Protein 3AQU (pdb70)

B-factor: mean 12.84, std 6.3, range [2.0, 38.5]

Nearest PDB structures (foldseek):
  3aqu-assembly3_C  TM=1.003E+00  e=3.181E-80  Arabidopsis thaliana
  4mnm-assembly1_A  TM=9.668E-01  e=1.075E-45  Cycas revoluta
  5wvg-assembly1_A  TM=9.432E-01  e=7.993E-35  Ostrinia furnacalis
  5wvb-assembly1_A  TM=9.215E-01  e=1.319E-35  Ostrinia furnacalis
  6le8-assembly1_A  TM=9.258E-01  e=8.431E-33  Caenorhabditis elegans

CATH classification: 3.20.20.80 (+1 more: 3.10.50.10)

Secondary structure (DSSP, 8-state):
--EEEEEE-GGG---GGGS-GGG-SEEEEEEEEEETTTTEEE--TTTHHHHHHHHHHHTTT-TT-EEEEEEE-TTS-HHHHHHHHHSHHHHHHHHHHHHHHHHHHT-SEEEEE-S---SHHHHHHHHHHHHHHHHHHHHHHHHH-SPPPEEEEEEESSSEETTEEP-HHHHHHH-SEEEEE------TTT-SB---TT-S--TT-SS--HHHHHHHHHHTT--GGGEEEEEESEEEEEEES-TT--STT-BEEEE-SSTT-EEEHHHHHHHHHHHT-EEEEETTTTEEEEEETTEEEEE--HHHHHHHHHHHHHTT--EEEEE-GGGSSTTHHHHHHHHHHHH-/--EEEEEE-GGG---GGGS-GGG-SEEEEEEEEEETTTTEEE--TTTHHHHHHHHHHHHTT-TT-EEEEEEE-TTS-HHHHHHHHHSHHHHHHHHHHHHHHHHHHT-SEEEEE-----SHHHHHHHHHHHHHHHHHHHHHHHHH-SPPPEEEEEEESSSEETTEEP-HHHHHHH-SEEEEE------TTT-SB---TT-S--TT-SS--HHHHHHHHHHTT--GGGEEEEEESEEEEEEESSTT--STT-BEEEE-SSTT-EEEHHHHHHHHHHHT-EEEEETTTTEEEEEETTEEEEE--HHHHHHHHHHHHHTT--EEEEE-GGGSSTTHHHHHHHHHHHH-/--EEEEEE-GGG---GGGS-GGG-SEEEEEEEEEETTTTEEE--TTTHHHHHHHHHHHHTT-TT-EEEEEEE-TTS-HHHHHHHHH-HHHHHHHHHHHHHHHHHHT-SEEEEE-----SHHHHHHHHHHHHHHHHHHHHHHHHH-SPPPEEEEEEESSSEETTEEP-HHHHHHH-SEEEEE------TTT-SB---TT-S--TT--S--HHHHHHHHHHTT--GGGEEEEEESEEEEEEES-TT--STT-BEEEE-SSTT-EEEHHHHHHHHHHHT-EEEEETTTTEEEEEETTEEEEE--HHHHHHHHHHHHHTT--EEEEE-GGGSSTTHHHHHHHHHHHH-/--EEEEEE-GGG---GGGS-GGG-SEEEEEEEEEETTTTEEE--TTTHHHHHHHHHHHTTT-TT-EEEEEEE-TTS-HHHHHHHHTSHHHHHHHHHHHHHHHHHTT-SEEEEE-----SHHHHHHHHHHHHHHHHHHHHHHHTTTSPPPEEEEEEESSSEETTEE--HHHHHHH-SEEEEE------TTT-SB---TT-S--TTSSS--HHHHHHHHHHTT--GGGEEEEEESEEEEEEES-TT--STT-BEEEE-SSTT-EEEHHHHHHHHHHHT-EEEEETTTTEEEEEETTEEEEE--HHHHHHHHHHHHHTT--EEEEE-GGGSSTTHHHHHHHHHHHH-

GO terms:
  GO:0004568 chitinase activity (F, IDA)
  GO:0008843 endochitinase activity (F, EXP)
  GO:0008843 endochitinase activity (F, IDA)
  GO:0009651 response to salt stress (P, IEP)
  GO:0035885 exochitinase activity (F, IDA)
  GO:0009737 response to abscisic acid (P, IEP)
  GO:0009753 response to jasmonic acid (P, IEP)
  GO:0006032 chitin catabolic process (P, IDA)
  GO:0099503 secretory vesicle (C, HDA)
  GO:0009505 plant-type cell wall (C, HDA)

Foldseek 3Di:
DAFQEFEDEVVLVFDLLLFQLVLGQEYEYDAFEQDLVQLATHRDPVCVPCLLCNLVNSCVNPVNHAYEHEYADDPHDLVSLQVLLQDPVSLVRHLVRNVVVCVNSVHLAYEYERPDQDALSSLVSVLVSLQVNQVSQVVVCVVVVHPGRAYEYEDELACQDVNHGHPLVSLQVRHQAYERPQFQFDWLVPDQWAAARRFQDDPVPPTDYSVVRLVNSVVVPRDQQRYAYEFEQKKFKFFAPFQVFADGRGGTPGGDPDDGRIDGNQVVVVVCVVQVWDKDQDPNRLWIWTDHRRIIIIGHDLRSLLVVQLVSVVVSHNYYYYHHSSRDRSCVSSNSSSVSNVVD/DAFQEFEDEVVLVFDLLLQQLVLGQEYEYDAFEQDLVQLATHRDPVCVVCQLCNLVSSCVNPVNHAYAHEYADDPHDLVSVQVLLQDPVSLVRHLVRRVVVCVNSVHLAYEYERADQDALNSQVSVLVSLQVSQVSQVVVCVVVVHPGRAYEYEDELALQDVNRGHPLVSLQVRHQAYERPQFCFDWLVPDQWAAARRFQDDPVPPTDHSVVRLVNSVVVPHDQQRYAYEFEQKKFKFFAPDQVQADGRGGGDGGPDDRRRIDGNQVVVVVCVVQVWDKDQDPNRLWIWTDHRRIIITHHDLRSLLVVLLVSLVVSHNYYYYHHSSRDNSCVSSNSSSVSNVVD/DAFQEFEDEVVLVFDLLLQQLVLGQEYEYDAFEQDLVQLATHRDPVCQVCLLCNVVRSCVNPVNHAYEHEYADDPHDLVSLQVLLQDPVSLVRHLVRRVVCCVNSPHQAYEYERPDQDALSSLVSVLVSLQVSQVSQVVVCVVVVHDGRAYEYEDELAQQDVNHGHPLVSRQPRHQAYEYPQFCQDWLVPDQWAAAGRFQDDPVPPGDHSVVRLVNSVVVPRPQARYAYEFEQKKFKFFAPFQVFADGRGGGDGGPDDNRRIGGNQVVVVVCVVQVWAKDQDPNRLWIWTDHGRIIITHHDLRSLLVVQVVSLVVSHSYYYYHHSSRDDSCVSSNSSSVSNVVD/DAFQEFEDECVLVDDLLLQQLVLGQEYEYDAFEQDLVQLATHRDPVCQVCLLCNVVNSCVNPVNHAYEHEYADDPHDLVSLQVQLLDVVSLVRHLVRSVVCCVNSVHLAYEYERPDQDALSSQVSVLVSLQVNQVVQVVVCVVPVHPGRAYEYEDELALQDVNRGHPLVSDQVRHQAYEYPQFCQDWLVPDQWAAARRFQDDPVPPGDHSVVRLVRSVVVPRDQQRYAYEFEQKKFKFFAPAQVQADGRGGTDGGPDDRGRIDGNQVVVVVCVVQVWDKDQDPNRLWIWIDHGRIIITGHDLRSLLVVLLVSVVVNHNGYYYHHSSRHHSCVSSNSSSVSNVPD

Structure (mmCIF, N/CA/C/O backbone):
data_3AQU
#
_entry.id   3AQU
#
_cell.length_a   74.574
_cell.length_b   75.079
_cell.length_c   97.347
_cell.angle_alpha   73.63
_cell.angle_beta   73.34
_cell.angle_gamma   68.47
#
_symmetry.space_group_name_H-M   'P 1'
#
loop_
_entity.id
_entity.type
_entity.pdbx_description
1 polymer At4g19810
2 non-polymer 'CITRATE ANION'
3 water water
#
loop_
_atom_site.group_PDB
_atom_site.id
_atom_site.type_symbol
_atom_site.label_atom_id
_atom_site.label_alt_id
_atom_site.label_comp_id
_atom_site.label_asym_id
_atom_site.label_entity_id
_atom_site.label_seq_id
_atom_site.pdbx_PDB_ins_code
_atom_site.Cartn_x
_atom_site.Cartn_y
_atom_site.Cartn_z
_atom_site.occupancy
_atom_site.B_iso_or_equiv
_atom_site.auth_seq_id
_atom_site.auth_comp_id
_atom_site.auth_asym_id
_atom_site.auth_atom_id
_atom_site.pdbx_PDB_model_num
ATOM 1 N N . THR A 1 3 ? 10.986 40.453 13.083 1.00 20.95 2 THR A N 1
ATOM 2 C CA . THR A 1 3 ? 10.189 40.852 14.289 1.00 21.19 2 THR A CA 1
ATOM 3 C C . THR A 1 3 ? 10.989 40.802 15.595 1.00 20.10 2 THR A C 1
ATOM 4 O O . THR A 1 3 ? 10.962 41.759 16.376 1.00 20.72 2 THR A O 1
ATOM 8 N N . VAL A 1 4 ? 11.652 39.675 15.846 1.00 18.47 3 VAL A N 1
ATOM 9 C CA . VAL A 1 4 ? 12.523 39.521 17.017 1.00 16.92 3 VAL A CA 1
ATOM 10 C C . VAL A 1 4 ? 13.606 38.482 16.738 1.00 15.94 3 VAL A C 1
ATOM 11 O O . VAL A 1 4 ? 13.347 37.410 16.177 1.00 16.17 3 VAL A O 1
ATOM 15 N N . VAL A 1 5 ? 14.829 38.827 17.103 1.00 14.06 4 VAL A N 1
ATOM 16 C CA . VAL A 1 5 ? 15.914 37.887 17.027 1.00 12.27 4 VAL A CA 1
ATOM 17 C C . VAL A 1 5 ? 16.347 37.545 18.446 1.00 11.62 4 VAL A C 1
ATOM 18 O O . VAL A 1 5 ? 16.743 38.426 19.211 1.00 11.87 4 VAL A O 1
ATOM 22 N N . LYS A 1 6 ? 16.238 36.270 18.802 1.00 10.70 5 LYS A N 1
ATOM 23 C CA . LYS A 1 6 ? 16.846 35.750 20.030 1.00 9.48 5 LYS A CA 1
ATOM 24 C C . LYS A 1 6 ? 17.891 34.751 19.563 1.00 8.97 5 LYS A C 1
ATOM 25 O O . LYS A 1 6 ? 17.543 33.680 19.067 1.00 9.01 5 LYS A O 1
ATOM 31 N N . ALA A 1 7 ? 19.169 35.097 19.692 1.00 7.83 6 ALA A N 1
ATOM 32 C CA . ALA A 1 7 ? 20.199 34.351 18.988 1.00 7.01 6 ALA A CA 1
ATOM 33 C C . ALA A 1 7 ? 21.376 33.944 19.857 1.00 6.73 6 ALA A C 1
ATOM 34 O O . ALA A 1 7 ? 21.591 34.487 20.941 1.00 5.64 6 ALA A O 1
ATOM 36 N N . SER A 1 8 ? 22.134 32.976 19.352 1.00 6.27 7 SER A N 1
ATOM 37 C CA . SER A 1 8 ? 23.389 32.584 19.967 1.00 5.95 7 SER A CA 1
ATOM 38 C C . SER A 1 8 ? 24.259 31.969 18.890 1.00 6.15 7 SER A C 1
ATOM 39 O O . SER A 1 8 ? 23.749 31.548 17.844 1.00 5.81 7 SER A O 1
ATOM 42 N N . TYR A 1 9 ? 25.567 31.937 19.160 1.00 6.07 8 TYR A N 1
ATOM 43 C CA . TYR A 1 9 ? 26.552 31.311 18.292 1.00 6.57 8 TYR A CA 1
ATOM 44 C C . TYR A 1 9 ? 26.956 29.941 18.834 1.00 6.55 8 TYR A C 1
ATOM 45 O O . TYR A 1 9 ? 27.100 29.756 20.050 1.00 6.08 8 TYR A O 1
ATOM 54 N N . TRP A 1 10 ? 27.169 29.005 17.919 1.00 6.15 9 TRP A N 1
ATOM 55 C CA . TRP A 1 10 ? 27.758 27.717 18.253 1.00 6.38 9 TRP A CA 1
ATOM 56 C C . TRP A 1 10 ? 29.006 27.493 17.399 1.00 7.00 9 TRP A C 1
ATOM 57 O O . TRP A 1 10 ? 28.990 27.768 16.200 1.00 6.26 9 TRP A O 1
ATOM 68 N N . PHE A 1 11 ? 30.089 27.035 18.040 1.00 8.22 10 PHE A N 1
ATOM 69 C CA . PHE A 1 11 ? 31.313 26.615 17.340 1.00 9.03 10 PHE A CA 1
ATOM 70 C C . PHE A 1 11 ? 31.850 25.252 17.825 1.00 9.77 10 PHE A C 1
ATOM 71 O O . PHE A 1 11 ? 31.756 24.931 19.011 1.00 8.73 10 PHE A O 1
ATOM 79 N N . PRO A 1 12 ? 32.385 24.433 16.894 1.00 10.69 11 PRO A N 1
ATOM 80 C CA . PRO A 1 12 ? 32.682 23.022 17.188 1.00 11.45 11 PRO A CA 1
ATOM 81 C C . PRO A 1 12 ? 33.755 22.799 18.247 1.00 11.95 11 PRO A C 1
ATOM 82 O O . PRO A 1 12 ? 33.710 21.780 18.930 1.00 12.26 11 PRO A O 1
ATOM 86 N N . ALA A 1 13 ? 34.698 23.728 18.389 1.00 12.92 12 ALA A N 1
ATOM 87 C CA . ALA A 1 13 ? 35.782 23.572 19.379 1.00 13.73 12 ALA A CA 1
ATOM 88 C C . ALA A 1 13 ? 35.296 23.752 20.830 1.00 14.38 12 ALA A C 1
ATOM 89 O O . ALA A 1 13 ? 36.003 23.390 21.777 1.00 14.54 12 ALA A O 1
ATOM 91 N N . SER A 1 14 ? 34.092 24.305 21.001 1.00 14.49 13 SER A N 1
ATOM 92 C CA . SER A 1 14 ? 33.465 24.412 22.329 1.00 14.79 13 SER A CA 1
ATOM 93 C C . SER A 1 14 ? 33.204 23.027 22.925 1.00 15.09 13 SER A C 1
ATOM 94 O O . SER A 1 14 ? 33.075 22.883 24.147 1.00 15.20 13 SER A O 1
ATOM 97 N N . GLU A 1 15 ? 33.123 22.024 22.046 1.00 15.11 14 GLU A N 1
ATOM 98 C CA . GLU A 1 15 ? 32.821 20.637 22.416 1.00 15.67 14 GLU A CA 1
ATOM 99 C C . GLU A 1 15 ? 31.411 20.474 23.007 1.00 14.78 14 GLU A C 1
ATOM 100 O O . GLU A 1 15 ? 31.120 19.479 23.674 1.00 14.74 14 GLU A O 1
ATOM 106 N N . PHE A 1 16 ? 30.541 21.453 22.754 1.00 13.71 15 PHE A N 1
ATOM 107 C CA . PHE A 1 16 ? 29.155 21.403 23.212 1.00 12.71 15 PHE A CA 1
ATOM 108 C C . PHE A 1 16 ? 28.333 20.665 22.158 1.00 12.59 15 PHE A C 1
ATOM 109 O O . PHE A 1 16 ? 28.292 21.098 21.007 1.00 12.33 15 PHE A O 1
ATOM 117 N N . PRO A 1 17 ? 27.682 19.543 22.541 1.00 12.42 16 PRO A N 1
ATOM 118 C CA . PRO A 1 17 ? 26.871 18.825 21.553 1.00 11.78 16 PRO A CA 1
ATOM 119 C C . PRO A 1 17 ? 25.735 19.708 21.006 1.00 11.51 16 PRO A C 1
ATOM 120 O O . PRO A 1 17 ? 25.061 20.407 21.781 1.00 11.02 16 PRO A O 1
ATOM 124 N N . VAL A 1 18 ? 25.548 19.684 19.683 1.00 10.73 17 VAL A N 1
ATOM 125 C CA . VAL A 1 18 ? 24.488 20.444 19.010 1.00 9.87 17 VAL A CA 1
ATOM 126 C C . VAL A 1 18 ? 23.099 20.057 19.556 1.00 9.99 17 VAL A C 1
ATOM 127 O O . VAL A 1 18 ? 22.206 20.905 19.680 1.00 9.13 17 VAL A O 1
ATOM 131 N N . THR A 1 19 ? 22.936 18.779 19.892 1.00 9.81 18 THR A N 1
ATOM 132 C CA . THR A 1 19 ? 21.712 18.293 20.518 1.00 10.37 18 THR A CA 1
ATOM 133 C C . THR A 1 19 ? 21.448 18.935 21.886 1.00 10.56 18 THR A C 1
ATOM 134 O O . THR A 1 19 ? 20.304 18.989 22.323 1.00 10.80 18 THR A O 1
ATOM 138 N N . ASP A 1 20 ? 22.491 19.432 22.549 1.00 10.90 19 ASP A N 1
ATOM 139 C CA . ASP A 1 20 ? 22.312 20.072 23.864 1.00 11.26 19 ASP A CA 1
ATOM 140 C C . ASP A 1 20 ? 21.826 21.523 23.797 1.00 11.24 19 ASP A C 1
ATOM 141 O O . ASP A 1 20 ? 21.457 22.092 24.820 1.00 11.58 19 ASP A O 1
ATOM 146 N N . ILE A 1 21 ? 21.794 22.112 22.598 1.00 10.97 20 ILE A N 1
ATOM 147 C CA . ILE A 1 21 ? 21.225 23.461 22.430 1.00 10.27 20 ILE A CA 1
ATOM 148 C C . ILE A 1 21 ? 19.706 23.422 22.616 1.00 10.82 20 ILE A C 1
ATOM 149 O O . ILE A 1 21 ? 18.997 22.693 21.911 1.00 11.02 20 ILE A O 1
ATOM 154 N N . ASP A 1 22 ? 19.210 24.202 23.574 1.00 10.68 21 ASP A N 1
ATOM 155 C CA . ASP A 1 22 ? 17.783 24.262 23.825 1.00 11.12 21 ASP A CA 1
ATOM 156 C C . ASP A 1 22 ? 17.168 25.271 22.856 1.00 11.02 21 ASP A C 1
ATOM 157 O O . ASP A 1 22 ? 17.029 26.450 23.179 1.00 10.82 21 ASP A O 1
ATOM 162 N N . SER A 1 23 ? 16.814 24.774 21.669 1.00 11.00 22 SER A N 1
ATOM 163 C CA . SER A 1 23 ? 16.373 25.585 20.535 1.00 11.33 22 SER A CA 1
ATOM 164 C C . SER A 1 23 ? 15.091 26.347 20.779 1.00 11.10 22 SER A C 1
ATOM 165 O O . SER A 1 23 ? 14.800 27.303 20.054 1.00 10.79 22 SER A O 1
ATOM 168 N N . SER A 1 24 ? 14.306 25.895 21.758 1.00 11.10 23 SER A N 1
ATOM 169 C CA . SER A 1 24 ? 13.063 26.570 22.124 1.00 11.25 23 SER A CA 1
ATOM 170 C C . SER A 1 24 ? 13.342 27.960 22.726 1.00 10.85 23 SER A C 1
ATOM 171 O O . SER A 1 24 ? 12.442 28.785 22.822 1.00 11.14 23 SER A O 1
ATOM 174 N N . LEU A 1 25 ? 14.590 28.215 23.116 1.00 10.39 24 LEU A N 1
ATOM 175 C CA . LEU A 1 25 ? 14.966 29.513 23.705 1.00 9.73 24 LEU A CA 1
ATOM 176 C C . LEU A 1 25 ? 15.487 30.545 22.684 1.00 9.53 24 LEU A C 1
ATOM 177 O O . LEU A 1 25 ? 15.900 31.648 23.065 1.00 9.73 24 LEU A O 1
ATOM 182 N N . PHE A 1 26 ? 15.467 30.193 21.397 1.00 8.83 25 PHE A N 1
ATOM 183 C CA . PHE A 1 26 ? 16.079 31.032 20.359 1.00 8.37 25 PHE A CA 1
ATOM 184 C C . PHE A 1 26 ? 15.191 31.127 19.150 1.00 7.98 25 PHE A C 1
ATOM 185 O O . PHE A 1 26 ? 14.366 30.249 18.921 1.00 8.61 25 PHE A O 1
ATOM 193 N N . THR A 1 27 ? 15.358 32.193 18.378 1.00 7.17 26 THR A N 1
ATOM 194 C CA . THR A 1 27 ? 14.709 32.304 17.072 1.00 6.57 26 THR A CA 1
ATOM 195 C C . THR A 1 27 ? 15.724 32.026 15.954 1.00 6.44 26 THR A C 1
ATOM 196 O O . THR A 1 27 ? 15.346 31.608 14.863 1.00 5.55 26 THR A O 1
ATOM 200 N N . HIS A 1 28 ? 17.012 32.261 16.237 1.00 5.82 27 HIS A N 1
ATOM 201 C CA . HIS A 1 28 ? 18.082 32.150 15.238 1.00 5.47 27 HIS A CA 1
ATOM 202 C C . HIS A 1 28 ? 19.337 31.613 15.885 1.00 5.45 27 HIS A C 1
ATOM 203 O O . HIS A 1 28 ? 19.695 32.024 16.978 1.00 5.45 27 HIS A O 1
ATOM 210 N N . LEU A 1 29 ? 19.989 30.671 15.218 1.00 5.13 28 LEU A N 1
ATOM 211 C CA . LEU A 1 29 ? 21.232 30.113 15.714 1.00 5.28 28 LEU A CA 1
ATOM 212 C C . LEU A 1 29 ? 22.334 30.275 14.667 1.00 5.85 28 LEU A C 1
ATOM 213 O O . LEU A 1 29 ? 22.111 30.025 13.479 1.00 5.77 28 LEU A O 1
ATOM 218 N N . PHE A 1 30 ? 23.515 30.699 15.115 1.00 5.72 29 PHE A N 1
ATOM 219 C CA . PHE A 1 30 ? 24.645 30.887 14.213 1.00 6.31 29 PHE A CA 1
ATOM 220 C C . PHE A 1 30 ? 25.626 29.730 14.361 1.00 6.45 29 PHE A C 1
ATOM 221 O O . PHE A 1 30 ? 26.012 29.374 15.476 1.00 6.83 29 PHE A O 1
ATOM 229 N N . CYS A 1 31 ? 26.009 29.134 13.236 1.00 6.43 30 CYS A N 1
ATOM 230 C CA . CYS A 1 31 ? 27.021 28.089 13.230 1.00 6.53 30 CYS A CA 1
ATOM 231 C C . CYS A 1 31 ? 28.319 28.678 12.675 1.00 6.48 30 CYS A C 1
ATOM 232 O O . CYS A 1 31 ? 28.336 29.196 11.557 1.00 6.58 30 CYS A O 1
ATOM 235 N N . ALA A 1 32 ? 29.401 28.578 13.450 1.00 5.92 31 ALA A N 1
ATOM 236 C CA . ALA A 1 32 ? 30.634 29.312 13.156 1.00 5.88 31 ALA A CA 1
ATOM 237 C C . ALA A 1 32 ? 31.876 28.405 13.221 1.00 5.41 31 ALA A C 1
ATOM 238 O O . ALA A 1 32 ? 31.976 27.600 14.138 1.00 5.18 31 ALA A O 1
ATOM 240 N N . PHE A 1 33 ? 32.834 28.514 12.296 1.00 5.30 32 PHE A N 1
ATOM 241 C CA . PHE A 1 33 ? 32.867 29.439 11.160 1.00 6.03 32 PHE A CA 1
ATOM 242 C C . PHE A 1 33 ? 33.227 28.710 9.872 1.00 6.36 32 PHE A C 1
ATOM 243 O O . PHE A 1 33 ? 34.126 27.862 9.865 1.00 6.62 32 PHE A O 1
ATOM 251 N N . ALA A 1 34 ? 32.550 29.070 8.785 1.00 6.30 33 ALA A N 1
ATOM 252 C CA . ALA A 1 34 ? 33.020 28.773 7.433 1.00 6.95 33 ALA A CA 1
ATOM 253 C C . ALA A 1 34 ? 34.259 29.648 7.126 1.00 8.16 33 ALA A C 1
ATOM 254 O O . ALA A 1 34 ? 34.479 30.692 7.762 1.00 7.89 33 ALA A O 1
ATOM 256 N N . ASP A 1 35 ? 35.070 29.202 6.168 1.00 9.27 34 ASP A N 1
ATOM 257 C CA . ASP A 1 35 ? 36.339 29.842 5.863 1.00 10.32 34 ASP A CA 1
ATOM 258 C C . ASP A 1 35 ? 36.314 30.446 4.471 1.00 10.72 34 ASP A C 1
ATOM 259 O O . ASP A 1 35 ? 35.455 30.099 3.641 1.00 11.20 34 ASP A O 1
ATOM 264 N N . LEU A 1 36 ? 37.249 31.367 4.239 1.00 10.70 35 LEU A N 1
ATOM 265 C CA . LEU A 1 36 ? 37.496 31.930 2.925 1.00 10.69 35 LEU A CA 1
ATOM 266 C C . LEU A 1 36 ? 38.739 31.274 2.369 1.00 11.06 35 LEU A C 1
ATOM 267 O O . LEU A 1 36 ? 39.806 31.312 2.991 1.00 10.46 35 LEU A O 1
ATOM 272 N N . ASN A 1 37 ? 38.597 30.655 1.206 1.00 11.52 36 ASN A N 1
ATOM 273 C CA . ASN A 1 37 ? 39.747 30.119 0.497 1.00 12.68 36 ASN A CA 1
ATOM 274 C C . ASN A 1 37 ? 40.403 31.281 -0.234 1.00 12.96 36 ASN A C 1
ATOM 275 O O . ASN A 1 37 ? 39.812 31.857 -1.137 1.00 12.74 36 ASN A O 1
ATOM 280 N N . SER A 1 38 ? 41.617 31.628 0.169 1.00 13.60 37 SER A N 1
ATOM 281 C CA . SER A 1 38 ? 42.281 32.808 -0.383 1.00 15.04 37 SER A CA 1
ATOM 282 C C . SER A 1 38 ? 42.754 32.654 -1.834 1.00 15.40 37 SER A C 1
ATOM 283 O O . SER A 1 38 ? 42.987 33.654 -2.504 1.00 15.69 37 SER A O 1
ATOM 286 N N . GLN A 1 39 ? 42.891 31.417 -2.318 1.00 15.86 38 GLN A N 1
ATOM 287 C CA . GLN A 1 39 ? 43.297 31.181 -3.705 1.00 16.31 38 GLN A CA 1
ATOM 288 C C . GLN A 1 39 ? 42.111 31.191 -4.679 1.00 15.95 38 GLN A C 1
ATOM 289 O O . GLN A 1 39 ? 42.242 31.654 -5.815 1.00 16.68 38 GLN A O 1
ATOM 295 N N . THR A 1 40 ? 40.959 30.687 -4.240 1.00 14.75 39 THR A N 1
ATOM 296 C CA . THR A 1 40 ? 39.772 30.609 -5.107 1.00 13.84 39 THR A CA 1
ATOM 297 C C . THR A 1 40 ? 38.764 31.735 -4.828 1.00 13.31 39 THR A C 1
ATOM 298 O O . THR A 1 40 ? 37.877 32.008 -5.639 1.00 12.74 39 THR A O 1
ATOM 302 N N . ASN A 1 41 ? 38.912 32.365 -3.664 1.00 12.91 40 ASN A N 1
ATOM 303 C CA . ASN A 1 41 ? 37.992 33.398 -3.169 1.00 12.81 40 ASN A CA 1
ATOM 304 C C . ASN A 1 41 ? 36.587 32.865 -2.941 1.00 12.30 40 ASN A C 1
ATOM 305 O O . ASN A 1 41 ? 35.601 33.570 -3.105 1.00 12.81 40 ASN A O 1
ATOM 310 N N . GLN A 1 42 ? 36.515 31.597 -2.561 1.00 12.03 41 GLN A N 1
ATOM 311 C CA . GLN A 1 42 ? 35.238 30.962 -2.272 1.00 11.84 41 GLN A CA 1
ATOM 312 C C . GLN A 1 42 ? 35.073 30.736 -0.781 1.00 11.15 41 GLN A C 1
ATOM 313 O O . GLN A 1 42 ? 36.058 30.562 -0.052 1.00 10.60 41 GLN A O 1
ATOM 319 N N . VAL A 1 43 ? 33.819 30.758 -0.345 1.00 10.70 42 VAL A N 1
ATOM 320 C CA . VAL A 1 43 ? 33.446 30.293 0.974 1.00 10.63 42 VAL A CA 1
ATOM 321 C C . VAL A 1 43 ? 33.500 28.756 0.998 1.00 10.85 42 VAL A C 1
ATOM 322 O O . VAL A 1 43 ? 32.898 28.089 0.147 1.00 10.96 42 VAL A O 1
ATOM 326 N N . THR A 1 44 ? 34.241 28.210 1.958 1.00 10.98 43 THR A N 1
ATOM 327 C CA . THR A 1 44 ? 34.369 26.764 2.117 1.00 11.34 43 THR A CA 1
ATOM 328 C C . THR A 1 44 ? 34.174 26.336 3.574 1.00 11.33 43 THR A C 1
ATOM 329 O O . THR A 1 44 ? 34.445 27.099 4.509 1.00 11.50 43 THR A O 1
ATOM 333 N N . VAL A 1 45 ? 33.695 25.107 3.757 1.00 11.20 44 VAL A N 1
ATOM 334 C CA . VAL A 1 45 ? 33.640 24.494 5.078 1.00 10.36 44 VAL A CA 1
ATOM 335 C C . VAL A 1 45 ? 34.782 23.491 5.143 1.00 10.47 44 VAL A C 1
ATOM 336 O O . VAL A 1 45 ? 34.964 22.710 4.217 1.00 10.39 44 VAL A O 1
ATOM 340 N N . SER A 1 46 ? 35.562 23.527 6.221 1.00 10.68 45 SER A N 1
ATOM 341 C CA . SER A 1 46 ? 36.673 22.605 6.381 1.00 11.31 45 SER A CA 1
ATOM 342 C C . SER A 1 46 ? 36.137 21.172 6.425 1.00 11.86 45 SER A C 1
ATOM 343 O O . SER A 1 46 ? 34.995 20.938 6.839 1.00 11.21 45 SER A O 1
ATOM 346 N N . SER A 1 47 ? 36.949 20.216 5.979 1.00 12.45 46 SER A N 1
ATOM 347 C CA . SER A 1 47 ? 36.505 18.824 5.988 1.00 12.84 46 SER A CA 1
ATOM 348 C C . SER A 1 47 ? 36.189 18.363 7.417 1.00 12.40 46 SER A C 1
ATOM 349 O O . SER A 1 47 ? 35.252 17.597 7.614 1.00 12.31 46 SER A O 1
ATOM 352 N N . ALA A 1 48 ? 36.929 18.876 8.406 1.00 12.35 47 ALA A N 1
ATOM 353 C CA . ALA A 1 48 ? 36.640 18.595 9.815 1.00 11.95 47 ALA A CA 1
ATOM 354 C C . ALA A 1 48 ? 35.263 19.102 10.224 1.00 12.00 47 ALA A C 1
ATOM 355 O O . ALA A 1 48 ? 34.550 18.433 10.984 1.00 12.10 47 ALA A O 1
ATOM 357 N N . ASN A 1 49 ? 34.878 20.267 9.704 1.00 11.37 48 ASN A N 1
ATOM 358 C CA . ASN A 1 49 ? 33.607 20.891 10.080 1.00 11.26 48 ASN A CA 1
ATOM 359 C C . ASN A 1 49 ? 32.422 20.430 9.251 1.00 10.89 48 ASN A C 1
ATOM 360 O O . ASN A 1 49 ? 31.273 20.631 9.650 1.00 10.77 48 ASN A O 1
ATOM 365 N N . GLN A 1 50 ? 32.699 19.819 8.099 1.00 10.61 49 GLN A N 1
ATOM 366 C CA . GLN A 1 50 ? 31.635 19.444 7.168 1.00 10.45 49 GLN A CA 1
ATOM 367 C C . GLN A 1 50 ? 30.469 18.631 7.765 1.00 9.92 49 GLN A C 1
ATOM 368 O O . GLN A 1 50 ? 29.317 18.955 7.490 1.00 9.79 49 GLN A O 1
ATOM 374 N N . PRO A 1 51 ? 30.754 17.589 8.583 1.00 9.73 50 PRO A N 1
ATOM 375 C CA . PRO A 1 51 ? 29.630 16.797 9.082 1.00 9.51 50 PRO A CA 1
ATOM 376 C C . PRO A 1 51 ? 28.703 17.581 10.019 1.00 9.47 50 PRO A C 1
ATOM 377 O O . PRO A 1 51 ? 27.490 17.659 9.766 1.00 9.41 50 PRO A O 1
ATOM 381 N N . LYS A 1 52 ? 29.267 18.193 11.059 1.00 8.85 51 LYS A N 1
ATOM 382 C CA . LYS A 1 52 ? 28.456 18.966 11.994 1.00 8.69 51 LYS A CA 1
ATOM 383 C C . LYS A 1 52 ? 27.782 20.207 11.393 1.00 7.90 51 LYS A C 1
ATOM 384 O O . LYS A 1 52 ? 26.640 20.489 11.734 1.00 8.70 51 LYS A O 1
ATOM 390 N N . PHE A 1 53 ? 28.454 20.924 10.489 1.00 7.01 52 PHE A N 1
ATOM 391 C CA . PHE A 1 53 ? 27.862 22.126 9.868 1.00 6.46 52 PHE A CA 1
ATOM 392 C C . PHE A 1 53 ? 26.679 21.746 8.966 1.00 6.03 52 PHE A C 1
ATOM 393 O O . PHE A 1 53 ? 25.660 22.437 8.929 1.00 5.68 52 PHE A O 1
ATOM 401 N N . SER A 1 54 ? 26.816 20.632 8.250 1.00 5.90 53 SER A N 1
ATOM 402 C CA . SER A 1 54 ? 25.796 20.209 7.294 1.00 5.52 53 SER A CA 1
ATOM 403 C C . SER A 1 54 ? 24.546 19.652 7.971 1.00 5.56 53 SER A C 1
ATOM 404 O O . SER A 1 54 ? 23.444 19.734 7.405 1.00 5.57 53 SER A O 1
ATOM 407 N N . THR A 1 55 ? 24.708 19.096 9.173 1.00 5.20 54 THR A N 1
ATOM 408 C CA . THR A 1 55 ? 23.575 18.574 9.944 1.00 5.21 54 THR A CA 1
ATOM 409 C C . THR A 1 55 ? 23.090 19.530 11.042 1.00 6.02 54 THR A C 1
ATOM 410 O O . THR A 1 55 ? 22.080 19.246 11.704 1.00 6.17 54 THR A O 1
ATOM 414 N N . PHE A 1 56 ? 23.791 20.655 11.229 1.00 5.80 55 PHE A N 1
ATOM 415 C CA . PHE A 1 56 ? 23.462 21.627 12.285 1.00 5.99 55 PHE A CA 1
ATOM 416 C C . PHE A 1 56 ? 21.980 21.996 12.297 1.00 6.27 55 PHE A C 1
ATOM 417 O O . PHE A 1 56 ? 21.319 21.886 13.323 1.00 6.89 55 PHE A O 1
ATOM 425 N N . THR A 1 57 ? 21.455 22.410 11.154 1.00 6.70 56 THR A N 1
ATOM 426 C CA . THR A 1 57 ? 20.101 22.957 11.076 1.00 7.02 56 THR A CA 1
ATOM 427 C C . THR A 1 57 ? 19.009 21.933 11.425 1.00 7.77 56 THR A C 1
ATOM 428 O O . THR A 1 57 ? 18.177 22.192 12.295 1.00 7.90 56 THR A O 1
ATOM 432 N N . GLN A 1 58 ? 19.018 20.780 10.760 1.00 7.63 57 GLN A N 1
ATOM 433 C CA . GLN A 1 58 ? 18.006 19.767 11.033 1.00 7.56 57 GLN A CA 1
ATOM 434 C C . GLN A 1 58 ? 18.111 19.245 12.473 1.00 7.70 57 GLN A C 1
ATOM 435 O O . GLN A 1 58 ? 17.108 18.896 13.084 1.00 8.03 57 GLN A O 1
ATOM 441 N N . THR A 1 59 ? 19.324 19.219 13.016 1.00 7.50 58 THR A N 1
ATOM 442 C CA . THR A 1 59 ? 19.537 18.832 14.402 1.00 7.46 58 THR A CA 1
ATOM 443 C C . THR A 1 59 ? 18.931 19.824 15.410 1.00 7.77 58 THR A C 1
ATOM 444 O O . THR A 1 59 ? 18.178 19.408 16.301 1.00 7.64 58 THR A O 1
ATOM 448 N N . VAL A 1 60 ? 19.250 21.119 15.284 1.00 7.57 59 VAL A N 1
ATOM 449 C CA . VAL A 1 60 ? 18.647 22.123 16.183 1.00 7.76 59 VAL A CA 1
ATOM 450 C C . VAL A 1 60 ? 17.127 22.241 15.998 1.00 8.00 59 VAL A C 1
ATOM 451 O O . VAL A 1 60 ? 16.393 22.514 16.955 1.00 8.19 59 VAL A O 1
ATOM 455 N N . GLN A 1 61 ? 16.647 22.014 14.780 1.00 8.50 60 GLN A N 1
ATOM 456 C CA . GLN A 1 61 ? 15.193 22.061 14.514 1.00 8.87 60 GLN A CA 1
ATOM 457 C C . GLN A 1 61 ? 14.379 20.973 15.243 1.00 9.35 60 GLN A C 1
ATOM 458 O O . GLN A 1 61 ? 13.141 21.060 15.318 1.00 8.73 60 GLN A O 1
ATOM 464 N N . ARG A 1 62 ? 15.066 19.953 15.755 1.00 9.79 61 ARG A N 1
ATOM 465 C CA . ARG A 1 62 ? 14.410 18.900 16.544 1.00 10.98 61 ARG A CA 1
ATOM 466 C C . ARG A 1 62 ? 13.789 19.426 17.836 1.00 11.40 61 ARG A C 1
ATOM 467 O O . ARG A 1 62 ? 12.740 18.943 18.255 1.00 11.48 61 ARG A O 1
ATOM 475 N N . ARG A 1 63 ? 14.431 20.420 18.456 1.00 11.50 62 ARG A N 1
ATOM 476 C CA . ARG A 1 63 ? 13.931 20.987 19.713 1.00 11.70 62 ARG A CA 1
ATOM 477 C C . ARG A 1 63 ? 13.129 22.280 19.502 1.00 11.90 62 ARG A C 1
ATOM 478 O O . ARG A 1 63 ? 12.583 22.837 20.455 1.00 11.91 62 ARG A O 1
ATOM 486 N N . ASN A 1 64 ? 13.052 22.738 18.249 1.00 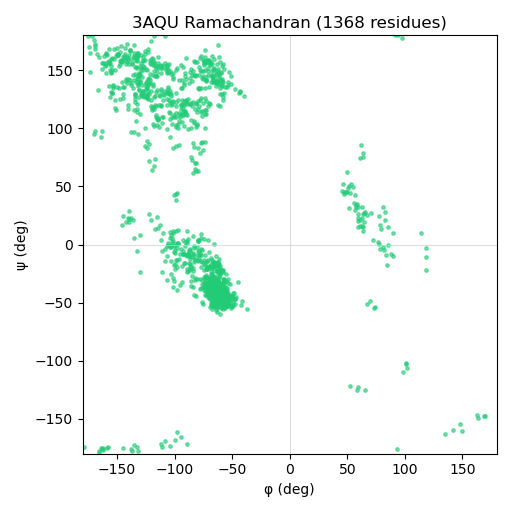12.00 63 ASN A N 1
ATOM 487 C CA . ASN A 1 64 ? 12.235 23.902 17.851 1.00 12.60 63 ASN A CA 1
ATOM 488 C C . ASN A 1 64 ? 12.205 23.965 16.330 1.00 12.73 63 ASN A C 1
ATOM 489 O O . ASN A 1 64 ? 13.139 24.501 15.716 1.00 12.07 63 ASN A O 1
ATOM 494 N N . PRO A 1 65 ? 11.146 23.394 15.714 1.00 13.10 64 PRO A N 1
ATOM 495 C CA . PRO A 1 65 ? 11.053 23.352 14.249 1.00 13.12 64 PRO A CA 1
ATOM 496 C C . PRO A 1 65 ? 11.006 24.731 13.608 1.00 12.78 64 PRO A C 1
ATOM 497 O O . PRO A 1 65 ? 11.248 24.839 12.412 1.00 13.40 64 PRO A O 1
ATOM 501 N N . SER A 1 66 ? 10.712 25.769 14.394 1.00 11.98 65 SER A N 1
ATOM 502 C CA . SER A 1 66 ? 10.620 27.131 13.867 1.00 11.68 65 SER A CA 1
ATOM 503 C C . SER A 1 66 ? 11.944 27.901 13.882 1.00 10.91 65 SER A C 1
ATOM 504 O O . SER A 1 66 ? 12.035 28.985 13.301 1.00 10.28 65 SER A O 1
ATOM 507 N N . VAL A 1 67 ? 12.962 27.347 14.545 1.00 10.10 66 VAL A N 1
ATOM 508 C CA . VAL A 1 67 ? 14.237 28.034 14.669 1.00 9.61 66 VAL A CA 1
ATOM 509 C C . VAL A 1 67 ? 14.910 28.145 13.294 1.00 9.81 66 VAL A C 1
ATOM 510 O O . VAL A 1 67 ? 14.843 27.221 12.481 1.00 9.66 66 VAL A O 1
ATOM 514 N N . LYS A 1 68 ? 15.515 29.300 13.033 1.00 9.46 67 LYS A N 1
ATOM 515 C CA . LYS A 1 68 ? 16.218 29.550 11.784 1.00 9.38 67 LYS A CA 1
ATOM 516 C C . LYS A 1 68 ? 17.711 29.565 12.082 1.00 8.62 67 LYS A C 1
ATOM 517 O O . LYS A 1 68 ? 18.116 29.819 13.219 1.00 9.05 67 LYS A O 1
ATOM 523 N N . THR A 1 69 ? 18.527 29.286 11.071 1.00 7.79 68 THR A N 1
ATOM 524 C CA . THR A 1 69 ? 19.980 29.191 11.257 1.00 7.15 68 THR A CA 1
ATOM 525 C C . THR A 1 69 ? 20.752 30.029 10.252 1.00 6.39 68 THR A C 1
ATOM 526 O O . THR A 1 69 ? 20.312 30.229 9.123 1.00 6.12 68 THR A O 1
ATOM 530 N N . LEU A 1 70 ? 21.919 30.500 10.667 1.00 5.67 69 LEU A N 1
ATOM 531 C CA . LEU A 1 70 ? 22.810 31.194 9.756 1.00 5.14 69 LEU A CA 1
ATOM 532 C C . LEU A 1 70 ? 24.197 30.622 9.877 1.00 4.84 69 LEU A C 1
ATOM 533 O O . LEU A 1 70 ? 24.624 30.211 10.958 1.00 5.23 69 LEU A O 1
ATOM 538 N N . LEU A 1 71 ? 24.891 30.569 8.754 1.00 5.08 70 LEU A N 1
ATOM 539 C CA . LEU A 1 71 ? 26.273 30.096 8.726 1.00 4.36 70 LEU A CA 1
ATOM 540 C C . LEU A 1 71 ? 27.159 31.317 8.724 1.00 4.30 70 LEU A C 1
ATOM 541 O O . LEU A 1 71 ? 27.047 32.170 7.833 1.00 3.52 70 LEU A O 1
ATOM 546 N N . SER A 1 72 ? 28.032 31.396 9.726 1.00 4.60 71 SER A N 1
ATOM 547 C CA . SER A 1 72 ? 28.926 32.527 9.896 1.00 5.43 71 SER A CA 1
ATOM 548 C C . SER A 1 72 ? 30.235 32.273 9.184 1.00 5.65 71 SER A C 1
ATOM 549 O O . SER A 1 72 ? 30.713 31.136 9.138 1.00 5.68 71 SER A O 1
ATOM 552 N N . ILE A 1 73 ? 30.810 33.339 8.634 1.00 5.80 72 ILE A N 1
ATOM 553 C CA . ILE A 1 73 ? 31.978 33.245 7.763 1.00 6.47 72 ILE A CA 1
ATOM 554 C C . ILE A 1 73 ? 33.067 34.133 8.350 1.00 6.62 72 ILE A C 1
ATOM 555 O O . ILE A 1 73 ? 32.826 35.301 8.651 1.00 6.75 72 ILE A O 1
ATOM 560 N N . GLY A 1 74 ? 34.254 33.571 8.528 1.00 6.56 73 GLY A N 1
ATOM 561 C CA . GLY A 1 74 ? 35.396 34.333 8.991 1.00 7.02 73 GLY A CA 1
ATOM 562 C C . GLY A 1 74 ? 35.632 34.074 10.451 1.00 7.78 73 GLY A C 1
ATOM 563 O O . GLY A 1 74 ? 36.109 32.997 10.817 1.00 7.64 73 GLY A O 1
ATOM 564 N N . GLY A 1 75 ? 35.291 35.059 11.278 1.00 8.27 74 GLY A N 1
ATOM 565 C CA . GLY A 1 75 ? 35.522 34.993 12.717 1.00 9.70 74 GLY A CA 1
ATOM 566 C C . GLY A 1 75 ? 36.823 35.637 13.150 1.00 10.78 74 GLY A C 1
ATOM 567 O O . GLY A 1 75 ? 37.595 36.126 12.321 1.00 10.96 74 GLY A O 1
ATOM 568 N N . GLY A 1 76 ? 37.071 35.601 14.457 1.00 11.83 75 GLY A N 1
ATOM 569 C CA . GLY A 1 76 ? 38.179 36.315 15.087 1.00 13.31 75 GLY A CA 1
ATOM 570 C C . GLY A 1 76 ? 39.561 36.050 14.530 1.00 14.07 75 GLY A C 1
ATOM 571 O O . GLY A 1 76 ? 40.387 36.966 14.446 1.00 14.19 75 GLY A O 1
ATOM 572 N N . ILE A 1 77 ? 39.827 34.809 14.142 1.00 14.55 76 ILE A N 1
ATOM 573 C CA . ILE A 1 77 ? 41.172 34.462 13.675 1.00 15.36 76 ILE A CA 1
ATOM 574 C C . ILE A 1 77 ? 41.323 34.362 12.145 1.00 14.92 76 ILE A C 1
ATOM 575 O O . ILE A 1 77 ? 42.358 33.922 11.655 1.00 15.19 76 ILE A O 1
ATOM 580 N N . ALA A 1 78 ? 40.305 34.791 11.405 1.00 14.08 77 ALA A N 1
ATOM 581 C CA . ALA A 1 78 ? 40.376 34.832 9.946 1.00 13.99 77 ALA A CA 1
ATOM 582 C C . ALA A 1 78 ? 41.536 35.703 9.447 1.00 13.70 77 ALA A C 1
ATOM 583 O O . ALA A 1 78 ? 41.988 36.600 10.148 1.00 14.04 77 ALA A O 1
ATOM 585 N N . ASP A 1 79 ? 42.010 35.419 8.239 1.00 13.89 78 ASP A N 1
ATOM 586 C CA . ASP A 1 79 ? 43.053 36.210 7.581 1.00 13.94 78 ASP A CA 1
ATOM 587 C C . ASP A 1 79 ? 42.418 37.434 6.938 1.00 13.54 78 ASP A C 1
ATOM 588 O O . ASP A 1 79 ? 41.826 37.345 5.860 1.00 13.52 78 ASP A O 1
ATOM 593 N N . LYS A 1 80 ? 42.547 38.577 7.603 1.00 13.15 79 LYS A N 1
ATOM 594 C CA . LYS A 1 80 ? 41.924 39.820 7.138 1.00 12.99 79 LYS A CA 1
ATOM 595 C C . LYS A 1 80 ? 42.453 40.323 5.790 1.00 12.58 79 LYS A C 1
ATOM 596 O O . LYS A 1 80 ? 41.707 40.956 5.037 1.00 12.38 79 LYS A O 1
ATOM 602 N N . THR A 1 81 ? 43.717 40.030 5.475 1.00 12.15 80 THR A N 1
ATOM 603 C CA . THR A 1 81 ? 44.264 40.410 4.171 1.00 12.32 80 THR A CA 1
ATOM 604 C C . THR A 1 81 ? 43.581 39.653 3.032 1.00 11.83 80 THR A C 1
ATOM 605 O O . THR A 1 81 ? 43.371 40.211 1.958 1.00 12.08 80 THR A O 1
ATOM 609 N N . ALA A 1 82 ? 43.216 38.391 3.276 1.00 11.39 81 ALA A N 1
ATOM 610 C CA . ALA A 1 82 ? 42.437 37.610 2.310 1.00 10.30 81 ALA A CA 1
ATOM 611 C C . ALA A 1 82 ? 41.058 38.215 2.061 1.00 9.58 81 ALA A C 1
ATOM 612 O O . ALA A 1 82 ? 40.609 38.285 0.911 1.00 9.17 81 ALA A O 1
ATOM 614 N N . TYR A 1 83 ? 40.381 38.616 3.140 1.00 8.45 82 TYR A N 1
ATOM 615 C CA . TYR A 1 83 ? 39.070 39.242 3.035 1.00 8.55 82 TYR A CA 1
ATOM 616 C C . TYR A 1 83 ? 39.152 40.566 2.278 1.00 8.43 82 TYR A C 1
ATOM 617 O O . TYR A 1 83 ? 38.363 40.806 1.357 1.00 8.04 82 TYR A O 1
ATOM 626 N N . ALA A 1 84 ? 40.140 41.382 2.627 1.00 8.63 83 ALA A N 1
ATOM 627 C CA . ALA A 1 84 ? 40.371 42.647 1.918 1.00 9.53 83 ALA A CA 1
ATOM 628 C C . ALA A 1 84 ? 40.648 42.424 0.424 1.00 9.75 83 ALA A C 1
ATOM 629 O O . ALA A 1 84 ? 40.067 43.122 -0.410 1.00 10.29 83 ALA A O 1
ATOM 631 N N . SER A 1 85 ? 41.503 41.451 0.085 1.00 9.82 84 SER A N 1
ATOM 632 C CA . SER A 1 85 ? 41.777 41.124 -1.332 1.00 9.98 84 SER A CA 1
ATOM 633 C C . SER A 1 85 ? 40.511 40.675 -2.054 1.00 9.55 84 SER A C 1
ATOM 634 O O . SER A 1 85 ? 40.180 41.195 -3.128 1.00 9.66 84 SER A O 1
ATOM 637 N N . MET A 1 86 ? 39.793 39.735 -1.446 1.00 8.95 85 MET A N 1
ATOM 638 C CA . MET A 1 86 ? 38.514 39.280 -1.969 1.00 8.80 85 MET A CA 1
ATOM 639 C C . MET A 1 86 ? 37.556 40.436 -2.267 1.00 8.78 85 MET A C 1
ATOM 640 O O . MET A 1 86 ? 37.019 40.512 -3.366 1.00 8.15 85 MET A O 1
ATOM 645 N N . ALA A 1 87 ? 37.332 41.310 -1.282 1.00 9.16 86 ALA A N 1
ATOM 646 C CA . ALA A 1 87 ? 36.381 42.426 -1.418 1.00 9.75 86 ALA A CA 1
ATOM 647 C C . ALA A 1 87 ? 36.824 43.523 -2.416 1.00 10.17 86 ALA A C 1
ATOM 648 O O . ALA A 1 87 ? 35.995 44.307 -2.882 1.00 10.71 86 ALA A O 1
ATOM 650 N N . SER A 1 88 ? 38.115 43.561 -2.738 1.00 10.74 87 SER A N 1
ATOM 651 C CA . SER A 1 88 ? 38.704 44.619 -3.576 1.00 11.57 87 SER A CA 1
ATOM 652 C C . SER A 1 88 ? 38.338 44.583 -5.066 1.00 12.26 87 SER A C 1
ATOM 653 O O . SER A 1 88 ? 38.438 45.594 -5.763 1.00 12.21 87 SER A O 1
ATOM 656 N N . ASN A 1 89 ? 37.905 43.417 -5.540 1.00 13.35 88 ASN A N 1
ATOM 657 C CA . ASN A 1 89 ? 37.715 43.159 -6.958 1.00 13.79 88 ASN A CA 1
ATOM 658 C C . ASN A 1 89 ? 36.333 42.541 -7.236 1.00 14.06 88 ASN A C 1
ATOM 659 O O . ASN A 1 89 ? 35.919 41.592 -6.549 1.00 13.72 88 ASN A O 1
ATOM 664 N N . PRO A 1 90 ? 35.614 43.071 -8.245 1.00 14.20 89 PRO A N 1
ATOM 665 C CA . PRO A 1 90 ? 34.300 42.525 -8.642 1.00 14.30 89 PRO A CA 1
ATOM 666 C C . PRO A 1 90 ? 34.282 40.999 -8.922 1.00 14.50 89 PRO A C 1
ATOM 667 O O . PRO A 1 90 ? 33.289 40.331 -8.621 1.00 13.98 89 PRO A O 1
ATOM 671 N N . THR A 1 91 ? 35.368 40.456 -9.462 1.00 14.67 90 THR A N 1
ATOM 672 C CA . THR A 1 91 ? 35.400 39.029 -9.797 1.00 15.00 90 THR A CA 1
ATOM 673 C C . THR A 1 91 ? 35.597 38.146 -8.564 1.00 14.11 90 THR A C 1
ATOM 674 O O . THR A 1 91 ? 35.003 37.074 -8.466 1.00 13.73 90 THR A O 1
ATOM 678 N N . SER A 1 92 ? 36.417 38.602 -7.621 1.00 13.60 91 SER A N 1
ATOM 679 C CA . SER A 1 92 ? 36.609 37.859 -6.385 1.00 13.08 91 SER A CA 1
ATOM 680 C C . SER A 1 92 ? 35.391 37.967 -5.445 1.00 12.91 91 SER A C 1
ATOM 681 O O . SER A 1 92 ? 35.026 36.988 -4.788 1.00 13.05 91 SER A O 1
ATOM 684 N N . ARG A 1 93 ? 34.749 39.136 -5.413 1.00 12.15 92 ARG A N 1
ATOM 685 C CA . ARG A 1 93 ? 33.473 39.304 -4.706 1.00 11.44 92 ARG A CA 1
ATOM 686 C C . ARG A 1 93 ? 32.388 38.361 -5.248 1.00 11.43 92 ARG A C 1
ATOM 687 O O . ARG A 1 93 ? 31.608 37.801 -4.481 1.00 10.70 92 ARG A O 1
ATOM 695 N N . LYS A 1 94 ? 32.345 38.193 -6.565 1.00 11.52 93 LYS A N 1
ATOM 696 C CA . LYS A 1 94 ? 31.359 37.315 -7.181 1.00 11.99 93 LYS A CA 1
ATOM 697 C C . LYS A 1 94 ? 31.586 35.836 -6.802 1.00 11.44 93 LYS A C 1
ATOM 698 O O . LYS A 1 94 ? 30.632 35.124 -6.504 1.00 11.28 93 LYS A O 1
ATOM 704 N N . SER A 1 95 ? 32.838 35.383 -6.769 1.00 11.83 94 SER A N 1
ATOM 705 C CA . SER A 1 95 ? 33.088 33.982 -6.397 1.00 12.07 94 SER A CA 1
ATOM 706 C C . SER A 1 95 ? 32.776 33.723 -4.913 1.00 11.90 94 SER A C 1
ATOM 707 O O . SER A 1 95 ? 32.307 32.638 -4.549 1.00 11.80 94 SER A O 1
ATOM 710 N N . PHE A 1 96 ? 33.000 34.741 -4.078 1.00 11.22 95 PHE A N 1
ATOM 711 C CA . PHE A 1 96 ? 32.646 34.696 -2.663 1.00 10.36 95 PHE A CA 1
ATOM 712 C C . PHE A 1 96 ? 31.136 34.625 -2.497 1.00 10.06 95 PHE A C 1
ATOM 713 O O . PHE A 1 96 ? 30.616 33.755 -1.791 1.00 9.66 95 PHE A O 1
ATOM 721 N N . ILE A 1 97 ? 30.436 35.550 -3.145 1.00 9.58 96 ILE A N 1
ATOM 722 C CA . ILE A 1 97 ? 28.981 35.635 -3.052 1.00 9.35 96 ILE A CA 1
ATOM 723 C C . ILE A 1 97 ? 28.286 34.357 -3.528 1.00 9.75 96 ILE A C 1
ATOM 724 O O . ILE A 1 97 ? 27.437 33.810 -2.816 1.00 9.58 96 ILE A O 1
ATOM 729 N N . ASP A 1 98 ? 28.657 33.891 -4.721 1.00 9.89 97 ASP A N 1
ATOM 730 C CA . ASP A 1 98 ? 28.000 32.749 -5.366 1.00 10.42 97 ASP A CA 1
ATOM 731 C C . ASP A 1 98 ? 28.195 31.467 -4.576 1.00 10.14 97 ASP A C 1
ATOM 732 O O . ASP A 1 98 ? 27.238 30.708 -4.367 1.00 9.74 97 ASP A O 1
ATOM 737 N N . SER A 1 99 ? 29.434 31.225 -4.148 1.00 9.82 98 SER A N 1
ATOM 738 C CA . SER A 1 99 ? 29.745 30.043 -3.348 1.00 9.99 98 SER A CA 1
ATOM 739 C C . SER A 1 99 ? 29.052 30.066 -1.985 1.00 10.05 98 SER A C 1
ATOM 740 O O . SER A 1 99 ? 28.528 29.042 -1.551 1.00 10.10 98 SER A O 1
ATOM 743 N N . SER A 1 100 ? 29.048 31.233 -1.326 1.00 9.99 99 SER A N 1
ATOM 744 C CA . SER A 1 100 ? 28.387 31.412 -0.029 1.00 9.67 99 SER A CA 1
ATOM 745 C C . SER A 1 100 ? 26.910 31.004 -0.102 1.00 9.67 99 SER A C 1
ATOM 746 O O . SER A 1 100 ? 26.380 30.382 0.821 1.00 9.73 99 SER A O 1
ATOM 749 N N . ILE A 1 101 ? 26.266 31.357 -1.211 1.00 9.22 100 ILE A N 1
ATOM 750 C CA . ILE A 1 101 ? 24.859 31.028 -1.457 1.00 8.78 100 ILE A CA 1
ATOM 751 C C . ILE A 1 101 ? 24.651 29.518 -1.725 1.00 8.83 100 ILE A C 1
ATOM 752 O O . ILE A 1 101 ? 23.741 28.907 -1.157 1.00 9.33 100 ILE A O 1
ATOM 757 N N . ARG A 1 102 ? 25.499 28.924 -2.566 1.00 8.83 101 ARG A N 1
ATOM 758 C CA . ARG A 1 102 ? 25.486 27.470 -2.799 1.00 8.76 101 ARG A CA 1
ATOM 759 C C . ARG A 1 102 ? 25.698 26.689 -1.505 1.00 8.49 101 ARG A C 1
ATOM 760 O O . ARG A 1 102 ? 24.982 25.723 -1.233 1.00 8.28 101 ARG A O 1
ATOM 768 N N . VAL A 1 103 ? 26.694 27.101 -0.719 1.00 8.21 102 VAL A N 1
ATOM 769 C CA . VAL A 1 103 ? 26.997 26.434 0.539 1.00 7.86 102 VAL A CA 1
ATOM 770 C C . VAL A 1 103 ? 25.806 26.465 1.511 1.00 8.17 102 VAL A C 1
ATOM 771 O O . VAL A 1 103 ? 25.399 25.424 2.047 1.00 7.85 102 VAL A O 1
ATOM 775 N N . ALA A 1 104 ? 25.241 27.652 1.715 1.00 8.27 103 ALA A N 1
ATOM 776 C CA . ALA A 1 104 ? 24.098 27.817 2.609 1.00 8.73 103 ALA A CA 1
ATOM 777 C C . ALA A 1 104 ? 22.947 26.899 2.205 1.00 8.76 103 ALA A C 1
ATOM 778 O O . ALA A 1 104 ? 22.344 26.257 3.060 1.00 8.68 103 ALA A O 1
ATOM 780 N N . ARG A 1 105 ? 22.659 26.840 0.908 1.00 8.91 104 ARG A N 1
ATOM 781 C CA . ARG A 1 105 ? 21.523 26.075 0.399 1.00 9.42 104 ARG A CA 1
ATOM 782 C C . ARG A 1 105 ? 21.765 24.592 0.545 1.00 9.53 104 ARG A C 1
ATOM 783 O O . ARG A 1 105 ? 20.849 23.856 0.901 1.00 10.01 104 ARG A O 1
ATOM 791 N N . SER A 1 106 ? 23.000 24.170 0.284 1.00 9.18 105 SER A N 1
ATOM 792 C CA . SER A 1 106 ? 23.354 22.762 0.268 1.00 9.03 105 SER A CA 1
ATOM 793 C C . SER A 1 106 ? 23.467 22.234 1.685 1.00 9.11 105 SER A C 1
ATOM 794 O O . SER A 1 106 ? 23.140 21.070 1.943 1.00 9.30 105 SER A O 1
ATOM 797 N N . TYR A 1 107 ? 23.927 23.094 2.597 1.00 8.35 106 TYR A N 1
ATOM 798 C CA . TYR A 1 107 ? 24.026 22.757 4.021 1.00 7.66 106 TYR A CA 1
ATOM 799 C C . TYR A 1 107 ? 22.713 22.974 4.782 1.00 7.21 106 TYR A C 1
ATOM 800 O O . TYR A 1 107 ? 22.593 22.549 5.930 1.00 7.23 106 TYR A O 1
ATOM 809 N N . GLY A 1 108 ? 21.742 23.619 4.133 1.00 6.77 107 GLY A N 1
ATOM 810 C CA . GLY A 1 108 ? 20.411 23.825 4.704 1.00 6.96 107 GLY A CA 1
ATOM 811 C C . GLY A 1 108 ? 20.272 25.008 5.652 1.00 7.27 107 GLY A C 1
ATOM 812 O O . GLY A 1 108 ? 19.369 25.035 6.483 1.00 7.38 107 GLY A O 1
ATOM 813 N N . PHE A 1 109 ? 21.175 25.982 5.556 1.00 7.00 108 PHE A N 1
ATOM 814 C CA . PHE A 1 109 ? 21.041 27.200 6.350 1.00 6.71 108 PHE A CA 1
ATOM 815 C C . PHE A 1 109 ? 19.999 28.162 5.788 1.00 6.49 108 PHE A C 1
ATOM 816 O O . PHE A 1 109 ? 19.780 28.213 4.579 1.00 6.70 108 PHE A O 1
ATOM 824 N N . HIS A 1 110 ? 19.360 28.930 6.669 1.00 6.63 109 HIS A N 1
ATOM 825 C CA . HIS A 1 110 ? 18.381 29.929 6.249 1.00 7.31 109 HIS A CA 1
ATOM 826 C C . HIS A 1 110 ? 19.030 31.270 5.915 1.00 7.05 109 HIS A C 1
ATOM 827 O O . HIS A 1 110 ? 18.351 32.198 5.476 1.00 7.36 109 HIS A O 1
ATOM 834 N N . GLY A 1 111 ? 20.339 31.373 6.120 1.00 6.23 110 GLY A N 1
ATOM 835 C CA . GLY A 1 111 ? 21.041 32.602 5.835 1.00 6.12 110 GLY A CA 1
ATOM 836 C C . GLY A 1 111 ? 22.528 32.550 6.101 1.00 6.01 110 GLY A C 1
ATOM 837 O O . GLY A 1 111 ? 23.090 31.492 6.430 1.00 6.63 110 GLY A O 1
ATOM 838 N N . LEU A 1 112 ? 23.160 33.707 5.951 1.00 5.63 111 LEU A N 1
ATOM 839 C CA . LEU A 1 112 ? 24.609 33.828 6.010 1.00 5.69 111 LEU A CA 1
ATOM 840 C C . LEU A 1 112 ? 24.984 35.032 6.848 1.00 5.70 111 LEU A C 1
ATOM 841 O O . LEU A 1 112 ? 24.293 36.050 6.809 1.00 5.88 111 LEU A O 1
ATOM 846 N N . ASP A 1 113 ? 26.094 34.922 7.576 1.00 5.96 112 ASP A N 1
ATOM 847 C CA . ASP A 1 113 ? 26.563 35.955 8.486 1.00 6.06 112 ASP A CA 1
ATOM 848 C C . ASP A 1 113 ? 28.056 36.197 8.241 1.00 6.55 112 ASP A C 1
ATOM 849 O O . ASP A 1 113 ? 28.864 35.285 8.444 1.00 7.43 112 ASP A O 1
ATOM 854 N N . LEU A 1 114 ? 28.429 37.401 7.801 1.00 5.68 113 LEU A N 1
ATOM 855 C CA . LEU A 1 114 ? 29.841 37.719 7.570 1.00 5.72 113 LEU A CA 1
ATOM 856 C C . LEU A 1 114 ? 30.493 38.300 8.825 1.00 5.91 113 LEU A C 1
ATOM 857 O O . LEU A 1 114 ? 30.021 39.302 9.375 1.00 5.66 113 LEU A O 1
ATOM 862 N N . ASP A 1 115 ? 31.564 37.645 9.279 1.00 5.96 114 ASP A N 1
ATOM 863 C CA . ASP A 1 115 ? 32.269 38.036 10.493 1.00 6.13 114 ASP A CA 1
ATOM 864 C C . ASP A 1 115 ? 33.708 38.428 10.148 1.00 6.05 114 ASP A C 1
ATOM 865 O O . ASP A 1 115 ? 34.685 37.751 10.517 1.00 5.47 114 ASP A O 1
ATOM 870 N N . TRP A 1 116 ? 33.821 39.538 9.432 1.00 5.99 115 TRP A N 1
ATOM 871 C CA . TRP A 1 116 ? 35.106 40.159 9.159 1.00 6.67 115 TRP A CA 1
ATOM 872 C C . TRP A 1 116 ? 35.382 41.141 10.292 1.00 6.91 115 TRP A C 1
ATOM 873 O O . TRP A 1 116 ? 34.685 42.141 10.427 1.00 6.90 115 TRP A O 1
ATOM 884 N N . GLU A 1 117 ? 36.377 40.835 11.126 1.00 7.64 116 GLU A N 1
ATOM 885 C CA . GLU A 1 117 ? 36.613 41.597 12.355 1.00 8.32 116 GLU A CA 1
ATOM 886 C C . GLU A 1 117 ? 38.023 42.195 12.432 1.00 8.27 116 GLU A C 1
ATOM 887 O O . GLU A 1 117 ? 38.923 41.589 13.025 1.00 8.29 116 GLU A O 1
ATOM 893 N N . TYR A 1 118 ? 38.230 43.391 11.871 1.00 8.21 117 TYR A N 1
ATOM 894 C CA . TYR A 1 118 ? 37.201 44.239 11.254 1.00 8.31 117 TYR A CA 1
ATOM 895 C C . TYR A 1 118 ? 37.838 44.904 10.043 1.00 8.24 117 TYR A C 1
ATOM 896 O O . TYR A 1 118 ? 39.057 44.993 9.982 1.00 8.34 117 TYR A O 1
ATOM 905 N N . PRO A 1 119 ? 37.029 45.366 9.072 1.00 8.39 118 PRO A N 1
ATOM 906 C CA . PRO A 1 119 ? 37.617 46.220 8.026 1.00 8.32 118 PRO A CA 1
ATOM 907 C C . PRO A 1 119 ? 38.261 47.452 8.692 1.00 8.74 118 PRO A C 1
ATOM 908 O O . PRO A 1 119 ? 37.621 48.126 9.505 1.00 8.92 118 PRO A O 1
ATOM 912 N N . SER A 1 120 ? 39.526 47.716 8.392 1.00 8.71 119 SER A N 1
ATOM 913 C CA . SER A 1 120 ? 40.297 48.625 9.233 1.00 9.13 119 SER A CA 1
ATOM 914 C C . SER A 1 120 ? 40.851 49.818 8.458 1.00 8.55 119 SER A C 1
ATOM 915 O O . SER A 1 120 ? 41.878 50.389 8.828 1.00 8.65 119 SER A O 1
ATOM 918 N N . SER A 1 121 ? 40.168 50.175 7.378 1.00 7.91 120 SER A N 1
ATOM 919 C CA . SER A 1 121 ? 40.506 51.364 6.602 1.00 7.38 120 SER A CA 1
ATOM 920 C C . SER A 1 121 ? 39.312 51.754 5.759 1.00 6.74 120 SER A C 1
ATOM 921 O O . SER A 1 121 ? 38.388 50.947 5.554 1.00 6.24 120 SER A O 1
ATOM 924 N N . ALA A 1 122 ? 39.324 52.995 5.284 1.00 6.13 121 ALA A N 1
ATOM 925 C CA . ALA A 1 122 ? 38.252 53.492 4.436 1.00 6.17 121 ALA A CA 1
ATOM 926 C C . ALA A 1 122 ? 38.190 52.686 3.136 1.00 5.84 121 ALA A C 1
ATOM 927 O O . ALA A 1 122 ? 37.113 52.481 2.598 1.00 5.51 121 ALA A O 1
ATOM 929 N N . THR A 1 123 ? 39.353 52.254 2.645 1.00 5.70 122 THR A N 1
ATOM 930 C CA . THR A 1 123 ? 39.443 51.371 1.479 1.00 6.09 122 THR A CA 1
ATOM 931 C C . THR A 1 123 ? 38.676 50.057 1.720 1.00 6.14 122 THR A C 1
ATOM 932 O O . THR A 1 123 ? 37.851 49.650 0.909 1.00 6.96 122 THR A O 1
ATOM 936 N N . GLU A 1 124 ? 38.956 49.402 2.838 1.00 6.08 123 GLU A N 1
ATOM 937 C CA . GLU A 1 124 ? 38.287 48.145 3.179 1.00 6.22 123 GLU A CA 1
ATOM 938 C C . GLU A 1 124 ? 36.794 48.344 3.424 1.00 5.89 123 GLU A C 1
ATOM 939 O O . GLU A 1 124 ? 35.974 47.516 3.001 1.00 6.05 123 GLU A O 1
ATOM 945 N N . MET A 1 125 ? 36.446 49.464 4.054 1.00 5.04 124 MET A N 1
ATOM 946 C CA . MET A 1 125 ? 35.060 49.788 4.333 1.00 4.87 124 MET A CA 1
ATOM 947 C C . MET A 1 125 ? 34.234 50.022 3.066 1.00 5.07 124 MET A C 1
ATOM 948 O O . MET A 1 125 ? 33.086 49.614 2.991 1.00 5.19 124 MET A O 1
ATOM 953 N N . THR A 1 126 ? 34.821 50.701 2.086 1.00 5.48 125 THR A N 1
ATOM 954 C CA . THR A 1 126 ? 34.191 50.898 0.783 1.00 5.77 125 THR A CA 1
ATOM 955 C C . THR A 1 126 ? 33.898 49.546 0.106 1.00 5.90 125 THR A C 1
ATOM 956 O O . THR A 1 126 ? 32.781 49.299 -0.362 1.00 6.30 125 THR A O 1
ATOM 960 N N . ASN A 1 127 ? 34.918 48.691 0.068 1.00 6.06 126 ASN A N 1
ATOM 961 C CA . ASN A 1 127 ? 34.825 47.364 -0.522 1.00 6.41 126 ASN A CA 1
ATOM 962 C C . ASN A 1 127 ? 33.789 46.497 0.203 1.00 6.72 126 ASN A C 1
ATOM 963 O O . ASN A 1 127 ? 32.972 45.824 -0.436 1.00 6.47 126 ASN A O 1
ATOM 968 N N . PHE A 1 128 ? 33.819 46.567 1.539 1.00 7.03 127 PHE A N 1
ATOM 969 C CA . PHE A 1 128 ? 32.876 45.888 2.433 1.00 7.15 127 PHE A CA 1
ATOM 970 C C . PHE A 1 128 ? 31.442 46.267 2.073 1.00 7.11 127 PHE A C 1
ATOM 971 O O . PHE A 1 128 ? 30.571 45.401 1.937 1.00 6.93 127 PHE A O 1
ATOM 979 N N . GLY A 1 129 ? 31.208 47.567 1.898 1.00 7.18 128 GLY A N 1
ATOM 980 C CA . GLY A 1 129 ? 29.882 48.071 1.588 1.00 7.12 128 GLY A CA 1
ATOM 981 C C . GLY A 1 129 ? 29.390 47.597 0.235 1.00 7.41 128 GLY A C 1
ATOM 982 O O . GLY A 1 129 ? 28.231 47.222 0.101 1.00 7.33 128 GLY A O 1
ATOM 983 N N . THR A 1 130 ? 30.273 47.641 -0.767 1.00 7.27 129 THR A N 1
ATOM 984 C CA . THR A 1 130 ? 29.995 47.129 -2.107 1.00 7.34 129 THR A CA 1
ATOM 985 C C . THR A 1 130 ? 29.698 45.608 -2.078 1.00 7.03 129 THR A C 1
ATOM 986 O O . THR A 1 130 ? 28.765 45.136 -2.753 1.00 6.11 129 THR A O 1
ATOM 990 N N . LEU A 1 131 ? 30.499 44.860 -1.308 1.00 5.89 130 LEU A N 1
ATOM 991 C CA . LEU A 1 131 ? 30.286 43.423 -1.109 1.00 6.06 130 LEU A CA 1
ATOM 992 C C . LEU A 1 131 ? 28.874 43.124 -0.616 1.00 6.20 130 LEU A C 1
ATOM 993 O O . LEU A 1 131 ? 28.222 42.230 -1.142 1.00 6.28 130 LEU A O 1
ATOM 998 N N . LEU A 1 132 ? 28.412 43.884 0.382 1.00 6.38 131 LEU A N 1
ATOM 999 C CA . LEU A 1 132 ? 27.086 43.690 0.957 1.00 6.65 131 LEU A CA 1
ATOM 1000 C C . LEU A 1 132 ? 25.980 44.007 -0.030 1.00 7.42 131 LEU A C 1
ATOM 1001 O O . LEU A 1 132 ? 24.959 43.323 -0.056 1.00 7.34 131 LEU A O 1
ATOM 1006 N N . ARG A 1 133 ? 26.171 45.057 -0.825 1.00 8.01 132 ARG A N 1
ATOM 1007 C CA . ARG A 1 133 ? 25.154 45.451 -1.800 1.00 8.80 132 ARG A CA 1
ATOM 1008 C C . ARG A 1 133 ? 24.96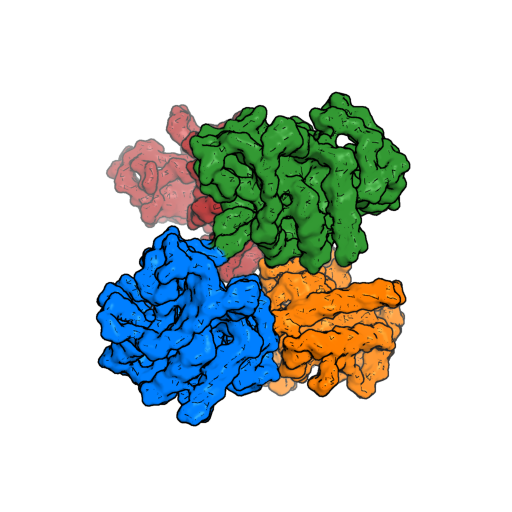4 44.362 -2.842 1.00 8.69 132 ARG A C 1
ATOM 1009 O O . ARG A 1 133 ? 23.834 43.988 -3.157 1.00 9.31 132 ARG A O 1
ATOM 1017 N N . GLU A 1 134 ? 26.081 43.851 -3.352 1.00 8.69 133 GLU A N 1
ATOM 1018 C CA . GLU A 1 134 ? 26.081 42.778 -4.336 1.00 9.00 133 GLU A CA 1
ATOM 1019 C C . GLU A 1 134 ? 25.532 41.478 -3.745 1.00 9.21 133 GLU A C 1
ATOM 1020 O O . GLU A 1 134 ? 24.848 40.705 -4.439 1.00 8.38 133 GLU A O 1
ATOM 1026 N N . TRP A 1 135 ? 25.824 41.256 -2.461 1.00 9.40 134 TRP A N 1
ATOM 1027 C CA . TRP A 1 135 ? 25.344 40.082 -1.734 1.00 9.82 134 TRP A CA 1
ATOM 1028 C C . TRP A 1 135 ? 23.821 40.095 -1.637 1.00 10.27 134 TRP A C 1
ATOM 1029 O O . TRP A 1 135 ? 23.180 39.079 -1.917 1.00 10.09 134 TRP A O 1
ATOM 1040 N N . ARG A 1 136 ? 23.247 41.237 -1.245 1.00 10.65 135 ARG A N 1
ATOM 1041 C CA . ARG A 1 136 ? 21.786 41.389 -1.202 1.00 11.52 135 ARG A CA 1
ATOM 1042 C C . ARG A 1 136 ? 21.110 41.187 -2.572 1.00 11.59 135 ARG A C 1
ATOM 1043 O O . ARG A 1 136 ? 20.101 40.484 -2.665 1.00 11.74 135 ARG A O 1
ATOM 1051 N N . SER A 1 137 ? 21.676 41.774 -3.624 1.00 11.72 136 SER A N 1
ATOM 1052 C CA . SER A 1 137 ? 21.146 41.597 -4.982 1.00 11.83 136 SER A CA 1
ATOM 1053 C C . SER A 1 137 ? 21.177 40.128 -5.380 1.00 11.71 136 SER A C 1
ATOM 1054 O O . SER A 1 137 ? 20.244 39.638 -6.023 1.00 11.63 136 SER A O 1
ATOM 1057 N N . ALA A 1 138 ? 22.232 39.434 -4.955 1.00 11.22 137 ALA A N 1
ATOM 1058 C CA . ALA A 1 138 ? 22.437 38.024 -5.277 1.00 11.08 137 ALA A CA 1
ATOM 1059 C C . ALA A 1 138 ? 21.461 37.080 -4.558 1.00 11.08 137 ALA A C 1
ATOM 1060 O O . ALA A 1 138 ? 20.967 36.131 -5.170 1.00 11.24 137 ALA A O 1
ATOM 1062 N N . VAL A 1 139 ? 21.186 37.321 -3.274 1.00 10.59 138 VAL A N 1
ATOM 1063 C CA . VAL A 1 139 ? 20.205 36.491 -2.564 1.00 10.98 138 VAL A CA 1
ATOM 1064 C C . VAL A 1 139 ? 18.785 36.759 -3.078 1.00 11.70 138 VAL A C 1
ATOM 1065 O O . VAL A 1 139 ? 17.964 35.840 -3.123 1.00 11.77 138 VAL A O 1
ATOM 1069 N N . VAL A 1 140 ? 18.511 38.013 -3.449 1.00 12.66 139 VAL A N 1
ATOM 1070 C CA . VAL A 1 140 ? 17.263 38.386 -4.111 1.00 13.94 139 VAL A CA 1
ATOM 1071 C C . VAL A 1 140 ? 17.135 37.652 -5.458 1.00 14.74 139 VAL A C 1
ATOM 1072 O O . VAL A 1 140 ? 16.079 37.083 -5.754 1.00 14.69 139 VAL A O 1
ATOM 1076 N N . ALA A 1 141 ? 18.212 37.638 -6.247 1.00 15.63 140 ALA A N 1
ATOM 1077 C CA . ALA A 1 141 ? 18.215 36.937 -7.536 1.00 16.72 140 ALA A CA 1
ATOM 1078 C C . ALA A 1 141 ? 18.028 35.412 -7.402 1.00 17.87 140 ALA A C 1
ATOM 1079 O O . ALA A 1 141 ? 17.270 34.805 -8.171 1.00 18.13 140 ALA A O 1
ATOM 1081 N N . GLU A 1 142 ? 18.701 34.802 -6.426 1.00 18.59 141 GLU A N 1
ATOM 1082 C CA . GLU A 1 142 ? 18.595 33.357 -6.199 1.00 19.54 141 GLU A CA 1
ATOM 1083 C C . GLU A 1 142 ? 17.219 32.925 -5.663 1.00 20.18 141 GLU A C 1
ATOM 1084 O O . GLU A 1 142 ? 16.756 31.818 -5.955 1.00 20.15 141 GLU A O 1
ATOM 1090 N N . ALA A 1 143 ? 16.579 33.783 -4.873 1.00 20.73 142 ALA A N 1
ATOM 1091 C CA . ALA A 1 143 ? 15.241 33.501 -4.366 1.00 21.83 142 ALA A CA 1
ATOM 1092 C C . ALA A 1 143 ? 14.194 33.559 -5.474 1.00 22.71 142 ALA A C 1
ATOM 1093 O O . ALA A 1 143 ? 13.240 32.782 -5.461 1.00 22.86 142 ALA A O 1
ATOM 1095 N N . SER A 1 144 ? 14.366 34.479 -6.422 1.00 23.65 143 SER A N 1
ATOM 1096 C CA . SER A 1 144 ? 13.464 34.551 -7.577 1.00 24.75 143 SER A CA 1
ATOM 1097 C C . SER A 1 144 ? 13.732 33.399 -8.556 1.00 25.02 143 SER A C 1
ATOM 1098 O O . SER A 1 144 ? 12.808 32.888 -9.177 1.00 25.41 143 SER A O 1
ATOM 1101 N N . SER A 1 145 ? 14.992 32.978 -8.653 1.00 25.32 144 SER A N 1
ATOM 1102 C CA . SER A 1 145 ? 15.404 31.898 -9.556 1.00 25.59 144 SER A CA 1
ATOM 1103 C C . SER A 1 145 ? 15.134 30.478 -9.034 1.00 25.67 144 SER A C 1
ATOM 1104 O O . SER A 1 145 ? 14.922 29.565 -9.834 1.00 25.82 144 SER A O 1
ATOM 1107 N N . SER A 1 146 ? 15.152 30.290 -7.712 1.00 25.27 145 SER A N 1
ATOM 1108 C CA . SER A 1 146 ? 14.906 28.969 -7.120 1.00 24.86 145 SER A CA 1
ATOM 1109 C C . SER A 1 146 ? 13.503 28.822 -6.534 1.00 24.69 145 SER A C 1
ATOM 1110 O O . SER A 1 146 ? 13.067 27.710 -6.248 1.00 25.10 145 SER A O 1
ATOM 1113 N N . GLY A 1 147 ? 12.803 29.941 -6.353 1.00 24.43 146 GLY A N 1
ATOM 1114 C CA . GLY A 1 147 ? 11.447 29.939 -5.785 1.00 23.78 146 GLY A CA 1
ATOM 1115 C C . GLY A 1 147 ? 11.396 29.793 -4.271 1.00 23.45 146 GLY A C 1
ATOM 1116 O O . GLY A 1 147 ? 10.320 29.849 -3.666 1.00 23.46 146 GLY A O 1
ATOM 1117 N N . LYS A 1 148 ? 12.564 29.611 -3.660 1.00 22.88 147 LYS A N 1
ATOM 1118 C CA . LYS A 1 148 ? 12.680 29.422 -2.223 1.00 22.62 147 LYS A CA 1
ATOM 1119 C C . LYS A 1 148 ? 12.652 30.764 -1.474 1.00 21.91 147 LYS A C 1
ATOM 1120 O O . LYS A 1 148 ? 12.925 31.810 -2.077 1.00 22.00 147 LYS A O 1
ATOM 1126 N N . PRO A 1 149 ? 12.269 30.750 -0.175 1.00 21.05 148 PRO A N 1
ATOM 1127 C CA . PRO A 1 149 ? 12.427 31.949 0.662 1.00 20.08 148 PRO A CA 1
ATOM 1128 C C . PRO A 1 149 ? 13.847 32.511 0.579 1.00 18.67 148 PRO A C 1
ATOM 1129 O O . PRO A 1 149 ? 14.818 31.754 0.581 1.00 18.56 148 PRO A O 1
ATOM 1133 N N . ARG A 1 150 ? 13.952 33.831 0.499 1.00 17.11 149 ARG A N 1
ATOM 1134 C CA . ARG A 1 150 ? 15.232 34.515 0.389 1.00 15.47 149 ARG A CA 1
ATOM 1135 C C . ARG A 1 150 ? 16.132 34.184 1.582 1.00 14.15 149 ARG A C 1
ATOM 1136 O O . ARG A 1 150 ? 15.660 34.140 2.720 1.00 14.33 149 ARG A O 1
ATOM 1144 N N . LEU A 1 151 ? 17.414 33.935 1.318 1.00 12.12 150 LEU A N 1
ATOM 1145 C CA . LEU A 1 151 ? 18.401 33.794 2.387 1.00 10.85 150 LEU A CA 1
ATOM 1146 C C . LEU A 1 151 ? 18.548 35.094 3.176 1.00 10.02 150 LEU A C 1
ATOM 1147 O O . LEU A 1 151 ? 18.560 36.187 2.602 1.00 8.60 150 LEU A O 1
ATOM 1152 N N . LEU A 1 152 ? 18.667 34.952 4.495 1.00 9.65 151 LEU A N 1
ATOM 1153 C CA . LEU A 1 152 ? 18.923 36.076 5.400 1.00 9.21 151 LEU A CA 1
ATOM 1154 C C . LEU A 1 152 ? 20.370 36.512 5.297 1.00 8.78 151 LEU A C 1
ATOM 1155 O O . LEU A 1 152 ? 21.248 35.698 5.028 1.00 9.22 151 LEU A O 1
ATOM 1160 N N . LEU A 1 153 ? 20.623 37.798 5.507 1.00 8.16 152 LEU A N 1
ATOM 1161 C CA . LEU A 1 153 ? 21.987 38.294 5.507 1.00 7.56 152 LEU A CA 1
ATOM 1162 C C . LEU A 1 153 ? 22.265 39.111 6.758 1.00 7.19 152 LEU A C 1
ATOM 1163 O O . LEU A 1 153 ? 21.509 40.027 7.095 1.00 6.38 152 LEU A O 1
ATOM 1168 N N . ALA A 1 154 ? 23.362 38.780 7.432 1.00 6.76 153 ALA A N 1
ATOM 1169 C CA . ALA A 1 154 ? 23.755 39.489 8.644 1.00 6.65 153 ALA A CA 1
ATOM 1170 C C . ALA A 1 154 ? 25.262 39.650 8.676 1.00 6.60 153 ALA A C 1
ATOM 1171 O O . ALA A 1 154 ? 25.966 39.102 7.837 1.00 7.50 153 ALA A O 1
ATOM 1173 N N . ALA A 1 155 ? 25.758 40.411 9.638 1.00 6.60 154 ALA A N 1
ATOM 1174 C CA . ALA A 1 155 ? 27.189 40.618 9.776 1.00 6.39 154 ALA A CA 1
ATOM 1175 C C . ALA A 1 155 ? 27.471 40.923 11.230 1.00 6.40 154 ALA A C 1
ATOM 1176 O O . ALA A 1 155 ? 26.716 41.668 11.855 1.00 6.54 154 ALA A O 1
ATOM 1178 N N . ALA A 1 156 ? 28.528 40.329 11.787 1.00 6.37 155 ALA A N 1
ATOM 1179 C CA . ALA A 1 156 ? 29.015 40.749 13.100 1.00 6.38 155 ALA A CA 1
ATOM 1180 C C . ALA A 1 156 ? 29.827 42.014 12.875 1.00 6.28 155 ALA A C 1
ATOM 1181 O O . ALA A 1 156 ? 30.641 42.072 11.948 1.00 6.98 155 ALA A O 1
ATOM 1183 N N . VAL A 1 157 ? 29.589 43.031 13.704 1.00 5.88 156 VAL A N 1
ATOM 1184 C CA . VAL A 1 157 ? 30.206 44.349 13.524 1.00 5.07 156 VAL A CA 1
ATOM 1185 C C . VAL A 1 157 ? 30.773 44.879 14.839 1.00 5.06 156 VAL A C 1
ATOM 1186 O O . VAL A 1 157 ? 30.396 44.414 15.928 1.00 4.98 156 VAL A O 1
ATOM 1190 N N . PHE A 1 158 ? 31.677 45.848 14.730 1.00 4.50 157 PHE A N 1
ATOM 1191 C CA . PHE A 1 158 ? 32.198 46.579 15.889 1.00 4.43 157 PHE A CA 1
ATOM 1192 C C . PHE A 1 158 ? 31.054 47.136 16.726 1.00 4.48 157 PHE A C 1
ATOM 1193 O O . PHE A 1 158 ? 29.992 47.484 16.191 1.00 4.80 157 PHE A O 1
ATOM 1201 N N . TYR A 1 159 ? 31.267 47.221 18.033 1.00 4.66 158 TYR A N 1
ATOM 1202 C CA . TYR A 1 159 ? 30.241 47.731 18.950 1.00 5.21 158 TYR A CA 1
ATOM 1203 C C . TYR A 1 159 ? 29.751 49.144 18.558 1.00 5.07 158 TYR A C 1
ATOM 1204 O O . TYR A 1 159 ? 28.636 49.531 18.890 1.00 4.91 158 TYR A O 1
ATOM 1213 N N . SER A 1 160 ? 30.610 49.888 17.863 1.00 5.37 159 SER A N 1
ATOM 1214 C CA . SER A 1 160 ? 30.307 51.195 17.312 1.00 5.74 159 SER A CA 1
ATOM 1215 C C . SER A 1 160 ? 30.448 51.190 15.774 1.00 5.78 159 SER A C 1
ATOM 1216 O O . SER A 1 160 ? 31.199 50.381 15.218 1.00 5.33 159 SER A O 1
ATOM 1219 N N . ASN A 1 161 ? 29.731 52.086 15.088 1.00 6.04 160 ASN A N 1
ATOM 1220 C CA . ASN A 1 161 ? 29.942 52.294 13.644 1.00 6.34 160 ASN A CA 1
ATOM 1221 C C . ASN A 1 161 ? 31.271 52.992 13.373 1.00 6.88 160 ASN A C 1
ATOM 1222 O O . ASN A 1 161 ? 31.720 53.059 12.224 1.00 6.88 160 ASN A O 1
ATOM 1227 N N . ASN A 1 162 ? 31.864 53.540 14.432 1.00 7.03 161 ASN A N 1
ATOM 1228 C CA . ASN A 1 162 ? 33.138 54.234 14.338 1.00 8.01 161 ASN A CA 1
ATOM 1229 C C . ASN A 1 162 ? 34.205 53.319 14.902 1.00 8.33 161 ASN A C 1
ATOM 1230 O O . ASN A 1 162 ? 34.276 53.106 16.112 1.00 8.01 161 ASN A O 1
ATOM 1235 N N . TYR A 1 163 ? 35.026 52.783 14.005 1.00 8.80 162 TYR A N 1
ATOM 1236 C CA . TYR A 1 163 ? 36.077 51.852 14.359 1.00 9.44 162 TYR A CA 1
ATOM 1237 C C . TYR A 1 163 ? 37.423 52.572 14.330 1.00 9.87 162 TYR A C 1
ATOM 1238 O O . TYR A 1 163 ? 38.068 52.664 13.290 1.00 9.75 162 TYR A O 1
ATOM 1247 N N . TYR A 1 164 ? 37.821 53.089 15.491 1.00 10.61 163 TYR A N 1
ATOM 1248 C CA . TYR A 1 164 ? 39.063 53.845 15.665 1.00 11.38 163 TYR A CA 1
ATOM 1249 C C . TYR A 1 164 ? 39.265 54.909 14.591 1.00 11.35 163 TYR A C 1
ATOM 1250 O O . TYR A 1 164 ? 40.352 55.034 14.036 1.00 11.67 163 TYR A O 1
ATOM 1259 N N . SER A 1 165 ? 38.191 55.649 14.318 1.00 10.93 164 SER A N 1
ATOM 1260 C CA . SER A 1 165 ? 38.130 56.711 13.303 1.00 10.99 164 SER A CA 1
ATOM 1261 C C . SER A 1 165 ? 37.810 56.207 11.882 1.00 10.45 164 SER A C 1
ATOM 1262 O O . SER A 1 165 ? 37.703 57.003 10.960 1.00 11.03 164 SER A O 1
ATOM 1265 N N . VAL A 1 166 ? 37.635 54.894 11.710 1.00 10.05 165 VAL A N 1
ATOM 1266 C CA . VAL A 1 166 ? 37.233 54.342 10.405 1.00 9.24 165 VAL A CA 1
ATOM 1267 C C . VAL A 1 166 ? 35.749 54.029 10.460 1.00 8.85 165 VAL A C 1
ATOM 1268 O O . VAL A 1 166 ? 35.298 53.291 11.334 1.00 9.07 165 VAL A O 1
ATOM 1272 N N . LEU A 1 167 ? 34.990 54.606 9.537 1.00 8.30 166 LEU A N 1
ATOM 1273 C CA . LEU A 1 167 ? 33.539 54.553 9.620 1.00 8.15 166 LEU A CA 1
ATOM 1274 C C . LEU A 1 167 ? 32.940 53.464 8.741 1.00 7.49 166 LEU A C 1
ATOM 1275 O O . LEU A 1 167 ? 33.283 53.341 7.560 1.00 7.41 166 LEU A O 1
ATOM 1280 N N . TYR A 1 168 ? 32.061 52.658 9.327 1.00 7.06 167 TYR A N 1
ATOM 1281 C CA . TYR A 1 168 ? 31.323 51.667 8.563 1.00 6.70 167 TYR A CA 1
ATOM 1282 C C . TYR A 1 168 ? 30.461 52.370 7.518 1.00 7.08 167 TYR A C 1
ATOM 1283 O O . TYR A 1 168 ? 29.988 53.472 7.763 1.00 6.84 167 TYR A O 1
ATOM 1292 N N . PRO A 1 169 ? 30.275 51.741 6.341 1.00 7.70 168 PRO A N 1
ATOM 1293 C CA . PRO A 1 169 ? 29.333 52.254 5.332 1.00 8.38 168 PRO A CA 1
ATOM 1294 C C . PRO A 1 169 ? 27.902 51.909 5.760 1.00 9.02 168 PRO A C 1
ATOM 1295 O O . PRO A 1 169 ? 27.361 50.862 5.381 1.00 9.30 168 PRO A O 1
ATOM 1299 N N . VAL A 1 170 ? 27.303 52.784 6.561 1.00 9.83 169 VAL A N 1
ATOM 1300 C CA . VAL A 1 170 ? 26.028 52.488 7.211 1.00 10.41 169 VAL A CA 1
ATOM 1301 C C . VAL A 1 170 ? 24.893 52.368 6.208 1.00 11.41 169 VAL A C 1
ATOM 1302 O O . VAL A 1 170 ? 23.955 51.581 6.407 1.00 11.53 169 VAL A O 1
ATOM 1306 N N . SER A 1 171 ? 24.987 53.127 5.121 1.00 11.67 170 SER A N 1
ATOM 1307 C CA . SER A 1 171 ? 23.963 53.095 4.095 1.00 12.29 170 SER A CA 1
ATOM 1308 C C . SER A 1 171 ? 23.880 51.700 3.462 1.00 11.95 170 SER A C 1
ATOM 1309 O O . SER A 1 171 ? 22.794 51.126 3.321 1.00 11.75 170 SER A O 1
ATOM 1312 N N . ALA A 1 172 ? 25.044 51.164 3.107 1.00 11.25 171 ALA A N 1
ATOM 1313 C CA . ALA A 1 172 ? 25.144 49.847 2.489 1.00 11.06 171 ALA A CA 1
ATOM 1314 C C . ALA A 1 172 ? 24.646 48.749 3.442 1.00 10.60 171 ALA A C 1
ATOM 1315 O O . ALA A 1 172 ? 23.908 47.857 3.029 1.00 10.29 171 ALA A O 1
ATOM 1317 N N . VAL A 1 173 ? 25.048 48.851 4.714 1.00 10.73 172 VAL A N 1
ATOM 1318 C CA . VAL A 1 173 ? 24.635 47.959 5.796 1.00 9.96 172 VAL A CA 1
ATOM 1319 C C . VAL A 1 173 ? 23.104 47.930 5.939 1.00 10.84 172 VAL A C 1
ATOM 1320 O O . VAL A 1 173 ? 22.482 46.857 5.897 1.00 10.62 172 VAL A O 1
ATOM 1324 N N . ALA A 1 174 ? 22.514 49.118 6.081 1.00 11.22 173 ALA A N 1
ATOM 1325 C CA . ALA A 1 174 ? 21.074 49.285 6.288 1.00 11.68 173 ALA A CA 1
ATOM 1326 C C . ALA A 1 174 ? 20.211 48.823 5.112 1.00 12.31 173 ALA A C 1
ATOM 1327 O O . ALA A 1 174 ? 19.125 48.268 5.322 1.00 12.86 173 ALA A O 1
ATOM 1329 N N . SER A 1 175 ? 20.678 49.047 3.884 1.00 12.75 174 SER A N 1
ATOM 1330 C CA . SER A 1 175 ? 19.920 48.623 2.706 1.00 13.25 174 SER A CA 1
ATOM 1331 C C . SER A 1 175 ? 20.152 47.153 2.317 1.00 12.75 174 SER A C 1
ATOM 1332 O O . SER A 1 175 ? 19.307 46.545 1.650 1.00 13.37 174 SER A O 1
ATOM 1335 N N . SER A 1 176 ? 21.282 46.584 2.731 1.00 11.69 175 SER A N 1
ATOM 1336 C CA . SER A 1 176 ? 21.662 45.233 2.289 1.00 10.54 175 SER A CA 1
ATOM 1337 C C . SER A 1 176 ? 21.331 44.109 3.265 1.00 10.06 175 SER A C 1
ATOM 1338 O O . SER A 1 176 ? 20.926 43.017 2.834 1.00 10.48 175 SER A O 1
ATOM 1341 N N . LEU A 1 177 ? 21.518 44.364 4.560 1.00 8.82 176 LEU A N 1
ATOM 1342 C CA . LEU A 1 177 ? 21.426 43.322 5.579 1.00 7.98 176 LEU A CA 1
ATOM 1343 C C . LEU A 1 177 ? 20.085 43.278 6.302 1.00 7.94 176 LEU A C 1
ATOM 1344 O O . LEU A 1 177 ? 19.417 44.299 6.464 1.00 8.32 176 LEU A O 1
ATOM 1349 N N . ASP A 1 178 ? 19.704 42.079 6.740 1.00 7.24 177 ASP A N 1
ATOM 1350 C CA . ASP A 1 178 ? 18.556 41.901 7.604 1.00 6.47 177 ASP A CA 1
ATOM 1351 C C . ASP A 1 178 ? 18.837 42.463 9.005 1.00 6.32 177 ASP A C 1
ATOM 1352 O O . ASP A 1 178 ? 17.928 42.966 9.669 1.00 5.78 177 ASP A O 1
ATOM 1357 N N . TRP A 1 179 ? 20.097 42.377 9.445 1.00 5.12 178 TRP A N 1
ATOM 1358 C CA . TRP A 1 179 ? 20.536 43.015 10.683 1.00 4.70 178 TRP A CA 1
ATOM 1359 C C . TRP A 1 179 ? 22.040 42.887 10.888 1.00 4.65 178 TRP A C 1
ATOM 1360 O O . TRP A 1 179 ? 22.713 42.148 10.177 1.00 4.62 178 TRP A O 1
ATOM 1371 N N . VAL A 1 180 ? 22.548 43.614 11.873 1.00 4.64 179 VAL A N 1
ATOM 1372 C CA . VAL A 1 180 ? 23.936 43.465 12.287 1.00 4.49 179 VAL A CA 1
ATOM 1373 C C . VAL A 1 180 ? 23.981 42.957 13.711 1.00 4.02 179 VAL A C 1
ATOM 1374 O O . VAL A 1 180 ? 23.123 43.295 14.523 1.00 3.52 179 VAL A O 1
ATOM 1378 N N . ASN A 1 181 ? 24.984 42.132 13.987 1.00 4.35 180 ASN A N 1
ATOM 1379 C CA . ASN A 1 181 ? 25.239 41.625 15.317 1.00 4.92 180 ASN A CA 1
ATOM 1380 C C . ASN A 1 181 ? 26.269 42.542 16.002 1.00 4.74 180 ASN A C 1
ATOM 1381 O O . ASN A 1 181 ? 27.456 42.511 15.665 1.00 4.08 180 ASN A O 1
ATOM 1386 N N . LEU A 1 182 ? 25.807 43.371 16.941 1.00 4.74 181 LEU A N 1
ATOM 1387 C CA . LEU A 1 182 ? 26.695 44.341 17.613 1.00 4.86 181 LEU A CA 1
ATOM 1388 C C . LEU A 1 182 ? 27.557 43.650 18.656 1.00 4.73 181 LEU A C 1
ATOM 1389 O O . LEU A 1 182 ? 27.043 43.158 19.654 1.00 4.40 181 LEU A O 1
ATOM 1394 N N . MET A 1 183 ? 28.863 43.618 18.439 1.00 4.64 182 MET A N 1
ATOM 1395 C CA . MET A 1 183 ? 29.745 42.929 19.379 1.00 5.48 182 MET A CA 1
ATOM 1396 C C . MET A 1 183 ? 30.147 43.806 20.565 1.00 5.26 182 MET A C 1
ATOM 1397 O O . MET A 1 183 ? 31.297 44.269 20.661 1.00 5.13 182 MET A O 1
ATOM 1402 N N . ALA A 1 184 ? 29.181 44.025 21.458 1.00 4.60 183 ALA A N 1
ATOM 1403 C CA . ALA A 1 184 ? 29.348 44.910 22.607 1.00 4.88 183 ALA A CA 1
ATOM 1404 C C . ALA A 1 184 ? 30.008 44.155 23.756 1.00 5.19 183 ALA A C 1
ATOM 1405 O O . ALA A 1 184 ? 29.416 43.976 24.826 1.00 5.79 183 ALA A O 1
ATOM 1407 N N . TYR A 1 185 ? 31.221 43.678 23.511 1.00 5.61 184 TYR A N 1
ATOM 1408 C CA . TYR A 1 185 ? 32.007 42.979 24.535 1.00 5.76 184 TYR A CA 1
ATOM 1409 C C . TYR A 1 185 ? 33.486 43.033 24.169 1.00 6.52 184 TYR A C 1
ATOM 1410 O O . TYR A 1 185 ? 33.855 43.722 23.211 1.00 6.10 184 TYR A O 1
ATOM 1419 N N . ASP A 1 186 ? 34.321 42.335 24.950 1.00 7.38 185 ASP A N 1
ATOM 1420 C CA . ASP A 1 186 ? 35.786 42.417 24.862 1.00 8.14 185 ASP A CA 1
ATOM 1421 C C . ASP A 1 186 ? 36.311 43.852 25.022 1.00 8.05 185 ASP A C 1
ATOM 1422 O O . ASP A 1 186 ? 37.310 44.215 24.387 1.00 7.97 185 ASP A O 1
ATOM 1427 N N . PHE A 1 187 ? 35.655 44.650 25.872 1.00 7.17 186 PHE A N 1
ATOM 1428 C CA . PHE A 1 187 ? 36.109 46.020 26.160 1.00 6.89 186 PHE A CA 1
ATOM 1429 C C . PHE A 1 187 ? 37.385 46.073 27.009 1.00 7.47 186 PHE A C 1
ATOM 1430 O O . PHE A 1 187 ? 38.244 46.920 26.788 1.00 7.07 186 PHE A O 1
ATOM 1438 N N . TYR A 1 188 ? 37.468 45.186 27.995 1.00 8.34 187 TYR A N 1
ATOM 1439 C CA . TYR A 1 188 ? 38.622 45.087 28.892 1.00 8.93 187 TYR A CA 1
ATOM 1440 C C . TYR A 1 188 ? 39.019 43.637 29.027 1.00 9.23 187 TYR A C 1
ATOM 1441 O O . TYR A 1 188 ? 38.156 42.744 29.110 1.00 9.64 187 TYR A O 1
ATOM 1450 N N . GLY A 1 189 ? 40.327 43.411 29.042 1.00 9.76 188 GLY A N 1
ATOM 1451 C CA . GLY A 1 189 ? 40.912 42.089 29.267 1.00 10.99 188 GLY A CA 1
ATOM 1452 C C . GLY A 1 189 ? 42.345 42.290 29.716 1.00 11.73 188 GLY A C 1
ATOM 1453 O O . GLY A 1 189 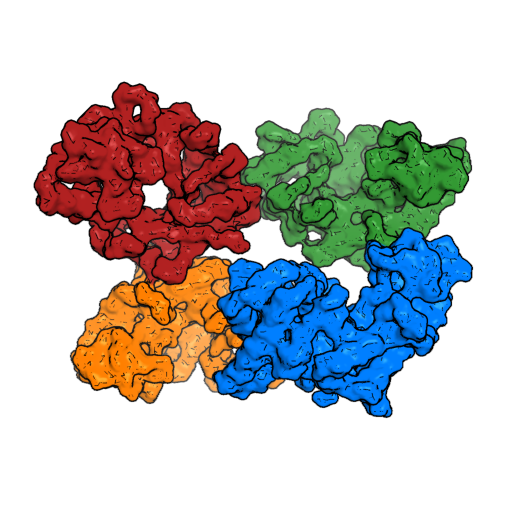? 42.943 43.313 29.394 1.00 12.14 188 GLY A O 1
ATOM 1454 N N . PRO A 1 190 ? 42.911 41.328 30.464 1.00 12.38 1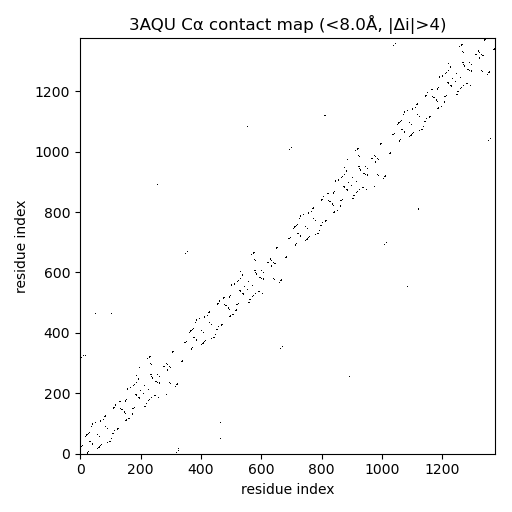89 PRO A N 1
ATOM 1455 C CA . PRO A 1 190 ? 44.278 41.508 30.973 1.00 13.31 189 PRO A CA 1
ATOM 1456 C C . PRO A 1 190 ? 45.355 41.573 29.884 1.00 14.17 189 PRO A C 1
ATOM 1457 O O . PRO A 1 190 ? 46.475 42.016 30.160 1.00 14.11 189 PRO A O 1
ATOM 1461 N N . GLY A 1 191 ? 45.014 41.140 28.669 1.00 14.77 190 GLY A N 1
ATOM 1462 C CA . GLY A 1 191 ? 45.903 41.278 27.516 1.00 16.15 190 GLY A CA 1
ATOM 1463 C C . GLY A 1 191 ? 46.161 42.722 27.108 1.00 17.09 190 GLY A C 1
ATOM 1464 O O . GLY A 1 191 ? 47.218 43.038 26.556 1.00 17.20 190 GLY A O 1
ATOM 1465 N N . TRP A 1 192 ? 45.204 43.609 27.387 1.00 17.86 191 TRP A N 1
ATOM 1466 C CA . TRP A 1 192 ? 45.339 45.020 26.994 1.00 18.27 191 TRP A CA 1
ATOM 1467 C C . TRP A 1 192 ? 45.007 46.037 28.095 1.00 18.32 191 TRP A C 1
ATOM 1468 O O . TRP A 1 192 ? 45.190 47.249 27.911 1.00 18.92 191 TRP A O 1
ATOM 1479 N N . SER A 1 193 ? 44.533 45.552 29.236 1.00 17.68 192 SER A N 1
ATOM 1480 C CA . SER A 1 193 ? 44.218 46.435 30.354 1.00 17.09 192 SER A CA 1
ATOM 1481 C C . SER A 1 193 ? 44.983 46.029 31.607 1.00 16.85 192 SER A C 1
ATOM 1482 O O . SER A 1 193 ? 44.895 44.883 32.063 1.00 16.70 192 SER A O 1
ATOM 1485 N N . ARG A 1 194 ? 45.719 46.985 32.162 1.00 16.60 193 ARG A N 1
ATOM 1486 C CA . ARG A 1 194 ? 46.500 46.763 33.379 1.00 16.73 193 ARG A CA 1
ATOM 1487 C C . ARG A 1 194 ? 45.637 46.920 34.627 1.00 15.68 193 ARG A C 1
ATOM 1488 O O . ARG A 1 194 ? 46.101 46.729 35.746 1.00 15.44 193 ARG A O 1
ATOM 1496 N N . VAL A 1 195 ? 44.372 47.281 34.432 1.00 14.56 194 VAL A N 1
ATOM 1497 C CA . VAL A 1 195 ? 43.439 47.363 35.545 1.00 13.30 194 VAL A CA 1
ATOM 1498 C C . VAL A 1 195 ? 42.206 46.512 35.237 1.00 12.63 194 VAL A C 1
ATOM 1499 O O . VAL A 1 195 ? 41.925 46.215 34.062 1.00 12.26 194 VAL A O 1
ATOM 1503 N N . THR A 1 196 ? 41.480 46.117 36.284 1.00 11.44 195 THR A N 1
ATOM 1504 C CA . THR A 1 196 ? 40.215 45.401 36.097 1.00 10.21 195 THR A CA 1
ATOM 1505 C C . THR A 1 196 ? 39.188 46.315 35.424 1.00 9.43 195 THR A C 1
ATOM 1506 O O . THR A 1 196 ? 39.316 47.540 35.443 1.00 8.89 195 THR A O 1
ATOM 1510 N N . GLY A 1 197 ? 38.168 45.722 34.820 1.00 8.54 196 GLY A N 1
ATOM 1511 C CA . GLY A 1 197 ? 37.108 46.518 34.213 1.00 7.66 196 GLY A CA 1
ATOM 1512 C C . GLY A 1 197 ? 35.967 45.663 33.720 1.00 6.83 196 GLY A C 1
ATOM 1513 O O . GLY A 1 197 ? 36.117 44.448 33.599 1.00 6.90 196 GLY A O 1
ATOM 1514 N N . PRO A 1 198 ? 34.819 46.292 33.432 1.00 6.41 197 PRO A N 1
ATOM 1515 C CA . PRO A 1 198 ? 33.643 45.562 32.959 1.00 6.02 197 PRO A CA 1
ATOM 1516 C C . PRO A 1 198 ? 33.757 45.255 31.460 1.00 5.42 197 PRO A C 1
ATOM 1517 O O . PRO A 1 198 ? 33.532 46.157 30.637 1.00 5.50 197 PRO A O 1
ATOM 1521 N N . PRO A 1 199 ? 34.103 43.996 31.097 1.00 4.48 198 PRO A N 1
ATOM 1522 C CA . PRO A 1 199 ? 34.391 43.678 29.688 1.00 3.92 198 PRO A CA 1
ATOM 1523 C C . PRO A 1 199 ? 33.244 43.883 28.692 1.00 3.72 198 PRO A C 1
ATOM 1524 O O . PRO A 1 199 ? 33.483 43.875 27.482 1.00 3.73 198 PRO A O 1
ATOM 1528 N N . ALA A 1 200 ? 32.026 44.084 29.184 1.00 3.51 199 ALA A N 1
ATOM 1529 C CA . ALA A 1 200 ? 30.867 44.264 28.306 1.00 3.52 199 ALA A CA 1
ATOM 1530 C C . ALA A 1 200 ? 29.890 45.324 28.806 1.00 3.45 199 ALA A C 1
ATOM 1531 O O . ALA A 1 200 ? 28.704 45.323 28.424 1.00 3.42 199 ALA A O 1
ATOM 1533 N N . ALA A 1 201 ? 30.381 46.237 29.641 1.00 3.49 200 ALA A N 1
ATOM 1534 C CA . ALA A 1 201 ? 29.527 47.261 30.259 1.00 4.19 200 ALA A CA 1
ATOM 1535 C C . ALA A 1 201 ? 28.477 47.818 29.306 1.00 4.44 200 ALA A C 1
ATOM 1536 O O . ALA A 1 201 ? 28.814 48.260 28.209 1.00 5.19 200 ALA A O 1
ATOM 1538 N N . LEU A 1 202 ? 27.214 47.811 29.717 1.00 4.77 201 LEU A N 1
ATOM 1539 C CA . LEU A 1 202 ? 26.189 48.551 28.958 1.00 5.45 201 LEU A CA 1
ATOM 1540 C C . LEU A 1 202 ? 26.431 50.068 29.017 1.00 6.30 201 LEU A C 1
ATOM 1541 O O . LEU A 1 202 ? 26.265 50.754 28.009 1.00 7.25 201 LEU A O 1
ATOM 1546 N N . PHE A 1 203 ? 26.829 50.582 30.184 1.00 6.88 202 PHE A N 1
ATOM 1547 C CA . PHE A 1 203 ? 26.973 52.030 30.396 1.00 7.58 202 PHE A CA 1
ATOM 1548 C C . PHE A 1 203 ? 28.352 52.408 30.922 1.00 8.80 202 PHE A C 1
ATOM 1549 O O . PHE A 1 203 ? 28.996 51.615 31.608 1.00 8.30 202 PHE A O 1
ATOM 1557 N N . ASP A 1 204 ? 28.781 53.637 30.631 1.00 10.54 203 ASP A N 1
ATOM 1558 C CA . ASP A 1 204 ? 29.964 54.207 31.279 1.00 12.99 203 ASP A CA 1
ATOM 1559 C C . ASP A 1 204 ? 29.712 55.671 31.660 1.00 14.63 203 ASP A C 1
ATOM 1560 O O . ASP A 1 204 ? 29.869 56.557 30.820 1.00 14.76 203 ASP A O 1
ATOM 1565 N N . PRO A 1 205 ? 29.321 55.924 32.926 1.00 16.59 204 PRO A N 1
ATOM 1566 C CA . PRO A 1 205 ? 29.096 57.290 33.436 1.00 17.96 204 PRO A CA 1
ATOM 1567 C C . PRO A 1 205 ? 30.297 58.228 33.269 1.00 19.34 204 PRO A C 1
ATOM 1568 O O . PRO A 1 205 ? 30.113 59.412 32.979 1.00 20.13 204 PRO A O 1
ATOM 1572 N N . SER A 1 206 ? 31.508 57.704 33.454 1.00 20.61 205 SER A N 1
ATOM 1573 C CA . SER A 1 206 ? 32.720 58.520 33.389 1.00 21.68 205 SER A CA 1
ATOM 1574 C C . SER A 1 206 ? 33.103 58.827 31.952 1.00 21.99 205 SER A C 1
ATOM 1575 O O . SER A 1 206 ? 33.949 59.690 31.707 1.00 22.71 205 SER A O 1
ATOM 1578 N N . ASN A 1 207 ? 32.496 58.103 31.011 1.00 22.04 206 ASN A N 1
ATOM 1579 C CA . ASN A 1 207 ? 32.735 58.297 29.579 1.00 21.94 206 ASN A CA 1
ATOM 1580 C C . ASN A 1 207 ? 34.202 58.045 29.194 1.00 21.39 206 ASN A C 1
ATOM 1581 O O . ASN A 1 207 ? 34.683 58.497 28.148 1.00 21.48 206 ASN A O 1
ATOM 1586 N N . ALA A 1 208 ? 34.906 57.306 30.048 1.00 20.56 207 ALA A N 1
ATOM 1587 C CA . ALA A 1 208 ? 36.336 57.062 29.877 1.00 19.55 207 ALA A CA 1
ATOM 1588 C C . ALA A 1 208 ? 36.626 55.870 28.960 1.00 18.90 207 ALA A C 1
ATOM 1589 O O . ALA A 1 208 ? 37.748 55.732 28.448 1.00 19.42 207 ALA A O 1
ATOM 1591 N N . GLY A 1 209 ? 35.629 55.005 28.765 1.00 16.98 208 GLY A N 1
ATOM 1592 C CA . GLY A 1 209 ? 35.825 53.790 27.976 1.00 14.95 208 GLY A CA 1
ATOM 1593 C C . GLY A 1 209 ? 34.619 53.371 27.155 1.00 12.97 208 GLY A C 1
ATOM 1594 O O . GLY A 1 209 ? 33.611 54.073 27.128 1.00 12.99 208 GLY A O 1
ATOM 1595 N N . PRO A 1 210 ? 34.709 52.205 26.494 1.00 11.61 209 PRO A N 1
ATOM 1596 C CA . PRO A 1 210 ? 33.603 51.746 25.649 1.00 10.23 209 PRO A CA 1
ATOM 1597 C C . PRO A 1 210 ? 32.387 51.312 26.462 1.00 9.15 209 PRO A C 1
ATOM 1598 O O . PRO A 1 210 ? 32.504 50.975 27.640 1.00 8.32 209 PRO A O 1
ATOM 1602 N N . SER A 1 211 ? 31.222 51.332 25.826 1.00 7.90 210 SER A N 1
ATOM 1603 C CA . SER A 1 211 ? 30.027 50.740 26.405 1.00 6.96 210 SER A CA 1
ATOM 1604 C C . SER A 1 211 ? 29.085 50.361 25.286 1.00 6.34 210 SER A C 1
ATOM 1605 O O . SER A 1 211 ? 29.138 50.961 24.215 1.00 5.95 210 SER A O 1
ATOM 1608 N N . GLY A 1 212 ? 28.241 49.358 25.531 1.00 6.65 211 GLY A N 1
ATOM 1609 C CA . GLY A 1 212 ? 27.256 48.895 24.541 1.00 6.43 211 GLY A CA 1
ATOM 1610 C C . GLY A 1 212 ? 26.233 49.957 24.188 1.00 7.01 211 GLY A C 1
ATOM 1611 O O . GLY A 1 212 ? 25.795 50.051 23.028 1.00 7.00 211 GLY A O 1
ATOM 1612 N N . ASP A 1 213 ? 25.835 50.745 25.195 1.00 7.17 212 ASP A N 1
ATOM 1613 C CA . ASP A 1 213 ? 24.872 51.835 25.008 1.00 7.39 212 ASP A CA 1
ATOM 1614 C C . ASP A 1 213 ? 25.476 52.930 24.112 1.00 7.20 212 ASP A C 1
ATOM 1615 O O . ASP A 1 213 ? 24.826 53.391 23.180 1.00 7.54 212 ASP A O 1
ATOM 1620 N N . ALA A 1 214 ? 26.711 53.343 24.389 1.00 6.94 213 ALA A N 1
ATOM 1621 C CA . ALA A 1 214 ? 27.394 54.349 23.540 1.00 6.93 213 ALA A CA 1
ATOM 1622 C C . ALA A 1 214 ? 27.584 53.884 22.079 1.00 6.84 213 ALA A C 1
ATOM 1623 O O . ALA A 1 214 ? 27.309 54.628 21.136 1.00 6.75 213 ALA A O 1
ATOM 1625 N N . GLY A 1 215 ? 28.032 52.645 21.895 1.00 6.74 214 GLY A N 1
ATOM 1626 C CA . GLY A 1 215 ? 28.175 52.091 20.556 1.00 6.15 214 GLY A CA 1
ATOM 1627 C C . GLY A 1 215 ? 26.848 51.994 19.823 1.00 6.54 214 GLY A C 1
ATOM 1628 O O . GLY A 1 215 ? 26.751 52.392 18.660 1.00 6.46 214 GLY A O 1
ATOM 1629 N N . THR A 1 216 ? 25.830 51.461 20.498 1.00 6.39 215 THR A N 1
ATOM 1630 C CA . THR A 1 216 ? 24.497 51.300 19.912 1.00 6.62 215 THR A CA 1
ATOM 1631 C C . THR A 1 216 ? 23.924 52.654 19.483 1.00 7.04 215 THR A C 1
ATOM 1632 O O . THR A 1 216 ? 23.414 52.798 18.367 1.00 6.87 215 THR A O 1
ATOM 1636 N N . ARG A 1 217 ? 24.009 53.636 20.371 1.00 6.89 216 ARG A N 1
ATOM 1637 C CA . ARG A 1 217 ? 23.546 54.993 20.056 1.00 7.67 216 ARG A CA 1
ATOM 1638 C C . ARG A 1 217 ? 24.311 55.592 18.881 1.00 7.53 216 ARG A C 1
ATOM 1639 O O . ARG A 1 217 ? 23.729 56.283 18.050 1.00 7.71 216 ARG A O 1
ATOM 1647 N N . SER A 1 218 ? 25.611 55.315 18.803 1.00 7.94 217 SER A N 1
ATOM 1648 C CA . SER A 1 218 ? 26.427 55.807 17.690 1.00 8.54 217 SER A CA 1
ATOM 1649 C C . SER A 1 218 ? 26.005 55.213 16.354 1.00 9.07 217 SER A C 1
ATOM 1650 O O . SER A 1 218 ? 25.992 55.912 15.337 1.00 9.08 217 SER A O 1
ATOM 1653 N N . TRP A 1 219 ? 25.667 53.921 16.364 1.00 8.99 218 TRP A N 1
ATOM 1654 C CA . TRP A 1 219 ? 25.149 53.241 15.188 1.00 8.76 218 TRP A CA 1
ATOM 1655 C C . TRP A 1 219 ? 23.833 53.879 14.741 1.00 9.21 218 TRP A C 1
ATOM 1656 O O . TRP A 1 219 ? 23.637 54.138 13.544 1.00 8.60 218 TRP A O 1
ATOM 1667 N N . ILE A 1 220 ? 22.932 54.117 15.697 1.00 9.87 219 ILE A N 1
ATOM 1668 C CA . ILE A 1 220 ? 21.611 54.678 15.389 1.00 10.88 219 ILE A CA 1
ATOM 1669 C C . ILE A 1 220 ? 21.729 56.125 14.888 1.00 11.47 219 ILE A C 1
ATOM 1670 O O . ILE A 1 220 ? 21.082 56.493 13.910 1.00 11.72 219 ILE A O 1
ATOM 1675 N N . GLN A 1 221 ? 22.585 56.920 15.526 1.00 12.26 220 GLN A N 1
ATOM 1676 C CA . GLN A 1 221 ? 22.867 58.297 15.083 1.00 13.25 220 GLN A CA 1
ATOM 1677 C C . GLN A 1 221 ? 23.365 58.319 13.644 1.00 13.15 220 GLN A C 1
ATOM 1678 O O . GLN A 1 221 ? 23.002 59.213 12.879 1.00 13.29 220 GLN A O 1
ATOM 1684 N N . ALA A 1 222 ? 24.204 57.348 13.282 1.00 12.82 221 ALA A N 1
ATOM 1685 C CA . ALA A 1 222 ? 24.794 57.296 11.934 1.00 12.30 221 ALA A CA 1
ATOM 1686 C C . ALA A 1 222 ? 23.830 56.781 10.856 1.00 12.13 221 ALA A C 1
ATOM 1687 O O . ALA A 1 222 ? 24.177 56.761 9.675 1.00 12.12 221 ALA A O 1
ATOM 1689 N N . GLY A 1 223 ? 22.627 56.371 11.256 1.00 11.54 222 GLY A N 1
ATOM 1690 C CA . GLY A 1 223 ? 21.623 55.944 10.290 1.00 11.53 222 GLY A CA 1
ATOM 1691 C C . GLY A 1 223 ? 21.123 54.508 10.349 1.00 11.31 222 GLY A C 1
ATOM 1692 O O . GLY A 1 223 ? 20.143 54.189 9.683 1.00 11.37 222 GLY A O 1
ATOM 1693 N N . LEU A 1 224 ? 21.768 53.635 11.126 1.00 10.85 223 LEU A N 1
ATOM 1694 C CA . LEU A 1 224 ? 21.263 52.267 11.278 1.00 10.34 223 LEU A CA 1
ATOM 1695 C C . LEU A 1 224 ? 19.873 52.258 11.913 1.00 10.57 223 LEU A C 1
ATOM 1696 O O . LEU A 1 224 ? 19.699 52.741 13.033 1.00 10.99 223 LEU A O 1
ATOM 1701 N N . PRO A 1 225 ? 18.873 51.710 11.202 1.00 10.53 224 PRO A N 1
ATOM 1702 C CA . PRO A 1 225 ? 17.576 51.581 11.865 1.00 10.52 224 PRO A CA 1
ATOM 1703 C C . PRO A 1 225 ? 17.745 50.688 13.084 1.00 10.19 224 PRO A C 1
ATOM 1704 O O . PRO A 1 225 ? 18.504 49.707 13.029 1.00 9.93 224 PRO A O 1
ATOM 1708 N N . ALA A 1 226 ? 17.054 51.024 14.172 1.00 9.64 225 ALA A N 1
ATOM 1709 C CA . ALA A 1 226 ? 17.135 50.233 15.394 1.00 9.14 225 ALA A CA 1
ATOM 1710 C C . ALA A 1 226 ? 16.703 48.778 15.144 1.00 9.20 225 ALA A C 1
ATOM 1711 O O . ALA A 1 226 ? 17.238 47.850 15.745 1.00 8.20 225 ALA A O 1
ATOM 1713 N N . LYS A 1 227 ? 15.746 48.586 14.236 1.00 9.19 226 LYS A N 1
ATOM 1714 C CA . LYS A 1 227 ? 15.261 47.240 13.940 1.00 9.67 226 LYS A CA 1
ATOM 1715 C C . LYS A 1 227 ? 16.223 46.431 13.052 1.00 9.16 226 LYS A C 1
ATOM 1716 O O . LYS A 1 227 ? 15.889 45.346 12.595 1.00 9.17 226 LYS A O 1
ATOM 1722 N N . LYS A 1 228 ? 17.417 46.965 12.830 1.00 8.86 227 LYS A N 1
ATOM 1723 C CA . LYS A 1 228 ? 18.489 46.229 12.159 1.00 8.94 227 LYS A CA 1
ATOM 1724 C C . LYS A 1 228 ? 19.690 46.034 13.070 1.00 8.25 227 LYS A C 1
ATOM 1725 O O . LYS A 1 228 ? 20.762 45.667 12.604 1.00 8.54 227 LYS A O 1
ATOM 1731 N N . ALA A 1 229 ? 19.503 46.293 14.364 1.00 7.66 228 ALA A N 1
ATOM 1732 C CA . ALA A 1 229 ? 20.550 46.069 15.359 1.00 7.12 228 ALA A CA 1
ATOM 1733 C C . ALA A 1 229 ? 20.175 44.937 16.324 1.00 6.66 228 ALA A C 1
ATOM 1734 O O . ALA A 1 229 ? 19.092 44.944 16.911 1.00 7.54 228 ALA A O 1
ATOM 1736 N N . VAL A 1 230 ? 21.076 43.975 16.475 1.00 5.61 229 VAL A N 1
ATOM 1737 C CA . VAL A 1 230 ? 20.931 42.897 17.455 1.00 4.87 229 VAL A CA 1
ATOM 1738 C C . VAL A 1 230 ? 22.090 43.033 18.448 1.00 4.93 229 VAL A C 1
ATOM 1739 O O . VAL A 1 230 ? 23.260 43.002 18.071 1.00 4.38 229 VAL A O 1
ATOM 1743 N N . LEU A 1 231 ? 21.753 43.216 19.716 1.00 4.89 230 LEU A N 1
ATOM 1744 C CA . LEU A 1 231 ? 22.745 43.518 20.720 1.00 4.63 230 LEU A CA 1
ATOM 1745 C C . LEU A 1 231 ? 23.406 42.272 21.309 1.00 4.71 230 LEU A C 1
ATOM 1746 O O . LEU A 1 231 ? 22.747 41.408 21.878 1.00 4.58 230 LEU A O 1
ATOM 1751 N N . GLY A 1 232 ? 24.727 42.194 21.199 1.00 4.31 231 GLY A N 1
ATOM 1752 C CA . GLY A 1 232 ? 25.433 41.025 21.696 1.00 3.72 231 GLY A CA 1
ATOM 1753 C C . GLY A 1 232 ? 25.883 41.153 23.134 1.00 3.23 231 GLY A C 1
ATOM 1754 O O . GLY A 1 232 ? 26.180 42.245 23.586 1.00 3.30 231 GLY A O 1
ATOM 1755 N N . PHE A 1 233 ? 25.914 40.028 23.847 1.00 2.68 232 PHE A N 1
ATOM 1756 C CA . PHE A 1 233 ? 26.589 39.939 25.148 1.00 2.15 232 PHE A CA 1
ATOM 1757 C C . PHE A 1 233 ? 27.392 38.645 25.297 1.00 2.00 232 PHE A C 1
ATOM 1758 O O . PHE A 1 233 ? 27.108 37.662 24.623 1.00 2.00 232 PHE A O 1
ATOM 1766 N N . PRO A 1 234 ? 28.429 38.650 26.170 1.00 2.25 233 PRO A N 1
ATOM 1767 C CA . PRO A 1 234 ? 29.278 37.461 26.288 1.00 2.33 233 PRO A CA 1
ATOM 1768 C C . PRO A 1 234 ? 28.770 36.472 27.350 1.00 2.73 233 PRO A C 1
ATOM 1769 O O . PRO A 1 234 ? 28.271 36.894 28.397 1.00 2.66 233 PRO A O 1
ATOM 1773 N N . TYR A 1 235 ? 28.888 35.174 27.066 1.00 3.45 234 TYR A N 1
ATOM 1774 C CA . TYR A 1 235 ? 28.710 34.132 28.079 1.00 4.18 234 TYR A CA 1
ATOM 1775 C C . TYR A 1 235 ? 30.087 33.693 28.555 1.00 4.71 234 TYR A C 1
ATOM 1776 O O . TYR A 1 235 ? 30.367 32.505 28.707 1.00 4.76 234 TYR A O 1
ATOM 1785 N N . TYR A 1 236 ? 30.950 34.676 28.773 1.00 5.18 235 TYR A N 1
ATOM 1786 C CA . TYR A 1 236 ? 32.291 34.439 29.280 1.00 5.33 235 TYR A CA 1
ATOM 1787 C C . TYR A 1 236 ? 32.816 35.732 29.884 1.00 5.58 235 TYR A C 1
ATOM 1788 O O . TYR A 1 236 ? 32.273 36.818 29.636 1.00 5.66 235 TYR A O 1
ATOM 1797 N N . GLY A 1 237 ? 33.875 35.622 30.670 1.00 5.45 236 GLY A N 1
ATOM 1798 C CA . GLY A 1 237 ? 34.503 36.804 31.217 1.00 6.18 236 GLY A CA 1
ATOM 1799 C C . GLY A 1 237 ? 36.007 36.775 31.124 1.00 6.56 236 GLY A C 1
ATOM 1800 O O . GLY A 1 237 ? 36.580 35.889 30.485 1.00 6.22 236 GLY A O 1
ATOM 1801 N N . TYR A 1 238 ? 36.633 37.765 31.752 1.00 6.97 237 TYR A N 1
ATOM 1802 C CA . TYR A 1 238 ? 38.083 37.837 31.860 1.00 7.45 237 TYR A CA 1
ATOM 1803 C C . TYR A 1 238 ? 38.489 37.873 33.308 1.00 7.84 237 TYR A C 1
ATOM 1804 O O . TYR A 1 238 ? 37.846 38.552 34.126 1.00 7.87 237 TYR A O 1
ATOM 1813 N N . ALA A 1 239 ? 39.561 37.138 33.605 1.00 7.77 238 ALA A N 1
ATOM 1814 C CA . ALA A 1 239 ? 40.095 37.002 34.945 1.00 7.98 238 ALA A CA 1
ATOM 1815 C C . ALA A 1 239 ? 41.454 37.680 35.043 1.00 8.65 238 ALA A C 1
ATOM 1816 O O . ALA A 1 239 ? 42.319 37.483 34.189 1.00 8.59 238 ALA A O 1
ATOM 1818 N N . TRP A 1 240 ? 41.630 38.481 36.091 1.00 9.04 239 TRP A N 1
ATOM 1819 C CA . TRP A 1 240 ? 42.871 39.194 36.336 1.00 9.83 239 TRP A CA 1
ATOM 1820 C C . TRP A 1 240 ? 43.434 38.709 37.662 1.00 10.27 239 TRP A C 1
ATOM 1821 O O . TRP A 1 240 ? 42.688 38.237 38.527 1.00 9.50 239 TRP A O 1
ATOM 1832 N N . ARG A 1 241 ? 44.740 38.877 37.833 1.00 10.87 240 ARG A N 1
ATOM 1833 C CA . ARG A 1 241 ? 45.383 38.662 39.122 1.00 11.86 240 ARG A CA 1
ATOM 1834 C C . ARG A 1 241 ? 45.566 40.009 39.810 1.00 12.11 240 ARG A C 1
ATOM 1835 O O . ARG A 1 241 ? 46.343 40.849 39.345 1.00 11.98 240 ARG A O 1
ATOM 1843 N N . LEU A 1 242 ? 44.844 40.205 40.915 1.00 12.57 241 LEU A N 1
ATOM 1844 C CA . LEU A 1 242 ? 44.924 41.436 41.703 1.00 13.00 241 LEU A CA 1
ATOM 1845 C C . LEU A 1 242 ? 46.307 41.641 42.312 1.00 13.76 241 LEU A C 1
ATOM 1846 O O . LEU A 1 242 ? 46.951 40.685 42.760 1.00 14.07 241 LEU A O 1
ATOM 1851 N N . THR A 1 243 ? 46.766 42.888 42.296 1.00 14.55 242 THR A N 1
ATOM 1852 C CA . THR A 1 243 ? 48.014 43.271 42.957 1.00 15.31 242 THR A CA 1
ATOM 1853 C C . THR A 1 243 ? 47.854 43.182 44.474 1.00 16.30 242 THR A C 1
ATOM 1854 O O . THR A 1 243 ? 48.792 42.815 45.203 1.00 16.41 242 THR A O 1
ATOM 1858 N N . ASN A 1 244 ? 46.647 43.497 44.933 1.00 16.94 243 ASN A N 1
ATOM 1859 C CA . ASN A 1 244 ? 46.337 43.537 46.350 1.00 17.84 243 ASN A CA 1
ATOM 1860 C C . ASN A 1 244 ? 44.898 43.065 46.582 1.00 17.68 243 ASN A C 1
ATOM 1861 O O . ASN A 1 244 ? 43.968 43.598 45.974 1.00 17.51 243 ASN A O 1
ATOM 1866 N N . ALA A 1 245 ? 44.726 42.068 47.450 1.00 17.45 244 ALA A N 1
ATOM 1867 C CA . ALA A 1 245 ? 43.406 41.495 47.746 1.00 17.71 244 ALA A CA 1
ATOM 1868 C C . ALA A 1 245 ? 42.396 42.525 48.264 1.00 17.74 244 ALA A C 1
ATOM 1869 O O . ALA A 1 245 ? 41.197 42.379 48.030 1.00 17.50 244 ALA A O 1
ATOM 1871 N N . ASN A 1 246 ? 42.883 43.561 48.947 1.00 17.65 245 ASN A N 1
ATOM 1872 C CA . ASN A 1 246 ? 42.004 44.590 49.506 1.00 18.24 245 ASN A CA 1
ATOM 1873 C C . ASN A 1 246 ? 41.491 45.631 48.492 1.00 17.32 245 ASN A C 1
ATOM 1874 O O . ASN A 1 246 ? 40.662 46.479 48.842 1.00 17.31 245 ASN A O 1
ATOM 1879 N N . SER A 1 247 ? 41.982 45.562 47.250 1.00 16.20 246 SER A N 1
ATOM 1880 C CA . SER A 1 247 ? 41.533 46.450 46.167 1.00 15.33 246 SER A CA 1
ATOM 1881 C C . SER A 1 247 ? 40.918 45.615 45.031 1.00 14.74 246 SER A C 1
ATOM 1882 O O . SER A 1 247 ? 41.633 44.988 44.243 1.00 14.57 246 SER A O 1
ATOM 1885 N N . HIS A 1 248 ? 39.588 45.621 44.949 1.00 13.93 247 HIS A N 1
ATOM 1886 C CA . HIS A 1 248 ? 38.857 44.614 44.160 1.00 13.27 247 HIS A CA 1
ATOM 1887 C C . HIS A 1 248 ? 37.636 45.156 43.416 1.00 12.98 247 HIS A C 1
ATOM 1888 O O . HIS A 1 248 ? 36.750 44.384 43.038 1.00 12.54 247 HIS A O 1
ATOM 1895 N N . SER A 1 249 ? 37.575 46.475 43.225 1.00 12.93 248 SER A N 1
ATOM 1896 C CA . SER A 1 249 ? 36.512 47.087 42.433 1.00 13.06 248 SER A CA 1
ATOM 1897 C C . SER A 1 249 ? 36.938 47.138 40.975 1.00 12.51 248 SER A C 1
ATOM 1898 O O . SER A 1 249 ? 37.960 46.562 40.602 1.00 11.90 248 SER A O 1
ATOM 1901 N N . TYR A 1 250 ? 36.152 47.819 40.145 1.00 12.12 249 TYR A N 1
ATOM 1902 C CA . TYR A 1 250 ? 36.575 48.075 38.776 1.00 12.06 249 TYR A CA 1
ATOM 1903 C C . TYR A 1 250 ? 37.784 49.001 38.834 1.00 12.02 249 TYR A C 1
ATOM 1904 O O . TYR A 1 250 ? 37.940 49.760 39.796 1.00 12.14 249 TYR A O 1
ATOM 1913 N N . TYR A 1 251 ? 38.649 48.895 37.827 1.00 12.15 250 TYR A N 1
ATOM 1914 C CA . TYR A 1 251 ? 39.843 49.742 37.678 1.00 12.47 250 TYR A CA 1
ATOM 1915 C C . TYR A 1 251 ? 40.876 49.583 38.813 1.00 12.86 250 TYR A C 1
ATOM 1916 O O . TYR A 1 251 ? 41.663 50.489 39.087 1.00 12.59 250 TYR A O 1
ATOM 1925 N N . ALA A 1 252 ? 40.866 48.408 39.443 1.00 13.23 251 ALA A N 1
ATOM 1926 C CA . ALA A 1 252 ? 41.839 48.037 40.478 1.00 13.86 251 ALA A CA 1
ATOM 1927 C C . ALA A 1 252 ? 43.165 47.553 39.872 1.00 14.62 251 ALA A C 1
ATOM 1928 O O . ALA A 1 252 ? 43.159 46.895 38.814 1.00 14.74 251 ALA A O 1
ATOM 1930 N N . PRO A 1 253 ? 44.306 47.853 40.546 1.00 14.84 252 PRO A N 1
ATOM 1931 C CA . PRO A 1 253 ? 45.613 47.434 40.033 1.00 15.10 252 PRO A CA 1
ATOM 1932 C C . PRO A 1 253 ? 45.694 45.915 39.892 1.00 15.26 252 PRO A C 1
ATOM 1933 O O . PRO A 1 253 ? 45.154 45.184 40.737 1.00 15.31 252 PRO A O 1
ATOM 1937 N N . THR A 1 254 ? 46.344 45.451 38.825 1.00 15.29 253 THR A N 1
ATOM 1938 C CA . THR A 1 254 ? 46.565 44.015 38.594 1.00 15.28 253 THR A CA 1
ATOM 1939 C C . THR A 1 254 ? 48.018 43.751 38.158 1.00 16.05 253 THR A C 1
ATOM 1940 O O . THR A 1 254 ? 48.693 44.661 37.689 1.00 16.34 253 THR A O 1
ATOM 1944 N N . THR A 1 255 ? 48.482 42.507 38.278 1.00 16.61 254 THR A N 1
ATOM 1945 C CA . THR A 1 255 ? 49.821 42.142 37.794 1.00 17.63 254 THR A CA 1
ATOM 1946 C C . THR A 1 255 ? 49.779 41.381 36.460 1.00 17.91 254 THR A C 1
ATOM 1947 O O . THR A 1 255 ? 50.817 41.023 35.908 1.00 18.27 254 THR A O 1
ATOM 1951 N N . GLY A 1 256 ? 48.577 41.155 35.936 1.00 18.14 255 GLY A N 1
ATOM 1952 C CA . GLY A 1 256 ? 48.399 40.428 34.688 1.00 17.74 255 GLY A CA 1
ATOM 1953 C C . GLY A 1 256 ? 47.186 39.522 34.720 1.00 17.81 255 GLY A C 1
ATOM 1954 O O . GLY A 1 256 ? 46.276 39.712 35.533 1.00 17.19 255 GLY A O 1
ATOM 1955 N N . ALA A 1 257 ? 47.186 38.534 33.830 1.00 18.01 256 ALA A N 1
ATOM 1956 C CA . ALA A 1 257 ? 46.096 37.570 33.716 1.00 18.36 256 ALA A CA 1
ATOM 1957 C C . ALA A 1 257 ? 46.146 36.501 34.785 1.00 18.82 256 ALA A C 1
ATOM 1958 O O . ALA A 1 257 ? 47.222 36.128 35.266 1.00 18.49 256 ALA A O 1
ATOM 1960 N N . ALA A 1 258 ? 44.962 36.007 35.133 1.00 19.55 257 ALA A N 1
ATOM 1961 C CA . ALA A 1 258 ? 44.814 34.800 35.933 1.00 20.60 257 ALA A CA 1
ATOM 1962 C C . ALA A 1 258 ? 44.009 33.763 35.138 1.00 21.33 257 ALA A C 1
ATOM 1963 O O . ALA A 1 258 ? 43.540 34.058 34.033 1.00 21.12 257 ALA A O 1
ATOM 1965 N N . ILE A 1 259 ? 43.867 32.554 35.697 1.00 22.39 258 ILE A N 1
ATOM 1966 C CA . ILE A 1 259 ? 42.958 31.503 35.179 1.00 22.91 258 ILE A CA 1
ATOM 1967 C C . ILE A 1 259 ? 43.342 30.922 33.802 1.00 23.59 258 ILE A C 1
ATOM 1968 O O . ILE A 1 259 ? 43.401 29.689 33.632 1.00 23.57 258 ILE A O 1
ATOM 1973 N N . SER A 1 260 ? 43.567 31.804 32.829 1.00 23.54 259 SER A N 1
ATOM 1974 C CA . SER A 1 260 ? 44.061 31.408 31.513 1.00 23.80 259 SER A CA 1
ATOM 1975 C C . SER A 1 260 ? 45.041 32.463 30.952 1.00 23.58 259 SER A C 1
ATOM 1976 O O . SER A 1 260 ? 45.166 33.554 31.531 1.00 23.53 259 SER A O 1
ATOM 1979 N N . PRO A 1 261 ? 45.751 32.135 29.843 1.00 23.29 260 PRO A N 1
ATOM 1980 C CA . PRO A 1 261 ? 46.733 33.016 29.169 1.00 22.95 260 PRO A CA 1
ATOM 1981 C C . PRO A 1 261 ? 46.264 34.453 28.844 1.00 22.44 260 PRO A C 1
ATOM 1982 O O . PRO A 1 261 ? 47.010 35.408 29.085 1.00 22.48 260 PRO A O 1
ATOM 1986 N N . ASP A 1 262 ? 45.065 34.597 28.276 1.00 21.39 261 ASP A N 1
ATOM 1987 C CA . ASP A 1 262 ? 44.494 35.920 28.009 1.00 20.23 261 ASP A CA 1
ATOM 1988 C C . ASP A 1 262 ? 43.397 36.285 29.024 1.00 19.08 261 ASP A C 1
ATOM 1989 O O . ASP A 1 262 ? 42.707 37.306 28.884 1.00 19.10 261 ASP A O 1
ATOM 1994 N N . GLY A 1 263 ? 43.227 35.428 30.024 1.00 17.39 262 GLY A N 1
ATOM 1995 C CA . GLY A 1 263 ? 42.270 35.669 31.104 1.00 15.55 262 GLY A CA 1
ATOM 1996 C C . GLY A 1 263 ? 40.857 35.181 30.858 1.00 14.08 262 GLY A C 1
ATOM 1997 O O . GLY A 1 263 ? 40.042 35.198 31.770 1.00 13.72 262 GLY A O 1
ATOM 1998 N N . SER A 1 264 ? 40.563 34.728 29.640 1.00 13.14 263 SER A N 1
ATOM 1999 C CA . SER A 1 264 ? 39.192 34.376 29.280 1.00 12.04 263 SER A CA 1
ATOM 2000 C C . SER A 1 264 ? 38.710 33.077 29.931 1.00 11.57 263 SER A C 1
ATOM 2001 O O . SER A 1 264 ? 39.472 32.122 30.082 1.00 11.63 263 SER A O 1
ATOM 2004 N N . ILE A 1 265 ? 37.443 33.064 30.331 1.00 10.22 264 ILE A N 1
ATOM 2005 C CA . ILE A 1 265 ? 36.866 31.942 31.062 1.00 9.85 264 ILE A CA 1
ATOM 2006 C C . ILE A 1 265 ? 35.363 31.914 30.814 1.00 9.06 264 ILE A C 1
ATOM 2007 O O . ILE A 1 265 ? 34.694 32.940 30.939 1.00 8.72 264 ILE A O 1
ATOM 2012 N N . GLY A 1 266 ? 34.841 30.747 30.452 1.00 8.86 265 GLY A N 1
ATOM 2013 C CA . GLY A 1 266 ? 33.417 30.610 30.098 1.00 8.06 265 GLY A CA 1
ATOM 2014 C C . GLY A 1 266 ? 32.515 30.787 31.307 1.00 8.09 265 GLY A C 1
ATOM 2015 O O . GLY A 1 266 ? 32.936 30.550 32.442 1.00 7.35 265 GLY A O 1
ATOM 2016 N N . TYR A 1 267 ? 31.263 31.183 31.072 1.00 7.86 266 TYR A N 1
ATOM 2017 C CA . TYR A 1 267 ? 30.327 31.480 32.170 1.00 7.79 266 TYR A CA 1
ATOM 2018 C C . TYR A 1 267 ? 30.103 30.289 33.096 1.00 7.93 266 TYR A C 1
ATOM 2019 O O . TYR A 1 267 ? 30.053 30.455 34.317 1.00 8.56 266 TYR A O 1
ATOM 2028 N N . GLY A 1 268 ? 29.972 29.094 32.516 1.00 7.94 267 GLY A N 1
ATOM 2029 C CA . GLY A 1 268 ? 29.857 27.848 33.288 1.00 7.85 267 GLY A CA 1
ATOM 2030 C C . GLY A 1 268 ? 30.995 27.676 34.283 1.00 8.07 267 GLY A C 1
ATOM 2031 O O . GLY A 1 268 ? 30.762 27.354 35.446 1.00 7.88 267 GLY A O 1
ATOM 2032 N N . GLN A 1 269 ? 32.222 27.921 33.826 1.00 8.38 268 GLN A N 1
ATOM 2033 C CA . GLN A 1 269 ? 33.418 27.818 34.678 1.00 9.43 268 GLN A CA 1
ATOM 2034 C C . GLN A 1 269 ? 33.497 28.934 35.722 1.00 9.15 268 GLN A C 1
ATOM 2035 O O . GLN A 1 269 ? 34.091 28.745 36.789 1.00 9.41 268 GLN A O 1
ATOM 2041 N N . ILE A 1 270 ? 32.917 30.094 35.413 1.00 8.81 269 ILE A N 1
ATOM 2042 C CA . ILE A 1 270 ? 32.852 31.190 36.377 1.00 8.73 269 ILE A CA 1
ATOM 2043 C C . ILE A 1 270 ? 31.943 30.824 37.545 1.00 8.95 269 ILE A C 1
ATOM 2044 O O . ILE A 1 270 ? 32.320 30.989 38.703 1.00 9.20 269 ILE A O 1
ATOM 2049 N N . ARG A 1 271 ? 30.759 30.311 37.227 1.00 9.49 270 ARG A N 1
ATOM 2050 C CA . ARG A 1 271 ? 29.806 29.851 38.221 1.00 10.47 270 ARG A CA 1
ATOM 2051 C C . ARG A 1 271 ? 30.411 28.782 39.128 1.00 11.07 270 ARG A C 1
ATOM 2052 O O . ARG A 1 271 ? 30.121 28.753 40.324 1.00 11.03 270 ARG A O 1
ATOM 2060 N N . LYS A 1 272 ? 31.246 27.916 38.551 1.00 11.20 271 LYS A N 1
ATOM 2061 C CA . LYS A 1 272 ? 31.931 26.878 39.312 1.00 12.03 271 LYS A CA 1
ATOM 2062 C C . LYS A 1 272 ? 32.984 27.485 40.217 1.00 11.22 271 LYS A C 1
ATOM 2063 O O . LYS A 1 272 ? 33.077 27.114 41.381 1.00 11.22 271 LYS A O 1
ATOM 2069 N N . PHE A 1 273 ? 33.749 28.438 39.682 1.00 10.95 272 PHE A N 1
ATOM 2070 C CA . PHE A 1 273 ? 34.716 29.211 40.462 1.00 10.18 272 PHE A CA 1
ATOM 2071 C C . PHE A 1 273 ? 34.056 29.847 41.697 1.00 9.77 272 PHE A C 1
ATOM 2072 O O . PHE A 1 273 ? 34.613 29.812 42.800 1.00 8.71 272 PHE A O 1
ATOM 2080 N N . ILE A 1 274 ? 32.858 30.399 41.498 1.00 9.27 273 ILE A N 1
ATOM 2081 C CA . ILE A 1 274 ? 32.097 31.071 42.548 1.00 9.35 273 ILE A CA 1
ATOM 2082 C C . ILE A 1 274 ? 31.699 30.098 43.651 1.00 10.06 273 ILE A C 1
ATOM 2083 O O . ILE A 1 274 ? 31.954 30.363 44.825 1.00 10.27 273 ILE A O 1
ATOM 2088 N N . VAL A 1 275 ? 31.100 28.972 43.266 1.00 11.20 274 VAL A N 1
ATOM 2089 C CA . VAL A 1 275 ? 30.695 27.922 44.208 1.00 12.31 274 VAL A CA 1
ATOM 2090 C C . VAL A 1 275 ? 31.896 27.314 44.938 1.00 12.67 274 VAL A C 1
ATOM 2091 O O . VAL A 1 275 ? 31.885 27.189 46.164 1.00 12.82 274 VAL A O 1
ATOM 2095 N N . ASP A 1 276 ? 32.931 26.949 44.184 1.00 13.04 275 ASP A N 1
ATOM 2096 C CA . ASP A 1 276 ? 34.103 26.274 44.745 1.00 13.61 275 ASP A CA 1
ATOM 2097 C C . ASP A 1 276 ? 34.868 27.152 45.718 1.00 13.83 275 ASP A C 1
ATOM 2098 O O . ASP A 1 276 ? 35.467 26.654 46.670 1.00 13.85 275 ASP A O 1
ATOM 2103 N N . ASN A 1 277 ? 34.853 28.457 45.471 1.00 13.81 276 ASN A N 1
ATOM 2104 C CA . ASN A 1 277 ? 35.655 29.387 46.257 1.00 13.92 276 ASN A CA 1
ATOM 2105 C C . ASN A 1 277 ? 34.836 30.226 47.223 1.00 13.48 276 ASN A C 1
ATOM 2106 O O . ASN A 1 277 ? 35.394 31.025 47.962 1.00 14.32 276 ASN A O 1
ATOM 2111 N N . GLY A 1 278 ? 33.520 30.035 47.218 1.00 12.68 277 GLY A N 1
ATOM 2112 C CA . GLY A 1 278 ? 32.614 30.857 48.011 1.00 11.76 277 GLY A CA 1
ATOM 2113 C C . GLY A 1 278 ? 32.846 32.335 47.745 1.00 10.71 277 GLY A C 1
ATOM 2114 O O . GLY A 1 278 ? 32.893 33.131 48.673 1.00 11.14 277 GLY A O 1
ATOM 2115 N N . ALA A 1 279 ? 32.990 32.698 46.475 1.00 9.42 278 ALA A N 1
ATOM 2116 C CA . ALA A 1 279 ? 33.472 34.026 46.103 1.00 8.44 278 ALA A CA 1
ATOM 2117 C C . ALA A 1 279 ? 32.503 35.146 46.450 1.00 7.36 278 ALA A C 1
ATOM 2118 O O . ALA A 1 279 ? 31.296 34.934 46.553 1.00 7.29 278 ALA A O 1
ATOM 2120 N N . THR A 1 280 ? 33.057 36.339 46.622 1.00 6.81 279 THR A N 1
ATOM 2121 C CA . THR A 1 280 ? 32.271 37.553 46.692 1.00 5.98 279 THR A CA 1
ATOM 2122 C C . THR A 1 280 ? 31.705 37.818 45.292 1.00 5.92 279 THR A C 1
ATOM 2123 O O . THR A 1 280 ? 32.416 37.696 44.307 1.00 6.01 279 THR A O 1
ATOM 2127 N N . THR A 1 281 ? 30.428 38.167 45.212 1.00 5.52 280 THR A N 1
ATOM 2128 C CA . THR A 1 281 ? 29.787 38.413 43.921 1.00 5.36 280 THR A CA 1
ATOM 2129 C C . THR A 1 281 ? 29.169 39.794 43.916 1.00 5.38 280 THR A C 1
ATOM 2130 O O . THR A 1 281 ? 28.501 40.185 44.878 1.00 5.71 280 THR A O 1
ATOM 2134 N N . VAL A 1 282 ? 29.397 40.536 42.837 1.00 4.97 281 VAL A N 1
ATOM 2135 C CA . VAL A 1 282 ? 28.814 41.865 42.693 1.00 4.32 281 VAL A CA 1
ATOM 2136 C C . VAL A 1 282 ? 28.096 42.002 41.351 1.00 4.55 281 VAL A C 1
ATOM 2137 O O . VAL A 1 282 ? 28.675 41.682 40.305 1.00 4.38 281 VAL A O 1
ATOM 2141 N N . TYR A 1 283 ? 26.844 42.466 41.375 1.00 4.28 282 TYR A N 1
ATOM 2142 C CA . TYR A 1 283 ? 26.223 42.985 40.155 1.00 5.00 282 TYR A CA 1
ATOM 2143 C C . TYR A 1 283 ? 26.230 44.506 40.192 1.00 5.24 282 TYR A C 1
ATOM 2144 O O . TYR A 1 283 ? 25.515 45.106 40.990 1.00 6.11 282 TYR A O 1
ATOM 2153 N N . ASN A 1 284 ? 27.038 45.139 39.352 1.00 5.48 283 ASN A N 1
ATOM 2154 C CA . ASN A 1 284 ? 27.155 46.592 39.397 1.00 5.61 283 ASN A CA 1
ATOM 2155 C C . ASN A 1 284 ? 26.184 47.209 38.408 1.00 5.55 283 ASN A C 1
ATOM 2156 O O . ASN A 1 284 ? 26.344 47.044 37.198 1.00 5.34 283 ASN A O 1
ATOM 2161 N N . SER A 1 285 ? 25.184 47.915 38.927 1.00 5.55 284 SER A N 1
ATOM 2162 C CA . SER A 1 285 ? 24.071 48.402 38.093 1.00 6.33 284 SER A CA 1
ATOM 2163 C C . SER A 1 285 ? 24.392 49.709 37.376 1.00 6.67 284 SER A C 1
ATOM 2164 O O . SER A 1 285 ? 23.671 50.116 36.457 1.00 7.78 284 SER A O 1
ATOM 2167 N N . THR A 1 286 ? 25.451 50.369 37.821 1.00 6.42 285 THR A N 1
ATOM 2168 C CA . THR A 1 286 ? 25.902 51.631 37.250 1.00 7.28 285 THR A CA 1
ATOM 2169 C C . THR A 1 286 ? 26.482 51.373 35.850 1.00 6.82 285 THR A C 1
ATOM 2170 O O . THR A 1 286 ? 26.230 52.145 34.927 1.00 6.30 285 THR A O 1
ATOM 2174 N N . VAL A 1 287 ? 27.225 50.271 35.701 1.00 6.15 286 VAL A N 1
ATOM 2175 C CA . VAL A 1 287 ? 27.796 49.890 34.402 1.00 5.62 286 VAL A CA 1
ATOM 2176 C C . VAL A 1 287 ? 26.973 48.805 33.705 1.00 5.78 286 VAL A C 1
ATOM 2177 O O . VAL A 1 287 ? 27.020 48.680 32.473 1.00 6.37 286 VAL A O 1
ATOM 2181 N N . VAL A 1 288 ? 26.171 48.078 34.494 1.00 5.00 287 VAL A N 1
ATOM 2182 C CA . VAL A 1 288 ? 25.525 46.825 34.080 1.00 4.20 287 VAL A CA 1
ATOM 2183 C C . VAL A 1 288 ? 26.575 45.757 33.719 1.00 4.37 287 VAL A C 1
ATOM 2184 O O . VAL A 1 288 ? 26.820 45.425 32.541 1.00 4.46 287 VAL A O 1
ATOM 2188 N N . GLY A 1 289 ? 27.188 45.221 34.767 1.00 4.60 288 GLY A N 1
ATOM 2189 C CA . GLY A 1 289 ? 28.235 44.211 34.641 1.00 4.43 288 GLY A CA 1
ATOM 2190 C C . GLY A 1 289 ? 28.344 43.475 35.952 1.00 4.89 288 GLY A C 1
ATOM 2191 O O . GLY A 1 289 ? 28.100 44.054 37.016 1.00 5.28 288 GLY A O 1
ATOM 2192 N N . ASP A 1 290 ? 28.690 42.198 35.877 1.00 4.38 289 ASP A N 1
ATOM 2193 C CA . ASP A 1 290 ? 28.911 41.398 37.067 1.00 4.80 289 ASP A CA 1
ATOM 2194 C C . ASP A 1 290 ? 30.398 41.160 37.278 1.00 5.04 289 ASP A C 1
ATOM 2195 O O . ASP A 1 290 ? 31.183 41.138 36.335 1.00 5.01 289 ASP A O 1
ATOM 2200 N N . TYR A 1 291 ? 30.789 40.998 38.531 1.00 5.62 290 TYR A N 1
ATOM 2201 C CA . TYR A 1 291 ? 32.117 40.508 38.821 1.00 5.54 290 TYR A CA 1
ATOM 2202 C C . TYR A 1 291 ? 32.139 39.711 40.101 1.00 5.89 290 TYR A C 1
ATOM 2203 O O . TYR A 1 291 ? 31.198 39.742 40.892 1.00 5.90 290 TYR A O 1
ATOM 2212 N N . CYS A 1 292 ? 33.210 38.960 40.274 1.00 6.52 291 CYS A N 1
ATOM 2213 C CA . CYS A 1 292 ? 33.375 38.134 41.449 1.00 7.48 291 CYS A CA 1
ATOM 2214 C C . CYS A 1 292 ? 34.857 38.076 41.748 1.00 7.71 291 CYS A C 1
ATOM 2215 O O . CYS A 1 292 ? 35.687 38.307 40.860 1.00 8.70 291 CYS A O 1
ATOM 2218 N N . TYR A 1 293 ? 35.196 37.824 43.003 1.00 8.05 292 TYR A N 1
ATOM 2219 C CA . TYR A 1 293 ? 36.593 37.667 43.378 1.00 8.30 292 TYR A CA 1
ATOM 2220 C C . TYR A 1 293 ? 36.760 36.749 44.581 1.00 8.60 292 TYR A C 1
ATOM 2221 O O . TYR A 1 293 ? 35.877 36.630 45.432 1.00 8.45 292 TYR A O 1
ATOM 2230 N N . ALA A 1 294 ? 37.898 36.070 44.625 1.00 9.32 293 ALA A N 1
ATOM 2231 C CA . ALA A 1 294 ? 38.276 35.284 45.793 1.00 9.87 293 ALA A CA 1
ATOM 2232 C C . ALA A 1 294 ? 39.788 35.372 45.850 1.00 10.33 293 ALA A C 1
ATOM 2233 O O . ALA A 1 294 ? 40.465 35.090 44.868 1.00 9.90 293 ALA A O 1
ATOM 2235 N N . GLY A 1 295 ? 40.309 35.807 46.992 1.00 11.44 294 GLY A N 1
ATOM 2236 C CA . GLY A 1 295 ? 41.732 36.098 47.109 1.00 12.24 294 GLY A CA 1
ATOM 2237 C C . GLY A 1 295 ? 42.144 37.148 46.093 1.00 12.92 294 GLY A C 1
ATOM 2238 O O . GLY A 1 295 ? 41.542 38.225 46.007 1.00 13.54 294 GLY A O 1
ATOM 2239 N N . THR A 1 296 ? 43.148 36.814 45.296 1.00 12.99 295 THR A N 1
ATOM 2240 C CA . THR A 1 296 ? 43.659 37.734 44.284 1.00 13.15 295 THR A CA 1
ATOM 2241 C C . THR A 1 296 ? 43.163 37.405 42.869 1.00 12.41 295 THR A C 1
ATOM 2242 O O . THR A 1 296 ? 43.650 37.959 41.895 1.00 12.97 295 THR A O 1
ATOM 2246 N N . ASN A 1 297 ? 42.177 36.519 42.770 1.00 11.79 296 ASN A N 1
ATOM 2247 C CA . ASN A 1 297 ? 41.523 36.228 41.499 1.00 11.33 296 ASN A CA 1
ATOM 2248 C C . ASN A 1 297 ? 40.273 37.089 41.330 1.00 10.01 296 ASN A C 1
ATOM 2249 O O . ASN A 1 297 ? 39.397 37.076 42.184 1.00 10.10 296 ASN A O 1
ATOM 2254 N N . TRP A 1 298 ? 40.200 37.842 40.240 1.00 8.54 297 TRP A N 1
ATOM 2255 C CA . TRP A 1 298 ? 39.086 38.753 39.988 1.00 7.68 297 TRP A CA 1
ATOM 2256 C C . TRP A 1 298 ? 38.589 38.504 38.558 1.00 7.36 297 TRP A C 1
ATOM 2257 O O . TRP A 1 298 ? 39.379 38.531 37.614 1.00 6.95 297 TRP A O 1
ATOM 2268 N N . ILE A 1 299 ? 37.289 38.256 38.408 1.00 6.90 298 ILE A N 1
ATOM 2269 C CA . ILE A 1 299 ? 36.692 37.961 37.106 1.00 6.52 298 ILE A CA 1
ATOM 2270 C C . ILE A 1 299 ? 35.556 38.938 36.821 1.00 6.92 298 ILE A C 1
ATOM 2271 O O . ILE A 1 299 ? 34.647 39.066 37.633 1.00 7.26 298 ILE A O 1
ATOM 2276 N N . GLY A 1 300 ? 35.599 39.619 35.673 1.00 6.85 299 GLY A N 1
ATOM 2277 C CA . GLY A 1 300 ? 34.463 40.431 35.211 1.00 5.85 299 GLY A CA 1
ATOM 2278 C C . GLY A 1 300 ? 33.741 39.749 34.065 1.00 5.98 299 GLY A C 1
ATOM 2279 O O . GLY A 1 300 ? 34.373 39.246 33.145 1.00 5.84 299 GLY A O 1
ATOM 2280 N N . TYR A 1 301 ? 32.409 39.741 34.108 1.00 5.68 300 TYR A N 1
ATOM 2281 C CA . TYR A 1 301 ? 31.623 38.885 33.230 1.00 5.88 300 TYR A CA 1
ATOM 2282 C C . TYR A 1 301 ? 30.151 39.313 33.221 1.00 5.85 300 TYR A C 1
ATOM 2283 O O . TYR A 1 301 ? 29.789 40.315 33.847 1.00 5.74 300 TYR A O 1
ATOM 2292 N N . ASP A 1 302 ? 29.312 38.579 32.498 1.00 6.04 301 ASP A N 1
ATOM 2293 C CA . ASP A 1 302 ? 27.861 38.807 32.568 1.00 6.87 301 ASP A CA 1
ATOM 2294 C C . ASP A 1 302 ? 27.154 37.668 33.265 1.00 6.98 301 ASP A C 1
ATOM 2295 O O . ASP A 1 302 ? 27.294 36.506 32.865 1.00 7.37 301 ASP A O 1
ATOM 2300 N N . ASP A 1 303 ? 26.400 38.001 34.311 1.00 7.22 302 ASP A N 1
ATOM 2301 C CA . ASP A 1 303 ? 25.524 37.035 34.971 1.00 7.19 302 ASP A CA 1
ATOM 2302 C C . ASP A 1 303 ? 24.069 37.430 34.708 1.00 7.25 302 ASP A C 1
ATOM 2303 O O . ASP A 1 303 ? 23.803 38.341 33.919 1.00 7.09 302 ASP A O 1
ATOM 2308 N N . ASN A 1 304 ? 23.149 36.749 35.383 1.00 7.17 303 ASN A N 1
ATOM 2309 C CA . ASN A 1 304 ? 21.716 36.930 35.199 1.00 7.43 303 ASN A CA 1
ATOM 2310 C C . ASN A 1 304 ? 21.272 38.385 35.078 1.00 7.19 303 ASN A C 1
ATOM 2311 O O . ASN A 1 304 ? 20.572 38.746 34.124 1.00 6.25 303 ASN A O 1
ATOM 2316 N N . GLN A 1 305 ? 21.675 39.213 36.042 1.00 6.92 304 GLN A N 1
ATOM 2317 C CA . GLN A 1 305 ? 21.163 40.580 36.115 1.00 7.42 304 GLN A CA 1
ATOM 2318 C C . GLN A 1 305 ? 21.681 41.437 34.953 1.00 6.52 304 GLN A C 1
ATOM 2319 O O . GLN A 1 305 ? 20.922 42.213 34.386 1.00 6.47 304 GLN A O 1
ATOM 2325 N N . SER A 1 306 ? 22.952 41.279 34.589 1.00 5.88 305 SER A N 1
ATOM 2326 C CA . SER A 1 306 ? 23.486 41.938 33.387 1.00 5.57 305 SER A CA 1
ATOM 2327 C C . SER A 1 306 ? 22.707 41.566 32.122 1.00 5.41 305 SER A C 1
ATOM 2328 O O . SER A 1 306 ? 22.351 42.435 31.327 1.00 5.40 305 SER A O 1
ATOM 2331 N N . ILE A 1 307 ? 22.438 40.275 31.945 1.00 5.49 306 ILE A N 1
ATOM 2332 C CA . ILE A 1 307 ? 21.744 39.787 30.755 1.00 5.42 306 ILE A CA 1
ATOM 2333 C C . ILE A 1 307 ? 20.325 40.357 30.683 1.00 6.14 306 ILE A C 1
ATOM 2334 O O . ILE A 1 307 ? 19.922 40.928 29.664 1.00 5.98 306 ILE A O 1
ATOM 2339 N N . VAL A 1 308 ? 19.582 40.209 31.777 1.00 6.80 307 VAL A N 1
ATOM 2340 C CA . VAL A 1 308 ? 18.203 40.699 31.869 1.00 7.22 307 VAL A CA 1
ATOM 2341 C C . VAL A 1 308 ? 18.090 42.219 31.586 1.00 7.11 307 VAL A C 1
ATOM 2342 O O . VAL A 1 308 ? 17.220 42.654 30.803 1.00 6.93 307 VAL A O 1
ATOM 2346 N N . THR A 1 309 ? 18.986 43.010 32.185 1.00 6.73 308 THR A N 1
ATOM 2347 C CA . THR A 1 309 ? 19.035 44.463 31.944 1.00 6.73 308 THR A CA 1
ATOM 2348 C C . THR A 1 309 ? 19.327 44.816 30.469 1.00 6.57 308 THR A C 1
ATOM 2349 O O . THR A 1 309 ? 18.683 45.692 29.892 1.00 6.86 308 THR A O 1
ATOM 2353 N N . LYS A 1 310 ? 20.294 44.125 29.870 1.00 6.32 309 LYS A N 1
ATOM 2354 C CA . LYS A 1 310 ? 20.631 44.307 28.457 1.00 5.97 309 LYS A CA 1
ATOM 2355 C C . LYS A 1 310 ? 19.477 43.919 27.517 1.00 5.52 309 LYS A C 1
ATOM 2356 O O . LYS A 1 310 ? 19.196 44.631 26.564 1.00 5.47 309 LYS A O 1
ATOM 2362 N N . VAL A 1 311 ? 18.813 42.797 27.793 1.00 5.42 310 VAL A N 1
ATOM 2363 C CA . VAL A 1 311 ? 17.647 42.369 27.001 1.00 5.75 310 VAL A CA 1
ATOM 2364 C C . VAL A 1 311 ? 16.528 43.418 27.071 1.00 6.35 310 VAL A C 1
ATOM 2365 O O . VAL A 1 311 ? 15.927 43.763 26.042 1.00 6.42 310 VAL A O 1
ATOM 2369 N N . ARG A 1 312 ? 16.262 43.928 28.274 1.00 6.81 311 ARG A N 1
ATOM 2370 C CA . ARG A 1 312 ? 15.274 44.989 28.479 1.00 8.05 311 ARG A CA 1
ATOM 2371 C C . ARG A 1 312 ? 15.654 46.288 27.766 1.00 7.82 311 ARG A C 1
ATOM 2372 O O . ARG A 1 312 ? 14.790 46.961 27.198 1.00 7.60 311 ARG A O 1
ATOM 2380 N N . TYR A 1 313 ? 16.942 46.640 27.808 1.00 7.93 312 TYR A N 1
ATOM 2381 C CA . TYR A 1 313 ? 17.468 47.793 27.071 1.00 7.54 312 TYR A CA 1
ATOM 2382 C C . TYR A 1 313 ? 17.203 47.602 25.574 1.00 8.32 312 TYR A C 1
ATOM 2383 O O . TYR A 1 313 ? 16.641 48.485 24.922 1.00 7.86 312 TYR A O 1
ATOM 2392 N N . ALA A 1 314 ? 17.577 46.434 25.048 1.00 8.55 313 ALA A N 1
ATOM 2393 C CA . ALA A 1 314 ? 17.365 46.118 23.640 1.00 9.05 313 ALA A CA 1
ATOM 2394 C C . ALA A 1 314 ? 15.905 46.289 23.242 1.00 9.82 313 ALA A C 1
ATOM 2395 O O . ALA A 1 314 ? 15.616 46.941 22.242 1.00 9.70 313 ALA A O 1
ATOM 2397 N N . LYS A 1 315 ? 14.990 45.727 24.033 1.00 10.53 314 LYS A N 1
ATOM 2398 C CA . LYS A 1 315 ? 13.558 45.836 23.723 1.00 11.55 314 LYS A CA 1
ATOM 2399 C C . LYS A 1 315 ? 13.039 47.270 23.799 1.00 11.51 314 LYS A C 1
ATOM 2400 O O . LYS A 1 315 ? 12.388 47.751 22.868 1.00 12.00 314 LYS A O 1
ATOM 2406 N N . GLN A 1 316 ? 13.355 47.950 24.893 1.00 11.84 315 GLN A N 1
ATOM 2407 C CA . GLN A 1 316 ? 12.850 49.295 25.145 1.00 12.21 315 GLN A CA 1
ATOM 2408 C C . GLN A 1 316 ? 13.406 50.364 24.213 1.00 11.76 315 GLN A C 1
ATOM 2409 O O . GLN A 1 316 ? 12.713 51.338 23.932 1.00 12.04 315 GLN A O 1
ATOM 2415 N N . ARG A 1 317 ? 14.641 50.194 23.742 1.00 10.91 316 ARG A N 1
ATOM 2416 C CA . ARG A 1 317 ? 15.220 51.134 22.788 1.00 10.72 316 ARG A CA 1
ATOM 2417 C C . ARG A 1 317 ? 14.926 50.767 21.316 1.00 10.35 316 ARG A C 1
ATOM 2418 O O . ARG A 1 317 ? 15.531 51.334 20.405 1.00 10.07 316 ARG A O 1
ATOM 2426 N N . GLY A 1 318 ? 14.009 49.825 21.093 1.00 9.20 317 GLY A N 1
ATOM 2427 C CA . GLY A 1 318 ? 13.550 49.496 19.738 1.00 8.58 317 GLY A CA 1
ATOM 2428 C C . GLY A 1 318 ? 14.461 48.622 18.885 1.00 8.37 317 GLY A C 1
ATOM 2429 O O . GLY A 1 318 ? 14.309 48.560 17.662 1.00 8.02 317 GLY A O 1
ATOM 2430 N N . LEU A 1 319 ? 15.416 47.950 19.524 1.00 7.79 318 LEU A N 1
ATOM 2431 C CA . LEU A 1 319 ? 16.347 47.061 18.831 1.00 7.58 318 LEU A CA 1
ATOM 2432 C C . LEU A 1 319 ? 15.626 45.801 18.374 1.00 7.09 318 LEU A C 1
ATOM 2433 O O . LEU A 1 319 ? 14.595 45.440 18.934 1.00 7.15 318 LEU A O 1
ATOM 2438 N N . LEU A 1 320 ? 16.178 45.124 17.370 1.00 6.78 319 LEU A N 1
ATOM 2439 C CA . LEU A 1 320 ? 15.566 43.908 16.836 1.00 6.25 319 LEU A CA 1
ATOM 2440 C C . LEU A 1 320 ? 15.644 42.762 17.832 1.00 5.95 319 LEU A C 1
ATOM 2441 O O . LEU A 1 320 ? 14.733 41.936 17.915 1.00 6.17 319 LEU A O 1
ATOM 2446 N N . GLY A 1 321 ? 16.737 42.700 18.581 1.00 5.27 320 GLY A N 1
ATOM 2447 C CA . GLY A 1 321 ? 16.894 41.644 19.567 1.00 4.48 320 GLY A CA 1
ATOM 2448 C C . GLY A 1 321 ? 18.288 41.571 20.148 1.00 4.16 320 GLY A C 1
ATOM 2449 O O . GLY A 1 321 ? 18.977 42.598 20.269 1.00 3.71 320 GLY A O 1
ATOM 2450 N N . TYR A 1 322 ? 18.700 40.349 20.487 1.00 3.66 321 TYR A N 1
ATOM 2451 C CA . TYR A 1 322 ? 19.969 40.106 21.191 1.00 3.29 321 TYR A CA 1
ATOM 2452 C C . TYR A 1 322 ? 20.634 38.809 20.716 1.00 3.45 321 TYR A C 1
ATOM 2453 O O . TYR A 1 322 ? 19.978 37.954 20.118 1.00 3.22 321 TYR A O 1
ATOM 2462 N N . PHE A 1 323 ? 21.928 38.662 20.987 1.00 3.20 322 PHE A N 1
ATOM 2463 C CA . PHE A 1 323 ? 22.616 37.403 20.731 1.00 3.75 322 PHE A CA 1
ATOM 2464 C C . PHE A 1 323 ? 23.697 37.195 21.786 1.00 3.91 322 PHE A C 1
ATOM 2465 O O . PHE A 1 323 ? 24.168 38.153 22.382 1.00 3.87 322 PHE A O 1
ATOM 2473 N N . SER A 1 324 ? 24.104 35.947 21.979 1.00 4.24 323 SER A N 1
ATOM 2474 C CA . SER A 1 324 ? 25.176 35.634 22.907 1.00 4.98 323 SER A CA 1
ATOM 2475 C C . SER A 1 324 ? 26.318 34.911 22.217 1.00 5.42 323 SER A C 1
ATOM 2476 O O . SER A 1 324 ? 26.097 34.115 21.303 1.00 5.72 323 SER A O 1
ATOM 2479 N N . TRP A 1 325 ? 27.539 35.224 22.637 1.00 6.15 324 TRP A N 1
ATOM 2480 C CA . TRP A 1 325 ? 28.704 34.404 22.343 1.00 6.61 324 TRP A CA 1
ATOM 2481 C C . TRP A 1 325 ? 29.157 33.785 23.661 1.00 6.38 324 TRP A C 1
ATOM 2482 O O . TRP A 1 325 ? 29.680 34.510 24.503 1.00 6.75 324 TRP A O 1
ATOM 2493 N N . HIS A 1 326 ? 29.000 32.473 23.866 1.00 6.44 325 HIS A N 1
ATOM 2494 C CA . HIS A 1 326 ? 28.495 31.500 22.886 1.00 6.64 325 HIS A CA 1
ATOM 2495 C C . HIS A 1 326 ? 27.679 30.458 23.631 1.00 6.76 325 HIS A C 1
ATOM 2496 O O . HIS A 1 326 ? 27.821 30.310 24.845 1.00 6.96 325 HIS A O 1
ATOM 2503 N N . VAL A 1 327 ? 26.845 29.731 22.893 1.00 7.17 326 VAL A N 1
ATOM 2504 C CA . VAL A 1 327 ? 25.832 28.838 23.459 1.00 7.49 326 VAL A CA 1
ATOM 2505 C C . VAL A 1 327 ? 26.409 27.721 24.322 1.00 8.06 326 VAL A C 1
ATOM 2506 O O . VAL A 1 327 ? 25.731 27.228 25.222 1.00 8.62 326 VAL A O 1
ATOM 2510 N N . GLY A 1 328 ? 27.659 27.346 24.059 1.00 8.49 327 GLY A N 1
ATOM 2511 C CA . GLY A 1 328 ? 28.320 26.262 24.782 1.00 9.42 327 GLY A CA 1
ATOM 2512 C C . GLY A 1 328 ? 28.942 26.663 26.112 1.00 10.54 327 GLY A C 1
ATOM 2513 O O . GLY A 1 328 ? 29.490 25.816 26.823 1.00 10.20 327 GLY A O 1
ATOM 2514 N N . ALA A 1 329 ? 28.853 27.946 26.466 1.00 11.12 328 ALA A N 1
ATOM 2515 C CA . ALA A 1 329 ? 29.455 28.425 27.721 1.00 11.92 328 ALA A CA 1
ATOM 2516 C C . ALA A 1 329 ? 28.437 28.769 28.803 1.00 12.30 328 ALA A C 1
ATOM 2517 O O . ALA A 1 329 ? 28.818 29.120 29.918 1.00 12.93 328 ALA A O 1
ATOM 2519 N N . ASP A 1 330 ? 27.154 28.672 28.463 1.00 12.89 329 ASP A N 1
ATOM 2520 C CA . ASP A 1 330 ? 26.044 28.933 29.382 1.00 13.67 329 ASP A CA 1
ATOM 2521 C C . ASP A 1 330 ? 25.991 27.802 30.415 1.00 14.60 329 ASP A C 1
ATOM 2522 O O . ASP A 1 330 ? 26.521 26.718 30.186 1.00 14.85 329 ASP A O 1
ATOM 2527 N N . ASP A 1 331 ? 25.359 28.059 31.552 1.00 15.32 330 ASP A N 1
ATOM 2528 C CA . ASP A 1 331 ? 25.206 27.033 32.577 1.00 15.93 330 ASP A CA 1
ATOM 2529 C C . ASP A 1 331 ? 23.771 26.509 32.496 1.00 15.64 330 ASP A C 1
ATOM 2530 O O . ASP A 1 331 ? 22.818 27.179 32.919 1.00 15.51 330 ASP A O 1
ATOM 2535 N N . ASN A 1 332 ? 23.630 25.320 31.908 1.00 14.76 331 ASN A N 1
ATOM 2536 C CA . ASN A 1 332 ? 22.329 24.686 31.671 1.00 14.17 331 ASN A CA 1
ATOM 2537 C C . ASN A 1 332 ? 21.261 25.618 31.046 1.00 12.85 331 ASN A C 1
ATOM 2538 O O . ASN A 1 332 ? 20.098 25.627 31.472 1.00 12.71 331 ASN A O 1
ATOM 2543 N N . SER A 1 333 ? 21.673 26.399 30.041 1.00 11.33 332 SER A N 1
ATOM 2544 C CA . SER A 1 333 ? 20.813 27.376 29.347 1.00 10.19 332 SER A CA 1
ATOM 2545 C C . SER A 1 333 ? 20.219 28.470 30.252 1.00 9.60 332 SER A C 1
ATOM 2546 O O . SER A 1 333 ? 19.215 29.096 29.896 1.00 9.05 332 SER A O 1
ATOM 2549 N N . GLY A 1 334 ? 20.838 28.687 31.411 1.00 8.69 333 GLY A N 1
ATOM 2550 C CA . GLY A 1 334 ? 20.328 29.610 32.418 1.00 8.66 333 GLY A CA 1
ATOM 2551 C C . GLY A 1 334 ? 20.250 31.049 31.947 1.00 8.35 333 GLY A C 1
ATOM 2552 O O . GLY A 1 334 ? 19.223 31.707 32.128 1.00 8.90 333 GLY A O 1
ATOM 2553 N N . LEU A 1 335 ? 21.324 31.543 31.333 1.00 7.87 334 LEU A N 1
ATOM 2554 C CA . LEU A 1 335 ? 21.332 32.920 30.824 1.00 7.28 334 LEU A CA 1
ATOM 2555 C C . LEU A 1 335 ? 20.406 33.098 29.623 1.00 7.55 334 LEU A C 1
ATOM 2556 O O . LEU A 1 335 ? 19.668 34.091 29.555 1.00 7.09 334 LEU A O 1
ATOM 2561 N N . SER A 1 336 ? 20.423 32.132 28.697 1.00 7.39 335 SER A N 1
ATOM 2562 C CA . SER A 1 336 ? 19.545 32.195 27.529 1.00 7.73 335 SER A CA 1
ATOM 2563 C C . SER A 1 336 ? 18.091 32.096 27.916 1.00 7.61 335 SER A C 1
ATOM 2564 O O . SER A 1 336 ? 17.247 32.774 27.325 1.00 7.97 335 SER A O 1
ATOM 2567 N N . ARG A 1 337 ? 17.794 31.241 28.891 1.00 7.80 336 ARG A N 1
ATOM 2568 C CA . ARG A 1 337 ? 16.421 31.129 29.395 1.00 8.23 336 ARG A CA 1
ATOM 2569 C C . ARG A 1 337 ? 15.978 32.432 30.063 1.00 7.90 336 ARG A C 1
ATOM 2570 O O . ARG A 1 337 ? 14.849 32.901 29.850 1.00 7.77 336 ARG A O 1
ATOM 2578 N N . ALA A 1 338 ? 16.863 33.016 30.863 1.00 7.58 337 ALA A N 1
ATOM 2579 C CA . ALA A 1 338 ? 16.575 34.310 31.483 1.00 7.76 337 ALA A CA 1
ATOM 2580 C C . ALA A 1 338 ? 16.335 35.394 30.430 1.00 7.46 337 ALA A C 1
ATOM 2581 O O . ALA A 1 338 ? 15.396 36.176 30.549 1.00 6.95 337 ALA A O 1
ATOM 2583 N N . ALA A 1 339 ? 17.181 35.416 29.401 1.00 7.50 338 ALA A N 1
ATOM 2584 C CA . ALA A 1 339 ? 17.089 36.396 28.323 1.00 7.65 338 ALA A CA 1
ATOM 2585 C C . ALA A 1 339 ? 15.735 36.339 27.614 1.00 7.92 338 ALA A C 1
ATOM 2586 O O . ALA A 1 339 ? 15.066 37.357 27.470 1.00 7.45 338 ALA A O 1
ATOM 2588 N N . SER A 1 340 ? 15.334 35.140 27.195 1.00 8.76 339 SER A N 1
ATOM 2589 C CA . SER A 1 340 ? 14.056 34.945 26.504 1.00 10.34 339 SER A CA 1
ATOM 2590 C C . SER A 1 340 ? 12.858 35.407 27.350 1.00 10.59 339 SER A C 1
ATOM 2591 O O . SER A 1 340 ? 11.980 36.125 26.865 1.00 10.54 339 SER A O 1
ATOM 2594 N N . GLN A 1 341 ? 12.839 34.985 28.611 1.00 11.76 340 GLN A N 1
ATOM 2595 C CA . GLN A 1 341 ? 11.757 35.328 29.549 1.00 13.16 340 GLN A CA 1
ATOM 2596 C C . GLN A 1 341 ? 11.724 36.822 29.848 1.00 13.29 340 GLN A C 1
ATOM 2597 O O . GLN A 1 341 ? 10.641 37.419 29.959 1.00 13.55 340 GLN A O 1
ATOM 2603 N N . ALA A 1 342 ? 12.909 37.421 29.959 1.00 13.11 341 ALA A N 1
ATOM 2604 C CA . ALA A 1 342 ? 13.035 38.869 30.146 1.00 13.29 341 ALA A CA 1
ATOM 2605 C C . ALA A 1 342 ? 12.534 39.641 28.927 1.00 13.26 341 ALA A C 1
ATOM 2606 O O . ALA A 1 342 ? 11.923 40.701 29.076 1.00 13.20 341 ALA A O 1
ATOM 2608 N N . TRP A 1 343 ? 12.789 39.114 27.731 1.00 13.35 342 TRP A N 1
ATOM 2609 C CA . TRP A 1 343 ? 12.265 39.727 26.509 1.00 14.21 342 TRP A CA 1
ATOM 2610 C C . TRP A 1 343 ? 10.744 39.612 26.461 1.00 15.32 342 TRP A C 1
ATOM 2611 O O . TRP A 1 343 ? 10.055 40.589 26.188 1.00 15.73 342 TRP A O 1
ATOM 2622 N N . ASP A 1 344 ? 10.230 38.414 26.715 1.00 16.57 343 ASP A N 1
ATOM 2623 C CA . ASP A 1 344 ? 8.805 38.154 26.565 1.00 17.92 343 ASP A CA 1
ATOM 2624 C C . ASP A 1 344 ? 7.939 38.923 27.560 1.00 19.16 343 ASP A C 1
ATOM 2625 O O . ASP A 1 344 ? 6.804 39.263 27.240 1.00 19.47 343 ASP A O 1
ATOM 2630 N N . ALA A 1 345 ? 8.485 39.206 28.745 1.00 20.46 344 ALA A N 1
ATOM 2631 C CA . ALA A 1 345 ? 7.741 39.894 29.813 1.00 21.66 344 ALA A CA 1
ATOM 2632 C C . ALA A 1 345 ? 7.698 41.422 29.663 1.00 22.42 344 ALA A C 1
ATOM 2633 O O . ALA A 1 345 ? 6.729 42.064 30.081 1.00 22.84 344 ALA A O 1
ATOM 2635 N N . THR A 1 346 ? 8.747 41.988 29.067 1.00 22.73 345 THR A N 1
ATOM 2636 C CA . THR A 1 346 ? 8.901 43.444 28.918 1.00 23.10 345 THR A CA 1
ATOM 2637 C C . THR A 1 346 ? 7.830 44.103 28.024 1.00 23.25 345 THR A C 1
ATOM 2638 O O . THR A 1 346 ? 7.676 43.764 26.846 1.00 23.22 345 THR A O 1
ATOM 2642 N N . THR B 1 3 ? 36.642 -10.473 -6.954 1.00 20.61 2 THR B N 1
ATOM 2643 C CA . THR B 1 3 ? 37.665 -10.164 -8.006 1.00 20.91 2 THR B CA 1
ATOM 2644 C C . THR B 1 3 ? 37.050 -9.757 -9.351 1.00 20.08 2 THR B C 1
ATOM 2645 O O . THR B 1 3 ? 37.687 -9.035 -10.131 1.00 20.89 2 THR B O 1
ATOM 2649 N N . VAL B 1 4 ? 35.835 -10.228 -9.630 1.00 18.83 3 VAL B N 1
ATOM 2650 C CA . VAL B 1 4 ? 35.040 -9.727 -10.767 1.00 17.21 3 VAL B CA 1
ATOM 2651 C C . VAL B 1 4 ? 33.542 -9.709 -10.451 1.00 16.28 3 VAL B C 1
ATOM 2652 O O . VAL B 1 4 ? 33.023 -10.630 -9.814 1.00 16.18 3 VAL B O 1
ATOM 2656 N N . VAL B 1 5 ? 32.864 -8.651 -10.902 1.00 14.34 4 VAL B N 1
ATOM 2657 C CA . VAL B 1 5 ? 31.416 -8.550 -10.828 1.00 12.72 4 VAL B CA 1
ATOM 2658 C C . VAL B 1 5 ? 30.871 -8.450 -12.248 1.00 11.82 4 VAL B C 1
ATOM 2659 O O . VAL B 1 5 ? 31.181 -7.510 -12.970 1.00 12.31 4 VAL B O 1
ATOM 2663 N N . LYS B 1 6 ? 30.093 -9.448 -12.643 1.00 10.38 5 LYS B N 1
ATOM 2664 C CA . LYS B 1 6 ? 29.325 -9.427 -13.889 1.00 9.32 5 LYS B CA 1
ATOM 2665 C C . LYS B 1 6 ? 27.888 -9.447 -13.431 1.00 8.28 5 LYS B C 1
ATOM 2666 O O . LYS B 1 6 ? 27.394 -10.486 -13.008 1.00 8.49 5 LYS B O 1
ATOM 2672 N N . ALA B 1 7 ? 27.218 -8.300 -13.480 1.00 7.17 6 ALA B N 1
ATOM 2673 C CA . ALA B 1 7 ? 25.915 -8.181 -12.824 1.00 5.85 6 ALA B CA 1
ATOM 2674 C C . ALA B 1 7 ? 24.764 -7.692 -13.698 1.00 5.09 6 ALA B C 1
ATOM 2675 O O . ALA B 1 7 ? 24.962 -7.201 -14.801 1.00 4.39 6 ALA B O 1
ATOM 2677 N N . SER B 1 8 ? 23.548 -7.846 -13.183 1.00 4.95 7 SER B N 1
ATOM 2678 C CA . SER B 1 8 ? 22.354 -7.292 -13.834 1.00 4.99 7 SER B CA 1
ATOM 2679 C C . SER B 1 8 ? 21.239 -7.136 -12.800 1.00 5.29 7 SER B C 1
ATOM 2680 O O . SER B 1 8 ? 21.249 -7.796 -11.752 1.00 5.71 7 SER B O 1
ATOM 2683 N N . TYR B 1 9 ? 20.300 -6.243 -13.089 1.00 5.12 8 TYR B N 1
ATOM 2684 C CA . TYR B 1 9 ? 19.152 -6.021 -12.229 1.00 5.28 8 TYR B CA 1
ATOM 2685 C C . TYR B 1 9 ? 17.936 -6.724 -12.816 1.00 5.44 8 TYR B C 1
ATOM 2686 O O . TYR B 1 9 ? 17.745 -6.760 -14.036 1.00 4.54 8 TYR B O 1
ATOM 2695 N N . TRP B 1 10 ? 17.108 -7.254 -11.928 1.00 6.19 9 TRP B N 1
ATOM 2696 C CA . TRP B 1 10 ? 15.807 -7.762 -12.301 1.00 7.08 9 TRP B CA 1
ATOM 2697 C C . TRP B 1 10 ? 14.767 -7.035 -11.459 1.00 8.03 9 TRP B C 1
ATOM 2698 O O . TRP B 1 10 ? 15.006 -6.751 -10.283 1.00 8.01 9 TRP B O 1
ATOM 2709 N N . PHE B 1 11 ? 13.622 -6.737 -12.065 1.00 8.73 10 PHE B N 1
ATOM 2710 C CA . PHE B 1 11 ? 12.484 -6.183 -11.337 1.00 10.03 10 PHE B CA 1
ATOM 2711 C C . PHE B 1 11 ? 11.163 -6.793 -11.842 1.00 10.63 10 PHE B C 1
ATOM 2712 O O . PHE B 1 11 ? 11.023 -7.046 -13.036 1.00 10.81 10 PHE B O 1
ATOM 2720 N N . PRO B 1 12 ? 10.200 -7.043 -10.928 1.00 11.22 11 PRO B N 1
ATOM 2721 C CA . PRO B 1 12 ? 8.980 -7.790 -11.265 1.00 11.63 11 PRO B CA 1
ATOM 2722 C C . PRO B 1 12 ? 8.132 -7.165 -12.379 1.00 12.04 11 PRO B C 1
ATOM 2723 O O . PRO B 1 12 ? 7.586 -7.903 -13.202 1.00 12.39 11 PRO B O 1
ATOM 2727 N N . ALA B 1 13 ? 8.035 -5.833 -12.408 1.00 12.11 12 ALA B N 1
ATOM 2728 C CA . ALA B 1 13 ? 7.265 -5.120 -13.438 1.00 12.59 12 ALA B CA 1
ATOM 2729 C C . ALA B 1 13 ? 7.748 -5.360 -14.889 1.00 12.74 12 ALA B C 1
ATOM 2730 O O . ALA B 1 13 ? 7.008 -5.111 -15.839 1.00 13.34 12 ALA B O 1
ATOM 2732 N N . SER B 1 14 ? 8.982 -5.838 -15.055 1.00 12.84 13 SER B N 1
ATOM 2733 C CA . SER B 1 14 ? 9.518 -6.208 -16.371 1.00 12.24 13 SER B CA 1
ATOM 2734 C C . SER B 1 14 ? 8.806 -7.423 -16.940 1.00 12.28 13 SER B C 1
ATOM 2735 O O . SER B 1 14 ? 8.867 -7.674 -18.144 1.00 11.73 13 SER B O 1
ATOM 2738 N N . GLU B 1 15 ? 8.143 -8.177 -16.063 1.00 12.82 14 GLU B N 1
ATOM 2739 C CA . GLU B 1 15 ? 7.372 -9.372 -16.450 1.00 13.59 14 GLU B CA 1
ATOM 2740 C C . GLU B 1 15 ? 8.259 -10.454 -17.051 1.00 12.71 14 GLU B C 1
ATOM 2741 O O . GLU B 1 15 ? 7.794 -11.315 -17.791 1.00 13.34 14 GLU B O 1
ATOM 2747 N N . PHE B 1 16 ? 9.544 -10.393 -16.728 1.00 12.11 15 PHE B N 1
ATOM 2748 C CA . PHE B 1 16 ? 10.516 -11.354 -17.202 1.00 11.25 15 PHE B CA 1
ATOM 2749 C C . PHE B 1 16 ? 10.624 -12.470 -16.168 1.00 11.05 15 PHE B C 1
ATOM 2750 O O . PHE B 1 16 ? 10.963 -12.201 -15.006 1.00 10.85 15 PHE B O 1
ATOM 2758 N N . PRO B 1 17 ? 10.320 -13.724 -16.573 1.00 10.89 16 PRO B N 1
ATOM 2759 C CA . PRO B 1 17 ? 10.420 -14.844 -15.627 1.00 10.47 16 PRO B CA 1
ATOM 2760 C C . PRO B 1 17 ? 11.820 -14.969 -15.028 1.00 9.88 16 PRO B C 1
ATOM 2761 O O . PRO B 1 17 ? 12.811 -14.953 -15.763 1.00 9.45 16 PRO B O 1
ATOM 2765 N N . VAL B 1 18 ? 11.896 -15.081 -13.704 1.00 8.97 17 VAL B N 1
ATOM 2766 C CA . VAL B 1 18 ? 13.183 -15.257 -13.002 1.00 8.54 17 VAL B CA 1
ATOM 2767 C C . VAL B 1 18 ? 13.955 -16.488 -13.522 1.00 8.60 17 VAL B C 1
ATOM 2768 O O . VAL B 1 18 ? 15.186 -16.459 -13.644 1.00 8.19 17 VAL B O 1
ATOM 2772 N N . THR B 1 19 ? 13.219 -17.554 -13.838 1.00 8.20 18 THR B N 1
ATOM 2773 C CA . THR B 1 19 ? 13.800 -18.782 -14.406 1.00 8.38 18 THR B CA 1
ATOM 2774 C C . THR B 1 19 ? 14.412 -18.584 -15.812 1.00 8.69 18 THR B C 1
ATOM 2775 O O . THR B 1 19 ? 15.194 -19.424 -16.275 1.00 9.24 18 THR B O 1
ATOM 2779 N N . ASP B 1 20 ? 14.046 -17.498 -16.495 1.00 8.92 19 ASP B N 1
ATOM 2780 C CA . ASP B 1 20 ? 14.655 -17.153 -17.798 1.00 9.50 19 ASP B CA 1
ATOM 2781 C C . ASP B 1 20 ? 15.989 -16.388 -17.685 1.00 9.20 19 ASP B C 1
ATOM 2782 O O . ASP B 1 20 ? 16.650 -16.163 -18.690 1.00 9.20 19 ASP B O 1
ATOM 2787 N N . ILE B 1 21 ? 16.374 -15.976 -16.481 1.00 8.57 20 ILE B N 1
ATOM 2788 C CA . ILE B 1 21 ? 17.686 -15.348 -16.296 1.00 8.73 20 ILE B CA 1
ATOM 2789 C C . ILE B 1 21 ? 18.735 -16.417 -16.504 1.00 9.05 20 ILE B C 1
ATOM 2790 O O . ILE B 1 21 ? 18.719 -17.435 -15.817 1.00 9.21 20 ILE B O 1
ATOM 2795 N N . ASP B 1 22 ? 19.623 -16.204 -17.472 1.00 9.70 21 ASP B N 1
ATOM 2796 C CA . ASP B 1 22 ? 20.698 -17.147 -17.715 1.00 10.00 21 ASP B CA 1
ATOM 2797 C C . ASP B 1 22 ? 21.829 -16.826 -16.745 1.00 10.18 21 ASP B C 1
ATOM 2798 O O . ASP B 1 22 ? 22.788 -16.121 -17.075 1.00 9.95 21 ASP B O 1
ATOM 2803 N N . SER B 1 23 ? 21.690 -17.367 -15.540 1.00 10.21 22 SER B N 1
ATOM 2804 C CA . SER B 1 23 ? 22.550 -17.052 -14.411 1.00 10.29 22 SER B CA 1
ATOM 2805 C C . SER B 1 23 ? 23.996 -17.420 -14.625 1.00 10.15 22 SER B C 1
ATOM 2806 O O . SER B 1 23 ? 24.859 -16.956 -13.877 1.00 9.73 22 SER B O 1
ATOM 2809 N N . SER B 1 24 ? 24.264 -18.254 -15.634 1.00 10.23 23 SER B N 1
ATOM 2810 C CA . SER B 1 24 ? 25.642 -18.634 -15.971 1.00 10.05 23 SER B CA 1
ATOM 2811 C C . SER B 1 24 ? 26.455 -17.467 -16.538 1.00 9.78 23 SER B C 1
ATOM 2812 O O . SER B 1 24 ? 27.684 -17.500 -16.513 1.00 9.76 23 SER B O 1
ATOM 2815 N N . LEU B 1 25 ? 25.769 -16.431 -17.030 1.00 8.92 24 LEU B N 1
ATOM 2816 C CA . LEU B 1 25 ? 26.437 -15.260 -17.600 1.00 8.13 24 LEU B CA 1
ATOM 2817 C C . LEU B 1 25 ? 26.749 -14.175 -16.556 1.00 8.11 24 LEU B C 1
ATOM 2818 O O . LEU B 1 25 ? 27.249 -13.096 -16.900 1.00 8.32 24 LEU B O 1
ATOM 2823 N N . PHE B 1 26 ? 26.444 -14.454 -15.292 1.00 7.58 25 PHE B N 1
ATOM 2824 C CA . PHE B 1 26 ? 26.576 -13.450 -14.231 1.00 7.54 25 PHE B CA 1
ATOM 2825 C C . PHE B 1 26 ? 27.295 -14.006 -13.022 1.00 7.31 25 PHE B C 1
ATOM 2826 O O . PHE B 1 26 ? 27.373 -15.220 -12.832 1.00 7.51 25 PHE B O 1
ATOM 2834 N N . THR B 1 27 ? 27.800 -13.106 -12.197 1.00 7.26 26 THR B N 1
ATOM 2835 C CA . THR B 1 27 ? 28.371 -13.477 -10.907 1.00 7.31 26 THR B CA 1
ATOM 2836 C C . THR B 1 27 ? 27.482 -12.966 -9.777 1.00 7.22 26 THR B C 1
ATOM 2837 O O . THR B 1 27 ? 27.528 -13.488 -8.667 1.00 7.29 26 THR B O 1
ATOM 2841 N N . HIS B 1 28 ? 26.691 -11.925 -10.065 1.00 7.43 27 HIS B N 1
ATOM 2842 C CA . HIS B 1 28 ? 25.793 -11.296 -9.093 1.00 6.45 27 HIS B CA 1
ATOM 2843 C C . HIS B 1 28 ? 24.532 -10.837 -9.797 1.00 6.71 27 HIS B C 1
ATOM 2844 O O . HIS B 1 28 ? 24.611 -10.278 -10.893 1.00 6.40 27 HIS B O 1
ATOM 2851 N N . LEU B 1 29 ? 23.376 -11.093 -9.181 1.00 5.69 28 LEU B N 1
ATOM 2852 C CA . LEU B 1 29 ? 22.110 -10.561 -9.672 1.00 5.96 28 LEU B CA 1
ATOM 2853 C C . LEU B 1 29 ? 21.430 -9.697 -8.603 1.00 5.98 28 LEU B C 1
ATOM 2854 O O . LEU B 1 29 ? 21.456 -10.025 -7.417 1.00 6.38 28 LEU B O 1
ATOM 2859 N N . PHE B 1 30 ? 20.817 -8.603 -9.041 1.00 5.92 29 PHE B N 1
ATOM 2860 C CA . PHE B 1 30 ? 20.159 -7.683 -8.139 1.00 6.10 29 PHE B CA 1
ATOM 2861 C C . PHE B 1 30 ? 18.666 -7.848 -8.237 1.00 6.21 29 PHE B C 1
ATOM 2862 O O . PHE B 1 30 ? 18.104 -7.847 -9.339 1.00 6.18 29 PHE B O 1
ATOM 2870 N N . CYS B 1 31 ? 18.020 -7.991 -7.086 1.00 5.99 30 CYS B N 1
ATOM 2871 C CA . CYS B 1 31 ? 16.568 -8.067 -7.047 1.00 6.19 30 CYS B CA 1
ATOM 2872 C C . CYS B 1 31 ? 16.048 -6.724 -6.550 1.00 5.60 30 CYS B C 1
ATOM 2873 O O . CYS B 1 31 ? 16.417 -6.291 -5.459 1.00 5.15 30 CYS B O 1
ATOM 2876 N N . ALA B 1 32 ? 15.195 -6.080 -7.356 1.00 5.29 31 ALA B N 1
ATOM 2877 C CA . ALA B 1 32 ? 14.780 -4.684 -7.145 1.00 5.38 31 ALA B CA 1
ATOM 2878 C C . ALA B 1 32 ? 13.263 -4.539 -7.252 1.00 5.23 31 ALA B C 1
ATOM 2879 O O . ALA B 1 32 ? 12.692 -5.091 -8.177 1.00 5.24 31 ALA B O 1
ATOM 2881 N N . PHE B 1 33 ? 12.596 -3.793 -6.363 1.00 5.22 32 PHE B N 1
ATOM 2882 C CA . PHE B 1 33 ? 13.177 -3.082 -5.214 1.00 5.15 32 PHE B CA 1
ATOM 2883 C C . PHE B 1 33 ? 12.397 -3.411 -3.941 1.00 5.36 32 PHE B C 1
ATOM 2884 O O . PHE B 1 33 ? 11.156 -3.489 -3.965 1.00 4.48 32 PHE B O 1
ATOM 2892 N N . ALA B 1 34 ? 13.124 -3.571 -2.837 1.00 5.07 33 ALA B N 1
ATOM 2893 C CA . ALA B 1 34 ? 12.539 -3.481 -1.511 1.00 6.12 33 ALA B CA 1
ATOM 2894 C C . ALA B 1 34 ? 12.262 -1.998 -1.189 1.00 7.09 33 ALA B C 1
ATOM 2895 O O . ALA B 1 34 ? 12.870 -1.098 -1.781 1.00 7.17 33 ALA B O 1
ATOM 2897 N N . ASP B 1 35 ? 11.350 -1.755 -0.251 1.00 7.91 34 ASP B N 1
ATOM 2898 C CA . ASP B 1 35 ? 10.851 -0.414 0.021 1.00 8.76 34 ASP B CA 1
ATOM 2899 C C . ASP B 1 35 ? 11.250 0.061 1.416 1.00 9.35 34 ASP B C 1
ATOM 2900 O O . ASP B 1 35 ? 11.521 -0.746 2.310 1.00 9.80 34 ASP B O 1
ATOM 2905 N N . LEU B 1 36 ? 11.289 1.375 1.594 1.00 9.69 35 LEU B N 1
ATOM 2906 C CA . LEU B 1 36 ? 11.409 1.954 2.922 1.00 10.68 35 LEU B CA 1
ATOM 2907 C C . LEU B 1 36 ? 10.031 2.340 3.433 1.00 11.21 35 LEU B C 1
ATOM 2908 O O . LEU B 1 36 ? 9.301 3.080 2.764 1.00 11.83 35 LEU B O 1
ATOM 2913 N N . ASN B 1 37 ? 9.663 1.824 4.598 1.00 12.17 36 ASN B N 1
ATOM 2914 C CA . ASN B 1 37 ? 8.434 2.259 5.257 1.00 13.44 36 ASN B CA 1
ATOM 2915 C C . ASN B 1 37 ? 8.714 3.554 6.011 1.00 13.97 36 ASN B C 1
ATOM 2916 O O . ASN B 1 37 ? 9.527 3.574 6.938 1.00 13.82 36 ASN B O 1
ATOM 2921 N N . SER B 1 38 ? 8.045 4.631 5.609 1.00 14.85 37 SER B N 1
ATOM 2922 C CA . SER B 1 38 ? 8.342 5.956 6.160 1.00 16.18 37 SER B CA 1
ATOM 2923 C C . SER B 1 38 ? 7.787 6.179 7.561 1.00 16.89 37 SER B C 1
ATOM 2924 O O . SER B 1 38 ? 8.194 7.123 8.229 1.00 17.48 37 SER B O 1
ATOM 2927 N N . GLN B 1 39 ? 6.868 5.324 8.009 1.00 17.48 38 GLN B N 1
ATOM 2928 C CA . GLN B 1 39 ? 6.398 5.392 9.399 1.00 17.88 38 GLN B CA 1
ATOM 2929 C C . GLN B 1 39 ? 7.358 4.697 10.364 1.00 17.39 38 GLN B C 1
ATOM 2930 O O . GLN B 1 39 ? 7.654 5.237 11.427 1.00 17.54 38 GLN B O 1
ATOM 2936 N N . THR B 1 40 ? 7.837 3.506 9.995 1.00 16.65 39 THR B N 1
ATOM 2937 C CA . THR B 1 40 ? 8.658 2.673 10.882 1.00 15.82 39 THR B CA 1
ATOM 2938 C C . THR B 1 40 ? 10.164 2.788 10.626 1.00 15.31 39 THR B C 1
ATOM 2939 O O . THR B 1 40 ? 10.975 2.322 11.436 1.00 14.55 39 THR B O 1
ATOM 2943 N N . ASN B 1 41 ? 10.531 3.394 9.495 1.00 14.79 40 ASN B N 1
ATOM 2944 C CA . ASN B 1 41 ? 11.923 3.422 9.018 1.00 14.43 40 ASN B CA 1
ATOM 2945 C C . ASN B 1 41 ? 12.547 2.034 8.849 1.00 14.01 40 ASN B C 1
ATOM 2946 O O . ASN B 1 41 ? 13.757 1.858 8.988 1.00 14.53 40 ASN B O 1
ATOM 2951 N N . GLN B 1 42 ? 11.717 1.050 8.537 1.00 13.36 41 GLN B N 1
ATOM 2952 C CA . GLN B 1 42 ? 12.210 -0.296 8.268 1.00 12.82 41 GLN B CA 1
ATOM 2953 C C . GLN B 1 42 ? 12.204 -0.586 6.774 1.00 11.89 41 GLN B C 1
ATOM 2954 O O . GLN B 1 42 ? 11.376 -0.050 6.036 1.00 11.58 41 GLN B O 1
ATOM 2960 N N . VAL B 1 43 ? 13.139 -1.427 6.338 1.00 10.90 42 VAL B N 1
ATOM 2961 C CA . VAL B 1 43 ? 13.134 -1.961 4.983 1.00 10.39 42 VAL B CA 1
ATOM 2962 C C . VAL B 1 43 ? 12.073 -3.062 4.920 1.00 10.32 42 VAL B C 1
ATOM 2963 O O . VAL B 1 43 ? 12.090 -3.986 5.731 1.00 9.64 42 VAL B O 1
ATOM 2967 N N . THR B 1 44 ? 11.145 -2.944 3.970 1.00 10.29 43 THR B N 1
ATOM 2968 C CA . THR B 1 44 ? 10.095 -3.948 3.781 1.00 10.50 43 THR B CA 1
ATOM 2969 C C . THR B 1 44 ? 9.993 -4.419 2.323 1.00 9.96 43 THR B C 1
ATOM 2970 O O . THR B 1 44 ? 10.418 -3.721 1.397 1.00 9.63 43 THR B O 1
ATOM 2974 N N . VAL B 1 45 ? 9.447 -5.617 2.142 1.00 9.55 44 VAL B N 1
ATOM 2975 C CA . VAL B 1 45 ? 9.098 -6.135 0.823 1.00 9.77 44 VAL B CA 1
ATOM 2976 C C . VAL B 1 45 ? 7.582 -6.118 0.750 1.00 10.36 44 VAL B C 1
ATOM 2977 O O . VAL B 1 45 ? 6.915 -6.543 1.689 1.00 10.85 44 VAL B O 1
ATOM 2981 N N . SER B 1 46 ? 7.025 -5.601 -0.339 1.00 11.12 45 SER B N 1
ATOM 2982 C CA . SER B 1 46 ? 5.572 -5.531 -0.470 1.00 11.77 45 SER B CA 1
ATOM 2983 C C . SER B 1 46 ? 4.943 -6.935 -0.543 1.00 12.32 45 SER B C 1
ATOM 2984 O O . SER B 1 46 ? 5.570 -7.875 -1.031 1.00 12.45 45 SER B O 1
ATOM 2987 N N . SER B 1 47 ? 3.704 -7.070 -0.070 1.00 12.74 46 SER B N 1
ATOM 2988 C CA . SER B 1 47 ? 2.973 -8.340 -0.159 1.00 13.22 46 SER B CA 1
ATOM 2989 C C . SER B 1 47 ? 3.073 -8.945 -1.569 1.00 13.05 46 SER B C 1
ATOM 2990 O O . SER B 1 47 ? 3.347 -10.141 -1.721 1.00 12.41 46 SER B O 1
ATOM 2993 N N . ALA B 1 48 ? 2.874 -8.101 -2.587 1.00 13.02 47 ALA B N 1
ATOM 2994 C CA . ALA B 1 48 ? 2.913 -8.537 -3.989 1.00 13.06 47 ALA B CA 1
ATOM 2995 C C . ALA B 1 48 ? 4.280 -9.081 -4.379 1.00 12.50 47 ALA B C 1
ATOM 2996 O O . ALA B 1 48 ? 4.371 -10.016 -5.170 1.00 12.70 47 ALA B O 1
ATOM 2998 N N . ASN B 1 49 ? 5.334 -8.524 -3.791 1.00 11.95 48 ASN B N 1
ATOM 2999 C CA . ASN B 1 49 ? 6.705 -8.928 -4.134 1.00 11.19 48 ASN B CA 1
ATOM 3000 C C . ASN B 1 49 ? 7.310 -10.034 -3.282 1.00 10.79 48 ASN B C 1
ATOM 3001 O O . ASN B 1 49 ? 8.337 -10.600 -3.666 1.00 10.59 48 ASN B O 1
ATOM 3006 N N . GLN B 1 50 ? 6.711 -10.318 -2.125 1.00 10.25 49 GLN B N 1
ATOM 3007 C CA . GLN B 1 50 ? 7.242 -11.341 -1.225 1.00 10.50 49 GLN B CA 1
ATOM 3008 C C . GLN B 1 50 ? 7.489 -12.708 -1.882 1.00 9.76 49 GLN B C 1
ATOM 3009 O O . GLN B 1 50 ? 8.582 -13.249 -1.736 1.00 9.51 49 GLN B O 1
ATOM 3015 N N . PRO B 1 51 ? 6.490 -13.268 -2.604 1.00 9.37 50 PRO B N 1
ATOM 3016 C CA . PRO B 1 51 ? 6.773 -14.598 -3.175 1.00 9.14 50 PRO B CA 1
ATOM 3017 C C . PRO B 1 51 ? 8.025 -14.649 -4.076 1.00 8.76 50 PRO B C 1
ATOM 3018 O O . PRO B 1 51 ? 8.908 -15.476 -3.844 1.00 9.18 50 PRO B O 1
ATOM 3022 N N . LYS B 1 52 ? 8.122 -13.766 -5.064 1.00 8.47 51 LYS B N 1
ATOM 3023 C CA . LYS B 1 52 ? 9.261 -13.800 -5.980 1.00 8.00 51 LYS B CA 1
ATOM 3024 C C . LYS B 1 52 ? 10.579 -13.346 -5.357 1.00 7.53 51 LYS B C 1
ATOM 3025 O O . LYS B 1 52 ? 11.624 -13.919 -5.661 1.00 7.57 51 LYS B O 1
ATOM 3031 N N . PHE B 1 53 ? 10.545 -12.337 -4.482 1.00 6.89 52 PHE B N 1
ATOM 3032 C CA . PHE B 1 53 ? 11.785 -11.880 -3.825 1.00 6.44 52 PHE B CA 1
ATOM 3033 C C . PHE B 1 53 ? 12.330 -12.966 -2.920 1.00 6.29 52 PHE B C 1
ATOM 3034 O O . PHE B 1 53 ? 13.534 -13.217 -2.906 1.00 6.44 52 PHE B O 1
ATOM 3042 N N . SER B 1 54 ? 11.450 -13.629 -2.173 1.00 6.25 53 SER B N 1
ATOM 3043 C CA . SER B 1 54 ? 11.910 -14.691 -1.263 1.00 6.98 53 SER B CA 1
ATOM 3044 C C . SER B 1 54 ? 12.482 -15.916 -1.973 1.00 6.61 53 SER B C 1
ATOM 3045 O O . SER B 1 54 ? 13.306 -16.620 -1.402 1.00 6.75 53 SER B O 1
ATOM 3048 N N . THR B 1 55 ? 12.034 -16.193 -3.192 1.00 6.76 54 THR B N 1
ATOM 3049 C CA . THR B 1 55 ? 12.518 -17.384 -3.900 1.00 6.90 54 THR B CA 1
ATOM 3050 C C . THR B 1 55 ? 13.537 -17.035 -4.992 1.00 7.36 54 THR B C 1
ATOM 3051 O O . THR B 1 55 ? 14.079 -17.941 -5.642 1.00 7.60 54 THR B O 1
ATOM 3055 N N . PHE B 1 56 ? 13.804 -15.730 -5.167 1.00 6.98 55 PHE B N 1
ATOM 3056 C CA . PHE B 1 56 ? 14.689 -15.219 -6.228 1.00 6.36 55 PHE B CA 1
ATOM 3057 C C . PHE B 1 56 ? 16.033 -15.940 -6.280 1.00 6.32 55 PHE B C 1
ATOM 3058 O O . PHE B 1 56 ? 16.448 -16.404 -7.338 1.00 6.76 55 PHE B O 1
ATOM 3066 N N . THR B 1 57 ? 16.715 -16.004 -5.139 1.00 6.58 56 THR B N 1
ATOM 3067 C CA . THR B 1 57 ? 18.082 -16.519 -5.057 1.00 6.31 56 THR B CA 1
ATOM 3068 C C . THR B 1 57 ? 18.179 -18.019 -5.372 1.00 6.60 56 THR B C 1
ATOM 3069 O O . THR B 1 57 ? 19.014 -18.431 -6.181 1.00 6.44 56 THR B O 1
ATOM 3073 N N . GLN B 1 58 ? 17.328 -18.828 -4.744 1.00 6.71 57 GLN B N 1
ATOM 3074 C CA . GLN B 1 58 ? 17.344 -20.268 -5.009 1.00 7.16 57 GLN B CA 1
ATOM 3075 C C . GLN B 1 58 ? 16.906 -20.558 -6.462 1.00 7.45 57 GLN B C 1
ATOM 3076 O O . GLN B 1 58 ? 17.423 -21.491 -7.090 1.00 7.35 57 GLN B O 1
ATOM 3082 N N . THR B 1 59 ? 15.980 -19.746 -6.994 1.00 7.88 58 THR B N 1
ATOM 3083 C CA . THR B 1 59 ? 15.532 -19.892 -8.385 1.00 8.13 58 THR B CA 1
ATOM 3084 C C . THR B 1 59 ? 16.678 -19.592 -9.377 1.00 8.32 58 THR B C 1
ATOM 3085 O O . THR B 1 59 ? 16.957 -20.410 -10.256 1.00 8.62 58 THR B O 1
ATOM 3089 N N . VAL B 1 60 ? 17.353 -18.448 -9.240 1.00 8.07 59 VAL B N 1
ATOM 3090 C CA . VAL B 1 60 ? 18.505 -18.161 -10.137 1.00 8.08 59 VAL B CA 1
ATOM 3091 C C . VAL B 1 60 ? 19.666 -19.148 -9.936 1.00 8.55 59 VAL B C 1
ATOM 3092 O O . VAL B 1 60 ? 20.411 -19.447 -10.873 1.00 8.58 59 VAL B O 1
ATOM 3096 N N . GLN B 1 61 ? 19.803 -19.672 -8.723 1.00 9.39 60 GLN B N 1
ATOM 3097 C CA . GLN B 1 61 ? 20.890 -20.610 -8.432 1.00 10.28 60 GLN B CA 1
ATOM 3098 C C . GLN B 1 61 ? 20.771 -21.932 -9.203 1.00 10.55 60 GLN B C 1
ATOM 3099 O O . GLN B 1 61 ? 21.741 -22.663 -9.310 1.00 10.44 60 GLN B O 1
ATOM 3105 N N . ARG B 1 62 ? 19.587 -22.217 -9.739 1.00 10.87 61 ARG B N 1
ATOM 3106 C CA . ARG B 1 62 ? 19.365 -23.437 -10.511 1.00 12.06 61 ARG B CA 1
ATOM 3107 C C . ARG B 1 62 ? 20.139 -23.443 -11.837 1.00 12.01 61 ARG B C 1
ATOM 3108 O O . ARG B 1 62 ? 20.479 -24.507 -12.353 1.00 12.60 61 ARG B O 1
ATOM 3116 N N . ARG B 1 63 ? 20.430 -22.263 -12.381 1.00 12.03 62 ARG B N 1
ATOM 3117 C CA . ARG B 1 63 ? 21.202 -22.186 -13.623 1.00 12.06 62 ARG B CA 1
ATOM 3118 C C . ARG B 1 63 ? 22.680 -21.846 -13.385 1.00 11.91 62 ARG B C 1
ATOM 3119 O O . ARG B 1 63 ? 23.486 -21.866 -14.318 1.00 12.47 62 ARG B O 1
ATOM 3127 N N . ASN B 1 64 ? 23.017 -21.543 -12.133 1.00 11.57 63 ASN B N 1
ATOM 3128 C CA . ASN B 1 64 ? 24.386 -21.266 -11.704 1.00 11.44 63 ASN B CA 1
ATOM 3129 C C . ASN B 1 64 ? 24.394 -21.245 -10.182 1.00 11.56 63 ASN B C 1
ATOM 3130 O O . ASN B 1 64 ? 24.029 -20.231 -9.577 1.00 10.93 63 ASN B O 1
ATOM 3135 N N . PRO B 1 65 ? 24.792 -22.377 -9.556 1.00 11.56 64 PRO B N 1
ATOM 3136 C CA . PRO B 1 65 ? 24.838 -22.506 -8.089 1.00 11.28 64 PRO B CA 1
ATOM 3137 C C . PRO B 1 65 ? 25.772 -21.506 -7.423 1.00 10.91 64 PRO B C 1
ATOM 3138 O O . PRO B 1 65 ? 25.571 -21.155 -6.257 1.00 10.57 64 PRO B O 1
ATOM 3142 N N . SER B 1 66 ? 26.769 -21.044 -8.174 1.00 10.45 65 SER B N 1
ATOM 3143 C CA . SER B 1 66 ? 27.758 -20.090 -7.689 1.00 10.33 65 SER B CA 1
ATOM 3144 C C . SER B 1 66 ? 27.312 -18.624 -7.734 1.00 9.83 65 SER B C 1
ATOM 3145 O O . SER B 1 66 ? 27.973 -17.765 -7.145 1.00 9.56 65 SER B O 1
ATOM 3148 N N . VAL B 1 67 ? 26.213 -18.329 -8.429 1.00 9.05 66 VAL B N 1
ATOM 3149 C CA . VAL B 1 67 ? 25.749 -16.936 -8.531 1.00 9.17 66 VAL B CA 1
ATOM 3150 C C . VAL B 1 67 ? 25.351 -16.371 -7.156 1.00 9.09 66 VAL B C 1
ATOM 3151 O O . VAL B 1 67 ? 24.768 -17.082 -6.322 1.00 9.07 66 VAL B O 1
ATOM 3155 N N . LYS B 1 68 ? 25.690 -15.102 -6.930 1.00 8.87 67 LYS B N 1
ATOM 3156 C CA . LYS B 1 68 ? 25.347 -14.406 -5.689 1.00 8.99 67 LYS B CA 1
ATOM 3157 C C . LYS B 1 68 ? 24.331 -13.323 -5.988 1.00 8.29 67 LYS B C 1
ATOM 3158 O O . LYS B 1 68 ? 24.303 -12.800 -7.093 1.00 8.77 67 LYS B O 1
ATOM 3164 N N . THR B 1 69 ? 23.496 -13.001 -5.006 1.00 7.46 68 THR B N 1
ATOM 3165 C CA . THR B 1 69 ? 22.393 -12.066 -5.194 1.00 6.49 68 THR B CA 1
ATOM 3166 C C . THR B 1 69 ? 22.423 -10.961 -4.144 1.00 5.94 68 THR B C 1
ATOM 3167 O O . THR B 1 69 ? 22.958 -11.145 -3.038 1.00 5.97 68 THR B O 1
ATOM 3171 N N . LEU B 1 70 ? 21.853 -9.812 -4.501 1.00 4.66 69 LEU B N 1
ATOM 3172 C CA . LEU B 1 70 ? 21.716 -8.697 -3.582 1.00 4.17 69 LEU B CA 1
ATOM 3173 C C . LEU B 1 70 ? 20.315 -8.145 -3.716 1.00 3.93 69 LEU B C 1
ATOM 3174 O O . LEU B 1 70 ? 19.740 -8.099 -4.813 1.00 3.57 69 LEU B O 1
ATOM 3179 N N . LEU B 1 71 ? 19.742 -7.753 -2.592 1.00 3.84 70 LEU B N 1
ATOM 3180 C CA . LEU B 1 71 ? 18.437 -7.124 -2.623 1.00 3.81 70 LEU B CA 1
ATOM 3181 C C . LEU B 1 71 ? 18.607 -5.611 -2.669 1.00 3.71 70 LEU B C 1
ATOM 3182 O O . LEU B 1 71 ? 19.213 -5.016 -1.774 1.00 3.57 70 LEU B O 1
ATOM 3187 N N . SER B 1 72 ? 18.069 -4.995 -3.715 1.00 4.16 71 SER B N 1
ATOM 3188 C CA . SER B 1 72 ? 18.122 -3.537 -3.853 1.00 4.97 71 SER B CA 1
ATOM 3189 C C . SER B 1 72 ? 16.965 -2.864 -3.144 1.00 5.00 71 SER B C 1
ATOM 3190 O O . SER B 1 72 ? 15.845 -3.373 -3.154 1.00 5.47 71 SER B O 1
ATOM 3193 N N . ILE B 1 73 ? 17.252 -1.711 -2.548 1.00 5.16 72 ILE B N 1
ATOM 3194 C CA . ILE B 1 73 ? 16.307 -0.972 -1.703 1.00 5.62 72 ILE B CA 1
ATOM 3195 C C . ILE B 1 73 ? 16.087 0.407 -2.320 1.00 5.98 72 ILE B C 1
ATOM 3196 O O . ILE B 1 73 ? 17.041 1.135 -2.589 1.00 6.12 72 ILE B O 1
ATOM 3201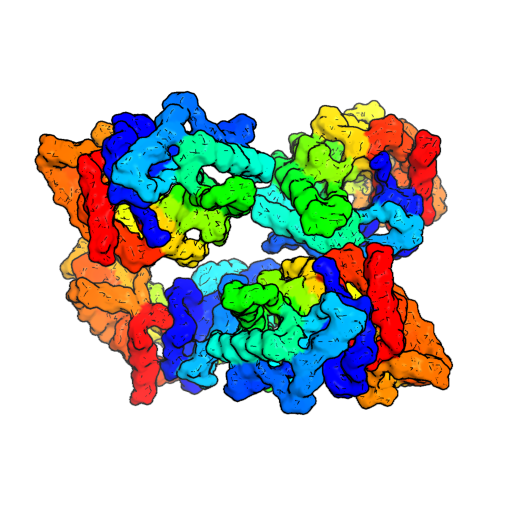 N N . GLY B 1 74 ? 14.833 0.737 -2.591 1.00 6.33 73 GLY B N 1
ATOM 3202 C CA . GLY B 1 74 ? 14.483 2.062 -3.089 1.00 6.69 73 GLY B CA 1
ATOM 3203 C C . GLY B 1 74 ? 14.238 2.139 -4.574 1.00 7.29 73 GLY B C 1
ATOM 3204 O O . GLY B 1 74 ? 13.160 1.768 -5.057 1.00 6.64 73 GLY B O 1
ATOM 3205 N N . GLY B 1 75 ? 15.230 2.643 -5.303 1.00 7.67 74 GLY B N 1
ATOM 3206 C CA . GLY B 1 75 ? 15.098 2.806 -6.753 1.00 9.32 74 GLY B CA 1
ATOM 3207 C C . GLY B 1 75 ? 14.560 4.163 -7.184 1.00 10.46 74 GLY B C 1
ATOM 3208 O O . GLY B 1 75 ? 14.244 5.018 -6.353 1.00 10.30 74 GLY B O 1
ATOM 3209 N N . GLY B 1 76 ? 14.435 4.330 -8.495 1.00 11.65 75 GLY B N 1
ATOM 3210 C CA . GLY B 1 76 ? 14.139 5.618 -9.123 1.00 13.85 75 GLY B CA 1
ATOM 3211 C C . GLY B 1 76 ? 12.897 6.365 -8.678 1.00 15.07 75 GLY B C 1
ATOM 3212 O O . GLY B 1 76 ? 12.883 7.604 -8.697 1.00 15.49 75 GLY B O 1
ATOM 3213 N N . ILE B 1 77 ? 11.858 5.630 -8.281 1.00 15.66 76 ILE B N 1
ATOM 3214 C CA . ILE B 1 77 ? 10.606 6.257 -7.848 1.00 16.49 76 ILE B CA 1
ATOM 3215 C C . ILE B 1 77 ? 10.398 6.253 -6.332 1.00 16.35 76 ILE B C 1
ATOM 3216 O O . ILE B 1 77 ? 9.321 6.586 -5.856 1.00 16.71 76 ILE B O 1
ATOM 3221 N N . ALA B 1 78 ? 11.429 5.897 -5.571 1.00 16.16 77 ALA B N 1
ATOM 3222 C CA . ALA B 1 78 ? 11.341 5.948 -4.118 1.00 15.29 77 ALA B CA 1
ATOM 3223 C C . ALA B 1 78 ? 11.119 7.388 -3.636 1.00 15.14 77 ALA B C 1
ATOM 3224 O O . ALA B 1 78 ? 11.465 8.353 -4.329 1.00 14.55 77 ALA B O 1
ATOM 3226 N N . ASP B 1 79 ? 10.536 7.523 -2.448 1.00 14.95 78 ASP B N 1
ATOM 3227 C CA . ASP B 1 79 ? 10.311 8.834 -1.835 1.00 14.98 78 ASP B CA 1
ATOM 3228 C C . ASP B 1 79 ? 11.569 9.249 -1.081 1.00 14.53 78 ASP B C 1
ATOM 3229 O O . ASP B 1 79 ? 11.795 8.808 0.041 1.00 14.46 78 ASP B O 1
ATOM 3234 N N . LYS B 1 80 ? 12.366 10.119 -1.701 1.00 14.54 79 LYS B N 1
ATOM 3235 C CA . LYS B 1 80 ? 13.671 10.532 -1.160 1.00 14.41 79 LYS B CA 1
ATOM 3236 C C . LYS B 1 80 ? 13.598 11.368 0.116 1.00 14.02 79 LYS B C 1
ATOM 3237 O O . LYS B 1 80 ? 14.557 11.383 0.903 1.00 13.89 79 LYS B O 1
ATOM 3243 N N . THR B 1 81 ? 12.481 12.068 0.325 1.00 13.86 80 THR B N 1
ATOM 3244 C CA . THR B 1 81 ? 12.266 12.768 1.598 1.00 13.99 80 THR B CA 1
ATOM 3245 C C . THR B 1 81 ? 12.233 11.761 2.752 1.00 13.09 80 THR B C 1
ATOM 3246 O O . THR B 1 81 ? 12.773 12.030 3.827 1.00 13.76 80 THR B O 1
ATOM 3250 N N . ALA B 1 82 ? 11.631 10.592 2.519 1.00 12.23 81 ALA B N 1
ATOM 3251 C CA . ALA B 1 82 ? 11.649 9.507 3.512 1.00 11.08 81 ALA B CA 1
ATOM 3252 C C . ALA B 1 82 ? 13.068 8.953 3.765 1.00 10.35 81 ALA B C 1
ATOM 3253 O O . ALA B 1 82 ? 13.454 8.754 4.924 1.00 10.20 81 ALA B O 1
ATOM 3255 N N . TYR B 1 83 ? 13.849 8.726 2.703 1.00 9.41 82 TYR B N 1
ATOM 3256 C CA . TYR B 1 83 ? 15.255 8.312 2.887 1.00 9.14 82 TYR B CA 1
ATOM 3257 C C . TYR B 1 83 ? 16.055 9.368 3.644 1.00 8.98 82 TYR B C 1
ATOM 3258 O O . TYR B 1 83 ? 16.854 9.034 4.528 1.00 8.47 82 TYR B O 1
ATOM 3267 N N . ALA B 1 84 ? 15.814 10.638 3.317 1.00 8.99 83 ALA B N 1
ATOM 3268 C CA . ALA B 1 84 ? 16.459 11.737 4.028 1.00 9.47 83 ALA B CA 1
ATOM 3269 C C . ALA B 1 84 ? 16.110 11.780 5.522 1.00 9.58 83 ALA B C 1
ATOM 3270 O O . ALA B 1 84 ? 17.013 11.946 6.348 1.00 10.01 83 ALA B O 1
ATOM 3272 N N . SER B 1 85 ? 14.830 11.629 5.872 1.00 9.92 84 SER B N 1
ATOM 3273 C CA . SER B 1 85 ? 14.414 11.585 7.292 1.00 10.25 84 SER B CA 1
ATOM 3274 C C . SER B 1 85 ? 15.038 10.398 8.003 1.00 9.61 84 SER B C 1
ATOM 3275 O O . SER B 1 85 ? 15.552 10.527 9.114 1.00 9.61 84 SER B O 1
ATOM 3278 N N . MET B 1 86 ? 14.988 9.237 7.352 1.00 9.75 85 MET B N 1
ATOM 3279 C CA . MET B 1 86 ? 15.571 8.021 7.904 1.00 9.46 85 MET B CA 1
ATOM 3280 C C . MET B 1 86 ? 17.069 8.191 8.170 1.00 9.44 85 MET B C 1
ATOM 3281 O O . MET B 1 86 ? 17.575 7.787 9.219 1.00 9.57 85 MET B O 1
ATOM 3286 N N . ALA B 1 87 ? 17.783 8.784 7.219 1.00 9.49 86 ALA B N 1
ATOM 3287 C CA . ALA B 1 87 ? 19.241 8.886 7.324 1.00 9.72 86 ALA B CA 1
ATOM 3288 C C . ALA B 1 87 ? 19.717 9.900 8.374 1.00 9.79 86 ALA B C 1
ATOM 3289 O O . ALA B 1 87 ? 20.848 9.815 8.842 1.00 9.82 86 ALA B O 1
ATOM 3291 N N . SER B 1 88 ? 18.848 10.841 8.731 1.00 10.74 87 SER B N 1
ATOM 3292 C CA . SER B 1 88 ? 19.204 12.008 9.550 1.00 11.93 87 SER B CA 1
ATOM 3293 C C . SER B 1 88 ? 19.367 11.723 11.050 1.00 13.26 87 SER B C 1
ATOM 3294 O O . SER B 1 88 ? 20.001 12.501 11.786 1.00 13.40 87 SER B O 1
ATOM 3297 N N . ASN B 1 89 ? 18.795 10.610 11.499 1.00 14.40 88 ASN B N 1
ATOM 3298 C CA . ASN B 1 89 ? 18.759 10.269 12.917 1.00 15.56 88 ASN B CA 1
ATOM 3299 C C . ASN B 1 89 ? 19.300 8.857 13.175 1.00 15.87 88 ASN B C 1
ATOM 3300 O O . ASN B 1 89 ? 18.891 7.913 12.498 1.00 15.51 88 ASN B O 1
ATOM 3305 N N . PRO B 1 90 ? 20.203 8.705 14.169 1.00 16.18 89 PRO B N 1
ATOM 3306 C CA . PRO B 1 90 ? 20.751 7.386 14.499 1.00 16.50 89 PRO B CA 1
ATOM 3307 C C . PRO B 1 90 ? 19.698 6.316 14.863 1.00 16.61 89 PRO B C 1
ATOM 3308 O O . PRO B 1 90 ? 19.910 5.136 14.584 1.00 16.44 89 PRO B O 1
ATOM 3312 N N . THR B 1 91 ? 18.569 6.714 15.445 1.00 16.83 90 THR B N 1
ATOM 3313 C CA . THR B 1 91 ? 17.538 5.720 15.775 1.00 17.08 90 THR B CA 1
ATOM 3314 C C . THR B 1 91 ? 16.826 5.190 14.527 1.00 16.22 90 THR B C 1
ATOM 3315 O O . THR B 1 91 ? 16.605 3.990 14.419 1.00 16.09 90 THR B O 1
ATOM 3319 N N . SER B 1 92 ? 16.494 6.073 13.587 1.00 15.39 91 SER B N 1
ATOM 3320 C CA . SER B 1 92 ? 15.882 5.646 12.326 1.00 14.21 91 SER B CA 1
ATOM 3321 C C . SER B 1 92 ? 16.873 4.880 11.426 1.00 13.63 91 SER B C 1
ATOM 3322 O O . SER B 1 92 ? 16.471 3.972 10.694 1.00 12.93 91 SER B O 1
ATOM 3325 N N . ARG B 1 93 ? 18.156 5.246 11.493 1.00 12.56 92 ARG B N 1
ATOM 3326 C CA . ARG B 1 93 ? 19.206 4.520 10.775 1.00 12.26 92 ARG B CA 1
ATOM 3327 C C . ARG B 1 93 ? 19.338 3.086 11.299 1.00 12.30 92 ARG B C 1
ATOM 3328 O O . ARG B 1 93 ? 19.479 2.149 10.515 1.00 12.05 92 ARG B O 1
ATOM 3336 N N . LYS B 1 94 ? 19.274 2.925 12.619 1.00 12.59 93 LYS B N 1
ATOM 3337 C CA . LYS B 1 94 ? 19.421 1.611 13.239 1.00 12.89 93 LYS B CA 1
ATOM 3338 C C . LYS B 1 94 ? 18.263 0.689 12.829 1.00 12.73 93 LYS B C 1
ATOM 3339 O O . LYS B 1 94 ? 18.487 -0.475 12.515 1.00 12.83 93 LYS B O 1
ATOM 3345 N N . SER B 1 95 ? 17.038 1.209 12.811 1.00 12.69 94 SER B N 1
ATOM 3346 C CA . SER B 1 95 ? 15.883 0.399 12.388 1.00 12.95 94 SER B CA 1
ATOM 3347 C C . SER B 1 95 ? 15.949 0.025 10.893 1.00 12.35 94 SER B C 1
ATOM 3348 O O . SER B 1 95 ? 15.585 -1.092 10.505 1.00 11.98 94 SER B O 1
ATOM 3351 N N . PHE B 1 96 ? 16.437 0.948 10.064 1.00 11.35 95 PHE B N 1
ATOM 3352 C CA . PHE B 1 96 ? 16.695 0.658 8.654 1.00 10.52 95 PHE B CA 1
ATOM 3353 C C . PHE B 1 96 ? 17.781 -0.406 8.507 1.00 9.75 95 PHE B C 1
ATOM 3354 O O . PHE B 1 96 ? 17.593 -1.374 7.787 1.00 9.56 95 PHE B O 1
ATOM 3362 N N . ILE B 1 97 ? 18.915 -0.211 9.176 1.00 9.25 96 ILE B N 1
ATOM 3363 C CA . ILE B 1 97 ? 20.027 -1.170 9.138 1.00 8.52 96 ILE B CA 1
ATOM 3364 C C . ILE B 1 97 ? 19.586 -2.565 9.610 1.00 8.70 96 ILE B C 1
ATOM 3365 O O . ILE B 1 97 ? 19.779 -3.563 8.895 1.00 8.41 96 ILE B O 1
ATOM 3370 N N . ASP B 1 98 ? 18.977 -2.623 10.796 1.00 8.33 97 ASP B N 1
ATOM 3371 C CA . ASP B 1 98 ? 18.599 -3.899 11.413 1.00 8.81 97 ASP B CA 1
ATOM 3372 C C . ASP B 1 98 ? 17.579 -4.667 10.597 1.00 8.23 97 ASP B C 1
ATOM 3373 O O . ASP B 1 98 ? 17.705 -5.880 10.449 1.00 8.26 97 ASP B O 1
ATOM 3378 N N . SER B 1 99 ? 16.583 -3.961 10.068 1.00 7.37 98 SER B N 1
ATOM 3379 C CA . SER B 1 99 ? 15.563 -4.605 9.248 1.00 7.30 98 SER B CA 1
ATOM 3380 C C . SER B 1 99 ? 16.127 -5.079 7.913 1.00 6.95 98 SER B C 1
ATOM 3381 O O . SER B 1 99 ? 15.762 -6.157 7.442 1.00 6.92 98 SER B O 1
ATOM 3384 N N . SER B 1 100 ? 17.006 -4.279 7.305 1.00 6.55 99 SER B N 1
ATOM 3385 C CA . SER B 1 100 ? 17.637 -4.664 6.041 1.00 6.60 99 SER B CA 1
ATOM 3386 C C . SER B 1 100 ? 18.387 -5.993 6.171 1.00 6.78 99 SER B C 1
ATOM 3387 O O . SER B 1 100 ? 18.292 -6.848 5.297 1.00 7.25 99 SER B O 1
ATOM 3390 N N . ILE B 1 101 ? 19.106 -6.161 7.273 1.00 7.35 100 ILE B N 1
ATOM 3391 C CA . ILE B 1 101 ? 19.872 -7.378 7.535 1.00 8.06 100 ILE B CA 1
ATOM 3392 C C . ILE B 1 101 ? 18.956 -8.601 7.752 1.00 8.60 100 ILE B C 1
ATOM 3393 O O . ILE B 1 101 ? 19.170 -9.633 7.117 1.00 8.71 100 ILE B O 1
ATOM 3398 N N . ARG B 1 102 ? 17.926 -8.471 8.601 1.00 8.96 101 ARG B N 1
ATOM 3399 C CA . ARG B 1 102 ? 16.947 -9.550 8.804 1.00 9.67 101 ARG B CA 1
ATOM 3400 C C . ARG B 1 102 ? 16.328 -9.942 7.461 1.00 8.92 101 ARG B C 1
ATOM 3401 O O . ARG B 1 102 ? 16.259 -11.124 7.130 1.00 9.06 101 ARG B O 1
ATOM 3409 N N . VAL B 1 103 ? 15.873 -8.947 6.700 1.00 8.06 102 VAL B N 1
ATOM 3410 C CA . VAL B 1 103 ? 15.223 -9.215 5.414 1.00 7.36 102 VAL B CA 1
ATOM 3411 C C . VAL B 1 103 ? 16.171 -9.972 4.465 1.00 7.13 102 VAL B C 1
ATOM 3412 O O . VAL B 1 103 ? 15.773 -10.984 3.887 1.00 6.64 102 VAL B O 1
ATOM 3416 N N . ALA B 1 104 ? 17.424 -9.514 4.340 1.00 6.67 103 ALA B N 1
ATOM 3417 C CA . ALA B 1 104 ? 18.385 -10.201 3.478 1.00 6.94 103 ALA B CA 1
ATOM 3418 C C . ALA B 1 104 ? 18.560 -11.665 3.890 1.00 7.10 103 ALA B C 1
ATOM 3419 O O . ALA B 1 104 ? 18.497 -12.557 3.039 1.00 7.05 103 ALA B O 1
ATOM 3421 N N . ARG B 1 105 ? 18.765 -11.908 5.184 1.00 7.61 104 ARG B N 1
ATOM 3422 C CA . ARG B 1 105 ? 19.022 -13.267 5.683 1.00 8.38 104 ARG B CA 1
ATOM 3423 C C . ARG B 1 105 ? 17.791 -14.156 5.523 1.00 8.61 104 ARG B C 1
ATOM 3424 O O . ARG B 1 105 ? 17.897 -15.322 5.110 1.00 8.97 104 ARG B O 1
ATOM 3432 N N . SER B 1 106 ? 16.633 -13.599 5.841 1.00 8.41 105 SER B N 1
ATOM 3433 C CA . SER B 1 106 ? 15.382 -14.353 5.797 1.00 9.07 105 SER B CA 1
ATOM 3434 C C . SER B 1 106 ? 14.958 -14.694 4.372 1.00 9.05 105 SER B C 1
ATOM 3435 O O . SER B 1 106 ? 14.326 -15.734 4.157 1.00 8.67 105 SER B O 1
ATOM 3438 N N . TYR B 1 107 ? 15.314 -13.832 3.413 1.00 8.82 106 TYR B N 1
ATOM 3439 C CA . TYR B 1 107 ? 14.948 -14.030 1.993 1.00 8.57 106 TYR B CA 1
ATOM 3440 C C . TYR B 1 107 ? 16.012 -14.781 1.176 1.00 8.22 106 TYR B C 1
ATOM 3441 O O . TYR B 1 107 ? 15.784 -15.138 0.024 1.00 8.28 106 TYR B O 1
ATOM 3450 N N . GLY B 1 108 ? 17.170 -15.011 1.781 1.00 8.10 107 GLY B N 1
ATOM 3451 C CA . GLY B 1 108 ? 18.234 -15.766 1.150 1.00 8.18 107 GLY B CA 1
ATOM 3452 C C . GLY B 1 108 ? 19.229 -14.977 0.324 1.00 8.18 107 GLY B C 1
ATOM 3453 O O . GLY B 1 108 ? 20.049 -15.577 -0.389 1.00 8.78 107 GLY B O 1
ATOM 3454 N N . PHE B 1 109 ? 19.170 -13.647 0.404 1.00 7.35 108 PHE B N 1
ATOM 3455 C CA . PHE B 1 109 ? 20.115 -12.802 -0.323 1.00 6.89 108 PHE B CA 1
ATOM 3456 C C . PHE B 1 109 ? 21.491 -12.790 0.317 1.00 7.38 108 PHE B C 1
ATOM 3457 O O . PHE B 1 109 ? 21.606 -12.835 1.536 1.00 7.91 108 PHE B O 1
ATOM 3465 N N . HIS B 1 110 ? 22.527 -12.707 -0.519 1.00 7.36 109 HIS B N 1
ATOM 3466 C CA . HIS B 1 110 ? 23.913 -12.638 -0.068 1.00 7.47 109 HIS B CA 1
ATOM 3467 C C . HIS B 1 110 ? 24.361 -11.220 0.237 1.00 7.47 109 HIS B C 1
ATOM 3468 O O . HIS B 1 110 ? 25.470 -11.012 0.734 1.00 8.34 109 HIS B O 1
ATOM 3475 N N . GLY B 1 111 ? 23.507 -10.245 -0.046 1.00 7.16 110 GLY B N 1
ATOM 3476 C CA . GLY B 1 111 ? 23.874 -8.856 0.159 1.00 6.95 110 GLY B CA 1
ATOM 3477 C C . GLY B 1 111 ? 22.751 -7.862 -0.018 1.00 7.09 110 GLY B C 1
ATOM 3478 O O . GLY B 1 111 ? 21.611 -8.228 -0.333 1.00 6.63 110 GLY B O 1
ATOM 3479 N N . LEU B 1 112 ? 23.095 -6.593 0.189 1.00 7.07 111 LEU B N 1
ATOM 3480 C CA . LEU B 1 112 ? 22.150 -5.495 0.090 1.00 7.37 111 LEU B CA 1
ATOM 3481 C C . LEU B 1 112 ? 22.702 -4.387 -0.801 1.00 7.53 111 LEU B C 1
ATOM 3482 O O . LEU B 1 112 ? 23.910 -4.129 -0.823 1.00 7.41 111 LEU B O 1
ATOM 3487 N N . ASP B 1 113 ? 21.800 -3.727 -1.517 1.00 7.56 112 ASP B N 1
ATOM 3488 C CA . ASP B 1 113 ? 22.159 -2.688 -2.460 1.00 8.00 112 ASP B CA 1
ATOM 3489 C C . ASP B 1 113 ? 21.252 -1.487 -2.231 1.00 7.56 112 ASP B C 1
ATOM 3490 O O . ASP B 1 113 ? 20.036 -1.573 -2.438 1.00 8.21 112 ASP B O 1
ATOM 3495 N N . LEU B 1 114 ? 21.826 -0.377 -1.782 1.00 7.03 113 LEU B N 1
ATOM 3496 C CA . LEU B 1 114 ? 21.040 0.836 -1.555 1.00 6.75 113 LEU B CA 1
ATOM 3497 C C . LEU B 1 114 ? 20.916 1.692 -2.814 1.00 6.51 113 LEU B C 1
ATOM 3498 O O . LEU B 1 114 ? 21.913 2.134 -3.374 1.00 6.10 113 LEU B O 1
ATOM 3503 N N . ASP B 1 115 ? 19.686 1.924 -3.256 1.00 6.94 114 ASP B N 1
ATOM 3504 C CA . ASP B 1 115 ? 19.463 2.724 -4.456 1.00 7.54 114 ASP B CA 1
ATOM 3505 C C . ASP B 1 115 ? 18.680 4.001 -4.129 1.00 7.37 114 ASP B C 1
ATOM 3506 O O . ASP B 1 115 ? 17.493 4.113 -4.422 1.00 7.00 114 ASP B O 1
ATOM 3511 N N . TRP B 1 116 ? 19.371 4.948 -3.497 1.00 7.26 115 TRP B N 1
ATOM 3512 C CA . TRP B 1 116 ? 18.812 6.251 -3.162 1.00 7.33 115 TRP B CA 1
ATOM 3513 C C . TRP B 1 116 ? 19.319 7.239 -4.211 1.00 7.33 115 TRP B C 1
ATOM 3514 O O . TRP B 1 116 ? 20.515 7.536 -4.290 1.00 7.48 115 TRP B O 1
ATOM 3525 N N . GLU B 1 117 ? 18.399 7.679 -5.059 1.00 7.26 116 GLU B N 1
ATOM 3526 C CA . GLU B 1 117 ? 18.745 8.342 -6.314 1.00 8.03 116 GLU B CA 1
ATOM 3527 C C . GLU B 1 117 ? 18.110 9.733 -6.431 1.00 7.77 116 GLU B C 1
ATOM 3528 O O . GLU B 1 117 ? 17.074 9.878 -7.088 1.00 7.47 116 GLU B O 1
ATOM 3534 N N . TYR B 1 118 ? 18.729 10.763 -5.846 1.00 7.75 117 TYR B N 1
ATOM 3535 C CA . TYR B 1 118 ? 20.059 10.702 -5.215 1.00 7.61 117 TYR B CA 1
ATOM 3536 C C . TYR B 1 118 ? 20.066 11.592 -3.979 1.00 7.81 117 TYR B C 1
ATOM 3537 O O . TYR B 1 118 ? 19.228 12.482 -3.859 1.00 7.82 117 TYR B O 1
ATOM 3546 N N . PRO B 1 119 ? 21.015 11.370 -3.052 1.00 8.06 118 PRO B N 1
ATOM 3547 C CA . PRO B 1 119 ? 21.142 12.390 -2.013 1.00 8.54 118 PRO B CA 1
ATOM 3548 C C . PRO B 1 119 ? 21.506 13.730 -2.688 1.00 9.32 118 PRO B C 1
ATOM 3549 O O . PRO B 1 119 ? 22.424 13.786 -3.511 1.00 8.81 118 PRO B O 1
ATOM 3553 N N . SER B 1 120 ? 20.774 14.786 -2.367 1.00 9.80 119 SER B N 1
ATOM 3554 C CA . SER B 1 120 ? 20.806 15.976 -3.204 1.00 11.02 119 SER B CA 1
ATOM 3555 C C . SER B 1 120 ? 21.276 17.236 -2.455 1.00 10.96 119 SER B C 1
ATOM 3556 O O . SER B 1 120 ? 20.998 18.359 -2.883 1.00 10.67 119 SER B O 1
ATOM 3559 N N . SER B 1 121 ? 21.983 17.032 -1.344 1.00 10.57 120 SER B N 1
ATOM 3560 C CA . SER B 1 121 ? 22.507 18.124 -0.537 1.00 10.53 120 SER B CA 1
ATOM 3561 C C . SER B 1 121 ? 23.679 17.618 0.283 1.00 10.01 120 SER B C 1
ATOM 3562 O O . SER B 1 121 ? 23.814 16.412 0.510 1.00 10.00 120 SER B O 1
ATOM 3565 N N . ALA B 1 122 ? 24.533 18.540 0.714 1.00 9.23 121 ALA B N 1
ATOM 3566 C CA . ALA B 1 122 ? 25.638 18.207 1.604 1.00 8.52 121 ALA B CA 1
ATOM 3567 C C . ALA B 1 122 ? 25.144 17.562 2.904 1.00 7.99 121 ALA B C 1
ATOM 3568 O O . ALA B 1 122 ? 25.843 16.727 3.491 1.00 8.22 121 ALA B O 1
ATOM 3570 N N . THR B 1 123 ? 23.956 17.975 3.354 1.00 7.54 122 THR B N 1
ATOM 3571 C CA . THR B 1 123 ? 23.308 17.415 4.552 1.00 6.94 122 THR B CA 1
ATOM 3572 C C . THR B 1 123 ? 22.985 15.941 4.332 1.00 6.78 122 THR B C 1
ATOM 3573 O O . THR B 1 123 ? 23.426 15.077 5.091 1.00 6.53 122 THR B O 1
ATOM 3577 N N . GLU B 1 124 ? 22.225 15.674 3.273 1.00 6.52 123 GLU B N 1
ATOM 3578 C CA . GLU B 1 124 ? 21.860 14.310 2.895 1.00 7.05 123 GLU B CA 1
ATOM 3579 C C . GLU B 1 124 ? 23.079 13.427 2.597 1.00 7.20 123 GLU B C 1
ATOM 3580 O O . GLU B 1 124 ? 23.079 12.242 2.935 1.00 7.50 123 GLU B O 1
ATOM 3586 N N . MET B 1 125 ? 24.122 14.013 2.008 1.00 7.26 124 MET B N 1
ATOM 3587 C CA . MET B 1 125 ? 25.377 13.298 1.759 1.00 6.99 124 MET B CA 1
ATOM 3588 C C . MET B 1 125 ? 26.140 12.912 3.037 1.00 7.42 124 MET B C 1
ATOM 3589 O O . MET B 1 125 ? 26.695 11.806 3.114 1.00 7.23 124 MET B O 1
ATOM 3594 N N . THR B 1 126 ? 26.188 13.816 4.022 1.00 6.69 125 THR B N 1
ATOM 3595 C CA . THR B 1 126 ? 26.763 13.501 5.346 1.00 6.40 125 THR B CA 1
ATOM 3596 C C . THR B 1 126 ? 26.017 12.325 6.014 1.00 6.41 125 THR B C 1
ATOM 3597 O O . THR B 1 126 ? 26.635 11.368 6.474 1.00 6.44 125 THR B O 1
ATOM 3601 N N . ASN B 1 127 ? 24.690 12.413 6.052 1.00 6.23 126 ASN B N 1
ATOM 3602 C CA . ASN B 1 127 ? 23.840 11.346 6.583 1.00 6.70 126 ASN B CA 1
ATOM 3603 C C . ASN B 1 127 ? 24.012 10.019 5.824 1.00 6.88 126 ASN B C 1
ATOM 3604 O O . ASN B 1 127 ? 24.059 8.946 6.434 1.00 7.30 126 ASN B O 1
ATOM 3609 N N . PHE B 1 128 ? 24.071 10.111 4.492 1.00 7.17 127 PHE B N 1
ATOM 3610 C CA . PHE B 1 128 ? 24.278 8.960 3.607 1.00 7.01 127 PHE B CA 1
ATOM 3611 C C . PHE B 1 128 ? 25.579 8.255 4.000 1.00 7.03 127 PHE B C 1
ATOM 3612 O O . PHE B 1 128 ? 25.589 7.041 4.224 1.00 6.53 127 PHE B O 1
ATOM 3620 N N . GLY B 1 129 ? 26.656 9.022 4.132 1.00 6.51 128 GLY B N 1
ATOM 3621 C CA . GLY B 1 129 ? 27.930 8.468 4.556 1.00 7.05 128 GLY B CA 1
ATOM 3622 C C . GLY B 1 129 ? 27.900 7.760 5.899 1.00 7.55 128 GLY B C 1
ATOM 3623 O O . GLY B 1 129 ? 28.490 6.673 6.061 1.00 7.43 128 GLY B O 1
ATOM 3624 N N . THR B 1 130 ? 27.225 8.388 6.862 1.00 7.61 129 THR B N 1
ATOM 3625 C CA . THR B 1 130 ? 27.111 7.871 8.220 1.00 8.04 129 THR B CA 1
ATOM 3626 C C . THR B 1 130 ? 26.345 6.538 8.219 1.00 7.55 129 THR B C 1
ATOM 3627 O O . THR B 1 130 ? 26.749 5.574 8.868 1.00 7.56 129 THR B O 1
ATOM 3631 N N . LEU B 1 131 ? 25.246 6.505 7.476 1.00 7.34 130 LEU B N 1
ATOM 3632 C CA . LEU B 1 131 ? 24.472 5.286 7.270 1.00 7.10 130 LEU B CA 1
ATOM 3633 C C . LEU B 1 131 ? 25.326 4.121 6.752 1.00 6.72 130 LEU B C 1
ATOM 3634 O O . LEU B 1 131 ? 25.262 3.017 7.293 1.00 5.61 130 LEU B O 1
ATOM 3639 N N . LEU B 1 132 ? 26.131 4.380 5.719 1.00 6.56 131 LEU B N 1
ATOM 3640 C CA . LEU B 1 132 ? 27.005 3.346 5.159 1.00 7.32 131 LEU B CA 1
ATOM 3641 C C . LEU B 1 132 ? 28.007 2.823 6.194 1.00 7.36 131 LEU B C 1
ATOM 3642 O O . LEU B 1 132 ? 28.205 1.608 6.320 1.00 7.11 131 LEU B O 1
ATOM 3647 N N . ARG B 1 133 ? 28.628 3.733 6.941 1.00 8.01 132 ARG B N 1
ATOM 3648 C CA . ARG B 1 133 ? 29.578 3.335 7.998 1.00 9.08 132 ARG B CA 1
ATOM 3649 C C . ARG B 1 133 ? 28.915 2.428 9.048 1.00 9.28 132 ARG B C 1
ATOM 3650 O O . ARG B 1 133 ? 29.487 1.404 9.452 1.00 9.09 132 ARG B O 1
ATOM 3658 N N . GLU B 1 134 ? 27.697 2.794 9.451 1.00 9.09 133 GLU B N 1
ATOM 3659 C CA . GLU B 1 134 ? 26.973 2.065 10.478 1.00 9.49 133 GLU B CA 1
ATOM 3660 C C . GLU B 1 134 ? 26.440 0.741 9.923 1.00 9.79 133 GLU B C 1
ATOM 3661 O O . GLU B 1 134 ? 26.404 -0.267 10.638 1.00 9.80 133 GLU B O 1
ATOM 3667 N N . TRP B 1 135 ? 26.063 0.754 8.641 1.00 9.93 134 TRP B N 1
ATOM 3668 C CA . TRP B 1 135 ? 25.619 -0.430 7.915 1.00 9.95 134 TRP B CA 1
ATOM 3669 C C . TRP B 1 135 ? 26.728 -1.466 7.809 1.00 10.34 134 TRP B C 1
ATOM 3670 O O . TRP B 1 135 ? 26.490 -2.659 7.996 1.00 10.03 134 TRP B O 1
ATOM 3681 N N . ARG B 1 136 ? 27.934 -1.003 7.484 1.00 10.51 135 ARG B N 1
ATOM 3682 C CA . ARG B 1 136 ? 29.105 -1.865 7.396 1.00 10.82 135 ARG B CA 1
ATOM 3683 C C . ARG B 1 136 ? 29.458 -2.463 8.767 1.00 10.95 135 ARG B C 1
ATOM 3684 O O . ARG B 1 136 ? 29.720 -3.661 8.885 1.00 11.16 135 ARG B O 1
ATOM 3692 N N . SER B 1 137 ? 29.433 -1.636 9.803 1.00 10.84 136 SER B N 1
ATOM 3693 C CA . SER B 1 137 ? 29.661 -2.119 11.155 1.00 11.13 136 SER B CA 1
ATOM 3694 C C . SER B 1 137 ? 28.640 -3.195 11.535 1.00 11.01 136 SER B C 1
ATOM 3695 O O . SER B 1 137 ? 28.988 -4.181 12.191 1.00 11.17 136 SER B O 1
ATOM 3698 N N . ALA B 1 138 ? 27.399 -3.018 11.087 1.00 10.55 137 ALA B N 1
ATOM 3699 C CA . ALA B 1 138 ? 26.328 -3.947 11.438 1.00 10.66 137 ALA B CA 1
ATOM 3700 C C . ALA B 1 138 ? 26.426 -5.294 10.715 1.00 10.87 137 ALA B C 1
ATOM 3701 O O . ALA B 1 138 ? 26.187 -6.328 11.332 1.00 11.09 137 ALA B O 1
ATOM 3703 N N . VAL B 1 139 ? 26.793 -5.296 9.431 1.00 11.04 138 VAL B N 1
ATOM 3704 C CA . VAL B 1 139 ? 26.992 -6.558 8.713 1.00 11.58 138 VAL B CA 1
ATOM 3705 C C . VAL B 1 139 ? 28.201 -7.327 9.262 1.00 12.40 138 VAL B C 1
ATOM 3706 O O . VAL B 1 139 ? 28.181 -8.558 9.324 1.00 12.28 138 VAL B O 1
ATOM 3710 N N . VAL B 1 140 ? 29.235 -6.602 9.685 1.00 13.55 139 VAL B N 1
ATOM 3711 C CA . VAL B 1 140 ? 30.386 -7.235 10.339 1.00 14.82 139 VAL B CA 1
ATOM 3712 C C . VAL B 1 140 ? 29.946 -7.895 11.661 1.00 15.70 139 VAL B C 1
ATOM 3713 O O . VAL B 1 140 ? 30.259 -9.067 11.906 1.00 16.10 139 VAL B O 1
ATOM 3717 N N . ALA B 1 141 ? 29.179 -7.170 12.472 1.00 16.36 140 ALA B N 1
ATOM 3718 C CA . ALA B 1 141 ? 28.705 -7.700 13.753 1.00 17.22 140 ALA B CA 1
ATOM 3719 C C . ALA B 1 141 ? 27.768 -8.902 13.592 1.00 17.82 140 ALA B C 1
ATOM 3720 O O . ALA B 1 141 ? 27.865 -9.867 14.359 1.00 17.92 140 ALA B O 1
ATOM 3722 N N . GLU B 1 142 ? 26.879 -8.850 12.594 1.00 18.40 141 GLU B N 1
ATOM 3723 C CA . GLU B 1 142 ? 25.968 -9.962 12.320 1.00 19.41 141 GLU B CA 1
ATOM 3724 C C . GLU B 1 142 ? 26.707 -11.203 11.804 1.00 20.09 141 GLU B C 1
ATOM 3725 O O . GLU B 1 142 ? 26.294 -12.323 12.084 1.00 20.36 141 GLU B O 1
ATOM 3731 N N . ALA B 1 143 ? 27.786 -11.006 11.051 1.00 20.76 142 ALA B N 1
ATOM 3732 C CA . ALA B 1 143 ? 28.589 -12.129 10.578 1.00 21.80 142 ALA B CA 1
ATOM 3733 C C . ALA B 1 143 ? 29.304 -12.845 11.725 1.00 22.68 142 ALA B C 1
ATOM 3734 O O . ALA B 1 143 ? 29.382 -14.074 11.734 1.00 22.88 142 ALA B O 1
ATOM 3736 N N . SER B 1 144 ? 29.820 -12.099 12.699 1.00 23.71 143 SER B N 1
ATOM 3737 C CA . SER B 1 144 ? 30.498 -12.765 13.815 1.00 24.88 143 SER B CA 1
ATOM 3738 C C . SER B 1 144 ? 29.502 -13.351 14.822 1.00 25.38 143 SER B C 1
ATOM 3739 O O . SER B 1 144 ? 29.784 -14.367 15.454 1.00 26.07 143 SER B O 1
ATOM 3742 N N . SER B 1 145 ? 28.333 -12.730 14.940 1.00 26.01 144 SER B N 1
ATOM 3743 C CA . SER B 1 145 ? 27.253 -13.244 15.786 1.00 26.25 144 SER B CA 1
ATOM 3744 C C . SER B 1 145 ? 26.608 -14.531 15.246 1.00 26.16 144 SER B C 1
ATOM 3745 O O . SER B 1 145 ? 26.286 -15.440 16.020 1.00 26.49 144 SER B O 1
ATOM 3748 N N . SER B 1 146 ? 26.414 -14.609 13.931 1.00 25.61 145 SER B N 1
ATOM 3749 C CA . SER B 1 146 ? 25.691 -15.733 13.334 1.00 25.18 145 SER B CA 1
ATOM 3750 C C . SER B 1 146 ? 26.590 -16.821 12.736 1.00 24.89 145 SER B C 1
ATOM 3751 O O . SER B 1 146 ? 26.125 -17.926 12.472 1.00 24.97 145 SER B O 1
ATOM 3754 N N . GLY B 1 147 ? 27.863 -16.501 12.514 1.00 24.59 146 GLY B N 1
ATOM 3755 C CA . GLY B 1 147 ? 28.816 -17.439 11.916 1.00 24.11 146 GLY B CA 1
ATOM 3756 C C . GLY B 1 147 ? 28.676 -17.600 10.411 1.00 23.80 146 GLY B C 1
ATOM 3757 O O . GLY B 1 147 ? 29.406 -18.373 9.796 1.00 24.15 146 GLY B O 1
ATOM 3758 N N . LYS B 1 148 ? 27.738 -16.875 9.813 1.00 23.25 147 LYS B N 1
ATOM 3759 C CA . LYS B 1 148 ? 27.552 -16.909 8.370 1.00 22.64 147 LYS B CA 1
ATOM 3760 C C . LYS B 1 148 ? 28.541 -15.943 7.690 1.00 21.95 147 LYS B C 1
ATOM 3761 O O . LYS B 1 148 ? 29.056 -15.019 8.339 1.00 22.32 147 LYS B O 1
ATOM 3767 N N . PRO B 1 149 ? 28.830 -16.167 6.393 1.00 20.82 148 PRO B N 1
ATOM 3768 C CA . PRO B 1 149 ? 29.630 -15.205 5.636 1.00 19.93 148 PRO B CA 1
ATOM 3769 C C . PRO B 1 149 ? 28.965 -13.829 5.630 1.00 18.28 148 PRO B C 1
ATOM 3770 O O . PRO B 1 149 ? 27.751 -13.731 5.451 1.00 18.49 148 PRO B O 1
ATOM 3774 N N . ARG B 1 150 ? 29.764 -12.789 5.836 1.00 16.56 149 ARG B N 1
ATOM 3775 C CA . ARG B 1 150 ? 29.298 -11.401 5.834 1.00 14.90 149 ARG B CA 1
ATOM 3776 C C . ARG B 1 150 ? 28.408 -11.082 4.629 1.00 13.42 149 ARG B C 1
ATOM 3777 O O . ARG B 1 150 ? 28.728 -11.464 3.501 1.00 13.00 149 ARG B O 1
ATOM 3785 N N . LEU B 1 151 ? 27.286 -10.409 4.881 1.00 11.76 150 LEU B N 1
ATOM 3786 C CA . LEU B 1 151 ? 26.474 -9.831 3.807 1.00 10.40 150 LEU B CA 1
ATOM 3787 C C . LEU B 1 151 ? 27.274 -8.775 3.058 1.00 9.42 150 LEU B C 1
ATOM 3788 O O . LEU B 1 151 ? 27.992 -7.991 3.670 1.00 8.95 150 LEU B O 1
ATOM 3793 N N . LEU B 1 152 ? 27.155 -8.774 1.731 1.00 8.91 151 LEU B N 1
ATOM 3794 C CA . LEU B 1 152 ? 27.785 -7.745 0.894 1.00 7.92 151 LEU B CA 1
ATOM 3795 C C . LEU B 1 152 ? 26.968 -6.465 0.913 1.00 7.28 151 LEU B C 1
ATOM 3796 O O . LEU B 1 152 ? 25.751 -6.491 1.117 1.00 6.24 151 LEU B O 1
ATOM 3801 N N . LEU B 1 153 ? 27.647 -5.342 0.691 1.00 6.59 152 LEU B N 1
ATOM 3802 C CA . LEU B 1 153 ? 26.987 -4.052 0.627 1.00 6.08 152 LEU B CA 1
ATOM 3803 C C . LEU B 1 153 ? 27.374 -3.304 -0.631 1.00 5.79 152 LEU B C 1
ATOM 3804 O O . LEU B 1 153 ? 28.573 -3.136 -0.932 1.00 6.23 152 LEU B O 1
ATOM 3809 N N . ALA B 1 154 ? 26.361 -2.829 -1.345 1.00 4.73 153 ALA B N 1
ATOM 3810 C CA . ALA B 1 154 ? 26.572 -2.052 -2.559 1.00 4.50 153 ALA B CA 1
ATOM 3811 C C . ALA B 1 154 ? 25.644 -0.841 -2.565 1.00 4.15 153 ALA B C 1
ATOM 3812 O O . ALA B 1 154 ? 24.786 -0.715 -1.701 1.00 4.46 153 ALA B O 1
ATOM 3814 N N . ALA B 1 155 ? 25.837 0.057 -3.528 1.00 4.39 154 ALA B N 1
ATOM 3815 C CA . ALA B 1 155 ? 24.940 1.191 -3.715 1.00 4.34 154 ALA B CA 1
ATOM 3816 C C . ALA B 1 155 ? 24.986 1.614 -5.167 1.00 4.40 154 ALA B C 1
ATOM 3817 O O . ALA B 1 155 ? 26.074 1.661 -5.757 1.00 4.25 154 ALA B O 1
ATOM 3819 N N . ALA B 1 156 ? 23.820 1.910 -5.751 1.00 4.32 155 ALA B N 1
ATOM 3820 C CA . ALA B 1 156 ? 23.788 2.576 -7.051 1.00 4.69 155 ALA B CA 1
ATOM 3821 C C . ALA B 1 156 ? 24.039 4.047 -6.792 1.00 5.13 155 ALA B C 1
ATOM 3822 O O . ALA B 1 156 ? 23.467 4.620 -5.857 1.00 5.90 155 ALA B O 1
ATOM 3824 N N . VAL B 1 157 ? 24.916 4.645 -7.596 1.00 4.87 156 VAL B N 1
ATOM 3825 C CA . VAL B 1 157 ? 25.318 6.038 -7.425 1.00 4.45 156 VAL B CA 1
ATOM 3826 C C . VAL B 1 157 ? 25.264 6.791 -8.754 1.00 4.20 156 VAL B C 1
ATOM 3827 O O . VAL B 1 157 ? 25.196 6.184 -9.818 1.00 3.78 156 VAL B O 1
ATOM 3831 N N . PHE B 1 158 ? 25.306 8.120 -8.675 1.00 3.70 157 PHE B N 1
ATOM 3832 C CA . PHE B 1 158 ? 25.442 8.985 -9.846 1.00 3.35 157 PHE B CA 1
ATOM 3833 C C . PHE B 1 158 ? 26.718 8.614 -10.600 1.00 3.49 157 PHE B C 1
ATOM 3834 O O . PHE B 1 158 ? 27.696 8.143 -9.988 1.00 3.53 157 PHE B O 1
ATOM 3842 N N . TYR B 1 159 ? 26.716 8.824 -11.915 1.00 3.36 158 TYR B N 1
ATOM 3843 C CA . TYR B 1 159 ? 27.839 8.404 -12.763 1.00 4.40 158 TYR B CA 1
ATOM 3844 C C . TYR B 1 159 ? 29.147 9.084 -12.333 1.00 4.54 158 TYR B C 1
ATOM 3845 O O . TYR B 1 159 ? 30.227 8.590 -12.625 1.00 4.45 158 TYR B O 1
ATOM 3854 N N . SER B 1 160 ? 29.008 10.222 -11.646 1.00 5.19 159 SER B N 1
ATOM 3855 C CA . SER B 1 160 ? 30.109 10.983 -11.070 1.00 5.73 159 SER B CA 1
ATOM 3856 C C . SER B 1 160 ? 29.947 11.105 -9.547 1.00 6.02 159 SER B C 1
ATOM 3857 O O . SER B 1 160 ? 28.827 11.038 -9.033 1.00 6.11 159 SER B O 1
ATOM 3860 N N . ASN B 1 161 ? 31.054 11.306 -8.830 1.00 6.57 160 ASN B N 1
ATOM 3861 C CA . ASN B 1 161 ? 30.992 11.641 -7.394 1.00 6.78 160 ASN B CA 1
ATOM 3862 C C . ASN B 1 161 ? 30.444 13.052 -7.166 1.00 6.96 160 ASN B C 1
ATOM 3863 O O . ASN B 1 161 ? 29.998 13.404 -6.064 1.00 6.33 160 ASN B O 1
ATOM 3868 N N . ASN B 1 162 ? 30.499 13.853 -8.224 1.00 6.95 161 ASN B N 1
ATOM 3869 C CA . ASN B 1 162 ? 30.042 15.223 -8.191 1.00 7.04 161 ASN B CA 1
ATOM 3870 C C . ASN B 1 162 ? 28.631 15.272 -8.776 1.00 7.34 161 ASN B C 1
ATOM 3871 O O . ASN B 1 162 ? 28.452 15.186 -9.986 1.00 6.80 161 ASN B O 1
ATOM 3876 N N . TYR B 1 163 ? 27.638 15.386 -7.896 1.00 7.95 162 TYR B N 1
ATOM 3877 C CA . TYR B 1 163 ? 26.233 15.407 -8.291 1.00 8.86 162 TYR B CA 1
ATOM 3878 C C . TYR B 1 163 ? 25.739 16.854 -8.342 1.00 9.60 162 TYR B C 1
ATOM 3879 O O . TYR B 1 163 ? 25.158 17.368 -7.378 1.00 9.32 162 TYR B O 1
ATOM 3888 N N . TYR B 1 164 ? 25.969 17.501 -9.482 1.00 10.73 163 TYR B N 1
ATOM 3889 C CA . TYR B 1 164 ? 25.641 18.922 -9.673 1.00 11.74 163 TYR B CA 1
ATOM 3890 C C . TYR B 1 164 ? 26.199 19.785 -8.540 1.00 11.64 163 TYR B C 1
ATOM 3891 O O . TYR B 1 164 ? 25.475 20.594 -7.968 1.00 12.08 163 TYR B O 1
ATOM 3900 N N . SER B 1 165 ? 27.480 19.573 -8.227 1.00 11.86 164 SER B N 1
ATOM 3901 C CA . SER B 1 165 ? 28.246 20.302 -7.188 1.00 11.57 164 SER B CA 1
ATOM 3902 C C . SER B 1 165 ? 28.049 19.806 -5.736 1.00 11.29 164 SER B C 1
ATOM 3903 O O . SER B 1 165 ? 28.706 20.293 -4.805 1.00 11.05 164 SER B O 1
ATOM 3906 N N . VAL B 1 166 ? 27.150 18.839 -5.553 1.00 10.88 165 VAL B N 1
ATOM 3907 C CA . VAL B 1 166 ? 26.987 18.148 -4.272 1.00 10.17 165 VAL B CA 1
ATOM 3908 C C . VAL B 1 166 ? 27.871 16.898 -4.295 1.00 9.65 165 VAL B C 1
ATOM 3909 O O . VAL B 1 166 ? 27.689 16.017 -5.128 1.00 10.40 165 VAL B O 1
ATOM 3913 N N . LEU B 1 167 ? 28.848 16.842 -3.403 1.00 9.03 166 LEU B N 1
ATOM 3914 C CA . LEU B 1 167 ? 29.856 15.794 -3.442 1.00 9.17 166 LEU B CA 1
ATOM 3915 C C . LEU B 1 167 ? 29.514 14.587 -2.570 1.00 8.97 166 LEU B C 1
ATOM 3916 O O . LEU B 1 167 ? 29.101 14.749 -1.424 1.00 8.86 166 LEU B O 1
ATOM 3921 N N . TYR B 1 168 ? 29.698 13.391 -3.127 1.00 8.81 167 TYR B N 1
ATOM 3922 C CA . TYR B 1 168 ? 29.542 12.131 -2.396 1.00 9.15 167 TYR B CA 1
ATOM 3923 C C . TYR B 1 168 ? 30.640 12.001 -1.342 1.00 9.68 167 TYR B C 1
ATOM 3924 O O . TYR B 1 168 ? 31.760 12.454 -1.568 1.00 9.87 167 TYR B O 1
ATOM 3933 N N . PRO B 1 169 ? 30.313 11.399 -0.178 1.00 10.27 168 PRO B N 1
ATOM 3934 C CA . PRO B 1 169 ? 31.296 11.096 0.872 1.00 10.48 168 PRO B CA 1
ATOM 3935 C C . PRO B 1 169 ? 32.144 9.883 0.481 1.00 10.77 168 PRO B C 1
ATOM 3936 O O . PRO B 1 169 ? 31.885 8.752 0.921 1.00 10.38 168 PRO B O 1
ATOM 3940 N N . VAL B 1 170 ? 33.149 10.131 -0.353 1.00 10.86 169 VAL B N 1
ATOM 3941 C CA . VAL B 1 170 ? 33.909 9.063 -0.980 1.00 11.54 169 VAL B CA 1
ATOM 3942 C C . VAL B 1 170 ? 34.626 8.185 0.039 1.00 11.58 169 VAL B C 1
ATOM 3943 O O . VAL B 1 170 ? 34.677 6.960 -0.116 1.00 11.42 169 VAL B O 1
ATOM 3947 N N . SER B 1 171 ? 35.170 8.816 1.078 1.00 11.56 170 SER B N 1
ATOM 3948 C CA . SER B 1 171 ? 35.850 8.099 2.150 1.00 11.70 170 SER B CA 1
ATOM 3949 C C . SER B 1 171 ? 34.910 7.088 2.852 1.00 10.87 170 SER B C 1
ATOM 3950 O O . SER B 1 171 ? 35.266 5.926 3.036 1.00 10.45 170 SER B O 1
ATOM 3953 N N . ALA B 1 172 ? 33.706 7.529 3.212 1.00 10.42 171 ALA B N 1
ATOM 3954 C CA . ALA B 1 172 ? 32.706 6.627 3.791 1.00 10.10 171 ALA B CA 1
ATOM 3955 C C . ALA B 1 172 ? 32.358 5.491 2.814 1.00 10.11 171 ALA B C 1
ATOM 3956 O O . ALA B 1 172 ? 32.387 4.322 3.190 1.00 10.21 171 ALA B O 1
ATOM 3958 N N . VAL B 1 173 ? 32.058 5.846 1.561 1.00 9.97 172 VAL B N 1
ATOM 3959 C CA . VAL B 1 173 ? 31.793 4.870 0.496 1.00 9.95 172 VAL B CA 1
ATOM 3960 C C . VAL B 1 173 ? 32.928 3.846 0.349 1.00 10.58 172 VAL B C 1
ATOM 3961 O O . VAL B 1 173 ? 32.685 2.634 0.369 1.00 10.94 172 VAL B O 1
ATOM 3965 N N . ALA B 1 174 ? 34.160 4.330 0.217 1.00 11.12 173 ALA B N 1
ATOM 3966 C CA . ALA B 1 174 ? 35.310 3.443 0.013 1.00 12.04 173 ALA B CA 1
ATOM 3967 C C . ALA B 1 174 ? 35.542 2.476 1.176 1.00 12.57 173 ALA B C 1
ATOM 3968 O O . ALA B 1 174 ? 35.913 1.325 0.954 1.00 13.61 173 ALA B O 1
ATOM 3970 N N . SER B 1 175 ? 35.294 2.912 2.409 1.00 13.15 174 SER B N 1
ATOM 3971 C CA . SER B 1 175 ? 35.514 2.021 3.556 1.00 13.19 174 SER B CA 1
ATOM 3972 C C . SER B 1 175 ? 34.307 1.124 3.902 1.00 12.76 174 SER B C 1
ATOM 3973 O O . SER B 1 175 ? 34.474 0.088 4.552 1.00 13.23 174 SER B O 1
ATOM 3976 N N . SER B 1 176 ? 33.106 1.488 3.447 1.00 11.91 175 SER B N 1
ATOM 3977 C CA . SER B 1 176 ? 31.898 0.786 3.899 1.00 11.14 175 SER B CA 1
ATOM 3978 C C . SER B 1 176 ? 31.324 -0.246 2.926 1.00 10.55 175 SER B C 1
ATOM 3979 O O . SER B 1 176 ? 30.800 -1.278 3.350 1.00 10.35 175 SER B O 1
ATOM 3982 N N . LEU B 1 177 ? 31.395 0.053 1.635 1.00 9.61 176 LEU B N 1
ATOM 3983 C CA . LEU B 1 177 ? 30.802 -0.792 0.616 1.00 8.77 176 LEU B CA 1
ATOM 3984 C C . LEU B 1 177 ? 31.811 -1.718 -0.026 1.00 8.73 176 LEU B C 1
ATOM 3985 O O . LEU B 1 177 ? 33.003 -1.419 -0.103 1.00 8.56 176 LEU B O 1
ATOM 3990 N N . ASP B 1 178 ? 31.312 -2.858 -0.485 1.00 8.27 177 ASP B N 1
ATOM 3991 C CA . ASP B 1 178 ? 32.090 -3.745 -1.322 1.00 8.05 177 ASP B CA 1
ATOM 3992 C C . ASP B 1 178 ? 32.297 -3.119 -2.704 1.00 7.61 177 ASP B C 1
ATOM 3993 O O . ASP B 1 178 ? 33.355 -3.284 -3.304 1.00 7.27 177 ASP B O 1
ATOM 3998 N N . TRP B 1 179 ? 31.287 -2.389 -3.189 1.00 7.24 178 TRP B N 1
ATOM 3999 C CA . TRP B 1 179 ? 31.412 -1.576 -4.402 1.00 6.74 178 TRP B CA 1
ATOM 4000 C C . TRP B 1 179 ? 30.220 -0.635 -4.617 1.00 6.57 178 TRP B C 1
ATOM 4001 O O . TRP B 1 179 ? 29.206 -0.708 -3.915 1.00 6.12 178 TRP B O 1
ATOM 4012 N N . VAL B 1 180 ? 30.350 0.241 -5.609 1.00 6.21 179 VAL B N 1
ATOM 4013 C CA . VAL B 1 180 ? 29.229 1.036 -6.063 1.00 6.01 179 VAL B CA 1
ATOM 4014 C C . VAL B 1 180 ? 28.879 0.665 -7.499 1.00 5.75 179 VAL B C 1
ATOM 4015 O O . VAL B 1 180 ? 29.747 0.295 -8.283 1.00 5.45 179 VAL B O 1
ATOM 4019 N N . ASN B 1 181 ? 27.600 0.775 -7.820 1.00 5.12 180 ASN B N 1
ATOM 4020 C CA . ASN B 1 181 ? 27.119 0.566 -9.167 1.00 5.11 180 ASN B CA 1
ATOM 4021 C C . ASN B 1 181 ? 26.975 1.926 -9.843 1.00 4.97 180 ASN B C 1
ATOM 4022 O O . ASN B 1 181 ? 26.024 2.668 -9.558 1.00 4.20 180 ASN B O 1
ATOM 4027 N N . LEU B 1 182 ? 27.923 2.247 -10.724 1.00 5.23 181 LEU B N 1
ATOM 4028 C CA . LEU B 1 182 ? 27.946 3.525 -11.432 1.00 5.70 181 LEU B CA 1
ATOM 4029 C C . LEU B 1 182 ? 26.879 3.606 -12.513 1.00 5.70 181 LEU B C 1
ATOM 4030 O O . LEU B 1 182 ? 26.963 2.925 -13.532 1.00 5.80 181 LEU B O 1
ATOM 4035 N N . MET B 1 183 ? 25.892 4.465 -12.315 1.00 5.87 182 MET B N 1
ATOM 4036 C CA . MET B 1 183 ? 24.814 4.563 -13.287 1.00 6.16 182 MET B CA 1
ATOM 4037 C C . MET B 1 183 ? 25.198 5.445 -14.464 1.00 5.44 182 MET B C 1
ATOM 4038 O O . MET B 1 183 ? 24.689 6.558 -14.615 1.00 5.60 182 MET B O 1
ATOM 4043 N N . ALA B 1 184 ? 26.118 4.944 -15.290 1.00 4.67 183 ALA B N 1
ATOM 4044 C CA . ALA B 1 184 ? 26.607 5.692 -16.445 1.00 4.02 183 ALA B CA 1
ATOM 4045 C C . ALA B 1 184 ? 25.623 5.595 -17.606 1.00 4.14 183 ALA B C 1
ATOM 4046 O O . ALA B 1 184 ? 25.946 5.059 -18.681 1.00 3.54 183 ALA B O 1
ATOM 4048 N N . TYR B 1 185 ? 24.420 6.122 -17.381 1.00 3.95 184 TYR B N 1
ATOM 4049 C CA . TYR B 1 185 ? 23.383 6.156 -18.413 1.00 4.19 184 TYR B CA 1
ATOM 4050 C C . TYR B 1 185 ? 22.292 7.169 -18.064 1.00 4.24 184 TYR B C 1
ATOM 4051 O O . TYR B 1 185 ? 22.425 7.907 -17.085 1.00 4.01 184 TYR B O 1
ATOM 4060 N N . ASP B 1 186 ? 21.237 7.214 -18.883 1.00 4.89 185 ASP B N 1
ATOM 4061 C CA . ASP B 1 186 ? 20.190 8.255 -18.833 1.00 5.09 185 ASP B CA 1
ATOM 4062 C C . ASP B 1 186 ? 20.755 9.660 -19.016 1.00 5.07 185 ASP B C 1
ATOM 4063 O O . ASP B 1 186 ? 20.252 10.617 -18.417 1.00 5.64 185 ASP B O 1
ATOM 4068 N N . PHE B 1 187 ? 21.784 9.801 -19.848 1.00 4.86 186 PHE B N 1
ATOM 4069 C CA . PHE B 1 187 ? 22.436 11.112 -20.030 1.00 4.76 186 PHE B CA 1
ATOM 4070 C C . PHE B 1 187 ? 21.565 12.074 -20.826 1.00 5.39 186 PHE B C 1
ATOM 4071 O O . PHE B 1 187 ? 21.563 13.285 -20.567 1.00 5.18 186 PHE B O 1
ATOM 4079 N N . TYR B 1 188 ? 20.828 11.510 -21.784 1.00 4.87 187 TYR B N 1
ATOM 4080 C CA . TYR B 1 188 ? 19.995 12.257 -22.702 1.00 5.55 187 TYR B CA 1
ATOM 4081 C C . TYR B 1 188 ? 18.706 11.493 -22.868 1.00 6.45 187 TYR B C 1
ATOM 4082 O O . TYR B 1 188 ? 18.711 10.252 -22.912 1.00 6.45 187 TYR B O 1
ATOM 4091 N N . GLY B 1 189 ? 17.606 12.236 -22.957 1.00 7.07 188 GLY B N 1
ATOM 4092 C CA . GLY B 1 189 ? 16.294 11.651 -23.216 1.00 8.06 188 GLY B CA 1
ATOM 4093 C C . GLY B 1 189 ? 15.376 12.771 -23.658 1.00 8.58 188 GLY B C 1
ATOM 4094 O O . GLY B 1 189 ? 15.638 13.929 -23.351 1.00 8.59 188 GLY B O 1
ATOM 4095 N N . PRO B 1 190 ? 14.308 12.442 -24.397 1.00 8.96 189 PRO B N 1
ATOM 4096 C CA . PRO B 1 190 ? 13.420 13.490 -24.910 1.00 9.90 189 PRO B CA 1
ATOM 4097 C C . PRO B 1 190 ? 12.754 14.317 -23.807 1.00 10.91 189 PRO B C 1
ATOM 4098 O O . PRO B 1 190 ? 12.406 15.476 -24.038 1.00 11.32 189 PRO B O 1
ATOM 4102 N N . GLY B 1 191 ? 12.621 13.747 -22.612 1.00 11.68 190 GLY B N 1
ATOM 4103 C CA . GLY B 1 191 ? 12.171 14.516 -21.450 1.00 13.31 190 GLY B CA 1
ATOM 4104 C C . GLY B 1 191 ? 13.022 15.734 -21.089 1.00 14.24 190 GLY B C 1
ATOM 4105 O O . GLY B 1 191 ? 12.484 16.772 -20.702 1.00 14.64 190 GLY B O 1
ATOM 4106 N N . TRP B 1 192 ? 14.345 15.615 -21.222 1.00 14.41 191 TRP B N 1
ATOM 4107 C CA . TRP B 1 192 ? 15.265 16.646 -20.723 1.00 14.80 191 TRP B CA 1
ATOM 4108 C C . TRP B 1 192 ? 16.315 17.127 -21.731 1.00 14.41 191 TRP B C 1
ATOM 4109 O O . TRP B 1 192 ? 17.219 17.884 -21.372 1.00 14.97 191 TRP B O 1
ATOM 4120 N N . SER B 1 193 ? 16.187 16.705 -22.984 1.00 13.35 192 SER B N 1
ATOM 4121 C CA . SER B 1 193 ? 17.106 17.133 -24.032 1.00 12.52 192 SER B CA 1
ATOM 4122 C C . SER B 1 193 ? 16.343 17.392 -25.321 1.00 11.98 192 SER B C 1
ATOM 4123 O O . SER B 1 193 ? 15.692 16.500 -25.853 1.00 11.62 192 SER B O 1
ATOM 4126 N N . ARG B 1 194 ? 16.435 18.629 -25.801 1.00 11.87 193 ARG B N 1
ATOM 4127 C CA . ARG B 1 194 ? 15.806 19.074 -27.043 1.00 11.94 193 ARG B CA 1
ATOM 4128 C C . ARG B 1 194 ? 16.509 18.505 -28.282 1.00 10.82 193 ARG B C 1
ATOM 4129 O O . ARG B 1 194 ? 15.973 18.582 -29.393 1.00 10.97 193 ARG B O 1
ATOM 4137 N N . VAL B 1 195 ? 17.717 17.972 -28.093 1.00 9.28 194 VAL B N 1
ATOM 4138 C CA . VAL B 1 195 ? 18.488 17.362 -29.185 1.00 7.93 194 VAL B CA 1
ATOM 4139 C C . VAL B 1 195 ? 18.786 15.890 -28.904 1.00 7.30 194 VAL B C 1
ATOM 4140 O O . VAL B 1 195 ? 18.730 15.439 -27.762 1.00 7.37 194 VAL B O 1
ATOM 4144 N N . THR B 1 196 ? 19.112 15.148 -29.954 1.00 6.80 195 THR B N 1
ATOM 4145 C CA . THR B 1 196 ? 19.503 13.751 -29.810 1.00 6.28 195 THR B CA 1
ATOM 4146 C C . THR B 1 196 ? 20.841 13.720 -29.111 1.00 6.05 195 THR B C 1
ATOM 4147 O O . THR B 1 196 ? 21.588 14.709 -29.122 1.00 6.34 195 THR B O 1
ATOM 4151 N N . GLY B 1 197 ? 21.143 12.603 -28.474 1.00 5.46 196 GLY B N 1
ATOM 4152 C CA . GLY B 1 197 ? 22.409 12.470 -27.786 1.00 4.55 196 GLY B CA 1
ATOM 4153 C C . GLY B 1 197 ? 22.614 11.023 -27.414 1.00 4.20 196 GLY B C 1
ATOM 4154 O O . GLY B 1 197 ? 21.662 10.240 -27.428 1.00 4.14 196 GLY B O 1
ATOM 4155 N N . PRO B 1 198 ? 23.855 10.662 -27.071 1.00 3.81 197 PRO B N 1
ATOM 4156 C CA . PRO B 1 198 ? 24.180 9.295 -26.664 1.00 3.56 197 PRO B CA 1
ATOM 4157 C C . PRO B 1 198 ? 23.848 9.090 -25.182 1.00 3.05 197 PRO B C 1
ATOM 4158 O O . PRO B 1 198 ? 24.594 9.565 -24.319 1.00 3.89 197 PRO B O 1
ATOM 4162 N N . PRO B 1 199 ? 22.734 8.388 -24.877 1.00 2.79 198 PRO B N 1
ATOM 4163 C CA . PRO B 1 199 ? 22.251 8.352 -23.496 1.00 2.54 198 PRO B CA 1
ATOM 4164 C C . PRO B 1 199 ? 23.192 7.682 -22.491 1.00 2.33 198 PRO B C 1
ATOM 4165 O O . PRO B 1 199 ? 22.944 7.781 -21.303 1.00 2.38 198 PRO B O 1
ATOM 4169 N N . ALA B 1 200 ? 24.249 7.018 -22.963 1.00 2.07 199 ALA B N 1
ATOM 4170 C CA . ALA B 1 200 ? 25.185 6.321 -22.085 1.00 2.22 199 ALA B CA 1
ATOM 4171 C C . ALA B 1 200 ? 26.627 6.388 -22.591 1.00 2.67 199 ALA B C 1
ATOM 4172 O O . ALA B 1 200 ? 27.453 5.538 -22.249 1.00 3.35 199 ALA B O 1
ATOM 4174 N N . ALA B 1 201 ? 26.930 7.406 -23.387 1.00 3.27 200 ALA B N 1
ATOM 4175 C CA . ALA B 1 201 ? 28.258 7.548 -24.001 1.00 3.69 200 ALA B CA 1
ATOM 4176 C C . ALA B 1 201 ? 29.383 7.250 -23.013 1.00 4.01 200 ALA B C 1
ATOM 4177 O O . ALA B 1 201 ? 29.391 7.771 -21.889 1.00 3.70 200 ALA B O 1
ATOM 4179 N N . LEU B 1 202 ? 30.332 6.425 -23.438 1.00 3.89 201 LEU B N 1
ATOM 4180 C CA . LEU B 1 202 ? 31.546 6.226 -22.647 1.00 4.36 201 LEU B CA 1
ATOM 4181 C C . LEU B 1 202 ? 32.432 7.485 -22.686 1.00 4.70 201 LEU B C 1
ATOM 4182 O O . LEU B 1 202 ? 33.063 7.841 -21.684 1.00 5.06 201 LEU B O 1
ATOM 4187 N N . PHE B 1 203 ? 32.465 8.156 -23.832 1.00 5.24 202 PHE B N 1
ATOM 4188 C CA . PHE B 1 203 ? 33.345 9.307 -24.040 1.00 6.00 202 PHE B CA 1
ATOM 4189 C C . PHE B 1 203 ? 32.592 10.533 -24.537 1.00 7.00 202 PHE B C 1
ATOM 4190 O O . PHE B 1 203 ? 31.584 10.419 -25.238 1.00 6.60 202 PHE B O 1
ATOM 4198 N N . ASP B 1 204 ? 33.102 11.709 -24.186 1.00 8.53 203 ASP B N 1
ATOM 4199 C CA . ASP B 1 204 ? 32.660 12.947 -24.829 1.00 10.69 203 ASP B CA 1
ATOM 4200 C C . ASP B 1 204 ? 33.853 13.841 -25.175 1.00 11.64 203 ASP B C 1
ATOM 4201 O O . ASP B 1 204 ? 34.315 14.589 -24.327 1.00 11.47 203 ASP B O 1
ATOM 4206 N N . PRO B 1 205 ? 34.337 13.773 -26.435 1.00 13.24 204 PRO B N 1
ATOM 4207 C CA . PRO B 1 205 ? 35.517 14.544 -26.860 1.00 14.49 204 PRO B CA 1
ATOM 4208 C C . PRO B 1 205 ? 35.325 16.057 -26.740 1.00 15.85 204 PRO B C 1
ATOM 4209 O O . PRO B 1 205 ? 36.299 16.785 -26.539 1.00 16.52 204 PRO B O 1
ATOM 4213 N N . SER B 1 206 ? 34.081 16.520 -26.854 1.00 17.18 205 SER B N 1
ATOM 4214 C CA . SER B 1 206 ? 33.776 17.949 -26.792 1.00 18.36 205 SER B CA 1
ATOM 4215 C C . SER B 1 206 ? 33.733 18.462 -25.360 1.00 18.89 205 SER B C 1
ATOM 4216 O O . SER B 1 206 ? 33.721 19.672 -25.140 1.00 19.56 205 SER B O 1
ATOM 4219 N N . ASN B 1 207 ? 33.674 17.542 -24.396 1.00 19.18 206 ASN B N 1
ATOM 4220 C CA . ASN B 1 207 ? 33.588 17.878 -22.976 1.00 19.31 206 ASN B CA 1
ATOM 4221 C C . ASN B 1 207 ? 32.302 18.635 -22.588 1.00 18.68 206 ASN B C 1
ATOM 4222 O O . ASN B 1 207 ? 32.211 19.206 -21.502 1.00 18.70 206 ASN B O 1
ATOM 4227 N N . ALA B 1 208 ? 31.307 18.625 -23.471 1.00 17.99 207 ALA B N 1
ATOM 4228 C CA . ALA B 1 208 ? 30.080 19.409 -23.262 1.00 16.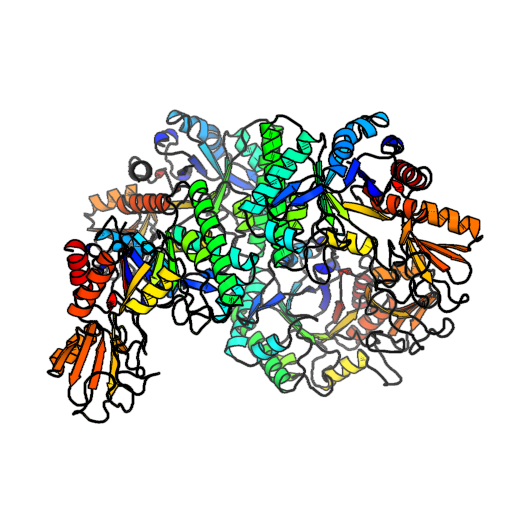99 207 ALA B CA 1
ATOM 4229 C C . ALA B 1 208 ? 29.083 18.706 -22.348 1.00 16.24 207 ALA B C 1
ATOM 4230 O O . ALA B 1 208 ? 28.294 19.360 -21.643 1.00 16.00 207 ALA B O 1
ATOM 4232 N N . GLY B 1 209 ? 29.116 17.375 -22.359 1.00 14.77 208 GLY B N 1
ATOM 4233 C CA . GLY B 1 209 ? 28.120 16.600 -21.626 1.00 13.14 208 GLY B CA 1
ATOM 4234 C C . GLY B 1 209 ? 28.696 15.484 -20.775 1.00 11.55 208 GLY B C 1
ATOM 4235 O O . GLY B 1 209 ? 29.907 15.349 -20.659 1.00 11.96 208 GLY B O 1
ATOM 4236 N N . PRO B 1 210 ? 27.815 14.674 -20.173 1.00 10.37 209 PRO B N 1
ATOM 4237 C CA . PRO B 1 210 ? 28.261 13.565 -19.331 1.00 8.91 209 PRO B CA 1
ATOM 4238 C C . PRO B 1 210 ? 28.797 12.401 -20.148 1.00 8.01 209 PRO B C 1
ATOM 4239 O O . PRO B 1 210 ? 28.448 12.242 -21.329 1.00 7.14 209 PRO B O 1
ATOM 4243 N N . SER B 1 211 ? 29.644 11.599 -19.508 1.00 6.98 210 SER B N 1
ATOM 4244 C CA . SER B 1 211 ? 30.155 10.370 -20.102 1.00 6.30 210 SER B CA 1
ATOM 4245 C C . SER B 1 211 ? 30.571 9.418 -18.996 1.00 5.75 210 SER B C 1
ATOM 4246 O O . SER B 1 211 ? 30.879 9.844 -17.893 1.00 6.08 210 SER B O 1
ATOM 4249 N N . GLY B 1 212 ? 30.586 8.126 -19.296 1.00 6.17 211 GLY B N 1
ATOM 4250 C CA . GLY B 1 212 ? 30.952 7.120 -18.302 1.00 5.90 211 GLY B CA 1
ATOM 4251 C C . GLY B 1 212 ? 32.408 7.234 -17.893 1.00 6.03 211 GLY B C 1
ATOM 4252 O O . GLY B 1 212 ? 32.747 7.025 -16.728 1.00 5.83 211 GLY B O 1
ATOM 4253 N N . ASP B 1 213 ? 33.256 7.579 -18.860 1.00 5.88 212 ASP B N 1
ATOM 4254 C CA . ASP B 1 213 ? 34.691 7.778 -18.634 1.00 6.28 212 ASP B CA 1
ATOM 4255 C C . ASP B 1 213 ? 34.959 8.953 -17.701 1.00 5.63 212 ASP B C 1
ATOM 4256 O O . ASP B 1 213 ? 35.735 8.822 -16.759 1.00 5.86 212 ASP B O 1
ATOM 4261 N N . ALA B 1 214 ? 34.317 10.091 -17.967 1.00 5.88 213 ALA B N 1
ATOM 4262 C CA . ALA B 1 214 ? 34.488 11.292 -17.139 1.00 5.71 213 ALA B CA 1
ATOM 4263 C C . ALA B 1 214 ? 34.018 11.064 -15.702 1.00 5.94 213 ALA B C 1
ATOM 4264 O O . ALA B 1 214 ? 34.723 11.411 -14.742 1.00 5.70 213 ALA B O 1
ATOM 4266 N N . GLY B 1 215 ? 32.842 10.459 -15.554 1.00 5.56 214 GLY B N 1
ATOM 4267 C CA . GLY B 1 215 ? 32.328 10.126 -14.232 1.00 5.94 214 GLY B CA 1
ATOM 4268 C C . GLY B 1 215 ? 33.200 9.146 -13.462 1.00 6.27 214 GLY B C 1
ATOM 4269 O O . GLY B 1 215 ? 33.482 9.369 -12.280 1.00 6.22 214 GLY B O 1
ATOM 4270 N N . THR B 1 216 ? 33.611 8.064 -14.128 1.00 6.44 215 THR B N 1
ATOM 4271 C CA . THR B 1 216 ? 34.491 7.050 -13.537 1.00 6.70 215 THR B CA 1
ATOM 4272 C C . THR B 1 216 ? 35.800 7.657 -13.053 1.00 6.73 215 THR B C 1
ATOM 4273 O O . THR B 1 216 ? 36.216 7.435 -11.907 1.00 6.58 215 THR B O 1
ATOM 4277 N N . ARG B 1 217 ? 36.449 8.416 -13.935 1.00 6.48 216 ARG B N 1
ATOM 4278 C CA . ARG B 1 217 ? 37.711 9.071 -13.596 1.00 6.21 216 ARG B CA 1
ATOM 4279 C C . ARG B 1 217 ? 37.555 10.037 -12.422 1.00 6.27 216 ARG B C 1
ATOM 4280 O O . ARG B 1 217 ? 38.450 10.141 -11.588 1.00 5.56 216 ARG B O 1
ATOM 4288 N N . SER B 1 218 ? 36.409 10.711 -12.346 1.00 6.28 217 SER B N 1
ATOM 4289 C CA . SER B 1 218 ? 36.139 11.650 -11.258 1.00 7.38 217 SER B CA 1
ATOM 4290 C C . SER B 1 218 ? 36.006 10.923 -9.922 1.00 7.93 217 SER B C 1
ATOM 4291 O O . SER B 1 218 ? 36.519 11.387 -8.904 1.00 8.30 217 SER B O 1
ATOM 4294 N N . TRP B 1 219 ? 35.318 9.783 -9.935 1.00 7.89 218 TRP B N 1
ATOM 4295 C CA . TRP B 1 219 ? 35.215 8.924 -8.765 1.00 8.23 218 TRP B CA 1
ATOM 4296 C C . TRP B 1 219 ? 36.607 8.482 -8.276 1.00 8.90 218 TRP B C 1
ATOM 4297 O O . TRP B 1 219 ? 36.888 8.541 -7.077 1.00 8.50 218 TRP B O 1
ATOM 4308 N N . ILE B 1 220 ? 37.459 8.038 -9.204 1.00 9.44 219 ILE B N 1
ATOM 4309 C CA . ILE B 1 220 ? 38.807 7.567 -8.863 1.00 11.03 219 ILE B CA 1
ATOM 4310 C C . ILE B 1 220 ? 39.679 8.728 -8.380 1.00 11.83 219 ILE B C 1
ATOM 4311 O O . ILE B 1 220 ? 40.378 8.598 -7.374 1.00 12.47 219 ILE B O 1
ATOM 4316 N N . GLN B 1 221 ? 39.614 9.860 -9.086 1.00 12.43 220 GLN B N 1
ATOM 4317 C CA . GLN B 1 221 ? 40.213 11.121 -8.639 1.00 13.18 220 GLN B CA 1
ATOM 4318 C C . GLN B 1 221 ? 39.852 11.417 -7.169 1.00 13.10 220 GLN B C 1
ATOM 4319 O O . GLN B 1 221 ? 40.723 11.767 -6.378 1.00 12.81 220 GLN B O 1
ATOM 4325 N N . ALA B 1 222 ? 38.572 11.264 -6.819 1.00 12.64 221 ALA B N 1
ATOM 4326 C CA . ALA B 1 222 ? 38.067 11.642 -5.485 1.00 12.52 221 ALA B CA 1
ATOM 4327 C C . ALA B 1 222 ? 38.428 10.652 -4.375 1.00 12.78 221 ALA B C 1
ATOM 4328 O O . ALA B 1 222 ? 38.139 10.906 -3.202 1.00 12.82 221 ALA B O 1
ATOM 4330 N N . GLY B 1 223 ? 39.052 9.533 -4.742 1.00 12.52 222 GLY B N 1
ATOM 4331 C CA . GLY B 1 223 ? 39.537 8.571 -3.757 1.00 12.73 222 GLY B CA 1
ATOM 4332 C C . GLY B 1 223 ? 38.932 7.180 -3.810 1.00 12.58 222 GLY B C 1
ATOM 4333 O O . GLY B 1 223 ? 39.340 6.308 -3.042 1.00 13.24 222 GLY B O 1
ATOM 4334 N N . LEU B 1 224 ? 37.963 6.960 -4.701 1.00 12.03 223 LEU B N 1
ATOM 4335 C CA . LEU B 1 224 ? 37.335 5.634 -4.832 1.00 11.67 223 LEU B CA 1
ATOM 4336 C C . LEU B 1 224 ? 38.293 4.656 -5.491 1.00 11.70 223 LEU B C 1
ATOM 4337 O O . LEU B 1 224 ? 38.765 4.912 -6.603 1.00 11.93 223 LEU B O 1
ATOM 4342 N N . PRO B 1 225 ? 38.585 3.532 -4.820 1.00 11.73 224 PRO B N 1
ATOM 4343 C CA . PRO B 1 225 ? 39.463 2.576 -5.477 1.00 12.07 224 PRO B CA 1
ATOM 4344 C C . PRO B 1 225 ? 38.742 2.015 -6.691 1.00 11.80 224 PRO B C 1
ATOM 4345 O O . PRO B 1 225 ? 37.527 1.798 -6.636 1.00 12.23 224 PRO B O 1
ATOM 4349 N N . ALA B 1 226 ? 39.474 1.805 -7.780 1.00 11.49 225 ALA B N 1
ATOM 4350 C CA . ALA B 1 226 ? 38.892 1.270 -9.009 1.00 10.97 225 ALA B CA 1
ATOM 4351 C C . ALA B 1 226 ? 38.230 -0.090 -8.784 1.00 10.92 225 ALA B C 1
ATOM 4352 O O . ALA B 1 226 ? 37.185 -0.385 -9.366 1.00 10.79 225 ALA B O 1
ATOM 4354 N N . LYS B 1 227 ? 38.821 -0.908 -7.917 1.00 10.86 226 LYS B N 1
ATOM 4355 C CA . LYS B 1 227 ? 38.251 -2.215 -7.606 1.00 10.74 226 LYS B CA 1
ATOM 4356 C C . LYS B 1 227 ? 36.961 -2.136 -6.762 1.00 10.15 226 LYS B C 1
ATOM 4357 O O . LYS B 1 227 ? 36.404 -3.160 -6.368 1.00 10.16 226 LYS B O 1
ATOM 4363 N N . LYS B 1 228 ? 36.491 -0.921 -6.498 1.00 9.49 227 LYS B N 1
ATOM 4364 C CA . LYS B 1 228 ? 35.186 -0.729 -5.863 1.00 9.14 227 LYS B CA 1
ATOM 4365 C C . LYS B 1 228 ? 34.193 -0.036 -6.801 1.00 8.31 227 LYS B C 1
ATOM 4366 O O . LYS B 1 228 ? 33.143 0.427 -6.369 1.00 8.69 227 LYS B O 1
ATOM 4372 N N . ALA B 1 229 ? 34.530 0.013 -8.085 1.00 7.26 228 ALA B N 1
ATOM 4373 C CA . ALA B 1 229 ? 33.655 0.588 -9.092 1.00 6.43 228 ALA B CA 1
ATOM 4374 C C . ALA B 1 229 ? 33.151 -0.475 -10.058 1.00 6.11 228 ALA B C 1
ATOM 4375 O O . ALA B 1 229 ? 33.931 -1.253 -10.621 1.00 5.18 228 ALA B O 1
ATOM 4377 N N . VAL B 1 230 ? 31.834 -0.503 -10.229 1.00 4.95 229 VAL B N 1
ATOM 4378 C CA . VAL B 1 230 ? 31.207 -1.377 -11.208 1.00 4.92 229 VAL B CA 1
ATOM 4379 C C . VAL B 1 230 ? 30.476 -0.491 -12.217 1.00 5.20 229 VAL B C 1
ATOM 4380 O O . VAL B 1 230 ? 29.566 0.258 -11.850 1.00 4.77 229 VAL B O 1
ATOM 4384 N N . LEU B 1 231 ? 30.893 -0.567 -13.479 1.00 5.02 230 LEU B N 1
ATOM 4385 C CA . LEU B 1 231 ? 30.360 0.294 -14.515 1.00 5.50 230 LEU B CA 1
ATOM 4386 C C . LEU B 1 231 ? 29.017 -0.196 -15.068 1.00 5.09 230 LEU B C 1
ATOM 4387 O O . LEU B 1 231 ? 28.915 -1.293 -15.588 1.00 4.70 230 LEU B O 1
ATOM 4392 N N . GLY B 1 232 ? 27.998 0.644 -14.970 1.00 5.04 231 GLY B N 1
ATOM 4393 C CA . GLY B 1 232 ? 26.666 0.293 -15.470 1.00 4.51 231 GLY B CA 1
ATOM 4394 C C . GLY B 1 232 ? 26.474 0.616 -16.934 1.00 4.01 231 GLY B C 1
ATOM 4395 O O . GLY B 1 232 ? 27.064 1.570 -17.441 1.00 4.61 231 GLY B O 1
ATOM 4396 N N . PHE B 1 233 ? 25.661 -0.188 -17.617 1.00 3.26 232 PHE B N 1
ATOM 4397 C CA . PHE B 1 233 ? 25.173 0.172 -18.949 1.00 2.32 232 PHE B CA 1
ATOM 4398 C C . PHE B 1 233 ? 23.699 -0.204 -19.137 1.00 2.46 232 PHE B C 1
ATOM 4399 O O . PHE B 1 233 ? 23.195 -1.082 -18.426 1.00 2.29 232 PHE B O 1
ATOM 4407 N N . PRO B 1 234 ? 22.988 0.488 -20.058 1.00 2.67 233 PRO B N 1
ATOM 4408 C CA . PRO B 1 234 ? 21.564 0.228 -20.294 1.00 2.29 233 PRO B CA 1
ATOM 4409 C C . PRO B 1 234 ? 21.266 -0.796 -21.389 1.00 2.31 233 PRO B C 1
ATOM 4410 O O . PRO B 1 234 ? 21.911 -0.799 -22.441 1.00 2.70 233 PRO B O 1
ATOM 4414 N N . TYR B 1 235 ? 20.283 -1.653 -21.128 1.00 2.00 234 TYR B N 1
ATOM 4415 C CA . TYR B 1 235 ? 19.714 -2.501 -22.149 1.00 2.11 234 TYR B CA 1
ATOM 4416 C C . TYR B 1 235 ? 18.427 -1.844 -22.642 1.00 2.08 234 TYR B C 1
ATOM 4417 O O . TYR B 1 235 ? 17.441 -2.512 -22.899 1.00 2.67 234 TYR B O 1
ATOM 4426 N N . TYR B 1 236 ? 18.445 -0.522 -22.754 1.00 2.35 235 TYR B N 1
ATOM 4427 C CA . TYR B 1 236 ? 17.353 0.213 -23.383 1.00 2.75 235 TYR B CA 1
ATOM 4428 C C . TYR B 1 236 ? 17.904 1.508 -23.972 1.00 2.96 235 TYR B C 1
ATOM 4429 O O . TYR B 1 236 ? 19.053 1.888 -23.696 1.00 2.41 235 TYR B O 1
ATOM 4438 N N . GLY B 1 237 ? 17.091 2.179 -24.783 1.00 3.08 236 GLY B N 1
ATOM 4439 C CA . GLY B 1 237 ? 17.475 3.454 -25.361 1.00 3.17 236 GLY B CA 1
ATOM 4440 C C . GLY B 1 237 ? 16.393 4.500 -25.202 1.00 4.19 236 GLY B C 1
ATOM 4441 O O . GLY B 1 237 ? 15.354 4.240 -24.589 1.00 4.31 236 GLY B O 1
ATOM 4442 N N . TYR B 1 238 ? 16.657 5.687 -25.746 1.00 3.98 237 TYR B N 1
ATOM 4443 C CA . TYR B 1 238 ? 15.665 6.744 -25.860 1.00 4.34 237 TYR B CA 1
ATOM 4444 C C . TYR B 1 238 ? 15.431 7.110 -27.315 1.00 4.41 237 TYR B C 1
ATOM 4445 O O . TYR B 1 238 ? 16.371 7.188 -28.103 1.00 4.32 237 TYR B O 1
ATOM 4454 N N . ALA B 1 239 ? 14.169 7.310 -27.669 1.00 4.17 238 ALA B N 1
ATOM 4455 C CA . ALA B 1 239 ? 13.820 7.678 -29.034 1.00 4.48 238 ALA B CA 1
ATOM 4456 C C . ALA B 1 239 ? 13.281 9.103 -29.103 1.00 4.75 238 ALA B C 1
ATOM 4457 O O . ALA B 1 239 ? 12.432 9.494 -28.288 1.00 5.20 238 ALA B O 1
ATOM 4459 N N . TRP B 1 240 ? 13.784 9.870 -30.069 1.00 4.76 239 TRP B N 1
ATOM 4460 C CA . TRP B 1 240 ? 13.324 11.238 -30.336 1.00 5.10 239 TRP B CA 1
ATOM 4461 C C . TRP B 1 240 ? 12.673 11.324 -31.725 1.00 5.66 239 TRP B C 1
ATOM 4462 O O . TRP B 1 240 ? 13.022 10.551 -32.633 1.00 4.90 239 TRP B O 1
ATOM 4473 N N . ARG B 1 241 ? 11.760 12.282 -31.893 1.00 5.84 240 ARG B N 1
ATOM 4474 C CA . ARG B 1 241 ? 11.209 12.606 -33.218 1.00 6.50 240 ARG B CA 1
ATOM 4475 C C . ARG B 1 241 ? 12.019 13.735 -33.850 1.00 6.46 240 ARG B C 1
ATOM 4476 O O . ARG B 1 241 ? 11.975 14.863 -33.374 1.00 6.95 240 ARG B O 1
ATOM 4484 N N . LEU B 1 242 ? 12.763 13.434 -34.911 1.00 6.95 241 LEU B N 1
ATOM 4485 C CA . LEU B 1 242 ? 13.647 14.429 -35.540 1.00 7.14 241 LEU B CA 1
ATOM 4486 C C . LEU B 1 242 ? 12.840 15.552 -36.179 1.00 7.84 241 LEU B C 1
ATOM 4487 O O . LEU B 1 242 ? 11.757 15.311 -36.732 1.00 7.69 241 LEU B O 1
ATOM 4492 N N . THR B 1 243 ? 13.368 16.772 -36.082 1.00 8.08 242 THR B N 1
ATOM 4493 C CA . THR B 1 243 ? 12.783 17.942 -36.722 1.00 8.86 242 THR B CA 1
ATOM 4494 C C . THR B 1 243 ? 13.057 17.887 -38.224 1.00 9.46 242 THR B C 1
ATOM 4495 O O . THR B 1 243 ? 12.190 18.213 -39.032 1.00 9.80 242 THR B O 1
ATOM 4499 N N . ASN B 1 244 ? 14.255 17.439 -38.588 1.00 9.70 243 ASN B N 1
ATOM 4500 C CA . ASN B 1 244 ? 14.691 17.397 -39.985 1.00 10.05 243 ASN B CA 1
ATOM 4501 C C . ASN B 1 244 ? 15.233 15.995 -40.230 1.00 10.24 243 ASN B C 1
ATOM 4502 O O . ASN B 1 244 ? 16.262 15.595 -39.649 1.00 9.79 243 ASN B O 1
ATOM 4507 N N . ALA B 1 245 ? 14.517 15.241 -41.060 1.00 10.02 244 ALA B N 1
ATOM 4508 C CA . ALA B 1 245 ? 14.861 13.852 -41.344 1.00 10.59 244 ALA B CA 1
ATOM 4509 C C . ALA B 1 245 ? 16.260 13.704 -41.935 1.00 10.64 244 ALA B C 1
ATOM 4510 O O . ALA B 1 245 ? 16.855 12.636 -41.835 1.00 10.44 244 ALA B O 1
ATOM 4512 N N . ASN B 1 246 ? 16.783 14.781 -42.529 1.00 10.85 245 ASN B N 1
ATOM 4513 C CA . ASN B 1 246 ? 18.126 14.768 -43.124 1.00 11.03 245 ASN B CA 1
ATOM 4514 C C . ASN B 1 246 ? 19.227 15.121 -42.122 1.00 10.50 245 ASN B C 1
ATOM 4515 O O . ASN B 1 246 ? 20.410 15.060 -42.446 1.00 10.63 245 ASN B O 1
ATOM 4520 N N . SER B 1 247 ? 18.824 15.481 -40.907 1.00 9.91 246 SER B N 1
ATOM 4521 C CA . SER B 1 247 ? 19.755 15.709 -39.795 1.00 9.28 246 SER B CA 1
ATOM 4522 C C . SER B 1 247 ? 19.523 14.642 -38.729 1.00 8.63 246 SER B C 1
ATOM 4523 O O . SER B 1 247 ? 18.581 14.738 -37.928 1.00 8.08 246 SER B O 1
ATOM 4526 N N . HIS B 1 248 ? 20.401 13.639 -38.721 1.00 7.95 247 HIS B N 1
ATOM 4527 C CA . HIS B 1 248 ? 20.161 12.387 -38.004 1.00 7.89 247 HIS B CA 1
ATOM 4528 C C . HIS B 1 248 ? 21.368 11.870 -37.217 1.00 7.76 247 HIS B C 1
ATOM 4529 O O . HIS B 1 248 ? 21.428 10.687 -36.895 1.00 7.54 247 HIS B O 1
ATOM 4536 N N . SER B 1 249 ? 22.313 12.751 -36.906 1.00 7.89 248 SER B N 1
ATOM 4537 C CA . SER B 1 249 ? 23.442 12.390 -36.057 1.00 7.82 248 SER B CA 1
ATOM 4538 C C . SER B 1 249 ? 23.138 12.754 -34.610 1.00 7.40 248 SER B C 1
ATOM 4539 O O . SER B 1 249 ? 21.995 13.023 -34.258 1.00 6.65 248 SER B O 1
ATOM 4542 N N . TYR B 1 250 ? 24.168 12.755 -33.770 1.00 7.13 249 TYR B N 1
ATOM 4543 C CA . TYR B 1 250 ? 24.027 13.214 -32.385 1.00 7.19 249 TYR B CA 1
ATOM 4544 C C . TYR B 1 250 ? 23.834 14.728 -32.387 1.00 7.61 249 TYR B C 1
ATOM 4545 O O . TYR B 1 250 ? 24.338 15.420 -33.277 1.00 8.11 249 TYR B O 1
ATOM 4554 N N . TYR B 1 251 ? 23.092 15.229 -31.404 1.00 7.63 250 TYR B N 1
ATOM 4555 C CA . TYR B 1 251 ? 22.825 16.669 -31.233 1.00 8.20 250 TYR B CA 1
ATOM 4556 C C . TYR B 1 251 ? 22.005 17.269 -32.371 1.00 7.85 250 TYR B C 1
ATOM 4557 O O . TYR B 1 251 ? 22.095 18.457 -32.658 1.00 7.38 250 TYR B O 1
ATOM 4566 N N . ALA B 1 252 ? 21.190 16.419 -32.991 1.00 7.78 251 ALA B N 1
ATOM 4567 C CA . ALA B 1 252 ? 20.280 16.829 -34.056 1.00 7.65 251 ALA B CA 1
ATOM 4568 C C . ALA B 1 252 ? 18.980 17.398 -33.482 1.00 8.02 251 ALA B C 1
ATOM 4569 O O . ALA B 1 252 ? 18.506 16.920 -32.444 1.00 7.99 251 ALA B O 1
ATOM 4571 N N . PRO B 1 253 ? 18.383 18.406 -34.159 1.00 7.97 252 PRO B N 1
ATOM 4572 C CA . PRO B 1 253 ? 17.155 18.997 -33.605 1.00 8.15 252 PRO B CA 1
ATOM 4573 C C . PRO B 1 253 ? 15.975 18.020 -33.565 1.00 8.20 252 PRO B C 1
ATOM 4574 O O . PRO B 1 253 ? 15.811 17.185 -34.483 1.00 8.08 252 PRO B O 1
ATOM 4578 N N . THR B 1 254 ? 15.165 18.135 -32.509 1.00 8.09 253 THR B N 1
ATOM 4579 C CA . THR B 1 254 ? 13.995 17.266 -32.305 1.00 8.24 253 THR B CA 1
ATOM 4580 C C . THR B 1 254 ? 12.714 18.044 -31.939 1.00 9.08 253 THR B C 1
ATOM 4581 O O . THR B 1 254 ? 12.772 19.214 -31.535 1.00 8.97 253 THR B O 1
ATOM 4585 N N . THR B 1 255 ? 11.562 17.381 -32.078 1.00 9.68 254 THR B N 1
ATOM 4586 C CA . THR B 1 255 ? 10.269 17.999 -31.774 1.00 10.55 254 THR B CA 1
ATOM 4587 C C . THR B 1 255 ? 9.633 17.379 -30.531 1.00 10.75 254 THR B C 1
ATOM 4588 O O . THR B 1 255 ? 8.583 17.842 -30.059 1.00 11.10 254 THR B O 1
ATOM 4592 N N . GLY B 1 256 ? 10.277 16.337 -30.005 1.00 10.64 255 GLY B N 1
ATOM 4593 C CA . GLY B 1 256 ? 9.763 15.598 -28.851 1.00 10.53 255 GLY B CA 1
ATOM 4594 C C . GLY B 1 256 ? 10.176 14.137 -28.888 1.00 10.42 255 GLY B C 1
ATOM 4595 O O . GLY B 1 256 ? 11.124 13.769 -29.582 1.00 9.76 255 GLY B O 1
ATOM 4596 N N . ALA B 1 257 ? 9.454 13.304 -28.142 1.00 10.34 256 ALA B N 1
ATOM 4597 C CA . ALA B 1 257 ? 9.747 11.885 -28.058 1.00 10.52 256 ALA B CA 1
ATOM 4598 C C . ALA B 1 257 ? 9.186 11.138 -29.249 1.00 10.84 256 ALA B C 1
ATOM 4599 O O . ALA B 1 257 ? 8.262 11.614 -29.918 1.00 11.40 256 ALA B O 1
ATOM 4601 N N . ALA B 1 258 ? 9.770 9.976 -29.527 1.00 10.95 257 ALA B N 1
ATOM 4602 C CA . ALA B 1 258 ? 9.252 9.064 -30.536 1.00 11.16 257 ALA B CA 1
ATOM 4603 C C . ALA B 1 258 ? 8.944 7.718 -29.876 1.00 11.61 257 ALA B C 1
ATOM 4604 O O . ALA B 1 258 ? 9.521 7.390 -28.830 1.00 11.67 257 ALA B O 1
ATOM 4606 N N . ILE B 1 259 ? 8.044 6.954 -30.497 1.00 11.93 258 ILE B N 1
ATOM 4607 C CA . ILE B 1 259 ? 7.763 5.539 -30.149 1.00 12.98 258 ILE B CA 1
ATOM 4608 C C . ILE B 1 259 ? 6.991 5.305 -28.838 1.00 13.26 258 ILE B C 1
ATOM 4609 O O . ILE B 1 259 ? 5.950 4.650 -28.837 1.00 13.16 258 ILE B O 1
ATOM 4614 N N . SER B 1 260 ? 7.499 5.844 -27.736 1.00 13.79 259 SER B N 1
ATOM 4615 C CA . SER B 1 260 ? 6.796 5.784 -26.462 1.00 14.54 259 SER B CA 1
ATOM 4616 C C . SER B 1 260 ? 6.710 7.205 -25.903 1.00 14.95 259 SER B C 1
ATOM 4617 O O . SER B 1 260 ? 7.467 8.079 -26.348 1.00 14.91 259 SER B O 1
ATOM 4620 N N . PRO B 1 261 ? 5.786 7.452 -24.944 1.00 15.28 260 PRO B N 1
ATOM 4621 C CA . PRO B 1 261 ? 5.557 8.823 -24.455 1.00 15.16 260 PRO B CA 1
ATOM 4622 C C . PRO B 1 261 ? 6.805 9.502 -23.887 1.00 15.12 260 PRO B C 1
ATOM 4623 O O . PRO B 1 261 ? 7.018 10.691 -24.147 1.00 15.00 260 PRO B O 1
ATOM 4627 N N . ASP B 1 262 ? 7.631 8.769 -23.137 1.00 14.64 261 ASP B N 1
ATOM 4628 C CA . ASP B 1 262 ? 8.915 9.333 -22.692 1.00 14.26 261 ASP B CA 1
ATOM 4629 C C . ASP B 1 262 ? 10.093 8.907 -23.584 1.00 13.35 261 ASP B C 1
ATOM 4630 O O . ASP B 1 262 ? 11.245 9.261 -23.308 1.00 13.17 261 ASP B O 1
ATOM 4635 N N . GLY B 1 263 ? 9.801 8.136 -24.631 1.00 12.10 262 GLY B N 1
ATOM 4636 C CA . GLY B 1 263 ? 10.819 7.716 -25.599 1.00 10.90 262 GLY B CA 1
ATOM 4637 C C . GLY B 1 263 ? 11.690 6.535 -25.202 1.00 9.91 262 GLY B C 1
ATOM 4638 O O . GLY B 1 263 ? 12.527 6.112 -25.993 1.00 9.43 262 GLY B O 1
ATOM 4639 N N . SER B 1 264 ? 11.499 5.990 -23.997 1.00 9.05 263 SER B N 1
ATOM 4640 C CA . SER B 1 264 ? 12.250 4.798 -23.583 1.00 8.96 263 SER B CA 1
ATOM 4641 C C . SER B 1 264 ? 11.756 3.560 -24.319 1.00 8.67 263 SER B C 1
ATOM 4642 O O . SER B 1 264 ? 10.564 3.436 -24.619 1.00 8.97 263 SER B O 1
ATOM 4645 N N . ILE B 1 265 ? 12.693 2.669 -24.633 1.00 8.11 264 ILE B N 1
ATOM 4646 C CA . ILE B 1 265 ? 12.416 1.452 -25.402 1.00 7.65 264 ILE B CA 1
ATOM 4647 C C . ILE B 1 265 ? 13.481 0.393 -25.098 1.00 7.19 264 ILE B C 1
ATOM 4648 O O . ILE B 1 265 ? 14.674 0.669 -25.175 1.00 7.08 264 ILE B O 1
ATOM 4653 N N . GLY B 1 266 ? 13.037 -0.802 -24.713 1.00 6.94 265 GLY B N 1
ATOM 4654 C CA . GLY B 1 266 ? 13.928 -1.913 -24.396 1.00 6.53 265 GLY B CA 1
ATOM 4655 C C . GLY B 1 266 ? 14.742 -2.361 -25.594 1.00 6.76 265 GLY B C 1
ATOM 4656 O O . GLY B 1 266 ? 14.285 -2.250 -26.735 1.00 6.86 265 GLY B O 1
ATOM 4657 N N . TYR B 1 267 ? 15.951 -2.864 -25.335 1.00 6.89 266 TYR B N 1
ATOM 4658 C CA . TYR B 1 267 ? 16.877 -3.295 -26.389 1.00 6.72 266 TYR B CA 1
ATOM 4659 C C . TYR B 1 267 ? 16.254 -4.294 -27.366 1.00 7.42 266 TYR B C 1
ATOM 4660 O O . TYR B 1 267 ? 16.460 -4.185 -28.569 1.00 7.48 266 TYR B O 1
ATOM 4669 N N . GLY B 1 268 ? 15.527 -5.277 -26.835 1.00 7.84 267 GLY B N 1
ATOM 4670 C CA . GLY B 1 268 ? 14.797 -6.250 -27.651 1.00 8.37 267 GLY B CA 1
ATOM 4671 C C . GLY B 1 268 ? 13.829 -5.622 -28.636 1.00 8.33 267 GLY B C 1
ATOM 4672 O O . GLY B 1 268 ? 13.721 -6.055 -29.777 1.00 7.79 267 GLY B O 1
ATOM 4673 N N . GLN B 1 269 ? 13.140 -4.582 -28.190 1.00 8.69 268 GLN B N 1
ATOM 4674 C CA . GLN B 1 269 ? 12.191 -3.863 -29.038 1.00 9.46 268 GLN B CA 1
ATOM 4675 C C . GLN B 1 269 ? 12.900 -2.979 -30.068 1.00 8.99 268 GLN B C 1
ATOM 4676 O O . GLN B 1 269 ? 12.363 -2.730 -31.156 1.00 9.12 268 GLN B O 1
ATOM 4682 N N . ILE B 1 270 ? 14.103 -2.522 -29.730 1.00 8.12 269 ILE B N 1
ATOM 4683 C CA . ILE B 1 270 ? 14.926 -1.747 -30.669 1.00 7.96 269 ILE B CA 1
ATOM 4684 C C . ILE B 1 270 ? 15.348 -2.648 -31.826 1.00 8.47 269 ILE B C 1
ATOM 4685 O O . ILE B 1 270 ? 15.246 -2.260 -32.985 1.00 8.13 269 ILE B O 1
ATOM 4690 N N . ARG B 1 271 ? 15.778 -3.865 -31.499 1.00 9.46 270 ARG B N 1
ATOM 4691 C CA . ARG B 1 271 ? 16.139 -4.858 -32.505 1.00 11.00 270 ARG B CA 1
ATOM 4692 C C . ARG B 1 271 ? 14.970 -5.121 -33.460 1.00 11.76 270 ARG B C 1
ATOM 4693 O O . ARG B 1 271 ? 15.168 -5.162 -34.674 1.00 11.82 270 ARG B O 1
ATOM 4701 N N . LYS B 1 272 ? 13.764 -5.272 -32.911 1.00 12.21 271 LYS B N 1
ATOM 4702 C CA . LYS B 1 272 ? 12.555 -5.408 -33.732 1.00 13.55 271 LYS B CA 1
ATOM 4703 C C . LYS B 1 272 ? 12.302 -4.160 -34.564 1.00 12.85 271 LYS B C 1
ATOM 4704 O O . LYS B 1 272 ? 12.029 -4.275 -35.751 1.00 12.98 271 LYS B O 1
ATOM 4710 N N . PHE B 1 273 ? 12.428 -2.975 -33.961 1.00 12.76 272 PHE B N 1
ATOM 4711 C CA . PHE B 1 273 ? 12.276 -1.725 -34.715 1.00 12.82 272 PHE B CA 1
ATOM 4712 C C . PHE B 1 273 ? 13.229 -1.639 -35.924 1.00 13.22 272 PHE B C 1
ATOM 4713 O O . PHE B 1 273 ? 12.835 -1.188 -37.002 1.00 13.19 272 PHE B O 1
ATOM 4721 N N . ILE B 1 274 ? 14.474 -2.071 -35.741 1.00 13.40 273 ILE B N 1
ATOM 4722 C CA . ILE B 1 274 ? 15.474 -2.020 -36.803 1.00 14.13 273 ILE B CA 1
ATOM 4723 C C . ILE B 1 274 ? 15.055 -2.899 -37.992 1.00 14.96 273 ILE B C 1
ATOM 4724 O O . ILE B 1 274 ? 15.044 -2.433 -39.134 1.00 15.01 273 ILE B O 1
ATOM 4729 N N . VAL B 1 275 ? 14.695 -4.150 -37.702 1.00 16.03 274 VAL B N 1
ATOM 4730 C CA . VAL B 1 275 ? 14.216 -5.108 -38.709 1.00 16.95 274 VAL B CA 1
ATOM 4731 C C . VAL B 1 275 ? 12.921 -4.631 -39.378 1.00 17.20 274 VAL B C 1
ATOM 4732 O O . VAL B 1 275 ? 12.851 -4.547 -40.601 1.00 17.33 274 VAL B O 1
ATOM 4736 N N . ASP B 1 276 ? 11.908 -4.316 -38.572 1.00 17.70 275 ASP B N 1
ATOM 4737 C CA . ASP B 1 276 ? 10.587 -3.938 -39.084 1.00 18.38 275 ASP B CA 1
ATOM 4738 C C . ASP B 1 276 ? 10.635 -2.716 -39.988 1.00 18.24 275 ASP B C 1
ATOM 4739 O O . ASP B 1 276 ? 9.958 -2.674 -41.005 1.00 18.33 275 ASP B O 1
ATOM 4744 N N . ASN B 1 277 ? 11.447 -1.732 -39.613 1.00 18.01 276 ASN B N 1
ATOM 4745 C CA . ASN B 1 277 ? 11.490 -0.447 -40.312 1.00 18.06 276 ASN B CA 1
ATOM 4746 C C . ASN B 1 277 ? 12.683 -0.254 -41.260 1.00 17.55 276 ASN B C 1
ATOM 4747 O O . ASN B 1 277 ? 12.818 0.808 -41.871 1.00 17.80 276 ASN B O 1
ATOM 4752 N N . GLY B 1 278 ? 13.538 -1.273 -41.387 1.00 16.64 277 GLY B N 1
ATOM 4753 C CA . GLY B 1 278 ? 14.738 -1.178 -42.223 1.00 15.20 277 GLY B CA 1
ATOM 4754 C C . GLY B 1 278 ? 15.559 0.049 -41.850 1.00 14.33 277 GLY B C 1
ATOM 4755 O O . GLY B 1 278 ? 15.897 0.879 -42.710 1.00 14.21 277 GLY B O 1
ATOM 4756 N N . ALA B 1 279 ? 15.851 0.169 -40.554 1.00 12.45 278 ALA B N 1
ATOM 4757 C CA . ALA B 1 279 ? 16.529 1.335 -40.009 1.00 10.98 278 ALA B CA 1
ATOM 4758 C C . ALA B 1 279 ? 17.985 1.367 -40.444 1.00 9.63 278 ALA B C 1
ATOM 4759 O O . ALA B 1 279 ? 18.611 0.330 -40.620 1.00 9.78 278 ALA B O 1
ATOM 4761 N N . THR B 1 280 ? 18.503 2.568 -40.641 1.00 8.49 279 THR B N 1
ATOM 4762 C CA . THR B 1 280 ? 19.939 2.782 -40.742 1.00 7.49 279 THR B CA 1
ATOM 4763 C C . THR B 1 280 ? 20.491 2.628 -39.330 1.00 6.82 279 THR B C 1
ATOM 4764 O O . THR B 1 280 ? 19.908 3.157 -38.375 1.00 6.93 279 THR B O 1
ATOM 4768 N N . THR B 1 281 ? 21.595 1.894 -39.199 1.00 5.64 280 THR B N 1
ATOM 4769 C CA . THR B 1 281 ? 22.177 1.588 -37.896 1.00 5.07 280 THR B CA 1
ATOM 4770 C C . THR B 1 281 ? 23.622 2.071 -37.819 1.00 4.72 280 THR B C 1
ATOM 4771 O O . THR B 1 281 ? 24.400 1.885 -38.757 1.00 4.86 280 THR B O 1
ATOM 4775 N N . VAL B 1 282 ? 23.983 2.649 -36.682 1.00 4.31 281 VAL B N 1
ATOM 4776 C CA . VAL B 1 282 ? 25.312 3.231 -36.493 1.00 3.47 281 VAL B CA 1
ATOM 4777 C C . VAL B 1 282 ? 25.877 2.819 -35.150 1.00 4.22 281 VAL B C 1
ATOM 4778 O O . VAL B 1 282 ? 25.196 2.962 -34.127 1.00 4.81 281 VAL B O 1
ATOM 4782 N N . TYR B 1 283 ? 27.111 2.313 -35.150 1.00 4.07 282 TYR B N 1
ATOM 4783 C CA . TYR B 1 283 ? 27.926 2.278 -33.945 1.00 4.13 282 TYR B CA 1
ATOM 4784 C C . TYR B 1 283 ? 28.987 3.371 -34.024 1.00 4.18 282 TYR B C 1
ATOM 4785 O O . TYR B 1 283 ? 29.902 3.321 -34.857 1.00 3.81 282 TYR B O 1
ATOM 4794 N N . ASN B 1 284 ? 28.859 4.357 -33.148 1.00 4.51 283 ASN B N 1
ATOM 4795 C CA . ASN B 1 284 ? 29.734 5.502 -33.171 1.00 5.16 283 ASN B CA 1
ATOM 4796 C C . ASN B 1 284 ? 30.823 5.304 -32.115 1.00 5.35 283 ASN B C 1
ATOM 4797 O O . ASN B 1 284 ? 30.551 5.362 -30.921 1.00 5.05 283 ASN B O 1
ATOM 4802 N N . SER B 1 285 ? 32.048 5.071 -32.570 1.00 5.96 284 SER B N 1
ATOM 4803 C CA . SER B 1 285 ? 33.157 4.692 -31.680 1.00 5.97 284 SER B CA 1
ATOM 4804 C C . SER B 1 285 ? 33.821 5.879 -30.979 1.00 6.54 284 SER B C 1
ATOM 4805 O O . SER B 1 285 ? 34.632 5.682 -30.057 1.00 7.14 284 SER B O 1
ATOM 4808 N N . THR B 1 286 ? 33.517 7.090 -31.445 1.00 6.49 285 THR B N 1
ATOM 4809 C CA . THR B 1 286 ? 34.029 8.320 -30.839 1.00 6.89 285 THR B CA 1
ATOM 4810 C C . THR B 1 286 ? 33.432 8.511 -29.434 1.00 6.41 285 THR B C 1
ATOM 4811 O O . THR B 1 286 ? 34.156 8.805 -28.476 1.00 5.67 285 THR B O 1
ATOM 4815 N N . VAL B 1 287 ? 32.120 8.292 -29.313 1.00 5.83 286 VAL B N 1
ATOM 4816 C CA . VAL B 1 287 ? 31.432 8.393 -28.018 1.00 4.75 286 VAL B CA 1
ATOM 4817 C C . VAL B 1 287 ? 31.259 7.023 -27.373 1.00 4.62 286 VAL B C 1
ATOM 4818 O O . VAL B 1 287 ? 31.075 6.925 -26.157 1.00 4.81 286 VAL B O 1
ATOM 4822 N N . VAL B 1 288 ? 31.358 5.971 -28.190 1.00 4.32 287 VAL B N 1
ATOM 4823 C CA . VAL B 1 288 ? 31.009 4.596 -27.791 1.00 4.36 287 VAL B CA 1
ATOM 4824 C C . VAL B 1 288 ? 29.516 4.512 -27.458 1.00 4.28 287 VAL B C 1
ATOM 4825 O O . VAL B 1 288 ? 29.098 4.459 -26.290 1.00 4.53 287 VAL B O 1
ATOM 4829 N N . GLY B 1 289 ? 28.709 4.522 -28.507 1.00 4.47 288 GLY B N 1
ATOM 4830 C CA . GLY B 1 289 ? 27.269 4.443 -28.373 1.00 3.49 288 GLY B CA 1
ATOM 4831 C C . GLY B 1 289 ? 26.732 4.004 -29.714 1.00 3.87 288 GLY B C 1
ATOM 4832 O O . GLY B 1 289 ? 27.366 4.238 -30.750 1.00 4.07 288 GLY B O 1
ATOM 4833 N N . ASP B 1 290 ? 25.572 3.361 -29.690 1.00 2.90 289 ASP B N 1
ATOM 4834 C CA . ASP B 1 290 ? 24.881 2.992 -30.906 1.00 2.67 289 ASP B CA 1
ATOM 4835 C C . ASP B 1 290 ? 23.672 3.878 -31.131 1.00 2.77 289 ASP B C 1
ATOM 4836 O O . ASP B 1 290 ? 23.109 4.429 -30.188 1.00 2.74 289 ASP B O 1
ATOM 4841 N N . TYR B 1 291 ? 23.278 4.020 -32.384 1.00 2.98 290 TYR B N 1
ATOM 4842 C CA . TYR B 1 291 ? 21.991 4.604 -32.696 1.00 3.02 290 TYR B CA 1
ATOM 4843 C C . TYR B 1 291 ? 21.446 4.044 -33.992 1.00 3.80 290 TYR B C 1
ATOM 4844 O O . TYR B 1 291 ? 22.174 3.400 -34.757 1.00 3.52 290 TYR B O 1
ATOM 4853 N N . CYS B 1 292 ? 20.146 4.257 -34.196 1.00 3.56 291 CYS B N 1
ATOM 4854 C CA . CYS B 1 292 ? 19.479 3.847 -35.408 1.00 4.43 291 CYS B CA 1
ATOM 4855 C C . CYS B 1 292 ? 18.395 4.870 -35.707 1.00 4.65 291 CYS B C 1
ATOM 4856 O O . CYS B 1 292 ? 17.982 5.637 -34.818 1.00 4.73 291 CYS B O 1
ATOM 4859 N N . TYR B 1 293 ? 17.968 4.922 -36.962 1.00 5.33 292 TYR B N 1
ATOM 4860 C CA . TYR B 1 293 ? 16.907 5.842 -37.361 1.00 6.16 292 TYR B CA 1
ATOM 4861 C C . TYR B 1 293 ? 16.182 5.381 -38.621 1.00 6.75 292 TYR B C 1
ATOM 4862 O O . TYR B 1 293 ? 16.757 4.699 -39.476 1.00 6.85 292 TYR B O 1
ATOM 4871 N N . ALA B 1 294 ? 14.908 5.751 -38.707 1.00 7.30 293 ALA B N 1
ATOM 4872 C CA . ALA B 1 294 ? 14.076 5.475 -39.881 1.00 8.07 293 ALA B CA 1
ATOM 4873 C C . ALA B 1 294 ? 13.041 6.582 -39.938 1.00 8.31 293 ALA B C 1
ATOM 4874 O O . ALA B 1 294 ? 12.264 6.748 -38.998 1.00 7.94 293 ALA B O 1
ATOM 4876 N N . GLY B 1 295 ? 13.077 7.375 -41.008 1.00 9.06 294 GLY B N 1
ATOM 4877 C CA . GLY B 1 295 ? 12.205 8.552 -41.117 1.00 9.70 294 GLY B CA 1
ATOM 4878 C C . GLY B 1 295 ? 12.607 9.531 -40.032 1.00 10.10 294 GLY B C 1
ATOM 4879 O O . GLY B 1 295 ? 13.783 9.857 -39.892 1.00 10.96 294 GLY B O 1
ATOM 4880 N N . THR B 1 296 ? 11.652 9.942 -39.214 1.00 9.96 295 THR B N 1
ATOM 4881 C CA . THR B 1 296 ? 11.925 10.877 -38.123 1.00 10.24 295 THR B CA 1
ATOM 4882 C C . THR B 1 296 ? 12.200 10.186 -36.778 1.00 9.59 295 THR B C 1
ATOM 4883 O O . THR B 1 296 ? 12.512 10.852 -35.784 1.00 9.86 295 THR B O 1
ATOM 4887 N N . ASN B 1 297 ? 12.076 8.864 -36.745 1.00 8.74 296 ASN B N 1
ATOM 4888 C CA . ASN B 1 297 ? 12.364 8.097 -35.535 1.00 8.56 296 ASN B CA 1
ATOM 4889 C C . ASN B 1 297 ? 13.868 7.891 -35.376 1.00 7.87 296 ASN B C 1
ATOM 4890 O O . ASN B 1 297 ? 14.509 7.357 -36.267 1.00 8.45 296 ASN B O 1
ATOM 4895 N N . TRP B 1 298 ? 14.419 8.311 -34.250 1.00 7.21 297 TRP B N 1
ATOM 4896 C CA . TRP B 1 298 ? 15.856 8.198 -33.973 1.00 6.24 297 TRP B CA 1
ATOM 4897 C C . TRP B 1 298 ? 16.002 7.661 -32.565 1.00 6.16 297 TRP B C 1
ATOM 4898 O O . TRP B 1 298 ? 15.412 8.211 -31.640 1.00 6.70 297 TRP B O 1
ATOM 4909 N N . ILE B 1 299 ? 16.775 6.594 -32.391 1.00 5.83 298 ILE B N 1
ATOM 4910 C CA . ILE B 1 299 ? 16.924 5.961 -31.075 1.00 5.41 298 ILE B CA 1
ATOM 4911 C C . ILE B 1 299 ? 18.388 5.864 -30.696 1.00 4.94 298 ILE B C 1
ATOM 4912 O O . ILE B 1 299 ? 19.178 5.341 -31.458 1.00 5.64 298 ILE B O 1
ATOM 4917 N N . GLY B 1 300 ? 18.753 6.345 -29.513 1.00 4.52 299 GLY B N 1
ATOM 4918 C CA . GLY B 1 300 ? 20.135 6.191 -29.032 1.00 4.29 299 GLY B CA 1
ATOM 4919 C C . GLY B 1 300 ? 20.191 5.111 -27.969 1.00 3.84 299 GLY B C 1
ATOM 4920 O O . GLY B 1 300 ? 19.423 5.142 -27.017 1.00 4.13 299 GLY B O 1
ATOM 4921 N N . TYR B 1 301 ? 21.101 4.159 -28.114 1.00 3.85 300 TYR B N 1
ATOM 4922 C CA . TYR B 1 301 ? 21.108 3.000 -27.226 1.00 4.39 300 TYR B CA 1
ATOM 4923 C C . TYR B 1 301 ? 22.464 2.316 -27.204 1.00 4.37 300 TYR B C 1
ATOM 4924 O O . TYR B 1 301 ? 23.414 2.812 -27.809 1.00 4.54 300 TYR B O 1
ATOM 4933 N N . ASP B 1 302 ? 22.556 1.187 -26.497 1.00 4.41 301 ASP B N 1
ATOM 4934 C CA . ASP B 1 302 ? 23.785 0.377 -26.497 1.00 4.60 301 ASP B CA 1
ATOM 4935 C C . ASP B 1 302 ? 23.517 -0.941 -27.211 1.00 4.79 301 ASP B C 1
ATOM 4936 O O . ASP B 1 302 ? 22.635 -1.714 -26.803 1.00 4.66 301 ASP B O 1
ATOM 4941 N N . ASP B 1 303 ? 24.258 -1.190 -28.282 1.00 4.94 302 ASP B N 1
ATOM 4942 C CA . ASP B 1 303 ? 24.213 -2.485 -28.938 1.00 5.15 302 ASP B CA 1
ATOM 4943 C C . ASP B 1 303 ? 25.518 -3.223 -28.653 1.00 5.50 302 ASP B C 1
ATOM 4944 O O . ASP B 1 303 ? 26.314 -2.788 -27.823 1.00 5.10 302 ASP B O 1
ATOM 4949 N N . ASN B 1 304 ? 25.739 -4.325 -29.357 1.00 5.84 303 ASN B N 1
ATOM 4950 C CA . ASN B 1 304 ? 26.852 -5.212 -29.086 1.00 6.18 303 ASN B CA 1
ATOM 4951 C C . ASN B 1 304 ? 28.210 -4.505 -28.921 1.00 5.99 303 ASN B C 1
ATOM 4952 O O . ASN B 1 304 ? 28.918 -4.728 -27.940 1.00 5.06 303 ASN B O 1
ATOM 4957 N N . GLN B 1 305 ? 28.558 -3.652 -29.882 1.00 6.29 304 GLN B N 1
ATOM 4958 C CA . GLN B 1 305 ? 29.847 -2.971 -29.865 1.00 6.49 304 GLN B CA 1
ATOM 4959 C C . GLN B 1 305 ? 30.018 -1.984 -28.707 1.00 5.89 304 GLN B C 1
ATOM 4960 O O . GLN B 1 305 ? 31.128 -1.822 -28.205 1.00 5.49 304 GLN B O 1
ATOM 4966 N N . SER B 1 306 ? 28.946 -1.312 -28.285 1.00 5.36 305 SER B N 1
ATOM 4967 C CA . SER B 1 306 ? 29.046 -0.414 -27.127 1.00 4.94 305 SER B CA 1
ATOM 4968 C C . SER B 1 306 ? 29.332 -1.216 -25.861 1.00 5.35 305 SER B C 1
ATOM 4969 O O . SER B 1 306 ? 30.227 -0.865 -25.078 1.00 5.44 305 SER B O 1
ATOM 4972 N N . ILE B 1 307 ? 28.567 -2.291 -25.683 1.00 5.63 306 ILE B N 1
ATOM 4973 C CA . ILE B 1 307 ? 28.701 -3.191 -24.540 1.00 5.89 306 ILE B CA 1
ATOM 4974 C C . ILE B 1 307 ? 30.119 -3.762 -24.464 1.00 6.31 306 ILE B C 1
ATOM 4975 O O . ILE B 1 307 ? 30.780 -3.659 -23.429 1.00 6.20 306 ILE B O 1
ATOM 4980 N N . VAL B 1 308 ? 30.586 -4.333 -25.571 1.00 6.26 307 VAL B N 1
ATOM 4981 C CA . VAL B 1 308 ? 31.917 -4.942 -25.622 1.00 6.73 307 VAL B CA 1
ATOM 4982 C C . VAL B 1 308 ? 33.026 -3.927 -25.293 1.00 6.46 307 VAL B C 1
ATOM 4983 O O . VAL B 1 308 ? 33.953 -4.222 -24.530 1.00 6.78 307 VAL B O 1
ATOM 4987 N N . THR B 1 309 ? 32.913 -2.728 -25.852 1.00 6.18 308 THR B N 1
ATOM 4988 C CA . THR B 1 309 ? 33.894 -1.682 -25.627 1.00 5.66 308 THR B CA 1
ATOM 4989 C C . THR B 1 309 ? 33.882 -1.213 -24.162 1.00 5.68 308 THR B C 1
ATOM 4990 O O . THR B 1 309 ? 34.941 -0.992 -23.563 1.00 4.93 308 THR B O 1
ATOM 4994 N N . LYS B 1 310 ? 32.695 -1.101 -23.568 1.00 5.64 309 LYS B N 1
ATOM 4995 C CA . LYS B 1 310 ? 32.607 -0.664 -22.167 1.00 6.44 309 LYS B CA 1
ATOM 4996 C C . LYS B 1 310 ? 33.172 -1.726 -21.235 1.00 6.92 309 LYS B C 1
ATOM 4997 O O . LYS B 1 310 ? 33.878 -1.405 -20.267 1.00 6.47 309 LYS B O 1
ATOM 5003 N N . VAL B 1 311 ? 32.885 -2.993 -21.548 1.00 7.08 310 VAL B N 1
ATOM 5004 C CA . VAL B 1 311 ? 33.403 -4.110 -20.765 1.00 6.89 310 VAL B CA 1
ATOM 5005 C C . VAL B 1 311 ? 34.935 -4.106 -20.786 1.00 7.77 310 VAL B C 1
ATOM 5006 O O . VAL B 1 311 ? 35.575 -4.244 -19.737 1.00 7.90 310 VAL B O 1
ATOM 5010 N N . ARG B 1 312 ? 35.514 -3.895 -21.966 1.00 8.33 311 ARG B N 1
ATOM 5011 C CA . ARG B 1 312 ? 36.969 -3.840 -22.127 1.00 9.23 311 ARG B CA 1
ATOM 5012 C C . ARG B 1 312 ? 37.589 -2.661 -21.384 1.00 8.98 311 ARG B C 1
ATOM 5013 O O . ARG B 1 312 ? 38.634 -2.804 -20.735 1.00 8.87 311 ARG B O 1
ATOM 5021 N N . TYR B 1 313 ? 36.946 -1.502 -21.488 1.00 8.74 312 TYR B N 1
ATOM 5022 C CA . TYR B 1 313 ? 37.320 -0.318 -20.721 1.00 8.70 312 TYR B CA 1
ATOM 5023 C C . TYR B 1 313 ? 37.378 -0.656 -19.225 1.00 9.20 312 TYR B C 1
ATOM 5024 O O . TYR B 1 313 ? 38.383 -0.391 -18.564 1.00 9.03 312 TYR B O 1
ATOM 5033 N N . ALA B 1 314 ? 36.303 -1.250 -18.707 1.00 9.39 313 ALA B N 1
ATOM 5034 C CA . ALA B 1 314 ? 36.214 -1.586 -17.289 1.00 10.21 313 ALA B CA 1
ATOM 5035 C C . ALA B 1 314 ? 37.350 -2.511 -16.854 1.00 10.84 313 ALA B C 1
ATOM 5036 O O . ALA B 1 314 ? 37.954 -2.300 -15.803 1.00 10.80 313 ALA B O 1
ATOM 5038 N N . LYS B 1 315 ? 37.648 -3.520 -17.669 1.00 11.33 314 LYS B N 1
ATOM 5039 C CA . LYS B 1 315 ? 38.716 -4.451 -17.354 1.00 12.33 314 LYS B CA 1
ATOM 5040 C C . LYS B 1 315 ? 40.083 -3.775 -17.384 1.00 12.65 314 LYS B C 1
ATOM 5041 O O . LYS B 1 315 ? 40.824 -3.867 -16.409 1.00 12.53 314 LYS B O 1
ATOM 5047 N N . GLN B 1 316 ? 40.378 -3.061 -18.472 1.00 13.49 315 GLN B N 1
ATOM 5048 C CA . GLN B 1 316 ? 41.692 -2.428 -18.675 1.00 14.41 315 GLN B CA 1
ATOM 5049 C C . GLN B 1 316 ? 41.971 -1.274 -17.723 1.00 14.31 315 GLN B C 1
ATOM 5050 O O . GLN B 1 316 ? 43.124 -1.014 -17.391 1.00 14.73 315 GLN B O 1
ATOM 5056 N N . ARG B 1 317 ? 40.925 -0.580 -17.287 1.00 13.98 316 ARG B N 1
ATOM 5057 C CA . ARG B 1 317 ? 41.106 0.554 -16.374 1.00 13.61 316 ARG B CA 1
ATOM 5058 C C . ARG B 1 317 ? 41.106 0.138 -14.898 1.00 13.08 316 ARG B C 1
ATOM 5059 O O . ARG B 1 317 ? 41.151 0.995 -14.009 1.00 13.46 316 ARG B O 1
ATOM 5067 N N . GLY B 1 318 ? 41.044 -1.165 -14.637 1.00 12.05 317 GLY B N 1
ATOM 5068 C CA . GLY B 1 318 ? 41.175 -1.682 -13.267 1.00 10.92 317 GLY B CA 1
ATOM 5069 C C . GLY B 1 318 ? 39.883 -1.702 -12.461 1.00 10.05 317 GLY B C 1
ATOM 5070 O O . GLY B 1 318 ? 39.917 -1.851 -11.242 1.00 9.67 317 GLY B O 1
ATOM 5071 N N . LEU B 1 319 ? 38.745 -1.550 -13.136 1.00 8.81 318 LEU B N 1
ATOM 5072 C CA . LEU B 1 319 ? 37.432 -1.565 -12.467 1.00 8.26 318 LEU B CA 1
ATOM 5073 C C . LEU B 1 319 ? 37.057 -2.983 -12.042 1.00 7.80 318 LEU B C 1
ATOM 5074 O O . LEU B 1 319 ? 37.542 -3.956 -12.620 1.00 7.76 318 LEU B O 1
ATOM 5079 N N . LEU B 1 320 ? 36.186 -3.100 -11.043 1.00 7.31 319 LEU B N 1
ATOM 5080 C CA . LEU B 1 320 ? 35.769 -4.417 -10.539 1.00 6.80 319 LEU B CA 1
ATOM 5081 C C . LEU B 1 320 ? 34.909 -5.194 -11.546 1.00 6.52 319 LEU B C 1
ATOM 5082 O O . LEU B 1 320 ? 34.886 -6.433 -11.542 1.00 6.40 319 LEU B O 1
ATOM 5087 N N . GLY B 1 321 ? 34.184 -4.472 -12.394 1.00 5.92 320 GLY B N 1
ATOM 5088 C CA . GLY B 1 321 ? 33.289 -5.135 -13.333 1.00 4.93 320 GLY B CA 1
ATOM 5089 C C . GLY B 1 321 ? 32.254 -4.227 -13.944 1.00 4.64 320 GLY B C 1
ATOM 5090 O O . GLY B 1 321 ? 32.487 -3.029 -14.131 1.00 4.32 320 GLY B O 1
ATOM 5091 N N . TYR B 1 322 ? 31.099 -4.808 -14.257 1.00 3.97 321 TYR B N 1
ATOM 5092 C CA . TYR B 1 322 ? 30.071 -4.111 -15.016 1.00 4.05 321 TYR B CA 1
ATOM 5093 C C . TYR B 1 322 ? 28.711 -4.610 -14.554 1.00 3.77 321 TYR B C 1
ATOM 5094 O O . TYR B 1 322 ? 28.615 -5.681 -13.968 1.00 3.56 321 TYR B O 1
ATOM 5103 N N . PHE B 1 323 ? 27.672 -3.817 -14.767 1.00 4.11 322 PHE B N 1
ATOM 5104 C CA . PHE B 1 323 ? 26.309 -4.299 -14.539 1.00 4.25 322 PHE B CA 1
ATOM 5105 C C . PHE B 1 323 ? 25.408 -3.747 -15.622 1.00 4.63 322 PHE B C 1
ATOM 5106 O O . PHE B 1 323 ? 25.746 -2.751 -16.262 1.00 5.04 322 PHE B O 1
ATOM 5114 N N . SER B 1 324 ? 24.257 -4.386 -15.808 1.00 4.66 323 SER B N 1
ATOM 5115 C CA . SER B 1 324 ? 23.264 -3.903 -16.758 1.00 4.31 323 SER B CA 1
ATOM 5116 C C . SER B 1 324 ? 21.925 -3.615 -16.097 1.00 4.27 323 SER B C 1
ATOM 5117 O O . SER B 1 324 ? 21.550 -4.278 -15.126 1.00 3.97 323 SER B O 1
ATOM 5120 N N . TRP B 1 325 ? 21.236 -2.600 -16.622 1.00 4.50 324 TRP B N 1
ATOM 5121 C CA . TRP B 1 325 ? 19.828 -2.366 -16.350 1.00 5.46 324 TRP B CA 1
ATOM 5122 C C . TRP B 1 325 ? 19.085 -2.535 -17.669 1.00 5.49 324 TRP B C 1
ATOM 5123 O O . TRP B 1 325 ? 19.261 -1.725 -18.573 1.00 5.94 324 TRP B O 1
ATOM 5134 N N . HIS B 1 326 ? 18.265 -3.576 -17.818 1.00 6.08 325 HIS B N 1
ATOM 5135 C CA . HIS B 1 326 ? 18.017 -4.618 -16.835 1.00 6.09 325 HIS B CA 1
ATOM 5136 C C . HIS B 1 326 ? 17.966 -5.953 -17.578 1.00 6.38 325 HIS B C 1
ATOM 5137 O O . HIS B 1 326 ? 17.871 -5.968 -18.803 1.00 6.84 325 HIS B O 1
ATOM 5144 N N . VAL B 1 327 ? 18.021 -7.067 -16.844 1.00 6.55 326 VAL B N 1
ATOM 5145 C CA . VAL B 1 327 ? 18.055 -8.401 -17.448 1.00 6.40 326 VAL B CA 1
ATOM 5146 C C . VAL B 1 327 ? 16.869 -8.715 -18.380 1.00 7.13 326 VAL B C 1
ATOM 5147 O O . VAL B 1 327 ? 17.023 -9.460 -19.341 1.00 6.57 326 VAL B O 1
ATOM 5151 N N . GLY B 1 328 ? 15.701 -8.134 -18.104 1.00 7.60 327 GLY B N 1
ATOM 5152 C CA . GLY B 1 328 ? 14.504 -8.417 -18.898 1.00 8.32 327 GLY B CA 1
ATOM 5153 C C . GLY B 1 328 ? 14.417 -7.724 -20.245 1.00 8.86 327 GLY B C 1
ATOM 5154 O O . GLY B 1 328 ? 13.530 -8.011 -21.044 1.00 9.15 327 GLY B O 1
ATOM 5155 N N . ALA B 1 329 ? 15.328 -6.806 -20.525 1.00 9.36 328 ALA B N 1
ATOM 5156 C CA . ALA B 1 329 ? 15.233 -6.075 -21.786 1.00 10.00 328 ALA B CA 1
ATOM 5157 C C . ALA B 1 329 ? 16.276 -6.531 -22.807 1.00 10.40 328 ALA B C 1
ATOM 5158 O O . ALA B 1 329 ? 16.320 -6.005 -23.917 1.00 10.74 328 ALA B O 1
ATOM 5160 N N . ASP B 1 330 ? 17.112 -7.499 -22.422 1.00 10.79 329 ASP B N 1
ATOM 5161 C CA . ASP B 1 330 ? 18.080 -8.109 -23.335 1.00 11.51 329 ASP B CA 1
ATOM 5162 C C . ASP B 1 330 ? 17.339 -8.914 -24.418 1.00 11.96 329 ASP B C 1
ATOM 5163 O O . ASP B 1 330 ? 16.165 -9.208 -24.273 1.00 12.36 329 ASP B O 1
ATOM 5168 N N . ASP B 1 331 ? 18.019 -9.231 -25.515 1.00 12.87 330 ASP B N 1
ATOM 5169 C CA . ASP B 1 331 ? 17.433 -10.038 -26.590 1.00 13.34 330 ASP B CA 1
ATOM 5170 C C . ASP B 1 331 ? 18.055 -11.426 -26.518 1.00 13.18 330 ASP B C 1
ATOM 5171 O O . ASP B 1 331 ? 19.192 -11.634 -26.966 1.00 13.14 330 ASP B O 1
ATOM 5176 N N . ASN B 1 332 ? 17.326 -12.360 -25.910 1.00 13.06 331 ASN B N 1
ATOM 5177 C CA . ASN B 1 332 ? 17.816 -13.723 -25.705 1.00 13.22 331 ASN B CA 1
ATOM 5178 C C . ASN B 1 332 ? 19.237 -13.756 -25.087 1.00 12.11 331 ASN B C 1
ATOM 5179 O O . ASN B 1 332 ? 20.111 -14.499 -25.541 1.00 11.46 331 ASN B O 1
ATOM 5184 N N . SER B 1 333 ? 19.450 -12.930 -24.057 1.00 11.04 332 SER B N 1
ATOM 5185 C CA . SER B 1 333 ? 20.728 -12.845 -23.327 1.00 9.78 332 SER B CA 1
ATOM 5186 C C . SER B 1 333 ? 21.916 -12.370 -24.164 1.00 9.22 332 SER B C 1
ATOM 5187 O O . SER B 1 333 ? 23.054 -12.472 -23.716 1.00 9.02 332 SER B O 1
ATOM 5190 N N . GLY B 1 334 ? 21.655 -11.855 -25.361 1.00 8.70 333 GLY B N 1
ATOM 5191 C CA . GLY B 1 334 ? 22.713 -11.517 -26.316 1.00 8.38 333 GLY B CA 1
ATOM 5192 C C . GLY B 1 334 ? 23.784 -10.574 -25.796 1.00 8.02 333 GLY B C 1
ATOM 5193 O O . GLY B 1 334 ? 24.988 -10.855 -25.898 1.00 8.45 333 GLY B O 1
ATOM 5194 N N . LEU B 1 335 ? 23.358 -9.450 -25.237 1.00 7.37 334 LEU B N 1
ATOM 5195 C CA . LEU B 1 335 ? 24.314 -8.477 -24.705 1.00 7.00 334 LEU B CA 1
ATOM 5196 C C . LEU B 1 335 ? 25.067 -8.983 -23.477 1.00 6.62 334 LEU B C 1
ATOM 5197 O O . LEU B 1 335 ? 26.272 -8.754 -23.357 1.00 5.85 334 LEU B O 1
ATOM 5202 N N . SER B 1 336 ? 24.364 -9.679 -22.582 1.00 6.32 335 SER B N 1
ATOM 5203 C CA . SER B 1 336 ? 25.001 -10.243 -21.392 1.00 6.66 335 SER B CA 1
ATOM 5204 C C . SER B 1 336 ? 26.004 -11.337 -21.739 1.00 6.90 335 SER B C 1
ATOM 5205 O O . SER B 1 336 ? 27.039 -11.468 -21.085 1.00 6.89 335 SER B O 1
ATOM 5208 N N . ARG B 1 337 ? 25.696 -12.127 -22.761 1.00 7.47 336 ARG B N 1
ATOM 5209 C CA . ARG B 1 337 ? 26.645 -13.142 -23.230 1.00 8.16 336 ARG B CA 1
ATOM 5210 C C . ARG B 1 337 ? 27.865 -12.459 -23.849 1.00 7.43 336 ARG B C 1
ATOM 5211 O O . ARG B 1 337 ? 29.009 -12.822 -23.557 1.00 7.26 336 ARG B O 1
ATOM 5219 N N . ALA B 1 338 ? 27.618 -11.455 -24.685 1.00 7.31 337 ALA B N 1
ATOM 5220 C CA . ALA B 1 338 ? 28.697 -10.655 -25.277 1.00 7.39 337 ALA B CA 1
ATOM 5221 C C . ALA B 1 338 ? 29.587 -10.032 -24.197 1.00 7.74 337 ALA B C 1
ATOM 5222 O O . ALA B 1 338 ? 30.822 -10.133 -24.262 1.00 7.70 337 ALA B O 1
ATOM 5224 N N . ALA B 1 339 ? 28.953 -9.405 -23.204 1.00 7.42 338 ALA B N 1
ATOM 5225 C CA . ALA B 1 339 ? 29.646 -8.814 -22.067 1.00 7.80 338 ALA B CA 1
ATOM 5226 C C . ALA B 1 339 ? 30.544 -9.825 -21.362 1.00 8.32 338 ALA B C 1
ATOM 5227 O O . ALA B 1 339 ? 31.728 -9.576 -21.160 1.00 8.09 338 ALA B O 1
ATOM 5229 N N . SER B 1 340 ? 29.972 -10.969 -20.997 1.00 8.95 339 SER B N 1
ATOM 5230 C CA . SER B 1 340 ? 30.719 -12.001 -20.279 1.00 9.85 339 SER B CA 1
ATOM 5231 C C . SER B 1 340 ? 31.936 -12.483 -21.078 1.00 10.36 339 SER B C 1
ATOM 5232 O O . SER B 1 340 ? 33.058 -12.537 -20.549 1.00 9.72 339 SER B O 1
ATOM 5235 N N . GLN B 1 341 ? 31.708 -12.816 -22.346 1.00 11.26 340 GLN B N 1
ATOM 5236 C CA . GLN B 1 341 ? 32.793 -13.268 -23.235 1.00 12.46 340 GLN B CA 1
ATOM 5237 C C . GLN B 1 341 ? 33.889 -12.215 -23.437 1.00 12.27 340 GLN B C 1
ATOM 5238 O O . GLN B 1 341 ? 35.082 -12.536 -23.430 1.00 12.44 340 GLN B O 1
ATOM 5244 N N . ALA B 1 342 ? 33.486 -10.956 -23.587 1.00 11.85 341 ALA B N 1
ATOM 5245 C CA . ALA B 1 342 ? 34.440 -9.867 -23.775 1.00 11.65 341 ALA B CA 1
ATOM 5246 C C . ALA B 1 342 ? 35.339 -9.705 -22.550 1.00 11.83 341 ALA B C 1
ATOM 5247 O O . ALA B 1 342 ? 36.548 -9.504 -22.687 1.00 11.11 341 ALA B O 1
ATOM 5249 N N . TRP B 1 343 ? 34.751 -9.813 -21.359 1.00 12.12 342 TRP B N 1
ATOM 5250 C CA . TRP B 1 343 ? 35.522 -9.713 -20.122 1.00 12.95 342 TRP B CA 1
ATOM 5251 C C . TRP B 1 343 ? 36.534 -10.847 -20.018 1.00 14.19 342 TRP B C 1
ATOM 5252 O O . TRP B 1 343 ? 37.711 -10.613 -19.717 1.00 14.35 342 TRP B O 1
ATOM 5263 N N . ASP B 1 344 ? 36.068 -12.066 -20.268 1.00 15.60 343 ASP B N 1
ATOM 5264 C CA . ASP B 1 344 ? 36.914 -13.254 -20.171 1.00 17.53 343 ASP B CA 1
ATOM 5265 C C . ASP B 1 344 ? 38.091 -13.248 -21.146 1.00 18.48 343 ASP B C 1
ATOM 5266 O O . ASP B 1 344 ? 39.155 -13.779 -20.822 1.00 18.97 343 ASP B O 1
ATOM 5271 N N . ALA B 1 345 ? 37.904 -12.611 -22.303 1.00 19.40 344 ALA B N 1
ATOM 5272 C CA . ALA B 1 345 ? 38.892 -12.593 -23.389 1.00 20.56 344 ALA B CA 1
ATOM 5273 C C . ALA B 1 345 ? 39.927 -11.459 -23.311 1.00 21.41 344 ALA B C 1
ATOM 5274 O O . ALA B 1 345 ? 41.008 -11.574 -23.897 1.00 21.50 344 ALA B O 1
ATOM 5276 N N . THR B 1 346 ? 39.596 -10.372 -22.607 1.00 22.26 345 THR B N 1
ATOM 5277 C CA . THR B 1 346 ? 40.486 -9.200 -22.500 1.00 22.96 345 THR B CA 1
ATOM 5278 C C . THR B 1 346 ? 41.730 -9.520 -21.665 1.00 23.10 345 THR B C 1
ATOM 5279 O O . THR B 1 346 ? 41.617 -9.847 -20.481 1.00 23.74 345 THR B O 1
ATOM 5283 N N . THR C 1 3 ? 43.395 -3.617 29.701 1.00 27.81 2 THR C N 1
ATOM 5284 C CA . THR C 1 3 ? 42.504 -3.494 30.895 1.00 27.77 2 THR C CA 1
ATOM 5285 C C . THR C 1 3 ? 43.054 -2.475 31.901 1.00 27.10 2 THR C C 1
ATOM 5286 O O . THR C 1 3 ? 42.380 -1.498 32.236 1.00 27.35 2 THR C O 1
ATOM 5290 N N . VAL C 1 4 ? 44.272 -2.739 32.386 1.00 25.72 3 VAL C N 1
ATOM 5291 C CA . VAL C 1 4 ? 44.992 -1.878 33.326 1.00 24.05 3 VAL C CA 1
ATOM 5292 C C . VAL C 1 4 ? 46.498 -1.992 33.078 1.00 22.72 3 VAL C C 1
ATOM 5293 O O . VAL C 1 4 ? 47.020 -3.086 32.897 1.00 23.00 3 VAL C O 1
ATOM 5297 N N . VAL C 1 5 ? 47.192 -0.862 33.049 1.00 20.73 4 VAL C N 1
ATOM 5298 C CA . VAL C 1 5 ? 48.648 -0.874 33.041 1.00 19.01 4 VAL C CA 1
ATOM 5299 C C . VAL C 1 5 ? 49.148 -0.217 34.323 1.00 17.92 4 VAL C C 1
ATOM 5300 O O . VAL C 1 5 ? 48.832 0.947 34.591 1.00 17.72 4 VAL C O 1
ATOM 5304 N N . LYS C 1 6 ? 49.884 -0.982 35.129 1.00 16.21 5 LYS C N 1
ATOM 5305 C CA . LYS C 1 6 ? 50.685 -0.430 36.225 1.00 14.96 5 LYS C CA 1
ATOM 5306 C C . LYS C 1 6 ? 52.131 -0.739 35.886 1.00 13.97 5 LYS C C 1
ATOM 5307 O O . LYS C 1 6 ? 52.539 -1.896 35.944 1.00 13.84 5 LYS C O 1
ATOM 5313 N N . ALA C 1 7 ? 52.913 0.277 35.535 1.00 12.46 6 ALA C N 1
ATOM 5314 C CA . ALA C 1 7 ? 54.214 0.014 34.935 1.00 11.25 6 ALA C CA 1
ATOM 5315 C C . ALA C 1 7 ? 55.367 0.793 35.549 1.00 10.51 6 ALA C C 1
ATOM 5316 O O . ALA C 1 7 ? 55.170 1.769 36.280 1.00 9.54 6 ALA C O 1
ATOM 5318 N N . SER C 1 8 ? 56.574 0.333 35.235 1.00 9.50 7 SER C N 1
ATOM 5319 C CA . SER C 1 8 ? 57.786 1.068 35.542 1.00 9.03 7 SER C CA 1
ATOM 5320 C C . SER C 1 8 ? 58.906 0.686 34.564 1.00 8.76 7 SER C C 1
ATOM 5321 O O . SER C 1 8 ? 58.838 -0.362 33.902 1.00 8.94 7 SER C O 1
ATOM 5324 N N . TYR C 1 9 ? 59.909 1.554 34.466 1.00 8.15 8 TYR C N 1
ATOM 5325 C CA . TYR C 1 9 ? 61.075 1.333 33.625 1.00 8.40 8 TYR C CA 1
ATOM 5326 C C . TYR C 1 9 ? 62.218 0.871 34.502 1.00 8.59 8 TYR C C 1
ATOM 5327 O O . TYR C 1 9 ? 62.322 1.287 35.656 1.00 7.85 8 TYR C O 1
ATOM 5336 N N . TRP C 1 10 ? 63.073 0.021 33.943 1.00 8.78 9 TRP C N 1
ATOM 5337 C CA . TRP C 1 10 ? 64.321 -0.363 34.597 1.00 9.89 9 TRP C CA 1
ATOM 5338 C C . TRP C 1 10 ? 65.462 -0.192 33.598 1.00 10.39 9 TRP C C 1
ATOM 5339 O O . TRP C 1 10 ? 65.306 -0.513 32.423 1.00 10.76 9 TRP C O 1
ATOM 5350 N N . PHE C 1 11 ? 66.602 0.304 34.067 1.00 11.31 10 PHE C N 1
ATOM 5351 C CA . PHE C 1 11 ? 67.817 0.321 33.252 1.00 12.31 10 PHE C CA 1
ATOM 5352 C C . PHE C 1 11 ? 69.030 -0.166 34.048 1.00 13.48 10 PHE C C 1
ATOM 5353 O O . PHE C 1 11 ? 69.100 0.049 35.261 1.00 13.21 10 PHE C O 1
ATOM 5361 N N . PRO C 1 12 ? 69.980 -0.851 33.374 1.00 14.50 11 PRO C N 1
ATOM 5362 C CA . PRO C 1 12 ? 71.122 -1.458 34.068 1.00 15.22 11 PRO C CA 1
ATOM 5363 C C . PRO C 1 12 ? 72.012 -0.482 34.849 1.00 15.77 11 PRO C C 1
ATOM 5364 O O . PRO C 1 12 ? 72.517 -0.837 35.921 1.00 16.34 11 PRO C O 1
ATOM 5368 N N . ALA C 1 13 ? 72.207 0.724 34.322 1.00 16.12 12 ALA C N 1
ATOM 5369 C CA . ALA C 1 13 ? 73.126 1.696 34.934 1.00 16.51 12 ALA C CA 1
ATOM 5370 C C . ALA C 1 13 ? 72.611 2.221 36.276 1.00 16.71 12 ALA C C 1
ATOM 5371 O O . ALA C 1 13 ? 73.348 2.877 37.016 1.00 16.92 12 ALA C O 1
ATOM 5373 N N . SER C 1 14 ? 71.347 1.933 36.589 1.00 16.63 13 SER C N 1
ATOM 5374 C CA . SER C 1 14 ? 70.803 2.255 37.904 1.00 16.66 13 SER C CA 1
ATOM 5375 C C . SER C 1 14 ? 71.474 1.428 39.009 1.00 16.88 13 SER C C 1
ATOM 5376 O O . SER C 1 14 ? 71.401 1.781 40.184 1.00 16.90 13 SER C O 1
ATOM 5379 N N . GLU C 1 15 ? 72.117 0.325 38.622 1.00 17.12 14 GLU C N 1
ATOM 5380 C CA . GLU C 1 15 ? 72.686 -0.652 39.563 1.00 17.34 14 GLU C CA 1
ATOM 5381 C C . GLU C 1 15 ? 71.613 -1.237 40.492 1.00 16.62 14 GLU C C 1
ATOM 5382 O O . GLU C 1 15 ? 71.931 -1.713 41.580 1.00 16.45 14 GLU C O 1
ATOM 5388 N N . PHE C 1 16 ? 70.346 -1.185 40.072 1.00 15.66 15 PHE C N 1
ATOM 5389 C CA . PHE C 1 16 ? 69.252 -1.728 40.878 1.00 14.78 15 PHE C CA 1
ATOM 5390 C C . PHE C 1 16 ? 69.049 -3.187 40.481 1.00 14.41 15 PHE C C 1
ATOM 5391 O O . PHE C 1 16 ? 68.682 -3.465 39.338 1.00 13.95 15 PHE C O 1
ATOM 5399 N N . PRO C 1 17 ? 69.324 -4.128 41.412 1.00 14.34 16 PRO C N 1
ATOM 5400 C CA . PRO C 1 17 ? 69.215 -5.552 41.082 1.00 13.97 16 PRO C CA 1
ATOM 5401 C C . PRO C 1 17 ? 67.820 -5.862 40.561 1.00 13.78 16 PRO C C 1
ATOM 5402 O O . PRO C 1 17 ? 66.841 -5.380 41.139 1.00 13.65 16 PRO C O 1
ATOM 5406 N N . VAL C 1 18 ? 67.740 -6.640 39.477 1.00 12.83 17 VAL C N 1
ATOM 5407 C CA . VAL C 1 18 ? 66.455 -7.017 38.860 1.00 11.96 17 VAL C CA 1
ATOM 5408 C C . VAL C 1 18 ? 65.552 -7.784 39.836 1.00 11.83 17 VAL C C 1
ATOM 5409 O O . VAL C 1 18 ? 64.315 -7.652 39.799 1.00 11.26 17 VAL C O 1
ATOM 5413 N N . THR C 1 19 ? 66.175 -8.581 40.708 1.00 11.81 18 THR C N 1
ATOM 5414 C CA . THR C 1 19 ? 65.445 -9.366 41.708 1.00 12.13 18 THR C CA 1
ATOM 5415 C C . THR C 1 19 ? 64.791 -8.480 42.767 1.00 11.77 18 THR C C 1
ATOM 5416 O O . THR C 1 19 ? 63.840 -8.893 43.417 1.00 11.47 18 THR C O 1
ATOM 5420 N N . ASP C 1 20 ? 65.310 -7.266 42.934 1.00 12.21 19 ASP C N 1
ATOM 5421 C CA . ASP C 1 20 ? 64.760 -6.298 43.903 1.00 12.38 19 ASP C CA 1
ATOM 5422 C C . ASP C 1 20 ? 63.504 -5.560 43.410 1.00 11.94 19 ASP C C 1
ATOM 5423 O O . ASP C 1 20 ? 62.889 -4.813 44.166 1.00 11.37 19 ASP C O 1
ATOM 5428 N N . ILE C 1 21 ? 63.127 -5.776 42.150 1.00 11.63 20 ILE C N 1
ATOM 5429 C CA . ILE C 1 21 ? 61.864 -5.254 41.621 1.00 11.68 20 ILE C CA 1
ATOM 5430 C C . ILE C 1 21 ? 60.678 -6.049 42.194 1.00 12.34 20 ILE C C 1
ATOM 5431 O O . ILE C 1 21 ? 60.511 -7.233 41.874 1.00 12.25 20 ILE C O 1
ATOM 5436 N N . ASP C 1 22 ? 59.861 -5.404 43.033 1.00 12.55 21 ASP C N 1
ATOM 5437 C CA . ASP C 1 22 ? 58.651 -6.049 43.554 1.00 13.09 21 ASP C CA 1
ATOM 5438 C C . ASP C 1 22 ? 57.582 -6.145 42.463 1.00 13.34 21 ASP C C 1
ATOM 5439 O O . ASP C 1 22 ? 56.729 -5.266 42.323 1.00 13.08 21 ASP C O 1
ATOM 5444 N N . SER C 1 23 ? 57.634 -7.239 41.711 1.00 13.59 22 SER C N 1
ATOM 5445 C CA . SER C 1 23 ? 56.808 -7.430 40.515 1.00 14.06 22 SER C CA 1
ATOM 5446 C C . SER C 1 23 ? 55.317 -7.465 40.767 1.00 13.85 22 SER C C 1
ATOM 5447 O O . SER C 1 23 ? 54.537 -7.235 39.843 1.00 14.45 22 SER C O 1
ATOM 5450 N N . SER C 1 24 ? 54.925 -7.785 41.998 1.00 14.00 23 SER C N 1
ATOM 5451 C CA . SER C 1 24 ? 53.510 -7.871 42.384 1.00 13.88 23 SER C CA 1
ATOM 5452 C C . SER C 1 24 ? 52.780 -6.529 42.314 1.00 13.52 23 SER C C 1
ATOM 5453 O O . SER C 1 24 ? 51.547 -6.492 42.271 1.00 14.07 23 SER C O 1
ATOM 5456 N N . LEU C 1 25 ? 53.550 -5.443 42.280 1.00 13.04 24 LEU C N 1
ATOM 5457 C CA . LEU C 1 25 ? 53.027 -4.071 42.225 1.00 12.14 24 LEU C CA 1
ATOM 5458 C C . LEU C 1 25 ? 52.852 -3.559 40.800 1.00 11.92 24 LEU C C 1
ATOM 5459 O O . LEU C 1 25 ? 52.466 -2.398 40.602 1.00 11.47 24 LEU C O 1
ATOM 5464 N N . PHE C 1 26 ? 53.147 -4.419 39.816 1.00 11.41 25 PHE C N 1
ATOM 5465 C CA . PHE C 1 26 ? 53.086 -4.048 38.398 1.00 11.28 25 PHE C CA 1
ATOM 5466 C C . PHE C 1 26 ? 52.351 -5.072 37.536 1.00 11.38 25 PHE C C 1
ATOM 5467 O O . PHE C 1 26 ? 52.237 -6.247 37.896 1.00 11.71 25 PHE C O 1
ATOM 5475 N N . THR C 1 27 ? 51.872 -4.611 36.387 1.00 11.01 26 THR C N 1
ATOM 5476 C CA . THR C 1 27 ? 51.352 -5.487 35.353 1.00 10.72 26 THR C CA 1
ATOM 5477 C C . THR C 1 27 ? 52.357 -5.559 34.198 1.00 10.59 26 THR C C 1
ATOM 5478 O O . THR C 1 27 ? 52.427 -6.562 33.499 1.00 10.97 26 THR C O 1
ATOM 5482 N N . HIS C 1 28 ? 53.102 -4.478 33.986 1.00 10.04 27 HIS C N 1
ATOM 5483 C CA . HIS C 1 28 ? 54.068 -4.396 32.896 1.00 9.96 27 HIS C CA 1
ATOM 5484 C C . HIS C 1 28 ? 55.352 -3.751 33.368 1.00 9.53 27 HIS C C 1
ATOM 5485 O O . HIS C 1 28 ? 55.321 -2.756 34.092 1.00 9.60 27 HIS C O 1
ATOM 5492 N N . LEU C 1 29 ? 56.479 -4.314 32.955 1.00 8.86 28 LEU C N 1
ATOM 5493 C CA . LEU C 1 29 ? 57.769 -3.682 33.197 1.00 8.40 28 LEU C CA 1
ATOM 5494 C C . LEU C 1 29 ? 58.495 -3.485 31.879 1.00 9.03 28 LEU C C 1
ATOM 5495 O O . LEU C 1 29 ? 58.440 -4.349 30.979 1.00 8.98 28 LEU C O 1
ATOM 5500 N N . PHE C 1 30 ? 59.163 -2.340 31.776 1.00 9.08 29 PHE C N 1
ATOM 5501 C CA . PHE C 1 30 ? 59.921 -1.963 30.598 1.00 9.89 29 PHE C CA 1
ATOM 5502 C C . PHE C 1 30 ? 61.409 -2.071 30.874 1.00 9.80 29 PHE C C 1
ATOM 5503 O O . PHE C 1 30 ? 61.902 -1.555 31.877 1.00 9.63 29 PHE C O 1
ATOM 5511 N N . CYS C 1 31 ? 62.112 -2.742 29.969 1.00 9.47 30 CYS C N 1
ATOM 5512 C CA . CYS C 1 31 ? 63.552 -2.893 30.055 1.00 9.64 30 CYS C CA 1
ATOM 5513 C C . CYS C 1 31 ? 64.211 -1.923 29.068 1.00 9.52 30 CYS C C 1
ATOM 5514 O O . CYS C 1 31 ? 63.949 -1.982 27.860 1.00 9.55 30 CYS C O 1
ATOM 5517 N N . ALA C 1 32 ? 65.054 -1.030 29.590 1.00 9.16 31 ALA C N 1
ATOM 5518 C CA . ALA C 1 32 ? 65.592 0.093 28.820 1.00 9.37 31 ALA C CA 1
ATOM 5519 C C . ALA C 1 32 ? 67.129 0.145 28.834 1.00 9.42 31 ALA C C 1
ATOM 5520 O O . ALA C 1 32 ? 67.720 -0.040 29.889 1.00 9.71 31 ALA C O 1
ATOM 5522 N N . PHE C 1 33 ? 67.793 0.400 27.703 1.00 9.69 32 PHE C N 1
ATOM 5523 C CA . PHE C 1 33 ? 67.196 0.559 26.370 1.00 10.44 32 PHE C CA 1
ATOM 5524 C C . PHE C 1 33 ? 67.966 -0.298 25.371 1.00 11.26 32 PHE C C 1
ATOM 5525 O O . PHE C 1 33 ? 69.185 -0.452 25.497 1.00 11.66 32 PHE C O 1
ATOM 5533 N N . ALA C 1 34 ? 67.272 -0.832 24.367 1.00 12.23 33 ALA C N 1
ATOM 5534 C CA . ALA C 1 34 ? 67.936 -1.345 23.165 1.00 13.12 33 ALA C CA 1
ATOM 5535 C C . ALA C 1 34 ? 68.320 -0.155 22.284 1.00 14.03 33 ALA C C 1
ATOM 5536 O O . ALA C 1 34 ? 67.777 0.943 22.445 1.00 14.17 33 ALA C O 1
ATOM 5538 N N . ASP C 1 35 ? 69.258 -0.363 21.366 1.00 15.04 34 ASP C N 1
ATOM 5539 C CA . ASP C 1 35 ? 69.770 0.724 20.546 1.00 16.40 34 ASP C CA 1
ATOM 5540 C C . ASP C 1 35 ? 69.482 0.533 19.074 1.00 17.27 34 ASP C C 1
ATOM 5541 O O . ASP C 1 35 ? 69.330 -0.591 18.603 1.00 17.42 34 ASP C O 1
ATOM 5546 N N . LEU C 1 36 ? 69.413 1.645 18.350 1.00 18.35 35 LEU C N 1
ATOM 5547 C CA . LEU C 1 36 ? 69.435 1.613 16.897 1.00 19.43 35 LEU C CA 1
ATOM 5548 C C . LEU C 1 36 ? 70.880 1.657 16.382 1.00 20.21 35 LEU C C 1
ATOM 5549 O O . LEU C 1 36 ? 71.644 2.554 16.738 1.00 20.29 35 LEU C O 1
ATOM 5554 N N . ASN C 1 37 ? 71.234 0.675 15.557 1.00 21.33 36 ASN C N 1
ATOM 5555 C CA . ASN C 1 37 ? 72.501 0.669 14.820 1.00 22.73 36 ASN C CA 1
ATOM 5556 C C . ASN C 1 37 ? 72.310 1.462 13.523 1.00 23.38 36 ASN C C 1
ATOM 5557 O O . ASN C 1 37 ? 71.645 0.991 12.586 1.00 23.40 36 ASN C O 1
ATOM 5562 N N . SER C 1 38 ? 72.884 2.665 13.474 1.00 24.13 37 SER C N 1
ATOM 5563 C CA . SER C 1 38 ? 72.667 3.583 12.346 1.00 24.97 37 SER C CA 1
ATOM 5564 C C . SER C 1 38 ? 73.295 3.082 11.049 1.00 25.45 37 SER C C 1
ATOM 5565 O O . SER C 1 38 ? 72.958 3.556 9.954 1.00 25.66 37 SER C O 1
ATOM 5568 N N . GLN C 1 39 ? 74.209 2.126 11.180 1.00 25.77 38 GLN C N 1
ATOM 5569 C CA . GLN C 1 39 ? 74.840 1.488 10.031 1.00 26.15 38 GLN C CA 1
ATOM 5570 C C . GLN C 1 39 ? 73.911 0.499 9.335 1.00 25.68 38 GLN C C 1
ATOM 5571 O O . GLN C 1 39 ? 73.728 0.569 8.123 1.00 25.74 38 GLN C O 1
ATOM 5577 N N . THR C 1 40 ? 73.316 -0.408 10.106 1.00 25.38 39 THR C N 1
ATOM 5578 C CA . THR C 1 40 ? 72.457 -1.456 9.549 1.00 24.92 39 THR C CA 1
ATOM 5579 C C . THR C 1 40 ? 70.970 -1.112 9.637 1.00 24.63 39 THR C C 1
ATOM 5580 O O . THR C 1 40 ? 70.133 -1.769 9.001 1.00 24.41 39 THR C O 1
ATOM 5584 N N . ASN C 1 41 ? 70.651 -0.088 10.430 1.00 24.16 40 ASN C N 1
ATOM 5585 C CA . ASN C 1 41 ? 69.264 0.249 10.774 1.00 23.80 40 ASN C CA 1
ATOM 5586 C C . ASN C 1 41 ? 68.526 -0.929 11.427 1.00 23.43 40 ASN C C 1
ATOM 5587 O O . ASN C 1 41 ? 67.374 -1.219 11.105 1.00 23.27 40 ASN C O 1
ATOM 5592 N N . GLN C 1 42 ? 69.230 -1.606 12.335 1.00 22.94 41 GLN C N 1
ATOM 5593 C CA . GLN C 1 42 ? 68.675 -2.703 13.126 1.00 22.69 41 GLN C CA 1
ATOM 5594 C C . GLN C 1 42 ? 68.678 -2.383 14.620 1.00 22.16 41 GLN C C 1
ATOM 5595 O O . GLN C 1 42 ? 69.599 -1.728 15.130 1.00 21.78 41 GLN C O 1
ATOM 5601 N N . VAL C 1 43 ? 67.643 -2.862 15.308 1.00 21.60 42 VAL C N 1
ATOM 5602 C CA . VAL C 1 43 ? 67.580 -2.812 16.759 1.00 21.19 42 VAL C CA 1
ATOM 5603 C C . VAL C 1 43 ? 68.586 -3.817 17.302 1.00 21.44 42 VAL C C 1
ATOM 5604 O O . VAL C 1 43 ? 68.505 -5.006 17.000 1.00 21.64 42 VAL C O 1
ATOM 5608 N N . THR C 1 44 ? 69.557 -3.325 18.065 1.00 21.16 43 THR C N 1
ATOM 5609 C CA . THR C 1 44 ? 70.563 -4.180 18.685 1.00 21.21 43 THR C CA 1
ATOM 5610 C C . THR C 1 44 ? 70.545 -3.970 20.194 1.00 21.09 43 THR C C 1
ATOM 5611 O O . THR C 1 44 ? 69.907 -3.028 20.688 1.00 21.32 43 THR C O 1
ATOM 5615 N N . VAL C 1 45 ? 71.230 -4.853 20.916 1.00 20.32 44 VAL C N 1
ATOM 5616 C CA . VAL C 1 45 ? 71.422 -4.712 22.350 1.00 20.04 44 VAL C CA 1
ATOM 5617 C C . VAL C 1 45 ? 72.930 -4.693 22.594 1.00 20.59 44 VAL C C 1
ATOM 5618 O O . VAL C 1 45 ? 73.640 -5.564 22.097 1.00 20.75 44 VAL C O 1
ATOM 5622 N N . SER C 1 46 ? 73.424 -3.703 23.336 1.00 20.80 45 SER C N 1
ATOM 5623 C CA . SER C 1 46 ? 74.863 -3.600 23.598 1.00 21.28 45 SER C CA 1
ATOM 5624 C C . SER C 1 46 ? 75.351 -4.861 24.308 1.00 21.14 45 SER C C 1
ATOM 5625 O O . SER C 1 46 ? 74.596 -5.477 25.068 1.00 21.33 45 SER C O 1
ATOM 5628 N N . SER C 1 47 ? 76.597 -5.259 24.056 1.00 21.09 46 SER C N 1
ATOM 5629 C CA . SER C 1 47 ? 77.091 -6.528 24.602 1.00 21.29 46 SER C CA 1
ATOM 5630 C C . SER C 1 47 ? 77.095 -6.555 26.135 1.00 20.82 46 SER C C 1
ATOM 5631 O O . SER C 1 47 ? 76.850 -7.605 26.735 1.00 20.84 46 SER C O 1
ATOM 5634 N N . ALA C 1 48 ? 77.331 -5.402 26.762 1.00 20.18 47 ALA C N 1
ATOM 5635 C CA . ALA C 1 48 ? 77.223 -5.289 28.220 1.00 19.61 47 ALA C CA 1
ATOM 5636 C C . ALA C 1 48 ? 75.777 -5.411 28.718 1.00 18.86 47 ALA C C 1
ATOM 5637 O O . ALA C 1 48 ? 75.552 -5.888 29.825 1.00 19.26 47 ALA C O 1
ATOM 5639 N N . ASN C 1 49 ? 74.807 -4.995 27.904 1.00 17.62 48 ASN C N 1
ATOM 5640 C CA . ASN C 1 49 ? 73.390 -5.101 28.275 1.00 16.62 48 ASN C CA 1
ATOM 5641 C C . ASN C 1 49 ? 72.756 -6.466 27.986 1.00 15.75 48 ASN C C 1
ATOM 5642 O O . ASN C 1 49 ? 71.708 -6.802 28.549 1.00 15.33 48 ASN C O 1
ATOM 5647 N N . GLN C 1 50 ? 73.374 -7.235 27.095 1.00 14.55 49 GLN C N 1
ATOM 5648 C CA . GLN C 1 50 ? 72.731 -8.434 26.551 1.00 13.54 49 GLN C CA 1
ATOM 5649 C C . GLN C 1 50 ? 72.296 -9.465 27.595 1.00 12.97 49 GLN C C 1
ATOM 5650 O O . GLN C 1 50 ? 71.141 -9.904 27.562 1.00 12.91 49 GLN C O 1
ATOM 5656 N N . PRO C 1 51 ? 73.196 -9.847 28.527 1.00 12.42 50 PRO C N 1
ATOM 5657 C CA . PRO C 1 51 ? 72.807 -10.887 29.478 1.00 12.67 50 PRO C CA 1
ATOM 5658 C C . PRO C 1 51 ? 71.660 -10.476 30.407 1.00 13.02 50 PRO C C 1
ATOM 5659 O O . PRO C 1 51 ? 70.771 -11.299 30.678 1.00 13.47 50 PRO C O 1
ATOM 5663 N N . LYS C 1 52 ? 71.672 -9.226 30.885 1.00 12.76 51 LYS C N 1
ATOM 5664 C CA . LYS C 1 52 ? 70.606 -8.742 31.779 1.00 12.79 51 LYS C CA 1
ATOM 5665 C C . LYS C 1 52 ? 69.251 -8.634 31.083 1.00 12.05 51 LYS C C 1
ATOM 5666 O O . LYS C 1 52 ? 68.220 -8.952 31.680 1.00 12.25 51 LYS C O 1
ATOM 5672 N N . PHE C 1 53 ? 69.254 -8.199 29.826 1.00 11.18 52 PHE C N 1
ATOM 5673 C CA . PHE C 1 53 ? 68.017 -8.104 29.042 1.00 11.16 52 PHE C CA 1
ATOM 5674 C C . PHE C 1 53 ? 67.403 -9.483 28.780 1.00 10.75 52 PHE C C 1
ATOM 5675 O O . PHE C 1 53 ? 66.186 -9.650 28.830 1.00 10.99 52 PHE C O 1
ATOM 5683 N N . SER C 1 54 ? 68.260 -10.467 28.523 1.00 10.45 53 SER C N 1
ATOM 5684 C CA . SER C 1 54 ? 67.807 -11.798 28.173 1.00 10.29 53 SER C CA 1
ATOM 5685 C C . SER C 1 54 ? 67.177 -12.482 29.379 1.00 9.99 53 SER C C 1
ATOM 5686 O O . SER C 1 54 ? 66.164 -13.161 29.240 1.00 9.83 53 SER C O 1
ATOM 5689 N N . THR C 1 55 ? 67.762 -12.282 30.561 1.00 9.94 54 THR C N 1
ATOM 5690 C CA . THR C 1 55 ? 67.225 -12.903 31.775 1.00 9.64 54 THR C CA 1
ATOM 5691 C C . THR C 1 55 ? 66.210 -12.039 32.526 1.00 9.49 54 THR C C 1
ATOM 5692 O O . THR C 1 55 ? 65.645 -12.475 33.522 1.00 9.67 54 THR C O 1
ATOM 5696 N N . PHE C 1 56 ? 65.952 -10.833 32.019 1.00 9.22 55 PHE C N 1
ATOM 5697 C CA . PHE C 1 56 ? 65.074 -9.874 32.679 1.00 8.58 55 PHE C CA 1
ATOM 5698 C C . PHE C 1 56 ? 63.688 -10.434 32.977 1.00 9.09 55 PHE C C 1
ATOM 5699 O O . PHE C 1 56 ? 63.215 -10.363 34.111 1.00 8.72 55 PHE C O 1
ATOM 5707 N N . THR C 1 57 ? 63.051 -10.984 31.949 1.00 9.61 56 THR C N 1
ATOM 5708 C CA . THR C 1 57 ? 61.668 -11.400 32.020 1.00 10.67 56 THR C CA 1
ATOM 5709 C C . THR C 1 57 ? 61.486 -12.581 32.964 1.00 11.43 56 THR C C 1
ATOM 5710 O O . THR C 1 57 ? 60.633 -12.520 33.850 1.00 11.60 56 THR C O 1
ATOM 5714 N N . GLN C 1 58 ? 62.298 -13.630 32.797 1.00 12.30 57 GLN C N 1
ATOM 5715 C CA . GLN C 1 58 ? 62.232 -14.798 33.693 1.00 13.10 57 GLN C CA 1
ATOM 5716 C C . GLN C 1 58 ? 62.438 -14.377 35.146 1.00 12.93 57 GLN C C 1
ATOM 5717 O O . GLN C 1 58 ? 61.763 -14.892 36.046 1.00 12.62 57 GLN C O 1
ATOM 5723 N N . THR C 1 59 ? 63.340 -13.418 35.361 1.00 12.68 58 THR C N 1
ATOM 5724 C CA . THR C 1 59 ? 63.681 -12.975 36.716 1.00 12.56 58 THR C CA 1
ATOM 5725 C C . THR C 1 59 ? 62.535 -12.216 37.391 1.00 12.60 58 THR C C 1
ATOM 5726 O O . THR C 1 59 ? 62.111 -12.582 38.490 1.00 12.33 58 THR C O 1
ATOM 5730 N N . VAL C 1 60 ? 62.022 -11.175 36.737 1.00 12.56 59 VAL C N 1
ATOM 5731 C CA . VAL C 1 60 ? 60.913 -10.415 37.318 1.00 12.28 59 VAL C CA 1
ATOM 5732 C C . VAL C 1 60 ? 59.651 -11.280 37.511 1.00 12.87 59 VAL C C 1
ATOM 5733 O O . VAL C 1 60 ? 58.912 -11.093 38.478 1.00 12.93 59 VAL C O 1
ATOM 5737 N N . GLN C 1 61 ? 59.422 -12.235 36.607 1.00 13.32 60 GLN C N 1
ATOM 5738 C CA . GLN C 1 61 ? 58.260 -13.134 36.689 1.00 13.84 60 GLN C CA 1
ATOM 5739 C C . GLN C 1 61 ? 58.261 -14.007 37.949 1.00 14.14 60 GLN C C 1
ATOM 5740 O O . GLN C 1 61 ? 57.218 -14.528 38.337 1.00 14.30 60 GLN C O 1
ATOM 5746 N N . ARG C 1 62 ? 59.417 -14.154 38.593 1.00 14.64 61 ARG C N 1
ATOM 5747 C CA . ARG C 1 62 ? 59.495 -14.919 39.840 1.00 15.34 61 ARG C CA 1
ATOM 5748 C C . ARG C 1 62 ? 58.586 -14.326 40.934 1.00 15.45 61 ARG C C 1
ATOM 5749 O O . ARG C 1 62 ? 57.913 -15.060 41.654 1.00 15.51 61 ARG C O 1
ATOM 5757 N N . ARG C 1 63 ? 58.547 -12.996 41.028 1.00 15.37 62 ARG C N 1
ATOM 5758 C CA . ARG C 1 63 ? 57.749 -12.316 42.055 1.00 14.95 62 ARG C CA 1
ATOM 5759 C C . ARG C 1 63 ? 56.344 -11.974 41.571 1.00 15.01 62 ARG C C 1
ATOM 5760 O O . ARG C 1 63 ? 55.503 -11.531 42.362 1.00 15.20 62 ARG C O 1
ATOM 5768 N N . ASN C 1 64 ? 56.092 -12.181 40.279 1.00 14.73 63 ASN C N 1
ATOM 5769 C CA . ASN C 1 64 ? 54.745 -12.062 39.712 1.00 15.06 63 ASN C CA 1
ATOM 5770 C C . ASN C 1 64 ? 54.663 -12.750 38.349 1.00 15.26 63 ASN C C 1
ATOM 5771 O O . ASN C 1 64 ? 55.055 -12.170 37.326 1.00 14.81 63 ASN C O 1
ATOM 5776 N N . PRO C 1 65 ? 54.163 -14.004 38.336 1.00 15.75 64 PRO C N 1
ATOM 5777 C CA . PRO C 1 65 ? 54.080 -14.796 37.103 1.00 15.76 64 PRO C CA 1
ATOM 5778 C C . PRO C 1 65 ? 53.257 -14.157 35.985 1.00 15.57 64 PRO C C 1
ATOM 5779 O O . PRO C 1 65 ? 53.498 -14.462 34.810 1.00 16.34 64 PRO C O 1
ATOM 5783 N N . SER C 1 66 ? 52.333 -13.262 36.332 1.00 14.95 65 SER C N 1
ATOM 5784 C CA . SER C 1 66 ? 51.471 -12.616 35.334 1.00 14.53 65 SER C CA 1
ATOM 5785 C C . SER C 1 66 ? 52.055 -11.352 34.711 1.00 13.94 65 SER C C 1
ATOM 5786 O O . SER C 1 66 ? 51.500 -10.825 33.739 1.00 13.31 65 SER C O 1
ATOM 5789 N N . VAL C 1 67 ? 53.164 -10.867 35.266 1.00 13.24 66 VAL C N 1
ATOM 5790 C CA . VAL C 1 67 ? 53.767 -9.623 34.795 1.00 12.72 66 VAL C CA 1
ATOM 5791 C C . VAL C 1 67 ? 54.257 -9.759 33.345 1.00 13.03 66 VAL C C 1
ATOM 5792 O O . VAL C 1 67 ? 54.826 -10.785 32.959 1.00 12.88 66 VAL C O 1
ATOM 5796 N N . LYS C 1 68 ? 53.988 -8.741 32.535 1.00 12.85 67 LYS C N 1
ATOM 5797 C CA . LYS C 1 68 ? 54.442 -8.743 31.156 1.00 13.07 67 LYS C CA 1
ATOM 5798 C C . LYS C 1 68 ? 55.594 -7.760 31.014 1.00 12.60 67 LYS C C 1
ATOM 5799 O O . LYS C 1 68 ? 55.701 -6.811 31.789 1.00 12.94 67 LYS C O 1
ATOM 5805 N N . THR C 1 69 ? 56.467 -7.987 30.038 1.00 12.09 68 THR C N 1
ATOM 5806 C CA . THR C 1 69 ? 57.621 -7.118 29.837 1.00 11.45 68 THR C CA 1
ATOM 5807 C C . THR C 1 69 ? 57.683 -6.537 28.432 1.00 11.13 68 THR C C 1
ATOM 5808 O O . THR C 1 69 ? 57.239 -7.165 27.476 1.00 11.13 68 THR C O 1
ATOM 5812 N N . LEU C 1 70 ? 58.261 -5.343 28.316 1.00 10.54 69 LEU C N 1
ATOM 5813 C CA . LEU C 1 70 ? 58.492 -4.723 27.025 1.00 10.31 69 LEU C CA 1
ATOM 5814 C C . LEU C 1 70 ? 59.934 -4.246 26.971 1.00 10.57 69 LEU C C 1
ATOM 5815 O O . LEU C 1 70 ? 60.502 -3.830 27.989 1.00 10.28 69 LEU C O 1
ATOM 5820 N N . LEU C 1 71 ? 60.535 -4.331 25.790 1.00 10.50 70 LEU C N 1
ATOM 5821 C CA . LEU C 1 71 ? 61.883 -3.822 25.588 1.00 11.08 70 LEU C CA 1
ATOM 5822 C C . LEU C 1 71 ? 61.817 -2.438 24.952 1.00 11.33 70 LEU C C 1
ATOM 5823 O O . LEU C 1 71 ? 61.291 -2.287 23.850 1.00 11.84 70 LEU C O 1
ATOM 5828 N N . SER C 1 72 ? 62.348 -1.436 25.645 1.00 11.61 71 SER C N 1
ATOM 5829 C CA . SER C 1 72 ? 62.389 -0.069 25.123 1.00 11.82 71 SER C CA 1
ATOM 5830 C C . SER C 1 72 ? 63.603 0.166 24.226 1.00 12.02 71 SER C C 1
ATOM 5831 O O . SER C 1 72 ? 64.715 -0.298 24.502 1.00 11.91 71 SER C O 1
ATOM 5834 N N . ILE C 1 73 ? 63.368 0.910 23.156 1.00 12.34 72 ILE C N 1
ATOM 5835 C CA . ILE C 1 73 ? 64.361 1.192 22.138 1.00 12.82 72 ILE C CA 1
ATOM 5836 C C . ILE C 1 73 ? 64.609 2.698 22.113 1.00 13.09 72 ILE C C 1
ATOM 5837 O O . ILE C 1 73 ? 63.666 3.486 22.004 1.00 13.02 72 ILE C O 1
ATOM 5842 N N . GLY C 1 74 ? 65.878 3.089 22.209 1.00 13.35 73 GLY C N 1
ATOM 5843 C CA . GLY C 1 74 ? 66.275 4.488 22.056 1.00 13.73 73 GLY C CA 1
ATOM 5844 C C . GLY C 1 74 ? 66.530 5.190 23.376 1.00 14.06 73 GLY C C 1
ATOM 5845 O O . GLY C 1 74 ? 67.572 4.993 24.002 1.00 13.24 73 GLY C O 1
ATOM 5846 N N . GLY C 1 75 ? 65.569 6.007 23.797 1.00 14.72 74 GLY C N 1
ATOM 5847 C CA . GLY C 1 75 ? 65.691 6.749 25.053 1.00 16.04 74 GLY C CA 1
ATOM 5848 C C . GLY C 1 75 ? 66.262 8.148 24.899 1.00 17.07 74 GLY C C 1
ATOM 5849 O O . GLY C 1 75 ? 66.529 8.606 23.786 1.00 16.79 74 GLY C O 1
ATOM 5850 N N . GLY C 1 76 ? 66.462 8.814 26.035 1.00 18.52 75 GLY C N 1
ATOM 5851 C CA . GLY C 1 76 ? 66.840 10.229 26.084 1.00 20.07 75 GLY C CA 1
ATOM 5852 C C . GLY C 1 76 ? 68.076 10.631 25.300 1.00 21.06 75 GLY C C 1
ATOM 5853 O O . GLY C 1 76 ? 68.096 11.685 24.665 1.00 21.39 75 GLY C O 1
ATOM 5854 N N . ILE C 1 77 ? 69.102 9.789 25.328 1.00 21.78 76 ILE C N 1
ATOM 5855 C CA . ILE C 1 77 ? 70.373 10.132 24.702 1.00 22.72 76 ILE C CA 1
ATOM 5856 C C . ILE C 1 77 ? 70.574 9.519 23.314 1.00 22.76 76 ILE C C 1
ATOM 5857 O O . ILE C 1 77 ? 71.678 9.580 22.768 1.00 22.97 76 ILE C O 1
ATOM 5862 N N . ALA C 1 78 ? 69.510 8.952 22.738 1.00 22.61 77 ALA C N 1
ATOM 5863 C CA . ALA C 1 78 ? 69.583 8.326 21.410 1.00 22.47 77 ALA C CA 1
ATOM 5864 C C . ALA C 1 78 ? 69.976 9.328 20.312 1.00 22.47 77 ALA C C 1
ATOM 5865 O O . ALA C 1 78 ? 69.872 10.538 20.502 1.00 22.78 77 ALA C O 1
ATOM 5867 N N . ASP C 1 79 ? 70.443 8.816 19.177 1.00 22.42 78 ASP C N 1
ATOM 5868 C CA . ASP C 1 79 ? 70.830 9.652 18.036 1.00 22.17 78 ASP C CA 1
ATOM 5869 C C . ASP C 1 79 ? 69.608 9.902 17.143 1.00 21.89 78 ASP C C 1
ATOM 5870 O O . ASP C 1 79 ? 69.235 9.051 16.337 1.00 21.87 78 ASP C O 1
ATOM 5875 N N . LYS C 1 80 ? 68.995 11.076 17.303 1.00 21.68 79 LYS C N 1
ATOM 5876 C CA . LYS C 1 80 ? 67.725 11.427 16.628 1.00 21.49 79 LYS C CA 1
ATOM 5877 C C . LYS C 1 80 ? 67.850 11.551 15.108 1.00 21.38 79 LYS C C 1
ATOM 5878 O O . LYS C 1 80 ? 66.893 11.282 14.368 1.00 21.08 79 LYS C O 1
ATOM 5884 N N . THR C 1 81 ? 69.037 11.944 14.649 1.00 21.23 80 THR C N 1
ATOM 5885 C CA . THR C 1 81 ? 69.333 11.984 13.218 1.00 21.28 80 THR C CA 1
ATOM 5886 C C . THR C 1 81 ? 69.281 10.564 12.640 1.00 21.18 80 THR C C 1
ATOM 5887 O O . THR C 1 81 ? 68.796 10.358 11.517 1.00 21.40 80 THR C O 1
ATOM 5891 N N . ALA C 1 82 ? 69.759 9.591 13.422 1.00 20.71 81 ALA C N 1
ATOM 5892 C CA . ALA C 1 82 ? 69.732 8.184 13.023 1.00 20.10 81 ALA C CA 1
ATOM 5893 C C . ALA C 1 82 ? 68.300 7.668 12.969 1.00 19.66 81 ALA C C 1
ATOM 5894 O O . ALA C 1 82 ? 67.925 6.974 12.016 1.00 19.51 81 ALA C O 1
ATOM 5896 N N . TYR C 1 83 ? 67.498 8.024 13.977 1.00 19.10 82 TYR C N 1
ATOM 5897 C CA . TYR C 1 83 ? 66.083 7.648 13.986 1.00 18.52 82 TYR C CA 1
ATOM 5898 C C . TYR C 1 83 ? 65.316 8.256 12.805 1.00 18.55 82 TYR C C 1
ATOM 5899 O O . TYR C 1 83 ? 64.542 7.561 12.144 1.00 18.50 82 TYR C O 1
ATOM 5908 N N . ALA C 1 84 ? 65.581 9.528 12.514 1.00 18.53 83 ALA C N 1
ATOM 5909 C CA . ALA C 1 84 ? 64.936 10.224 11.407 1.00 18.62 83 ALA C CA 1
ATOM 5910 C C . ALA C 1 84 ? 65.227 9.570 10.050 1.00 18.70 83 ALA C C 1
ATOM 5911 O O . ALA C 1 84 ? 64.305 9.352 9.265 1.00 18.78 83 ALA C O 1
ATOM 5913 N N . SER C 1 85 ? 66.500 9.249 9.789 1.00 19.00 84 SER C N 1
ATOM 5914 C CA . SER C 1 85 ? 66.915 8.586 8.536 1.00 19.32 84 SER C CA 1
ATOM 5915 C C . SER C 1 85 ? 66.233 7.240 8.360 1.00 19.26 84 SER C C 1
ATOM 5916 O O . SER C 1 85 ? 65.612 6.978 7.327 1.00 19.01 84 SER C O 1
ATOM 5919 N N . MET C 1 86 ? 66.362 6.398 9.387 1.00 19.17 85 MET C N 1
ATOM 5920 C CA . MET C 1 86 ? 65.712 5.096 9.450 1.00 18.87 85 MET C CA 1
ATOM 5921 C C . MET C 1 86 ? 64.236 5.194 9.070 1.00 18.97 85 MET C C 1
ATOM 5922 O O . MET C 1 86 ? 63.755 4.405 8.262 1.00 18.88 85 MET C O 1
ATOM 5927 N N . ALA C 1 87 ? 63.534 6.176 9.633 1.00 19.44 86 ALA C N 1
ATOM 5928 C CA . ALA C 1 87 ? 62.096 6.344 9.389 1.00 19.72 86 ALA C CA 1
ATOM 5929 C C . ALA C 1 87 ? 61.742 6.847 7.981 1.00 20.14 86 ALA C C 1
ATOM 5930 O O . ALA C 1 87 ? 60.613 6.655 7.517 1.00 19.80 86 ALA C O 1
ATOM 5932 N N . SER C 1 88 ? 62.707 7.460 7.298 1.00 20.87 87 SER C N 1
ATOM 5933 C CA . SER C 1 88 ? 62.461 8.097 5.996 1.00 21.91 87 SER C CA 1
ATOM 5934 C C . SER C 1 88 ? 62.406 7.124 4.813 1.00 22.64 87 SER C C 1
ATOM 5935 O O . SER C 1 88 ? 61.955 7.487 3.727 1.00 22.72 87 SER C O 1
ATOM 5938 N N . ASN C 1 89 ? 62.857 5.891 5.037 1.00 23.57 88 ASN C N 1
ATOM 5939 C CA . ASN C 1 89 ? 63.112 4.939 3.957 1.00 24.06 88 ASN C CA 1
ATOM 5940 C C . ASN C 1 89 ? 62.508 3.569 4.279 1.00 23.83 88 ASN C C 1
ATOM 5941 O O . ASN C 1 89 ? 62.868 2.961 5.294 1.00 23.86 88 ASN C O 1
ATOM 5946 N N . PRO C 1 90 ? 61.584 3.081 3.418 1.00 23.67 89 PRO C N 1
ATOM 5947 C CA . PRO C 1 90 ? 60.876 1.810 3.637 1.00 23.38 89 PRO C CA 1
ATOM 5948 C C . PRO C 1 90 ? 61.773 0.584 3.890 1.00 23.41 89 PRO C C 1
ATOM 5949 O O . PRO C 1 90 ? 61.379 -0.312 4.644 1.00 23.18 89 PRO C O 1
ATOM 5953 N N . THR C 1 91 ? 62.958 0.543 3.281 1.00 23.14 90 THR C N 1
ATOM 5954 C CA . THR C 1 91 ? 63.880 -0.579 3.508 1.00 23.15 90 THR C CA 1
ATOM 5955 C C . THR C 1 91 ? 64.542 -0.526 4.900 1.00 22.48 90 THR C C 1
ATOM 5956 O O . THR C 1 91 ? 64.642 -1.555 5.580 1.00 21.92 90 THR C O 1
ATOM 5960 N N . SER C 1 92 ? 64.979 0.665 5.317 1.00 21.69 91 SER C N 1
ATOM 5961 C CA . SER C 1 92 ? 65.522 0.854 6.666 1.00 21.21 91 SER C CA 1
ATOM 5962 C C . SER C 1 92 ? 64.433 0.755 7.736 1.00 20.69 91 SER C C 1
ATOM 5963 O O . SER C 1 92 ? 64.710 0.327 8.852 1.00 20.70 91 SER C O 1
ATOM 5966 N N . ARG C 1 93 ? 63.199 1.135 7.393 1.00 20.01 92 ARG C N 1
ATOM 5967 C CA . ARG C 1 93 ? 62.065 0.918 8.299 1.00 19.23 92 ARG C CA 1
ATOM 5968 C C . ARG C 1 93 ? 61.818 -0.575 8.468 1.00 18.89 92 ARG C C 1
ATOM 5969 O O . ARG C 1 93 ? 61.628 -1.048 9.588 1.00 18.41 92 ARG C O 1
ATOM 5977 N N . LYS C 1 94 ? 61.833 -1.308 7.351 1.00 18.55 93 LYS C N 1
ATOM 5978 C CA . LYS C 1 94 ? 61.569 -2.746 7.357 1.00 18.41 93 LYS C CA 1
ATOM 5979 C C . LYS C 1 94 ? 62.616 -3.507 8.168 1.00 18.00 93 LYS C C 1
ATOM 5980 O O . LYS C 1 94 ? 62.276 -4.433 8.887 1.00 18.22 93 LYS C O 1
ATOM 5986 N N . SER C 1 95 ? 63.880 -3.109 8.051 1.00 17.55 94 SER C N 1
ATOM 5987 C CA . SER C 1 95 ? 64.965 -3.773 8.771 1.00 17.43 94 SER C CA 1
ATOM 5988 C C . SER C 1 95 ? 64.945 -3.431 10.270 1.00 17.21 94 SER C C 1
ATOM 5989 O O . SER C 1 95 ? 65.258 -4.283 11.113 1.00 16.67 94 SER C O 1
ATOM 5992 N N . PHE C 1 96 ? 64.575 -2.189 10.592 1.00 16.92 95 PHE C N 1
ATOM 5993 C CA . PHE C 1 96 ? 64.306 -1.801 11.982 1.00 16.78 95 PHE C CA 1
ATOM 5994 C C . PHE C 1 96 ? 63.165 -2.650 12.552 1.00 16.36 95 PHE C C 1
ATOM 5995 O O . PHE C 1 96 ? 63.294 -3.218 13.640 1.00 16.54 95 PHE C O 1
ATOM 6003 N N . ILE C 1 97 ? 62.062 -2.743 11.808 1.00 15.82 96 ILE C N 1
ATOM 6004 C CA . ILE C 1 97 ? 60.881 -3.456 12.270 1.00 15.19 96 ILE C CA 1
ATOM 6005 C C . ILE C 1 97 ? 61.197 -4.939 12.471 1.00 15.59 96 ILE C C 1
ATOM 6006 O O . ILE C 1 97 ? 60.989 -5.468 13.565 1.00 15.35 96 ILE C O 1
ATOM 6011 N N . ASP C 1 98 ? 61.720 -5.592 11.426 1.00 15.35 97 ASP C N 1
ATOM 6012 C CA . ASP C 1 98 ? 62.046 -7.022 11.481 1.00 15.55 97 ASP C CA 1
ATOM 6013 C C . ASP C 1 98 ? 63.006 -7.370 12.627 1.00 14.91 97 ASP C C 1
ATOM 6014 O O . ASP C 1 98 ? 62.776 -8.336 13.345 1.00 14.54 97 ASP C O 1
ATOM 6019 N N . SER C 1 99 ? 64.061 -6.577 12.801 1.00 14.80 98 SER C N 1
ATOM 6020 C CA . SER C 1 99 ? 65.051 -6.849 13.845 1.00 15.19 98 SER C CA 1
ATOM 6021 C C . SER C 1 99 ? 64.466 -6.686 15.245 1.00 15.40 98 SER C C 1
ATOM 6022 O O . SER C 1 99 ? 64.787 -7.466 16.139 1.00 15.47 98 SER C O 1
ATOM 6025 N N . SER C 1 100 ? 63.595 -5.690 15.421 1.00 15.43 99 SER C N 1
ATOM 6026 C CA . SER C 1 100 ? 62.970 -5.425 16.718 1.00 15.34 99 SER C CA 1
ATOM 6027 C C . SER C 1 100 ? 62.145 -6.630 17.156 1.00 15.83 99 SER C C 1
ATOM 6028 O O . SER C 1 100 ? 62.206 -7.047 18.320 1.00 15.79 99 SER C O 1
ATOM 6031 N N . ILE C 1 101 ? 61.390 -7.193 16.211 1.00 15.89 100 ILE C N 1
ATOM 6032 C CA . ILE C 1 101 ? 60.598 -8.388 16.469 1.00 15.88 100 ILE C CA 1
ATOM 6033 C C . ILE C 1 101 ? 61.491 -9.611 16.757 1.00 16.00 100 ILE C C 1
ATOM 6034 O O . ILE C 1 101 ? 61.242 -10.355 17.710 1.00 15.78 100 ILE C O 1
ATOM 6039 N N . ARG C 1 102 ? 62.529 -9.803 15.945 1.00 16.35 101 ARG C N 1
ATOM 6040 C CA . ARG C 1 102 ? 63.506 -10.875 16.182 1.00 16.50 101 ARG C CA 1
ATOM 6041 C C . ARG C 1 102 ? 64.142 -10.729 17.574 1.00 15.96 101 ARG C C 1
ATOM 6042 O O . ARG C 1 102 ? 64.249 -11.706 18.316 1.00 16.06 101 ARG C O 1
ATOM 6050 N N . VAL C 1 103 ? 64.548 -9.505 17.914 1.00 15.34 102 VAL C N 1
ATOM 6051 C CA . VAL C 1 103 ? 65.136 -9.201 19.225 1.00 14.45 102 VAL C CA 1
ATOM 6052 C C . VAL C 1 103 ? 64.144 -9.514 20.369 1.00 13.99 102 VAL C C 1
ATOM 6053 O O . VAL C 1 103 ? 64.501 -10.189 21.338 1.00 13.67 102 VAL C O 1
ATOM 6057 N N . ALA C 1 104 ? 62.896 -9.075 20.230 1.00 13.06 103 ALA C N 1
ATOM 6058 C CA . ALA C 1 104 ? 61.900 -9.270 21.285 1.00 12.63 103 ALA C CA 1
ATOM 6059 C C . ALA C 1 104 ? 61.647 -10.752 21.606 1.00 12.39 103 ALA C C 1
ATOM 6060 O O . ALA C 1 104 ? 61.676 -11.147 22.776 1.00 11.89 103 ALA C O 1
ATOM 6062 N N . ARG C 1 105 ? 61.414 -11.562 20.570 1.00 12.15 104 ARG C N 1
ATOM 6063 C CA . ARG C 1 105 ? 61.194 -13.004 20.737 1.00 11.98 104 ARG C CA 1
ATOM 6064 C C . ARG C 1 105 ? 62.428 -13.701 21.306 1.00 11.90 104 ARG C C 1
ATOM 6065 O O . ARG C 1 105 ? 62.306 -14.486 22.257 1.00 11.89 104 ARG C O 1
ATOM 6073 N N . SER C 1 106 ? 63.603 -13.407 20.743 1.00 11.18 105 SER C N 1
ATOM 6074 C CA . SER C 1 106 ? 64.832 -14.097 21.153 1.00 11.43 105 SER C CA 1
ATOM 6075 C C . SER C 1 106 ? 65.339 -13.698 22.546 1.00 11.44 105 SER C C 1
ATOM 6076 O O . SER C 1 106 ? 66.098 -14.446 23.168 1.00 11.82 105 SER C O 1
ATOM 6079 N N . TYR C 1 107 ? 64.919 -12.529 23.027 1.00 11.21 106 TYR C N 1
ATOM 6080 C CA . TYR C 1 107 ? 65.289 -12.072 24.364 1.00 10.51 106 TYR C CA 1
ATOM 6081 C C . TYR C 1 107 ? 64.212 -12.410 25.385 1.00 10.34 106 TYR C C 1
ATOM 6082 O O . TYR C 1 107 ? 64.415 -12.221 26.578 1.00 10.72 106 TYR C O 1
ATOM 6091 N N . GLY C 1 108 ? 63.070 -12.901 24.901 1.00 10.33 107 GLY C N 1
ATOM 6092 C CA . GLY C 1 108 ? 61.984 -13.385 25.754 1.00 10.65 107 GLY C CA 1
ATOM 6093 C C . GLY C 1 108 ? 61.074 -12.300 26.324 1.00 11.22 107 GLY C C 1
ATOM 6094 O O . GLY C 1 108 ? 60.560 -12.452 27.434 1.00 11.43 107 GLY C O 1
ATOM 6095 N N . PHE C 1 109 ? 60.879 -11.220 25.561 1.00 10.69 108 PHE C N 1
ATOM 6096 C CA . PHE C 1 109 ? 59.997 -10.108 25.929 1.00 10.62 108 PHE C CA 1
ATOM 6097 C C . PHE C 1 109 ? 58.592 -10.273 25.327 1.00 11.29 108 PHE C C 1
ATOM 6098 O O . PHE C 1 109 ? 58.427 -10.927 24.296 1.00 11.75 108 PHE C O 1
ATOM 6106 N N . HIS C 1 110 ? 57.588 -9.670 25.965 1.00 11.72 109 HIS C N 1
ATOM 6107 C CA . HIS C 1 110 ? 56.203 -9.695 25.466 1.00 11.83 109 HIS C CA 1
ATOM 6108 C C . HIS C 1 110 ? 55.864 -8.535 24.543 1.00 11.64 109 HIS C C 1
ATOM 6109 O O . HIS C 1 110 ? 54.790 -8.504 23.933 1.00 11.77 109 HIS C O 1
ATOM 6116 N N . GLY C 1 111 ? 56.758 -7.564 24.443 1.00 11.54 110 GLY C N 1
ATOM 6117 C CA . GLY C 1 111 ? 56.440 -6.386 23.660 1.00 11.26 110 GLY C CA 1
ATOM 6118 C C . GLY C 1 111 ? 57.626 -5.490 23.444 1.00 11.86 110 GLY C C 1
ATOM 6119 O O . GLY C 1 111 ? 58.731 -5.751 23.964 1.00 10.75 110 GLY C O 1
ATOM 6120 N N . LEU C 1 112 ? 57.391 -4.439 22.661 1.00 11.65 111 LEU C N 1
ATOM 6121 C CA . LEU C 1 112 ? 58.418 -3.455 22.365 1.00 12.54 111 LEU C CA 1
ATOM 6122 C C . LEU C 1 112 ? 57.875 -2.060 22.608 1.00 12.59 111 LEU C C 1
ATOM 6123 O O . LEU C 1 112 ? 56.669 -1.832 22.525 1.00 12.53 111 LEU C O 1
ATOM 6128 N N . ASP C 1 113 ? 58.782 -1.137 22.906 1.00 13.13 112 ASP C N 1
ATOM 6129 C CA . ASP C 1 113 ? 58.433 0.239 23.240 1.00 13.51 112 ASP C CA 1
ATOM 6130 C C . ASP C 1 113 ? 59.461 1.192 22.595 1.00 13.72 112 ASP C C 1
ATOM 6131 O O . ASP C 1 113 ? 60.665 1.140 22.900 1.00 13.65 112 ASP C O 1
ATOM 6136 N N . LEU C 1 114 ? 58.987 2.028 21.675 1.00 13.86 113 LEU C N 1
ATOM 6137 C CA . LEU C 1 114 ? 59.843 2.970 20.960 1.00 14.42 113 LEU C CA 1
ATOM 6138 C C . LEU C 1 114 ? 59.920 4.286 21.719 1.00 14.46 113 LEU C C 1
ATOM 6139 O O . LEU C 1 114 ? 58.891 4.900 22.026 1.00 14.28 113 LEU C O 1
ATOM 6144 N N . ASP C 1 115 ? 61.147 4.695 22.029 1.00 14.92 114 ASP C N 1
ATOM 6145 C CA . ASP C 1 115 ? 61.418 5.924 22.782 1.00 15.48 114 ASP C CA 1
ATOM 6146 C C . ASP C 1 115 ? 62.269 6.900 21.973 1.00 15.41 114 ASP C C 1
ATOM 6147 O O . ASP C 1 115 ? 63.411 7.223 22.338 1.00 15.06 114 ASP C O 1
ATOM 6152 N N . TRP C 1 116 ? 61.695 7.366 20.872 1.00 15.49 115 TRP C N 1
ATOM 6153 C CA . TRP C 1 116 ? 62.305 8.414 20.062 1.00 16.06 115 TRP C CA 1
ATOM 6154 C C . TRP C 1 116 ? 61.808 9.762 20.604 1.00 16.14 115 TRP C C 1
ATOM 6155 O O . TRP C 1 116 ? 60.615 10.092 20.513 1.00 15.81 115 TRP C O 1
ATOM 6166 N N . GLU C 1 117 ? 62.735 10.515 21.190 1.00 16.43 116 GLU C N 1
ATOM 6167 C CA . GLU C 1 117 ? 62.411 11.703 21.984 1.00 17.22 116 GLU C CA 1
ATOM 6168 C C . GLU C 1 117 ? 63.152 12.965 21.506 1.00 16.91 116 GLU C C 1
ATOM 6169 O O . GLU C 1 117 ? 64.191 13.311 22.060 1.00 16.76 116 GLU C O 1
ATOM 6175 N N . TYR C 1 118 ? 62.629 13.674 20.501 1.00 17.01 117 TYR C N 1
ATOM 6176 C CA . TYR C 1 118 ? 61.340 13.421 19.856 1.00 16.67 117 TYR C CA 1
ATOM 6177 C C . TYR C 1 118 ? 61.475 13.720 18.357 1.00 16.80 117 TYR C C 1
ATOM 6178 O O . TYR C 1 118 ? 62.445 14.370 17.947 1.00 16.93 117 TYR C O 1
ATOM 6187 N N . PRO C 1 119 ? 60.516 13.245 17.525 1.00 16.54 118 PRO C N 1
ATOM 6188 C CA . PRO C 1 119 ? 60.525 13.697 16.127 1.00 16.71 118 PRO C CA 1
ATOM 6189 C C . PRO C 1 119 ? 60.408 15.232 16.073 1.00 16.94 118 PRO C C 1
ATOM 6190 O O . PRO C 1 119 ? 59.510 15.801 16.717 1.00 16.76 118 PRO C O 1
ATOM 6194 N N . SER C 1 120 ? 61.310 15.879 15.325 1.00 16.83 119 SER C N 1
ATOM 6195 C CA . SER C 1 120 ? 61.525 17.338 15.406 1.00 17.58 119 SER C CA 1
ATOM 6196 C C . SER C 1 120 ? 60.782 18.204 14.376 1.00 17.09 119 SER C C 1
ATOM 6197 O O . SER C 1 120 ? 60.759 19.437 14.493 1.00 17.04 119 SER C O 1
ATOM 6200 N N . SER C 1 121 ? 60.212 17.574 13.357 1.00 16.88 120 SER C N 1
ATOM 6201 C CA . SER C 1 121 ? 59.572 18.312 12.270 1.00 16.39 120 SER C CA 1
ATOM 6202 C C . SER C 1 121 ? 58.379 17.519 11.764 1.00 16.03 120 SER C C 1
ATOM 6203 O O . SER C 1 121 ? 58.181 16.371 12.163 1.00 15.91 120 SER C O 1
ATOM 6206 N N . ALA C 1 122 ? 57.574 18.137 10.907 1.00 15.87 121 ALA C N 1
ATOM 6207 C CA . ALA C 1 122 ? 56.413 17.455 10.318 1.00 16.25 121 ALA C CA 1
ATOM 6208 C C . ALA C 1 122 ? 56.858 16.284 9.440 1.00 15.99 121 ALA C C 1
ATOM 6209 O O . ALA C 1 122 ? 56.135 15.287 9.301 1.00 16.45 121 ALA C O 1
ATOM 6211 N N . THR C 1 123 ? 58.051 16.408 8.861 1.00 15.93 122 THR C N 1
ATOM 6212 C CA . THR C 1 123 ? 58.636 15.334 8.064 1.00 16.06 122 THR C CA 1
ATOM 6213 C C . THR C 1 123 ? 58.871 14.109 8.953 1.00 15.62 122 THR C C 1
ATOM 6214 O O . THR C 1 123 ? 58.463 12.998 8.609 1.00 15.58 122 THR C O 1
ATOM 6218 N N . GLU C 1 124 ? 59.481 14.335 10.116 1.00 15.21 123 GLU C N 1
ATOM 6219 C CA . GLU C 1 124 ? 59.829 13.245 11.032 1.00 15.01 123 GLU C CA 1
ATOM 6220 C C . GLU C 1 124 ? 58.579 12.620 11.647 1.00 14.74 123 GLU C C 1
ATOM 6221 O O . GLU C 1 124 ? 58.488 11.407 11.775 1.00 14.68 123 GLU C O 1
ATOM 6227 N N . MET C 1 125 ? 57.610 13.457 11.987 1.00 14.29 124 MET C N 1
ATOM 6228 C CA . MET C 1 125 ? 56.328 12.981 12.514 1.00 14.37 124 MET C CA 1
ATOM 6229 C C . MET C 1 125 ? 55.570 12.111 11.511 1.00 13.82 124 MET C C 1
ATOM 6230 O O . MET C 1 125 ? 55.044 11.068 11.877 1.00 14.13 124 MET C O 1
ATOM 6235 N N . THR C 1 126 ? 55.525 12.532 10.250 1.00 13.88 125 THR C N 1
ATOM 6236 C CA . THR C 1 126 ? 54.907 11.724 9.194 1.00 13.89 125 THR C CA 1
ATOM 6237 C C . THR C 1 126 ? 55.597 10.352 9.069 1.00 13.88 125 THR C C 1
ATOM 6238 O O . THR C 1 126 ? 54.922 9.317 9.018 1.00 13.67 125 THR C O 1
ATOM 6242 N N . ASN C 1 127 ? 56.930 10.347 9.052 1.00 13.51 126 ASN C N 1
ATOM 6243 C CA . ASN C 1 127 ? 57.676 9.092 8.945 1.00 13.65 126 ASN C CA 1
ATOM 6244 C C . ASN C 1 127 ? 57.561 8.206 10.191 1.00 13.72 126 ASN C C 1
ATOM 6245 O O . ASN C 1 127 ? 57.470 6.979 10.069 1.00 13.44 126 ASN C O 1
ATOM 6250 N N . PHE C 1 128 ? 57.572 8.838 11.372 1.00 13.43 127 PHE C N 1
ATOM 6251 C CA . PHE C 1 128 ? 57.190 8.197 12.641 1.00 13.56 127 PHE C CA 1
ATOM 6252 C C . PHE C 1 128 ? 55.839 7.465 12.516 1.00 13.62 127 PHE C C 1
ATOM 6253 O O . PHE C 1 128 ? 55.727 6.286 12.860 1.00 13.51 127 PHE C O 1
ATOM 6261 N N . GLY C 1 129 ? 54.824 8.166 12.007 1.00 13.60 128 GLY C N 1
ATOM 6262 C CA . GLY C 1 129 ? 53.493 7.581 11.821 1.00 13.47 128 GLY C CA 1
ATOM 6263 C C . GLY C 1 129 ? 53.491 6.390 10.883 1.00 13.45 128 GLY C C 1
ATOM 6264 O O . GLY C 1 129 ? 52.876 5.357 11.172 1.00 13.85 128 GLY C O 1
ATOM 6265 N N . THR C 1 130 ? 54.187 6.531 9.759 1.00 13.56 129 THR C N 1
ATOM 6266 C CA . THR C 1 130 ? 54.308 5.446 8.782 1.00 13.68 129 THR C CA 1
ATOM 6267 C C . THR C 1 130 ? 54.967 4.225 9.413 1.00 13.59 129 THR C C 1
ATOM 6268 O O . THR C 1 130 ? 54.450 3.117 9.294 1.00 13.40 129 THR C O 1
ATOM 6272 N N . LEU C 1 131 ? 56.094 4.444 10.097 1.00 13.32 130 LEU C N 1
ATOM 6273 C CA . LEU C 1 131 ? 56.789 3.384 10.826 1.00 13.40 130 LEU C CA 1
ATOM 6274 C C . LEU C 1 131 ? 55.847 2.617 11.764 1.00 13.43 130 LEU C C 1
ATOM 6275 O O . LEU C 1 131 ? 55.858 1.380 11.792 1.00 13.32 130 LEU C O 1
ATOM 6280 N N . LEU C 1 132 ? 55.035 3.353 12.524 1.00 13.23 131 LEU C N 1
ATOM 6281 C CA . LEU C 1 132 ? 54.105 2.731 13.463 1.00 13.74 131 LEU C CA 1
ATOM 6282 C C . LEU C 1 132 ? 53.076 1.843 12.766 1.00 14.11 131 LEU C C 1
ATOM 6283 O O . LEU C 1 132 ? 52.772 0.756 13.254 1.00 14.06 131 LEU C O 1
ATOM 6288 N N . ARG C 1 133 ? 52.544 2.296 11.634 1.00 14.74 132 ARG C N 1
ATOM 6289 C CA . ARG C 1 133 ? 51.545 1.507 10.908 1.00 15.90 132 ARG C CA 1
ATOM 6290 C C . ARG C 1 133 ? 52.121 0.172 10.419 1.00 16.34 132 ARG C C 1
ATOM 6291 O O . ARG C 1 133 ? 51.502 -0.881 10.604 1.00 16.64 132 ARG C O 1
ATOM 6299 N N . GLU C 1 134 ? 53.315 0.232 9.828 1.00 16.79 133 GLU C N 1
ATOM 6300 C CA . GLU C 1 134 ? 54.035 -0.956 9.354 1.00 17.52 133 GLU C CA 1
ATOM 6301 C C . GLU C 1 134 ? 54.470 -1.847 10.526 1.00 17.64 133 GLU C C 1
ATOM 6302 O O . GLU C 1 134 ? 54.477 -3.067 10.410 1.00 17.64 133 GLU C O 1
ATOM 6308 N N . TRP C 1 135 ? 54.821 -1.226 11.651 1.00 18.34 134 TRP C N 1
ATOM 6309 C CA . TRP C 1 135 ? 55.166 -1.960 12.874 1.00 18.89 134 TRP C CA 1
ATOM 6310 C C . TRP C 1 135 ? 53.999 -2.814 13.364 1.00 19.00 134 TRP C C 1
ATOM 6311 O O . TRP C 1 135 ? 54.175 -3.998 13.665 1.00 18.98 134 TRP C O 1
ATOM 6322 N N . ARG C 1 136 ? 52.813 -2.211 13.436 1.00 19.15 135 ARG C N 1
ATOM 6323 C CA . ARG C 1 136 ? 51.595 -2.935 13.799 1.00 19.61 135 ARG C CA 1
ATOM 6324 C C . ARG C 1 136 ? 51.287 -4.067 12.807 1.00 19.75 135 ARG C C 1
ATOM 6325 O O . ARG C 1 136 ? 51.038 -5.202 13.224 1.00 19.81 135 ARG C O 1
ATOM 6333 N N . SER C 1 137 ? 51.321 -3.770 11.508 1.00 19.57 136 SER C N 1
ATOM 6334 C CA . SER C 1 137 ? 51.130 -4.812 10.487 1.00 19.35 136 SER C CA 1
ATOM 6335 C C . SER C 1 137 ? 52.138 -5.955 10.657 1.00 19.10 136 SER C C 1
ATOM 6336 O O . SER C 1 137 ? 51.774 -7.127 10.547 1.00 19.35 136 SER C O 1
ATOM 6339 N N . ALA C 1 138 ? 53.389 -5.608 10.964 1.00 18.58 137 ALA C N 1
ATOM 6340 C CA . ALA C 1 138 ? 54.443 -6.597 11.198 1.00 18.13 137 ALA C CA 1
ATOM 6341 C C . ALA C 1 138 ? 54.231 -7.513 12.421 1.00 18.18 137 ALA C C 1
ATOM 6342 O O . ALA C 1 138 ? 54.428 -8.727 12.301 1.00 18.16 137 ALA C O 1
ATOM 6344 N N . VAL C 1 139 ? 53.835 -6.962 13.580 1.00 18.05 138 VAL C N 1
ATOM 6345 C CA . VAL C 1 139 ? 53.541 -7.814 14.760 1.00 17.55 138 VAL C CA 1
ATOM 6346 C C . VAL C 1 139 ? 52.318 -8.723 14.535 1.00 17.88 138 VAL C C 1
ATOM 6347 O O . VAL C 1 139 ? 52.283 -9.857 15.021 1.00 17.26 138 VAL C O 1
ATOM 6351 N N . VAL C 1 140 ? 51.331 -8.227 13.786 1.00 18.33 139 VAL C N 1
ATOM 6352 C CA . VAL C 1 140 ? 50.148 -9.025 13.422 1.00 18.70 139 VAL C CA 1
ATOM 6353 C C . VAL C 1 140 ? 50.565 -10.216 12.546 1.00 19.38 139 VAL C C 1
ATOM 6354 O O . VAL C 1 140 ? 50.117 -11.352 12.769 1.00 18.83 139 VAL C O 1
ATOM 6358 N N . ALA C 1 141 ? 51.446 -9.945 11.581 1.00 20.17 140 ALA C N 1
ATOM 6359 C CA . ALA C 1 141 ? 52.008 -10.973 10.692 1.00 21.10 140 ALA C CA 1
ATOM 6360 C C . ALA C 1 141 ? 52.851 -12.030 11.429 1.00 21.71 140 ALA C C 1
ATOM 6361 O O . ALA C 1 141 ? 52.748 -13.219 11.129 1.00 21.44 140 ALA C O 1
ATOM 6363 N N . GLU C 1 142 ? 53.677 -11.595 12.384 1.00 22.68 141 GLU C N 1
ATOM 6364 C CA . GLU C 1 142 ? 54.477 -12.522 13.207 1.00 23.90 141 GLU C CA 1
ATOM 6365 C C . GLU C 1 142 ? 53.620 -13.408 14.132 1.00 24.61 141 GLU C C 1
ATOM 6366 O O . GLU C 1 142 ? 53.942 -14.578 14.346 1.00 24.93 141 GLU C O 1
ATOM 6372 N N . ALA C 1 143 ? 52.548 -12.852 14.688 1.00 25.28 142 ALA C N 1
ATOM 6373 C CA . ALA C 1 143 ? 51.652 -13.623 15.556 1.00 26.47 142 ALA C CA 1
ATOM 6374 C C . ALA C 1 143 ? 50.963 -14.730 14.762 1.00 27.26 142 ALA C C 1
ATOM 6375 O O . ALA C 1 143 ? 50.802 -15.850 15.249 1.00 27.43 142 ALA C O 1
ATOM 6377 N N . SER C 1 144 ? 50.565 -14.383 13.538 1.00 28.35 143 SER C N 1
ATOM 6378 C CA . SER C 1 144 ? 49.920 -15.287 12.588 1.00 29.47 143 SER C CA 1
ATOM 6379 C C . SER C 1 144 ? 50.882 -16.397 12.166 1.00 30.13 143 SER C C 1
ATOM 6380 O O . SER C 1 144 ? 50.472 -17.540 11.958 1.00 30.33 143 SER C O 1
ATOM 6383 N N . SER C 1 145 ? 52.165 -16.044 12.070 1.00 30.80 144 SER C N 1
ATOM 6384 C CA . SER C 1 145 ? 53.221 -16.936 11.591 1.00 31.31 144 SER C CA 1
ATOM 6385 C C . SER C 1 145 ? 53.770 -17.880 12.670 1.00 31.74 144 SER C C 1
ATOM 6386 O O . SER C 1 145 ? 53.984 -19.066 12.411 1.00 31.82 144 SER C O 1
ATOM 6389 N N . SER C 1 146 ? 54.001 -17.355 13.870 1.00 31.91 145 SER C N 1
ATOM 6390 C CA . SER C 1 146 ? 54.614 -18.138 14.943 1.00 32.14 145 SER C CA 1
ATOM 6391 C C . SER C 1 146 ? 53.587 -18.914 15.767 1.00 31.94 145 SER C C 1
ATOM 6392 O O . SER C 1 146 ? 53.945 -19.829 16.511 1.00 32.07 145 SER C O 1
ATOM 6395 N N . GLY C 1 147 ? 52.318 -18.537 15.634 1.00 31.83 146 GLY C N 1
ATOM 6396 C CA . GLY C 1 147 ? 51.243 -19.082 16.460 1.00 31.52 146 GLY C CA 1
ATOM 6397 C C . GLY C 1 147 ? 51.092 -18.376 17.800 1.00 31.19 146 GLY C C 1
ATOM 6398 O O . GLY C 1 147 ? 50.049 -18.487 18.453 1.00 31.50 146 GLY C O 1
ATOM 6399 N N . LYS C 1 148 ? 52.129 -17.640 18.196 1.00 30.42 147 LYS C N 1
ATOM 6400 C CA . LYS C 1 148 ? 52.210 -17.024 19.518 1.00 29.65 147 LYS C CA 1
ATOM 6401 C C . LYS C 1 148 ? 51.321 -15.786 19.672 1.00 28.82 147 LYS C C 1
ATOM 6402 O O . LYS C 1 148 ? 50.932 -15.170 18.667 1.00 28.79 147 LYS C O 1
ATOM 6408 N N . PRO C 1 149 ? 50.991 -15.419 20.933 1.00 27.69 148 PRO C N 1
ATOM 6409 C CA . PRO C 1 149 ? 50.278 -14.169 21.191 1.00 26.81 148 PRO C CA 1
ATOM 6410 C C . PRO C 1 149 ? 51.059 -12.968 20.654 1.00 25.70 148 PRO C C 1
ATOM 6411 O O . PRO C 1 149 ? 52.293 -12.921 20.768 1.00 25.96 148 PRO C O 1
ATOM 6415 N N . ARG C 1 150 ? 50.330 -12.024 20.067 1.00 23.85 149 ARG C N 1
ATOM 6416 C CA . ARG C 1 150 ? 50.897 -10.832 19.456 1.00 22.32 149 ARG C CA 1
ATOM 6417 C C . ARG C 1 150 ? 51.809 -10.066 20.413 1.00 21.14 149 ARG C C 1
ATOM 6418 O O . ARG C 1 150 ? 51.495 -9.899 21.593 1.00 20.70 149 ARG C O 1
ATOM 6426 N N . LEU C 1 151 ? 52.939 -9.607 19.889 1.00 19.59 150 LEU C N 1
ATOM 6427 C CA . LEU C 1 151 ? 53.799 -8.689 20.620 1.00 18.64 150 LEU C CA 1
ATOM 6428 C C . LEU C 1 151 ? 53.066 -7.366 20.879 1.00 17.95 150 LEU C C 1
ATOM 6429 O O . LEU C 1 151 ? 52.317 -6.881 20.016 1.00 17.31 150 LEU C O 1
ATOM 6434 N N . LEU C 1 152 ? 53.271 -6.800 22.072 1.00 17.15 151 LEU C N 1
ATOM 6435 C CA . LEU C 1 152 ? 52.667 -5.512 22.432 1.00 16.24 151 LEU C CA 1
ATOM 6436 C C . LEU C 1 152 ? 53.509 -4.384 21.861 1.00 15.79 151 LEU C C 1
ATOM 6437 O O . LEU C 1 152 ? 54.736 -4.488 21.801 1.00 15.49 151 LEU C O 1
ATOM 6442 N N . LEU C 1 153 ? 52.862 -3.300 21.442 1.00 15.24 152 LEU C N 1
ATOM 6443 C CA . LEU C 1 153 ? 53.612 -2.124 20.996 1.00 14.31 152 LEU C CA 1
ATOM 6444 C C . LEU C 1 153 ? 53.219 -0.880 21.792 1.00 13.94 152 LEU C C 1
ATOM 6445 O O . LEU C 1 153 ? 52.036 -0.603 21.979 1.00 14.49 152 LEU C O 1
ATOM 6450 N N . ALA C 1 154 ? 54.223 -0.153 22.264 1.00 13.00 153 ALA C N 1
ATOM 6451 C CA . ALA C 1 154 ? 54.026 1.111 22.940 1.00 12.49 153 ALA C CA 1
ATOM 6452 C C . ALA C 1 154 ? 55.094 2.094 22.474 1.00 12.18 153 ALA C C 1
ATOM 6453 O O . ALA C 1 154 ? 56.073 1.700 21.804 1.00 11.89 153 ALA C O 1
ATOM 6455 N N . ALA C 1 155 ? 54.897 3.370 22.812 1.00 11.37 154 ALA C N 1
ATOM 6456 C CA . ALA C 1 155 ? 55.893 4.414 22.558 1.00 10.79 154 ALA C CA 1
ATOM 6457 C C . ALA C 1 155 ? 55.903 5.400 23.717 1.00 10.70 154 ALA C C 1
ATOM 6458 O O . ALA C 1 155 ? 54.852 5.690 24.274 1.00 9.88 154 ALA C O 1
ATOM 6460 N N . ALA C 1 156 ? 57.083 5.897 24.100 1.00 10.94 155 ALA C N 1
ATOM 6461 C CA . ALA C 1 156 ? 57.140 7.015 25.052 1.00 11.32 155 ALA C CA 1
ATOM 6462 C C . ALA C 1 156 ? 56.974 8.301 24.255 1.00 11.71 155 ALA C C 1
ATOM 6463 O O . ALA C 1 156 ? 57.730 8.544 23.306 1.00 12.13 155 ALA C O 1
ATOM 6465 N N . VAL C 1 157 ? 55.966 9.100 24.612 1.00 11.35 156 VAL C N 1
ATOM 6466 C CA . VAL C 1 157 ? 55.635 10.316 23.857 1.00 10.97 156 VAL C CA 1
ATOM 6467 C C . VAL C 1 157 ? 55.711 11.590 24.713 1.00 11.21 156 VAL C C 1
ATOM 6468 O O . VAL C 1 157 ? 55.655 11.527 25.939 1.00 10.54 156 VAL C O 1
ATOM 6472 N N . PHE C 1 158 ? 55.855 12.737 24.044 1.00 11.68 157 PHE C N 1
ATOM 6473 C CA . PHE C 1 158 ? 55.695 14.065 24.668 1.00 11.99 157 PHE C CA 1
ATOM 6474 C C . PHE C 1 158 ? 54.375 14.134 25.426 1.00 12.19 157 PHE C C 1
ATOM 6475 O O . PHE C 1 158 ? 53.382 13.517 25.007 1.00 11.95 157 PHE C O 1
ATOM 6483 N N . TYR C 1 159 ? 54.379 14.861 26.548 1.00 12.89 158 TYR C N 1
ATOM 6484 C CA . TYR C 1 159 ? 53.208 14.986 27.426 1.00 13.62 158 TYR C CA 1
ATOM 6485 C C . TYR C 1 159 ? 51.975 15.454 26.644 1.00 14.14 158 TYR C C 1
ATOM 6486 O O . TYR C 1 159 ? 50.838 15.106 26.987 1.00 14.60 158 TYR C O 1
ATOM 6495 N N . SER C 1 160 ? 52.221 16.224 25.582 1.00 14.36 159 SER C N 1
ATOM 6496 C CA . SER C 1 160 ? 51.178 16.699 24.674 1.00 14.45 159 SER C CA 1
ATOM 6497 C C . SER C 1 160 ? 51.407 16.159 23.264 1.00 14.41 159 SER C C 1
ATOM 6498 O O . SER C 1 160 ? 52.533 15.836 22.894 1.00 13.91 159 SER C O 1
ATOM 6501 N N . ASN C 1 161 ? 50.336 16.078 22.477 1.00 14.18 160 ASN C N 1
ATOM 6502 C CA . ASN C 1 161 ? 50.454 15.720 21.060 1.00 14.70 160 ASN C CA 1
ATOM 6503 C C . ASN C 1 161 ? 51.039 16.871 20.243 1.00 14.97 160 ASN C C 1
ATOM 6504 O O . ASN C 1 161 ? 51.493 16.679 19.113 1.00 15.39 160 ASN C O 1
ATOM 6509 N N . ASN C 1 162 ? 51.004 18.069 20.817 1.00 15.14 161 ASN C N 1
ATOM 6510 C CA . ASN C 1 162 ? 51.603 19.239 20.206 1.00 15.69 161 ASN C CA 1
ATOM 6511 C C . ASN C 1 162 ? 53.003 19.484 20.761 1.00 16.11 161 ASN C C 1
ATOM 6512 O O . ASN C 1 162 ? 53.169 19.943 21.898 1.00 15.97 161 ASN C O 1
ATOM 6517 N N . TYR C 1 163 ? 54.013 19.181 19.954 1.00 16.51 162 TYR C N 1
ATOM 6518 C CA . TYR C 1 163 ? 55.395 19.316 20.396 1.00 17.09 162 TYR C CA 1
ATOM 6519 C C . TYR C 1 163 ? 56.030 20.601 19.832 1.00 17.95 162 TYR C C 1
ATOM 6520 O O . TYR C 1 163 ? 56.712 20.575 18.798 1.00 17.91 162 TYR C O 1
ATOM 6529 N N . TYR C 1 164 ? 55.780 21.722 20.518 1.00 18.80 163 TYR C N 1
ATOM 6530 C CA . TYR C 1 164 ? 56.241 23.063 20.082 1.00 19.85 163 TYR C CA 1
ATOM 6531 C C . TYR C 1 164 ? 55.793 23.400 18.654 1.00 19.94 163 TYR C C 1
ATOM 6532 O O . TYR C 1 164 ? 56.606 23.809 17.815 1.00 19.59 163 TYR C O 1
ATOM 6541 N N . SER C 1 165 ? 54.497 23.193 18.404 1.00 20.10 164 SER C N 1
ATOM 6542 C CA . SER C 1 165 ? 53.828 23.427 17.102 1.00 20.61 164 SER C CA 1
ATOM 6543 C C . SER C 1 165 ? 53.962 22.267 16.091 1.00 20.49 164 SER C C 1
ATOM 6544 O O . SER C 1 165 ? 53.299 22.271 15.043 1.00 20.94 164 SER C O 1
ATOM 6547 N N . VAL C 1 166 ? 54.801 21.281 16.414 1.00 20.11 165 VAL C N 1
ATOM 6548 C CA . VAL C 1 166 ? 54.963 20.082 15.582 1.00 19.32 165 VAL C CA 1
ATOM 6549 C C . VAL C 1 166 ? 54.048 18.973 16.109 1.00 18.90 165 VAL C C 1
ATOM 6550 O O . VAL C 1 166 ? 54.208 18.510 17.242 1.00 19.13 165 VAL C O 1
ATOM 6554 N N . LEU C 1 167 ? 53.085 18.557 15.296 1.00 18.10 166 LEU C N 1
ATOM 6555 C CA . LEU C 1 167 ? 52.037 17.643 15.759 1.00 17.40 166 LEU C CA 1
ATOM 6556 C C . LEU C 1 167 ? 52.334 16.170 15.479 1.00 16.90 166 LEU C C 1
ATOM 6557 O O . LEU C 1 167 ? 52.744 15.811 14.378 1.00 16.70 166 LEU C O 1
ATOM 6562 N N . TYR C 1 168 ? 52.108 15.330 16.493 1.00 16.57 167 TYR C N 1
ATOM 6563 C CA . TYR C 1 168 ? 52.144 13.876 16.360 1.00 15.91 167 TYR C CA 1
ATOM 6564 C C . TYR C 1 168 ? 51.042 13.392 15.413 1.00 16.33 167 TYR C C 1
ATOM 6565 O O . TYR C 1 168 ? 49.952 13.999 15.370 1.00 15.99 167 TYR C O 1
ATOM 6574 N N . PRO C 1 169 ? 51.310 12.297 14.662 1.00 16.39 168 PRO C N 1
ATOM 6575 C CA . PRO C 1 169 ? 50.280 11.670 13.812 1.00 16.31 168 PRO C CA 1
ATOM 6576 C C . PRO C 1 169 ? 49.352 10.781 14.660 1.00 16.44 168 PRO C C 1
ATOM 6577 O O . PRO C 1 169 ? 49.537 9.558 14.747 1.00 16.18 168 PRO C O 1
ATOM 6581 N N . VAL C 1 170 ? 48.366 11.421 15.285 1.00 16.48 169 VAL C N 1
ATOM 6582 C CA . VAL C 1 170 ? 47.550 10.815 16.339 1.00 16.83 169 VAL C CA 1
ATOM 6583 C C . VAL C 1 170 ? 46.765 9.596 15.864 1.00 17.17 169 VAL C C 1
ATOM 6584 O O . VAL C 1 170 ? 46.704 8.572 16.562 1.00 16.73 169 VAL C O 1
ATOM 6588 N N . SER C 1 171 ? 46.190 9.713 14.670 1.00 17.47 170 SER C N 1
ATOM 6589 C CA . SER C 1 171 ? 45.465 8.621 14.035 1.00 18.58 170 SER C CA 1
ATOM 6590 C C . SER C 1 171 ? 46.322 7.360 13.887 1.00 18.34 170 SER C C 1
ATOM 6591 O O . SER C 1 171 ? 45.858 6.242 14.165 1.00 18.43 170 SER C O 1
ATOM 6594 N N . ALA C 1 172 ? 47.567 7.556 13.449 1.00 18.12 171 ALA C N 1
ATOM 6595 C CA . ALA C 1 172 ? 48.534 6.472 13.306 1.00 18.18 171 ALA C CA 1
ATOM 6596 C C . ALA C 1 172 ? 48.891 5.862 14.657 1.00 18.06 171 ALA C C 1
ATOM 6597 O O . ALA C 1 172 ? 48.977 4.642 14.787 1.00 17.90 171 ALA C O 1
ATOM 6599 N N . VAL C 1 173 ? 49.102 6.718 15.653 1.00 18.17 172 VAL C N 1
ATOM 6600 C CA . VAL C 1 173 ? 49.385 6.274 17.017 1.00 18.31 172 VAL C CA 1
ATOM 6601 C C . VAL C 1 173 ? 48.228 5.420 17.533 1.00 18.47 172 VAL C C 1
ATOM 6602 O O . VAL C 1 173 ? 48.446 4.294 17.998 1.00 18.53 172 VAL C O 1
ATOM 6606 N N . ALA C 1 174 ? 47.009 5.947 17.403 1.00 18.42 173 ALA C N 1
ATOM 6607 C CA . ALA C 1 174 ? 45.800 5.305 17.926 1.00 18.79 173 ALA C CA 1
ATOM 6608 C C . ALA C 1 174 ? 45.534 3.927 17.330 1.00 19.01 173 ALA C C 1
ATOM 6609 O O . ALA C 1 174 ? 45.049 3.039 18.029 1.00 19.42 173 ALA C O 1
ATOM 6611 N N . SER C 1 175 ? 45.848 3.743 16.050 1.00 18.85 174 SER C N 1
ATOM 6612 C CA . SER C 1 175 ? 45.602 2.450 15.411 1.00 18.87 174 SER C CA 1
ATOM 6613 C C . SER C 1 175 ? 46.763 1.442 15.524 1.00 18.20 174 SER C C 1
ATOM 6614 O O . SER C 1 175 ? 46.550 0.243 15.398 1.00 18.50 174 SER C O 1
ATOM 6617 N N . SER C 1 176 ? 47.981 1.919 15.767 1.00 17.73 175 SER C N 1
ATOM 6618 C CA . SER C 1 176 ? 49.150 1.029 15.727 1.00 16.95 175 SER C CA 1
ATOM 6619 C C . SER C 1 176 ? 49.563 0.489 17.083 1.00 16.55 175 SER C C 1
ATOM 6620 O O . SER C 1 176 ? 50.052 -0.644 17.192 1.00 16.86 175 SER C O 1
ATOM 6623 N N . LEU C 1 177 ? 49.396 1.314 18.109 1.00 15.79 176 LEU C N 1
ATOM 6624 C CA . LEU C 1 177 ? 49.981 1.025 19.409 1.00 15.23 176 LEU C CA 1
ATOM 6625 C C . LEU C 1 177 ? 48.926 0.562 20.382 1.00 14.59 176 LEU C C 1
ATOM 6626 O O . LEU C 1 177 ? 47.761 0.968 20.299 1.00 14.56 176 LEU C O 1
ATOM 6631 N N . ASP C 1 178 ? 49.342 -0.309 21.290 1.00 13.29 177 ASP C N 1
ATOM 6632 C CA . ASP C 1 178 ? 48.493 -0.747 22.384 1.00 12.65 177 ASP C CA 1
ATOM 6633 C C . ASP C 1 178 ? 48.258 0.408 23.379 1.00 12.34 177 ASP C C 1
ATOM 6634 O O . ASP C 1 178 ? 47.181 0.507 23.973 1.00 11.96 177 ASP C O 1
ATOM 6639 N N . TRP C 1 179 ? 49.275 1.264 23.544 1.00 11.57 178 TRP C N 1
ATOM 6640 C CA . TRP C 1 179 ? 49.163 2.523 24.295 1.00 11.41 178 TRP C CA 1
ATOM 6641 C C . TRP C 1 179 ? 50.387 3.405 24.095 1.00 11.01 178 TRP C C 1
ATOM 6642 O O . TRP C 1 179 ? 51.382 2.979 23.510 1.00 11.30 178 TRP C O 1
ATOM 6653 N N . VAL C 1 180 ? 50.314 4.640 24.574 1.00 10.85 179 VAL C N 1
ATOM 6654 C CA . VAL C 1 180 ? 51.522 5.469 24.683 1.00 11.06 179 VAL C CA 1
ATOM 6655 C C . VAL C 1 180 ? 51.827 5.761 26.148 1.00 11.03 179 VAL C C 1
ATOM 6656 O O . VAL C 1 180 ? 50.920 5.761 26.986 1.00 10.33 179 VAL C O 1
ATOM 6660 N N . ASN C 1 181 ? 53.114 5.961 26.433 1.00 10.67 180 ASN C N 1
ATOM 6661 C CA . ASN C 1 181 ? 53.584 6.386 27.734 1.00 10.85 180 ASN C CA 1
ATOM 6662 C C . ASN C 1 181 ? 53.782 7.909 27.701 1.00 10.65 180 ASN C C 1
ATOM 6663 O O . ASN C 1 181 ? 54.784 8.410 27.181 1.00 10.02 180 ASN C O 1
ATOM 6668 N N . LEU C 1 182 ? 52.808 8.638 28.240 1.00 11.20 181 LEU C N 1
ATOM 6669 C CA . LEU C 1 182 ? 52.865 10.096 28.281 1.00 11.18 181 LEU C CA 1
ATOM 6670 C C . LEU C 1 182 ? 53.893 10.533 29.308 1.00 11.12 181 LEU C C 1
ATOM 6671 O O . LEU C 1 182 ? 53.724 10.276 30.502 1.00 11.46 181 LEU C O 1
ATOM 6676 N N . MET C 1 183 ? 54.958 11.185 28.849 1.00 10.86 182 MET C N 1
ATOM 6677 C CA . MET C 1 183 ? 55.998 11.657 29.757 1.00 10.90 182 MET C CA 1
ATOM 6678 C C . MET C 1 183 ? 55.635 13.031 30.331 1.00 10.29 182 MET C C 1
ATOM 6679 O O . MET C 1 183 ? 56.175 14.077 29.933 1.00 9.81 182 MET C O 1
ATOM 6684 N N . ALA C 1 184 ? 54.700 13.001 31.271 1.00 10.20 183 ALA C N 1
ATOM 6685 C CA . ALA C 1 184 ? 54.230 14.197 31.962 1.00 10.12 183 ALA C CA 1
ATOM 6686 C C . ALA C 1 184 ? 55.189 14.575 33.090 1.00 10.29 183 ALA C C 1
ATOM 6687 O O . ALA C 1 184 ? 54.832 14.547 34.265 1.00 10.66 183 ALA C O 1
ATOM 6689 N N . TYR C 1 185 ? 56.425 14.900 32.716 1.00 10.95 184 TYR C N 1
ATOM 6690 C CA . TYR C 1 185 ? 57.452 15.334 33.658 1.00 11.55 184 TYR C CA 1
ATOM 6691 C C . TYR C 1 185 ? 58.586 16.019 32.899 1.00 11.74 184 TYR C C 1
ATOM 6692 O O . TYR C 1 185 ? 58.492 16.192 31.691 1.00 11.79 184 TYR C O 1
ATOM 6701 N N . ASP C 1 186 ? 59.643 16.401 33.608 1.00 12.11 185 ASP C N 1
ATOM 6702 C CA . ASP C 1 186 ? 60.695 17.292 33.089 1.00 13.10 185 ASP C CA 1
ATOM 6703 C C . ASP C 1 186 ? 60.168 18.682 32.645 1.00 13.36 185 ASP C C 1
ATOM 6704 O O . ASP C 1 186 ? 60.720 19.301 31.716 1.00 13.57 185 ASP C O 1
ATOM 6709 N N . PHE C 1 187 ? 59.126 19.178 33.316 1.00 13.02 186 PHE C N 1
ATOM 6710 C CA . PHE C 1 187 ? 58.543 20.485 32.954 1.00 12.82 186 PHE C CA 1
ATOM 6711 C C . PHE C 1 187 ? 59.456 21.659 33.319 1.00 12.93 186 PHE C C 1
ATOM 6712 O O . PHE C 1 187 ? 59.514 22.660 32.596 1.00 12.79 186 PHE C O 1
ATOM 6720 N N . TYR C 1 188 ? 60.177 21.519 34.431 1.00 13.13 187 TYR C N 1
ATOM 6721 C CA . TYR C 1 188 ? 61.081 22.556 34.913 1.00 13.24 187 TYR C CA 1
ATOM 6722 C C . TYR C 1 188 ? 62.325 21.900 35.482 1.00 13.59 187 TYR C C 1
ATOM 6723 O O . TYR C 1 188 ? 62.243 20.865 36.151 1.00 13.32 187 TYR C O 1
ATOM 6732 N N . GLY C 1 189 ? 63.474 22.515 35.213 1.00 13.71 188 GLY C N 1
ATOM 6733 C CA . GLY C 1 189 ? 64.758 22.061 35.729 1.00 14.43 188 GLY C CA 1
ATOM 6734 C C . GLY C 1 189 ? 65.741 23.217 35.654 1.00 15.05 188 GLY C C 1
ATOM 6735 O O . GLY C 1 189 ? 65.549 24.130 34.852 1.00 14.69 188 GLY C O 1
ATOM 6736 N N . PRO C 1 190 ? 66.796 23.201 36.488 1.00 15.74 189 PRO C N 1
ATOM 6737 C CA . PRO C 1 190 ? 67.743 24.323 36.467 1.00 16.82 189 PRO C CA 1
ATOM 6738 C C . PRO C 1 190 ? 68.552 24.467 35.165 1.00 18.14 189 PRO C C 1
ATOM 6739 O O . PRO C 1 190 ? 69.376 25.378 35.056 1.00 18.71 189 PRO C O 1
ATOM 6743 N N . GLY C 1 191 ? 68.318 23.586 34.194 1.00 19.28 190 GLY C N 1
ATOM 6744 C CA . GLY C 1 191 ? 68.976 23.682 32.886 1.00 20.48 190 GLY C CA 1
ATOM 6745 C C . GLY C 1 191 ? 68.195 24.542 31.901 1.00 21.18 190 GLY C C 1
ATOM 6746 O O . GLY C 1 191 ? 68.765 25.098 30.958 1.00 21.45 190 GLY C O 1
ATOM 6747 N N . TRP C 1 192 ? 66.888 24.663 32.123 1.00 21.59 191 TRP C N 1
ATOM 6748 C CA . TRP C 1 192 ? 66.019 25.397 31.204 1.00 21.87 191 TRP C CA 1
ATOM 6749 C C . TRP C 1 192 ? 64.971 26.256 31.929 1.00 22.00 191 TRP C C 1
ATOM 6750 O O . TRP C 1 192 ? 63.945 26.634 31.346 1.00 22.41 191 TRP C O 1
ATOM 6761 N N . SER C 1 193 ? 65.230 26.546 33.202 1.00 21.74 192 SER C N 1
ATOM 6762 C CA . SER C 1 193 ? 64.353 27.399 34.006 1.00 21.66 192 SER C CA 1
ATOM 6763 C C . SER C 1 193 ? 65.137 28.126 35.091 1.00 21.34 192 SER C C 1
ATOM 6764 O O . SER C 1 193 ? 65.826 27.498 35.896 1.00 21.68 192 SER C O 1
ATOM 6767 N N . ARG C 1 194 ? 65.030 29.450 35.096 1.00 20.98 193 ARG C N 1
ATOM 6768 C CA . ARG C 1 194 ? 65.725 30.292 36.070 1.00 20.92 193 ARG C CA 1
ATOM 6769 C C . ARG C 1 194 ? 64.944 30.442 37.379 1.00 19.90 193 ARG C C 1
ATOM 6770 O O . ARG C 1 194 ? 65.466 30.972 38.363 1.00 19.72 193 ARG C O 1
ATOM 6778 N N . VAL C 1 195 ? 63.689 30.003 37.363 1.00 18.75 194 VAL C N 1
ATOM 6779 C CA . VAL C 1 195 ? 62.849 29.971 38.558 1.00 17.80 194 VAL C CA 1
ATOM 6780 C C . VAL C 1 195 ? 62.476 28.529 38.911 1.00 17.16 194 VAL C C 1
ATOM 6781 O O . VAL C 1 195 ? 62.397 27.657 38.022 1.00 17.36 194 VAL C O 1
ATOM 6785 N N . THR C 1 196 ? 62.240 28.279 40.201 1.00 15.79 195 THR C N 1
ATOM 6786 C CA . THR C 1 196 ? 61.748 26.974 40.651 1.00 14.23 195 THR C CA 1
ATOM 6787 C C . THR C 1 196 ? 60.401 26.683 39.993 1.00 13.14 195 THR C C 1
ATOM 6788 O O . THR C 1 196 ? 59.715 27.598 39.558 1.00 13.17 195 THR C O 1
ATOM 6792 N N . GLY C 1 197 ? 60.028 25.412 39.901 1.00 12.24 196 GLY C N 1
ATOM 6793 C CA . GLY C 1 197 ? 58.751 25.042 39.276 1.00 10.90 196 GLY C CA 1
ATOM 6794 C C . GLY C 1 197 ? 58.401 23.604 39.604 1.00 10.57 196 GLY C C 1
ATOM 6795 O O . GLY C 1 197 ? 59.277 22.841 40.041 1.00 10.63 196 GLY C O 1
ATOM 6796 N N . PRO C 1 198 ? 57.115 23.228 39.440 1.00 9.90 197 PRO C N 1
ATOM 6797 C CA . PRO C 1 198 ? 56.680 21.846 39.626 1.00 9.33 197 PRO C CA 1
ATOM 6798 C C . PRO C 1 198 ? 56.985 20.994 38.377 1.00 9.24 197 PRO C C 1
ATOM 6799 O O . PRO C 1 198 ? 56.244 21.080 37.369 1.00 8.64 197 PRO C O 1
ATOM 6803 N N . PRO C 1 199 ? 58.041 20.153 38.447 1.00 8.70 198 PRO C N 1
ATOM 6804 C CA . PRO C 1 199 ? 58.523 19.468 37.238 1.00 8.95 198 PRO C CA 1
ATOM 6805 C C . PRO C 1 199 ? 57.532 18.493 36.605 1.00 8.63 198 PRO C C 1
ATOM 6806 O O . PRO C 1 199 ? 57.696 18.122 35.443 1.00 9.27 198 PRO C O 1
ATOM 6810 N N . ALA C 1 200 ? 56.507 18.087 37.343 1.00 8.06 199 ALA C N 1
ATOM 6811 C CA . ALA C 1 200 ? 55.575 17.114 36.806 1.00 7.88 199 ALA C CA 1
ATOM 6812 C C . ALA C 1 200 ? 54.127 17.447 37.123 1.00 7.64 199 ALA C C 1
ATOM 6813 O O . ALA C 1 200 ? 53.277 16.565 37.128 1.00 7.56 199 ALA C O 1
ATOM 6815 N N . ALA C 1 201 ? 53.865 18.722 37.392 1.00 8.22 200 ALA C N 1
ATOM 6816 C CA . ALA C 1 201 ? 52.555 19.200 37.827 1.00 8.71 200 ALA C CA 1
ATOM 6817 C C . ALA C 1 201 ? 51.464 18.548 37.023 1.00 8.66 200 ALA C C 1
ATOM 6818 O O . ALA C 1 201 ? 51.555 18.509 35.801 1.00 9.20 200 ALA C O 1
ATOM 6820 N N . LEU C 1 202 ? 50.450 18.022 37.703 1.00 9.19 201 LEU C N 1
ATOM 6821 C CA . LEU C 1 202 ? 49.266 17.485 37.036 1.00 9.54 201 LEU C CA 1
ATOM 6822 C C . LEU C 1 202 ? 48.379 18.622 36.533 1.00 10.66 201 LEU C C 1
ATOM 6823 O O . LEU C 1 202 ? 47.748 18.497 35.487 1.00 10.31 201 LEU C O 1
ATOM 6828 N N . PHE C 1 203 ? 48.314 19.709 37.304 1.00 11.49 202 PHE C N 1
ATOM 6829 C CA . PHE C 1 203 ? 47.465 20.857 36.981 1.00 13.02 202 PHE C CA 1
ATOM 6830 C C . PHE C 1 203 ? 48.260 22.148 37.033 1.00 14.32 202 PHE C C 1
ATOM 6831 O O . PHE C 1 203 ? 49.239 22.268 37.793 1.00 14.15 202 PHE C O 1
ATOM 6839 N N . ASP C 1 204 ? 47.815 23.116 36.236 1.00 15.90 203 ASP C N 1
ATOM 6840 C CA . ASP C 1 204 ? 48.293 24.484 36.309 1.00 17.90 203 ASP C CA 1
ATOM 6841 C C . ASP C 1 204 ? 47.063 25.383 36.287 1.00 19.08 203 ASP C C 1
ATOM 6842 O O . ASP C 1 204 ? 46.439 25.534 35.240 1.00 19.00 203 ASP C O 1
ATOM 6847 N N . PRO C 1 205 ? 46.704 25.977 37.443 1.00 20.50 204 PRO C N 1
ATOM 6848 C CA . PRO C 1 205 ? 45.468 26.762 37.507 1.00 21.44 204 PRO C CA 1
ATOM 6849 C C . PRO C 1 205 ? 45.518 27.969 36.569 1.00 22.20 204 PRO C C 1
ATOM 6850 O O . PRO C 1 205 ? 44.495 28.320 35.987 1.00 22.72 204 PRO C O 1
ATOM 6854 N N . SER C 1 206 ? 46.703 28.567 36.412 1.00 22.95 205 SER C N 1
ATOM 6855 C CA . SER C 1 206 ? 46.926 29.692 35.499 1.00 23.75 205 SER C CA 1
ATOM 6856 C C . SER C 1 206 ? 46.957 29.234 34.041 1.00 24.32 205 SER C C 1
ATOM 6857 O O . SER C 1 206 ? 46.916 30.058 33.131 1.00 24.41 205 SER C O 1
ATOM 6860 N N . ASN C 1 207 ? 47.063 27.919 33.834 1.00 24.60 206 ASN C N 1
ATOM 6861 C CA . ASN C 1 207 ? 47.090 27.318 32.497 1.00 25.04 206 ASN C CA 1
ATOM 6862 C C . ASN C 1 207 ? 48.138 27.970 31.580 1.00 24.79 206 ASN C C 1
ATOM 6863 O O . ASN C 1 207 ? 47.955 28.052 30.363 1.00 25.26 206 ASN C O 1
ATOM 6868 N N . ALA C 1 208 ? 49.231 28.430 32.187 1.00 24.22 207 ALA C N 1
ATOM 6869 C CA . ALA C 1 208 ? 50.302 29.138 31.485 1.00 24.04 207 ALA C CA 1
ATOM 6870 C C . ALA C 1 208 ? 51.504 28.240 31.188 1.00 23.71 207 ALA C C 1
ATOM 6871 O O . ALA C 1 208 ? 52.207 28.447 30.196 1.00 24.15 207 ALA C O 1
ATOM 6873 N N . GLY C 1 209 ? 51.748 27.265 32.063 1.00 22.86 208 GLY C N 1
ATOM 6874 C CA . GLY C 1 209 ? 52.830 26.307 31.876 1.00 21.28 208 GLY C CA 1
ATOM 6875 C C . GLY C 1 209 ? 52.297 24.930 31.522 1.00 20.20 208 GLY C C 1
ATOM 6876 O O . GLY C 1 209 ? 51.076 24.726 31.447 1.00 20.29 208 GLY C O 1
ATOM 6877 N N . PRO C 1 210 ? 53.210 23.964 31.316 1.00 19.37 209 PRO C N 1
ATOM 6878 C CA . PRO C 1 210 ? 52.781 22.604 30.989 1.00 18.56 209 PRO C CA 1
ATOM 6879 C C . PRO C 1 210 ? 52.112 21.950 32.191 1.00 17.93 209 PRO C C 1
ATOM 6880 O O . PRO C 1 210 ? 52.383 22.337 33.337 1.00 17.94 209 PRO C O 1
ATOM 6884 N N . SER C 1 211 ? 51.238 20.981 31.934 1.00 16.74 210 SER C N 1
ATOM 6885 C CA . SER C 1 211 ? 50.666 20.161 32.995 1.00 15.90 210 SER C CA 1
ATOM 6886 C C . SER C 1 211 ? 50.210 18.807 32.453 1.00 15.60 210 SER C C 1
ATOM 6887 O O . SER C 1 211 ? 49.773 18.704 31.301 1.00 15.37 210 SER C O 1
ATOM 6890 N N . GLY C 1 212 ? 50.312 17.777 33.290 1.00 14.91 211 GLY C N 1
ATOM 6891 C CA . GLY C 1 212 ? 49.899 16.431 32.914 1.00 14.71 211 GLY C CA 1
ATOM 6892 C C . GLY C 1 212 ? 48.469 16.387 32.401 1.00 14.68 211 GLY C C 1
ATOM 6893 O O . GLY C 1 212 ? 48.179 15.733 31.394 1.00 14.52 211 GLY C O 1
ATOM 6894 N N . ASP C 1 213 ? 47.577 17.082 33.093 1.00 14.16 212 ASP C N 1
ATOM 6895 C CA . ASP C 1 213 ? 46.171 17.156 32.684 1.00 14.18 212 ASP C CA 1
ATOM 6896 C C . ASP C 1 213 ? 45.961 17.859 31.329 1.00 13.98 212 ASP C C 1
ATOM 6897 O O . ASP C 1 213 ? 45.140 17.414 30.523 1.00 13.62 212 ASP C O 1
ATOM 6902 N N . ALA C 1 214 ? 46.690 18.951 31.088 1.00 14.08 213 ALA C N 1
ATOM 6903 C CA . ALA C 1 214 ? 46.580 19.687 29.812 1.00 14.39 213 ALA C CA 1
ATOM 6904 C C . ALA C 1 214 ? 47.079 18.877 28.613 1.00 14.73 213 ALA C C 1
ATOM 6905 O O . ALA C 1 214 ? 46.411 18.826 27.577 1.00 14.18 213 ALA C O 1
ATOM 6907 N N . GLY C 1 215 ? 48.261 18.269 28.753 1.00 15.06 214 GLY C N 1
ATOM 6908 C CA . GLY C 1 215 ? 48.800 17.384 27.721 1.00 15.26 214 GLY C CA 1
ATOM 6909 C C . GLY C 1 215 ? 47.872 16.215 27.428 1.00 15.92 214 GLY C C 1
ATOM 6910 O O . GLY C 1 215 ? 47.563 15.928 26.265 1.00 15.70 214 GLY C O 1
ATOM 6911 N N . THR C 1 216 ? 47.428 15.547 28.493 1.00 16.20 215 THR C N 1
ATOM 6912 C CA . THR C 1 216 ? 46.551 14.383 28.391 1.00 16.71 215 THR C CA 1
ATOM 6913 C C . THR C 1 216 ? 45.269 14.747 27.630 1.00 17.09 215 THR C C 1
ATOM 6914 O O . THR C 1 216 ? 44.942 14.104 26.643 1.00 16.44 215 THR C O 1
ATOM 6918 N N . ARG C 1 217 ? 44.574 15.796 28.062 1.00 17.86 216 ARG C N 1
ATOM 6919 C CA . ARG C 1 217 ? 43.358 16.232 27.362 1.00 18.91 216 ARG C CA 1
ATOM 6920 C C . ARG C 1 217 ? 43.618 16.675 25.903 1.00 18.83 216 ARG C C 1
ATOM 6921 O O . ARG C 1 217 ? 42.764 16.494 25.027 1.00 18.78 216 ARG C O 1
ATOM 6929 N N . SER C 1 218 ? 44.800 17.228 25.645 1.00 18.62 217 SER C N 1
ATOM 6930 C CA . SER C 1 218 ? 45.194 17.594 24.285 1.00 18.84 217 SER C CA 1
ATOM 6931 C C . SER C 1 218 ? 45.281 16.347 23.387 1.00 19.11 217 SER C C 1
ATOM 6932 O O . SER C 1 218 ? 44.665 16.311 22.311 1.00 18.75 217 SER C O 1
ATOM 6935 N N . TRP C 1 219 ? 46.023 15.332 23.847 1.00 18.93 218 TRP C N 1
ATOM 6936 C CA . TRP C 1 219 ? 46.090 14.025 23.178 1.00 18.73 218 TRP C CA 1
ATOM 6937 C C . TRP C 1 219 ? 44.700 13.469 22.892 1.00 19.10 218 TRP C C 1
ATOM 6938 O O . TRP C 1 219 ? 44.391 13.114 21.747 1.00 18.68 218 TRP C O 1
ATOM 6949 N N . ILE C 1 220 ? 43.866 13.398 23.931 1.00 19.74 219 ILE C N 1
ATOM 6950 C CA . ILE C 1 220 ? 42.530 12.802 23.806 1.00 20.69 219 ILE C CA 1
ATOM 6951 C C . ILE C 1 220 ? 41.631 13.588 22.841 1.00 21.34 219 ILE C C 1
ATOM 6952 O O . ILE C 1 220 ? 40.896 12.994 22.052 1.00 21.54 219 ILE C O 1
ATOM 6957 N N . GLN C 1 221 ? 41.707 14.914 22.905 1.00 22.20 220 GLN C N 1
ATOM 6958 C CA . GLN C 1 221 ? 40.973 15.786 21.981 1.00 23.45 220 GLN C CA 1
ATOM 6959 C C . GLN C 1 221 ? 41.379 15.475 20.536 1.00 23.42 220 GLN C C 1
ATOM 6960 O O . GLN C 1 221 ? 40.526 15.391 19.640 1.00 23.66 220 GLN C O 1
ATOM 6966 N N . ALA C 1 222 ? 42.681 15.295 20.322 1.00 23.07 221 ALA C N 1
ATOM 6967 C CA . ALA C 1 222 ? 43.211 15.030 18.989 1.00 22.97 221 ALA C CA 1
ATOM 6968 C C . ALA C 1 222 ? 42.848 13.641 18.447 1.00 22.61 221 ALA C C 1
ATOM 6969 O O . ALA C 1 222 ? 43.134 13.348 17.292 1.00 23.12 221 ALA C O 1
ATOM 6971 N N . GLY C 1 223 ? 42.220 12.799 19.271 1.00 22.25 222 GLY C N 1
ATOM 6972 C CA . GLY C 1 223 ? 41.788 11.462 18.843 1.00 21.70 222 GLY C CA 1
ATOM 6973 C C . GLY C 1 223 ? 42.474 10.263 19.490 1.00 21.46 222 GLY C C 1
ATOM 6974 O O . GLY C 1 223 ? 42.293 9.126 19.047 1.00 21.56 222 GLY C O 1
ATOM 6975 N N . LEU C 1 224 ? 43.262 10.496 20.537 1.00 21.05 223 LEU C N 1
ATOM 6976 C CA . LEU C 1 224 ? 43.814 9.385 21.308 1.00 20.50 223 LEU C CA 1
ATOM 6977 C C . LEU C 1 224 ? 42.747 8.858 22.266 1.00 20.32 223 LEU C C 1
ATOM 6978 O O . LEU C 1 224 ? 42.312 9.589 23.156 1.00 20.69 223 LEU C O 1
ATOM 6983 N N . PRO C 1 225 ? 42.315 7.592 22.089 1.00 20.06 224 PRO C N 1
ATOM 6984 C CA . PRO C 1 225 ? 41.389 7.068 23.087 1.00 19.78 224 PRO C CA 1
ATOM 6985 C C . PRO C 1 225 ? 42.042 7.109 24.465 1.00 19.63 224 PRO C C 1
ATOM 6986 O O . PRO C 1 225 ? 43.255 6.880 24.584 1.00 19.29 224 PRO C O 1
ATOM 6990 N N . ALA C 1 226 ? 41.243 7.419 25.486 1.00 19.43 225 ALA C N 1
ATOM 6991 C CA . ALA C 1 226 ? 41.729 7.488 26.862 1.00 18.84 225 ALA C CA 1
ATOM 6992 C C . ALA C 1 226 ? 42.356 6.163 27.295 1.00 18.68 225 ALA C C 1
ATOM 6993 O O . ALA C 1 226 ? 43.307 6.149 28.087 1.00 18.56 225 ALA C O 1
ATOM 6995 N N . LYS C 1 227 ? 41.830 5.060 26.761 1.00 18.03 226 LYS C N 1
ATOM 6996 C CA . LYS C 1 227 ? 42.286 3.721 27.142 1.00 17.60 226 LYS C CA 1
ATOM 6997 C C . LYS C 1 227 ? 43.586 3.279 26.454 1.00 16.74 226 LYS C C 1
ATOM 6998 O O . LYS C 1 227 ? 44.043 2.148 26.646 1.00 16.58 226 LYS C O 1
ATOM 7004 N N . LYS C 1 228 ? 44.171 4.175 25.662 1.00 15.69 227 LYS C N 1
ATOM 7005 C CA . LYS C 1 228 ? 45.505 3.968 25.095 1.00 15.05 227 LYS C CA 1
ATOM 7006 C C . LYS C 1 228 ? 46.495 5.006 25.647 1.00 14.01 227 LYS C C 1
ATOM 7007 O O . LYS C 1 228 ? 47.520 5.309 25.033 1.00 13.74 227 LYS C O 1
ATOM 7013 N N . ALA C 1 229 ? 46.173 5.546 26.818 1.00 12.75 228 ALA C N 1
ATOM 7014 C CA . ALA C 1 229 ? 47.032 6.529 27.471 1.00 11.26 228 ALA C CA 1
ATOM 7015 C C . ALA C 1 229 ? 47.524 6.014 28.816 1.00 10.36 228 ALA C C 1
ATOM 7016 O O . ALA C 1 229 ? 46.735 5.594 29.670 1.00 9.37 228 ALA C O 1
ATOM 7018 N N . VAL C 1 230 ? 48.839 6.048 28.998 1.00 9.14 229 VAL C N 1
ATOM 7019 C CA . VAL C 1 230 ? 49.431 5.653 30.271 1.00 7.69 229 VAL C CA 1
ATOM 7020 C C . VAL C 1 230 ? 50.188 6.877 30.765 1.00 7.62 229 VAL C C 1
ATOM 7021 O O . VAL C 1 230 ? 51.075 7.399 30.071 1.00 6.80 229 VAL C O 1
ATOM 7025 N N . LEU C 1 231 ? 49.781 7.364 31.936 1.00 7.55 230 LEU C N 1
ATOM 7026 C CA . LEU C 1 231 ? 50.331 8.592 32.503 1.00 7.65 230 LEU C CA 1
ATOM 7027 C C . LEU C 1 231 ? 51.617 8.322 33.269 1.00 6.93 230 LEU C C 1
ATOM 7028 O O . LEU C 1 231 ? 51.626 7.581 34.242 1.00 7.57 230 LEU C O 1
ATOM 7033 N N . GLY C 1 232 ? 52.701 8.934 32.826 1.00 6.97 231 GLY C N 1
ATOM 7034 C CA . GLY C 1 232 ? 53.966 8.801 33.531 1.00 6.28 231 GLY C CA 1
ATOM 7035 C C . GLY C 1 232 ? 54.073 9.801 34.659 1.00 5.76 231 GLY C C 1
ATOM 7036 O O . GLY C 1 232 ? 53.543 10.911 34.581 1.00 5.55 231 GLY C O 1
ATOM 7037 N N . PHE C 1 233 ? 54.732 9.388 35.729 1.00 5.09 232 PHE C N 1
ATOM 7038 C CA . PHE C 1 233 ? 55.197 10.330 36.719 1.00 5.07 232 PHE C CA 1
ATOM 7039 C C . PHE C 1 233 ? 56.631 9.977 37.077 1.00 4.95 232 PHE C C 1
ATOM 7040 O O . PHE C 1 233 ? 57.060 8.844 36.846 1.00 5.67 232 PHE C O 1
ATOM 7048 N N . PRO C 1 234 ? 57.383 10.944 37.617 1.00 4.72 233 PRO C N 1
ATOM 7049 C CA . PRO C 1 234 ? 58.808 10.720 37.879 1.00 4.45 233 PRO C CA 1
ATOM 7050 C C . PRO C 1 234 ? 59.131 10.302 39.315 1.00 4.86 233 PRO C C 1
ATOM 7051 O O . PRO C 1 234 ? 58.529 10.821 40.260 1.00 4.81 233 PRO C O 1
ATOM 7055 N N . TYR C 1 235 ? 60.089 9.385 39.470 1.00 4.78 234 TYR C N 1
ATOM 7056 C CA . TYR C 1 235 ? 60.649 9.042 40.772 1.00 4.37 234 TYR C CA 1
ATOM 7057 C C . TYR C 1 235 ? 61.988 9.753 40.955 1.00 4.73 234 TYR C C 1
ATOM 7058 O O . TYR C 1 235 ? 62.973 9.179 41.434 1.00 4.82 234 TYR C O 1
ATOM 7067 N N . TYR C 1 236 ? 62.005 11.018 40.561 1.00 5.51 235 TYR C N 1
ATOM 7068 C CA . TYR C 1 236 ? 63.146 11.897 40.740 1.00 6.12 235 TYR C CA 1
ATOM 7069 C C . TYR C 1 236 ? 62.657 13.350 40.715 1.00 6.84 235 TYR C C 1
ATOM 7070 O O . TYR C 1 236 ? 61.503 13.632 40.360 1.00 6.21 235 TYR C O 1
ATOM 7079 N N . GLY C 1 237 ? 63.527 14.274 41.100 1.00 7.00 236 GLY C N 1
ATOM 7080 C CA . GLY C 1 237 ? 63.178 15.681 41.037 1.00 8.12 236 GLY C CA 1
ATOM 7081 C C . GLY C 1 237 ? 64.320 16.522 40.512 1.00 8.47 236 GLY C C 1
ATOM 7082 O O . GLY C 1 237 ? 65.357 15.985 40.113 1.00 8.24 236 GLY C O 1
ATOM 7083 N N . TYR C 1 238 ? 64.105 17.834 40.506 1.00 8.86 237 TYR C N 1
ATOM 7084 C CA . TYR C 1 238 ? 65.126 18.807 40.134 1.00 9.90 237 TYR C CA 1
ATOM 7085 C C . TYR C 1 238 ? 65.411 19.781 41.277 1.00 10.66 237 TYR C C 1
ATOM 7086 O O . TYR C 1 238 ? 64.483 20.338 41.884 1.00 11.35 237 TYR C O 1
ATOM 7095 N N . ALA C 1 239 ? 66.699 19.976 41.552 1.00 11.08 238 ALA C N 1
ATOM 7096 C CA . ALA C 1 239 ? 67.168 20.828 42.626 1.00 11.51 238 ALA C CA 1
ATOM 7097 C C . ALA C 1 239 ? 67.755 22.152 42.109 1.00 12.22 238 ALA C C 1
ATOM 7098 O O . ALA C 1 239 ? 68.653 22.159 41.262 1.00 12.29 238 ALA C O 1
ATOM 7100 N N . TRP C 1 240 ? 67.231 23.265 42.621 1.00 12.73 239 TRP C N 1
ATOM 7101 C CA . TRP C 1 240 ? 67.777 24.587 42.361 1.00 13.72 239 TRP C CA 1
ATOM 7102 C C . TRP C 1 240 ? 68.436 25.159 43.616 1.00 15.12 239 TRP C C 1
ATOM 7103 O O . TRP C 1 240 ? 68.060 24.816 44.749 1.00 14.79 239 TRP C O 1
ATOM 7114 N N . ARG C 1 241 ? 69.391 26.060 43.390 1.00 16.11 240 ARG C N 1
ATOM 7115 C CA . ARG C 1 241 ? 69.988 26.888 44.435 1.00 18.02 240 ARG C CA 1
ATOM 7116 C C . ARG C 1 241 ? 69.223 28.219 44.433 1.00 18.28 240 ARG C C 1
ATOM 7117 O O . ARG C 1 241 ? 69.301 28.971 43.462 1.00 18.51 240 ARG C O 1
ATOM 7125 N N . LEU C 1 242 ? 68.452 28.471 45.500 1.00 18.58 241 LEU C N 1
ATOM 7126 C CA . LEU C 1 242 ? 67.624 29.680 45.635 1.00 19.07 241 LEU C CA 1
ATOM 7127 C C . LEU C 1 242 ? 68.487 30.922 45.802 1.00 19.70 241 LEU C C 1
ATOM 7128 O O . LEU C 1 242 ? 69.545 30.861 46.423 1.00 20.03 241 LEU C O 1
ATOM 7133 N N . THR C 1 243 ? 68.030 32.047 45.263 1.00 20.61 242 THR C N 1
ATOM 7134 C CA . THR C 1 243 ? 68.761 33.312 45.407 1.00 21.65 242 THR C CA 1
ATOM 7135 C C . THR C 1 243 ? 68.709 33.823 46.850 1.00 22.31 242 THR C C 1
ATOM 7136 O O . THR C 1 243 ? 69.728 34.265 47.401 1.00 22.40 242 THR C O 1
ATOM 7140 N N . ASN C 1 244 ? 67.522 33.737 47.452 1.00 22.82 243 ASN C N 1
ATOM 7141 C CA . ASN C 1 244 ? 67.333 34.050 48.867 1.00 23.41 243 ASN C CA 1
ATOM 7142 C C . ASN C 1 244 ? 66.436 33.006 49.548 1.00 23.19 243 ASN C C 1
ATOM 7143 O O . ASN C 1 244 ? 65.382 32.634 49.018 1.00 22.95 243 ASN C O 1
ATOM 7148 N N . ALA C 1 245 ? 66.865 32.558 50.728 1.00 23.09 244 ALA C N 1
ATOM 7149 C CA . ALA C 1 245 ? 66.164 31.537 51.502 1.00 23.01 244 ALA C CA 1
ATOM 7150 C C . ALA C 1 245 ? 64.728 31.933 51.872 1.00 23.02 244 ALA C C 1
ATOM 7151 O O . ALA C 1 245 ? 63.886 31.063 52.121 1.00 23.26 244 ALA C O 1
ATOM 7153 N N . ASN C 1 246 ? 64.458 33.238 51.884 1.00 22.74 245 ASN C N 1
ATOM 7154 C CA . ASN C 1 246 ? 63.136 33.778 52.216 1.00 22.48 245 ASN C CA 1
ATOM 7155 C C . ASN C 1 246 ? 62.150 33.718 51.042 1.00 21.33 245 ASN C C 1
ATOM 7156 O O . ASN C 1 246 ? 60.988 34.113 51.173 1.00 21.64 245 ASN C O 1
ATOM 7161 N N . SER C 1 247 ? 62.624 33.245 49.891 1.00 19.79 246 SER C N 1
ATOM 7162 C CA . SER C 1 247 ? 61.766 33.050 48.725 1.00 18.47 246 SER C CA 1
ATOM 7163 C C . SER C 1 247 ? 61.913 31.598 48.245 1.00 17.76 246 SER C C 1
ATOM 7164 O O . SER C 1 247 ? 62.886 31.230 47.564 1.00 17.41 246 SER C O 1
ATOM 7167 N N . HIS C 1 248 ? 60.932 30.782 48.620 1.00 16.51 247 HIS C N 1
ATOM 7168 C CA . HIS C 1 248 ? 61.066 29.325 48.590 1.00 15.47 247 HIS C CA 1
ATOM 7169 C C . HIS C 1 248 ? 59.812 28.597 48.093 1.00 15.04 247 HIS C C 1
ATOM 7170 O O . HIS C 1 248 ? 59.612 27.424 48.399 1.00 14.55 247 HIS C O 1
ATOM 7177 N N . SER C 1 249 ? 58.959 29.291 47.353 1.00 14.63 248 SER C N 1
ATOM 7178 C CA . SER C 1 249 ? 57.825 28.626 46.741 1.00 14.90 248 SER C CA 1
ATOM 7179 C C . SER C 1 249 ? 58.081 28.300 45.265 1.00 14.43 248 SER C C 1
ATOM 7180 O O . SER C 1 249 ? 59.204 28.388 44.791 1.00 13.59 248 SER C O 1
ATOM 7183 N N . TYR C 1 250 ? 57.032 27.916 44.545 1.00 14.28 249 TYR C N 1
ATOM 7184 C CA . TYR C 1 250 ? 57.137 27.786 43.102 1.00 14.53 249 TYR C CA 1
ATOM 7185 C C . TYR C 1 250 ? 57.469 29.152 42.485 1.00 15.30 249 TYR C C 1
ATOM 7186 O O . TYR C 1 250 ? 57.061 30.196 43.011 1.00 14.94 249 TYR C O 1
ATOM 7195 N N . TYR C 1 251 ? 58.226 29.131 41.386 1.00 15.84 250 TYR C N 1
ATOM 7196 C CA . TYR C 1 251 ? 58.568 30.341 40.611 1.00 16.60 250 TYR C CA 1
ATOM 7197 C C . TYR C 1 251 ? 59.484 31.301 41.379 1.00 17.18 250 TYR C C 1
ATOM 7198 O O . TYR C 1 251 ? 59.518 32.509 41.118 1.00 17.68 250 TYR C O 1
ATOM 7207 N N . ALA C 1 252 ? 60.240 30.735 42.316 1.00 17.60 251 ALA C N 1
ATOM 7208 C CA . ALA C 1 252 ? 61.209 31.486 43.106 1.00 17.85 251 ALA C CA 1
ATOM 7209 C C . ALA C 1 252 ? 62.481 31.721 42.295 1.00 18.29 251 ALA C C 1
ATOM 7210 O O . ALA C 1 252 ? 62.876 30.858 41.511 1.00 18.24 251 ALA C O 1
ATOM 7212 N N . PRO C 1 253 ? 63.138 32.882 42.494 1.00 18.76 252 PRO C N 1
ATOM 7213 C CA . PRO C 1 253 ? 64.397 33.165 41.807 1.00 18.85 252 PRO C CA 1
ATOM 7214 C C . PRO C 1 253 ? 65.543 32.275 42.284 1.00 19.04 252 PRO C C 1
ATOM 7215 O O . PRO C 1 253 ? 65.680 32.006 43.483 1.00 18.94 252 PRO C O 1
ATOM 7219 N N . THR C 1 254 ? 66.362 31.836 41.332 1.00 18.98 253 THR C N 1
ATOM 7220 C CA . THR C 1 254 ? 67.450 30.904 41.592 1.00 19.09 253 THR C CA 1
ATOM 7221 C C . THR C 1 254 ? 68.722 31.361 40.867 1.00 19.59 253 THR C C 1
ATOM 7222 O O . THR C 1 254 ? 68.660 32.167 39.934 1.00 19.09 253 THR C O 1
ATOM 7226 N N . THR C 1 255 ? 69.865 30.827 41.293 1.00 20.02 254 THR C N 1
ATOM 7227 C CA . THR C 1 255 ? 71.140 31.123 40.649 1.00 20.60 254 THR C CA 1
ATOM 7228 C C . THR C 1 255 ? 71.715 29.922 39.893 1.00 20.88 254 THR C C 1
ATOM 7229 O O . THR C 1 255 ? 72.862 29.964 39.431 1.00 21.77 254 THR C O 1
ATOM 7233 N N . GLY C 1 256 ? 70.919 28.863 39.745 1.00 20.55 255 GLY C N 1
ATOM 7234 C CA . GLY C 1 256 ? 71.350 27.670 39.012 1.00 19.68 255 GLY C CA 1
ATOM 7235 C C . GLY C 1 256 ? 71.010 26.378 39.732 1.00 19.40 255 GLY C C 1
ATOM 7236 O O . GLY C 1 256 ? 70.185 26.365 40.643 1.00 19.02 255 GLY C O 1
ATOM 7237 N N . ALA C 1 257 ? 71.656 25.293 39.318 1.00 19.03 256 ALA C N 1
ATOM 7238 C CA . ALA C 1 257 ? 71.414 23.969 39.883 1.00 19.18 256 ALA C CA 1
ATOM 7239 C C . ALA C 1 257 ? 71.955 23.822 41.305 1.00 19.09 256 ALA C C 1
ATOM 7240 O O . ALA C 1 257 ? 72.911 24.492 41.685 1.00 18.75 256 ALA C O 1
ATOM 7242 N N . ALA C 1 258 ? 71.328 22.943 42.083 1.00 19.24 257 ALA C N 1
ATOM 7243 C CA . ALA C 1 258 ? 71.894 22.502 43.355 1.00 19.91 257 ALA C CA 1
ATOM 7244 C C . ALA C 1 258 ? 72.134 20.999 43.314 1.00 20.12 257 ALA C C 1
ATOM 7245 O O . ALA C 1 258 ? 71.535 20.300 42.492 1.00 20.41 257 ALA C O 1
ATOM 7247 N N . ILE C 1 259 ? 73.012 20.520 44.199 1.00 20.67 258 ILE C N 1
ATOM 7248 C CA . ILE C 1 259 ? 73.193 19.082 44.491 1.00 21.23 258 ILE C CA 1
ATOM 7249 C C . ILE C 1 259 ? 73.938 18.292 43.396 1.00 21.80 258 ILE C C 1
ATOM 7250 O O . ILE C 1 259 ? 74.923 17.598 43.684 1.00 21.92 258 ILE C O 1
ATOM 7255 N N . SER C 1 260 ? 73.457 18.383 42.159 1.00 21.70 259 SER C N 1
ATOM 7256 C CA . SER C 1 260 ? 74.104 17.715 41.034 1.00 21.91 259 SER C CA 1
ATOM 7257 C C . SER C 1 260 ? 74.224 18.712 39.878 1.00 21.88 259 SER C C 1
ATOM 7258 O O . SER C 1 260 ? 73.486 19.699 39.850 1.00 21.72 259 SER C O 1
ATOM 7261 N N . PRO C 1 261 ? 75.156 18.470 38.928 1.00 21.91 260 PRO C N 1
ATOM 7262 C CA . PRO C 1 261 ? 75.363 19.417 37.813 1.00 21.64 260 PRO C CA 1
ATOM 7263 C C . PRO C 1 261 ? 74.096 19.883 37.060 1.00 20.96 260 PRO C C 1
ATOM 7264 O O . PRO C 1 261 ? 73.989 21.067 36.739 1.00 20.92 260 PRO C O 1
ATOM 7268 N N . ASP C 1 262 ? 73.158 18.978 36.787 1.00 20.46 261 ASP C N 1
ATOM 7269 C CA . ASP C 1 262 ? 71.875 19.375 36.185 1.00 19.87 261 ASP C CA 1
ATOM 7270 C C . ASP C 1 262 ? 70.723 19.427 37.209 1.00 19.14 261 ASP C C 1
ATOM 7271 O O . ASP C 1 262 ? 69.551 19.641 36.855 1.00 18.68 261 ASP C O 1
ATOM 7276 N N . GLY C 1 263 ? 71.073 19.230 38.479 1.00 18.31 262 GLY C N 1
ATOM 7277 C CA . GLY C 1 263 ? 70.113 19.326 39.575 1.00 17.37 262 GLY C CA 1
ATOM 7278 C C . GLY C 1 263 ? 69.176 18.139 39.735 1.00 16.75 262 GLY C C 1
ATOM 7279 O O . GLY C 1 263 ? 68.313 18.160 40.615 1.00 16.78 262 GLY C O 1
ATOM 7280 N N . SER C 1 264 ? 69.338 17.107 38.904 1.00 15.66 263 SER C N 1
ATOM 7281 C CA . SER C 1 264 ? 68.503 15.910 39.011 1.00 14.98 263 SER C CA 1
ATOM 7282 C C . SER C 1 264 ? 68.940 15.049 40.195 1.00 14.11 263 SER C C 1
ATOM 7283 O O . SER C 1 264 ? 70.124 14.966 40.517 1.00 13.88 263 SER C O 1
ATOM 7286 N N . ILE C 1 265 ? 67.958 14.441 40.855 1.00 12.99 264 ILE C N 1
ATOM 7287 C CA . ILE C 1 265 ? 68.181 13.680 42.072 1.00 11.83 264 ILE C CA 1
ATOM 7288 C C . ILE C 1 265 ? 67.079 12.627 42.239 1.00 11.69 264 ILE C C 1
ATOM 7289 O O . ILE C 1 265 ? 65.896 12.942 42.130 1.00 10.85 264 ILE C O 1
ATOM 7294 N N . GLY C 1 266 ? 67.472 11.379 42.496 1.00 11.23 265 GLY C N 1
ATOM 7295 C CA . GLY C 1 266 ? 66.499 10.294 42.652 1.00 10.83 265 GLY C CA 1
ATOM 7296 C C . GLY C 1 266 ? 65.618 10.453 43.888 1.00 10.82 265 GLY C C 1
ATOM 7297 O O . GLY C 1 266 ? 66.046 11.029 44.895 1.00 10.22 265 GLY C O 1
ATOM 7298 N N . TYR C 1 267 ? 64.393 9.927 43.819 1.00 10.44 266 TYR C N 1
ATOM 7299 C CA . TYR C 1 267 ? 63.453 9.994 44.941 1.00 10.38 266 TYR C CA 1
ATOM 7300 C C . TYR C 1 267 ? 64.044 9.531 46.273 1.00 10.93 266 TYR C C 1
ATOM 7301 O O . TYR C 1 267 ? 63.846 10.191 47.294 1.00 10.82 266 TYR C O 1
ATOM 7310 N N . GLY C 1 268 ? 64.756 8.403 46.263 1.00 11.01 267 GLY C N 1
ATOM 7311 C CA . GLY C 1 268 ? 65.328 7.854 47.487 1.00 12.03 267 GLY C CA 1
ATOM 7312 C C . GLY C 1 268 ? 66.325 8.828 48.094 1.00 12.61 267 GLY C C 1
ATOM 7313 O O . GLY C 1 268 ? 66.379 8.986 49.315 1.00 12.78 267 GLY C O 1
ATOM 7314 N N . GLN C 1 269 ? 67.096 9.491 47.228 1.00 12.85 268 GLN C N 1
ATOM 7315 C CA . GLN C 1 269 ? 68.076 10.493 47.651 1.00 13.37 268 GLN C CA 1
ATOM 7316 C C . GLN C 1 269 ? 67.411 11.781 48.138 1.00 13.08 268 GLN C C 1
ATOM 7317 O O . GLN C 1 269 ? 67.968 12.485 48.985 1.00 13.04 268 GLN C O 1
ATOM 7323 N N . ILE C 1 270 ? 66.223 12.082 47.612 1.00 12.57 269 ILE C N 1
ATOM 7324 C CA . ILE C 1 270 ? 65.442 13.228 48.084 1.00 12.24 269 ILE C CA 1
ATOM 7325 C C . ILE C 1 270 ? 64.962 12.963 49.514 1.00 12.68 269 ILE C C 1
ATOM 7326 O O . ILE C 1 270 ? 65.017 13.848 50.376 1.00 12.27 269 ILE C O 1
ATOM 7331 N N . ARG C 1 271 ? 64.518 11.734 49.763 1.00 13.01 270 ARG C N 1
ATOM 7332 C CA . ARG C 1 271 ? 64.092 11.329 51.098 1.00 13.81 270 ARG C CA 1
ATOM 7333 C C . ARG C 1 271 ? 65.235 11.406 52.128 1.00 14.32 270 ARG C C 1
ATOM 7334 O O . ARG C 1 271 ? 65.017 11.845 53.265 1.00 14.20 270 ARG C O 1
ATOM 7342 N N . LYS C 1 272 ? 66.443 11.002 51.730 1.00 14.79 271 LYS C N 1
ATOM 7343 C CA . LYS C 1 272 ? 67.615 11.153 52.609 1.00 15.40 271 LYS C CA 1
ATOM 7344 C C . LYS C 1 272 ? 67.976 12.613 52.827 1.00 14.92 271 LYS C C 1
ATOM 7345 O O . LYS C 1 272 ? 68.350 13.002 53.931 1.00 14.56 271 LYS C O 1
ATOM 7351 N N . PHE C 1 273 ? 67.858 13.412 51.773 1.00 14.82 272 PHE C N 1
ATOM 7352 C CA . PHE C 1 273 ? 68.063 14.849 51.877 1.00 15.19 272 PHE C CA 1
ATOM 7353 C C . PHE C 1 273 ? 67.127 15.471 52.920 1.00 15.24 272 PHE C C 1
ATOM 7354 O O . PHE C 1 273 ? 67.569 16.259 53.770 1.00 15.05 272 PHE C O 1
ATOM 7362 N N . ILE C 1 274 ? 65.848 15.105 52.847 1.00 15.38 273 ILE C N 1
ATOM 7363 C CA . ILE C 1 274 ? 64.818 15.648 53.728 1.00 15.57 273 ILE C CA 1
ATOM 7364 C C . ILE C 1 274 ? 65.170 15.367 55.178 1.00 16.62 273 ILE C C 1
ATOM 7365 O O . ILE C 1 274 ? 65.101 16.259 56.020 1.00 16.66 273 ILE C O 1
ATOM 7370 N N . VAL C 1 275 ? 65.567 14.126 55.445 1.00 18.16 274 VAL C N 1
ATOM 7371 C CA . VAL C 1 275 ? 65.961 13.698 56.781 1.00 19.61 274 VAL C CA 1
ATOM 7372 C C . VAL C 1 275 ? 67.260 14.382 57.216 1.00 20.18 274 VAL C C 1
ATOM 7373 O O . VAL C 1 275 ? 67.284 15.035 58.253 1.00 20.43 274 VAL C O 1
ATOM 7377 N N . ASP C 1 276 ? 68.322 14.259 56.416 1.00 20.73 275 ASP C N 1
ATOM 7378 C CA . ASP C 1 276 ? 69.639 14.808 56.783 1.00 21.15 275 ASP C CA 1
ATOM 7379 C C . ASP C 1 276 ? 69.613 16.302 57.075 1.00 21.12 275 ASP C C 1
ATOM 7380 O O . ASP C 1 276 ? 70.393 16.795 57.893 1.00 21.75 275 ASP C O 1
ATOM 7385 N N . ASN C 1 277 ? 68.719 17.016 56.401 1.00 20.68 276 ASN C N 1
ATOM 7386 C CA . ASN C 1 277 ? 68.611 18.459 56.537 1.00 20.30 276 ASN C CA 1
ATOM 7387 C C . ASN C 1 277 ? 67.426 18.936 57.401 1.00 19.93 276 ASN C C 1
ATOM 7388 O O . ASN C 1 277 ? 67.264 20.140 57.613 1.00 20.33 276 ASN C O 1
ATOM 7393 N N . GLY C 1 278 ? 66.603 18.007 57.890 1.00 18.80 277 GLY C N 1
ATOM 7394 C CA . GLY C 1 278 ? 65.331 18.367 58.524 1.00 17.51 277 GLY C CA 1
ATOM 7395 C C . GLY C 1 278 ? 64.615 19.385 57.646 1.00 16.32 277 GLY C C 1
ATOM 7396 O O . GLY C 1 278 ? 64.237 20.456 58.107 1.00 17.05 277 GLY C O 1
ATOM 7397 N N . ALA C 1 279 ? 64.464 19.062 56.365 1.00 14.54 278 ALA C N 1
ATOM 7398 C CA . ALA C 1 279 ? 63.987 20.029 55.378 1.00 12.20 278 ALA C CA 1
ATOM 7399 C C . ALA C 1 279 ? 62.492 20.346 55.558 1.00 10.53 278 ALA C C 1
ATOM 7400 O O . ALA C 1 279 ? 61.745 19.567 56.148 1.00 9.64 278 ALA C O 1
ATOM 7402 N N . THR C 1 280 ? 62.079 21.507 55.069 1.00 9.06 279 THR C N 1
ATOM 7403 C CA . THR C 1 280 ? 60.669 21.860 55.018 1.00 7.43 279 THR C CA 1
ATOM 7404 C C . THR C 1 280 ? 60.047 21.117 53.849 1.00 7.11 279 THR C C 1
ATOM 7405 O O . THR C 1 280 ? 60.626 21.073 52.768 1.00 7.08 279 THR C O 1
ATOM 7409 N N . THR C 1 281 ? 58.878 20.517 54.064 1.00 6.42 280 THR C N 1
ATOM 7410 C CA . THR C 1 281 ? 58.242 19.715 53.017 1.00 6.04 280 THR C CA 1
ATOM 7411 C C . THR C 1 281 ? 56.835 20.199 52.739 1.00 5.64 280 THR C C 1
ATOM 7412 O O . THR C 1 281 ? 56.085 20.503 53.665 1.00 5.38 280 THR C O 1
ATOM 7416 N N . VAL C 1 282 ? 56.485 20.239 51.456 1.00 5.59 281 VAL C N 1
ATOM 7417 C CA . VAL C 1 282 ? 55.190 20.728 50.993 1.00 5.16 281 VAL C CA 1
ATOM 7418 C C . VAL C 1 282 ? 54.588 19.797 49.944 1.00 5.45 281 VAL C C 1
ATOM 7419 O O . VAL C 1 282 ? 55.253 19.446 48.967 1.00 5.25 281 VAL C O 1
ATOM 7423 N N . TYR C 1 283 ? 53.328 19.404 50.135 1.00 5.39 282 TYR C N 1
ATOM 7424 C CA . TYR C 1 283 ? 52.556 18.838 49.039 1.00 5.19 282 TYR C CA 1
ATOM 7425 C C . TYR C 1 283 ? 51.568 19.902 48.589 1.00 5.56 282 TYR C C 1
ATOM 7426 O O . TYR C 1 283 ? 50.673 20.280 49.340 1.00 4.61 282 TYR C O 1
ATOM 7435 N N . ASN C 1 284 ? 51.739 20.398 47.370 1.00 5.82 283 ASN C N 1
ATOM 7436 C CA . ASN C 1 284 ? 50.869 21.445 46.865 1.00 5.96 283 ASN C CA 1
ATOM 7437 C C . ASN C 1 284 ? 49.735 20.767 46.115 1.00 6.15 283 ASN C C 1
ATOM 7438 O O . ASN C 1 284 ? 49.948 20.145 45.073 1.00 6.20 283 ASN C O 1
ATOM 7443 N N . SER C 1 285 ? 48.536 20.846 46.673 1.00 6.24 284 SER C N 1
ATOM 7444 C CA . SER C 1 285 ? 47.392 20.141 46.100 1.00 6.97 284 SER C CA 1
ATOM 7445 C C . SER C 1 285 ? 46.776 20.849 44.893 1.00 7.18 284 SER C C 1
ATOM 7446 O O . SER C 1 285 ? 45.939 20.270 44.199 1.00 7.36 284 SER C O 1
ATOM 7449 N N . THR C 1 286 ? 47.174 22.095 44.656 1.00 7.52 285 THR C N 1
ATOM 7450 C CA . THR C 1 286 ? 46.657 22.853 43.518 1.00 8.42 285 THR C CA 1
ATOM 7451 C C . THR C 1 286 ? 47.305 22.382 42.216 1.00 8.41 285 THR C C 1
ATOM 7452 O O . THR C 1 286 ? 46.606 22.110 41.244 1.00 8.57 285 THR C O 1
ATOM 7456 N N . VAL C 1 287 ? 48.631 22.284 42.205 1.00 8.25 286 VAL C N 1
ATOM 7457 C CA . VAL C 1 287 ? 49.351 21.766 41.038 1.00 7.93 286 VAL C CA 1
ATOM 7458 C C . VAL C 1 287 ? 49.458 20.234 41.051 1.00 8.00 286 VAL C C 1
ATOM 7459 O O . VAL C 1 287 ? 49.601 19.621 39.998 1.00 7.90 286 VAL C O 1
ATOM 7463 N N . VAL C 1 288 ? 49.315 19.635 42.240 1.00 8.02 287 VAL C N 1
ATOM 7464 C CA . VAL C 1 288 ? 49.615 18.216 42.505 1.00 7.85 287 VAL C CA 1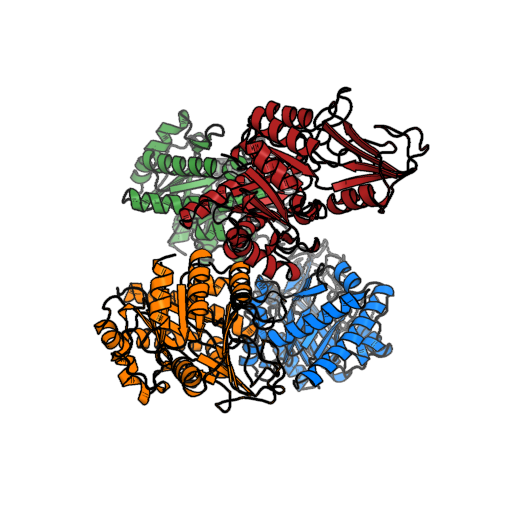
ATOM 7465 C C . VAL C 1 288 ? 51.111 17.995 42.281 1.00 7.67 287 VAL C C 1
ATOM 7466 O O . VAL C 1 288 ? 51.551 17.511 41.226 1.00 8.48 287 VAL C O 1
ATOM 7470 N N . GLY C 1 289 ? 51.887 18.394 43.276 1.00 6.95 288 GLY C N 1
ATOM 7471 C CA . GLY C 1 289 ? 53.333 18.335 43.218 1.00 7.17 288 GLY C CA 1
ATOM 7472 C C . GLY C 1 289 ? 53.873 18.461 44.633 1.00 7.11 288 GLY C C 1
ATOM 7473 O O . GLY C 1 289 ? 53.237 19.070 45.493 1.00 7.27 288 GLY C O 1
ATOM 7474 N N . ASP C 1 290 ? 55.029 17.864 44.874 1.00 6.80 289 ASP C N 1
ATOM 7475 C CA . ASP C 1 290 ? 55.708 17.997 46.153 1.00 6.64 289 ASP C CA 1
ATOM 7476 C C . ASP C 1 290 ? 56.962 18.820 45.960 1.00 6.98 289 ASP C C 1
ATOM 7477 O O . ASP C 1 290 ? 57.550 18.842 44.875 1.00 7.15 289 ASP C O 1
ATOM 7482 N N . TYR C 1 291 ? 57.368 19.515 47.014 1.00 7.44 290 TYR C N 1
ATOM 7483 C CA . TYR C 1 291 ? 58.678 20.122 47.029 1.00 7.42 290 TYR C CA 1
ATOM 7484 C C . TYR C 1 291 ? 59.207 20.212 48.443 1.00 8.28 290 TYR C C 1
ATOM 7485 O O . TYR C 1 291 ? 58.446 20.067 49.412 1.00 8.72 290 TYR C O 1
ATOM 7494 N N . CYS C 1 292 ? 60.514 20.408 48.549 1.00 8.13 291 CYS C N 1
ATOM 7495 C CA . CYS C 1 292 ? 61.154 20.557 49.837 1.00 9.04 291 CYS C CA 1
ATOM 7496 C C . CYS C 1 292 ? 62.303 21.538 49.723 1.00 9.41 291 CYS C C 1
ATOM 7497 O O . CYS C 1 292 ? 62.825 21.789 48.621 1.00 9.56 291 CYS C O 1
ATOM 7500 N N . TYR C 1 293 ? 62.670 22.128 50.856 1.00 9.67 292 TYR C N 1
ATOM 7501 C CA . TYR C 1 293 ? 63.786 23.054 50.883 1.00 9.97 292 TYR C CA 1
ATOM 7502 C C . TYR C 1 293 ? 64.444 23.134 52.262 1.00 10.49 292 TYR C C 1
ATOM 7503 O O . TYR C 1 293 ? 63.798 22.922 53.297 1.00 10.06 292 TYR C O 1
ATOM 7512 N N . ALA C 1 294 ? 65.738 23.420 52.243 1.00 11.24 293 ALA C N 1
ATOM 7513 C CA . ALA C 1 294 ? 66.544 23.567 53.449 1.00 12.31 293 ALA C CA 1
ATOM 7514 C C . ALA C 1 294 ? 67.660 24.538 53.112 1.00 13.38 293 ALA C C 1
ATOM 7515 O O . ALA C 1 294 ? 68.483 24.281 52.229 1.00 14.04 293 ALA C O 1
ATOM 7517 N N . GLY C 1 295 ? 67.658 25.681 53.784 1.00 14.41 294 GLY C N 1
ATOM 7518 C CA . GLY C 1 295 ? 68.531 26.781 53.404 1.00 15.38 294 GLY C CA 1
ATOM 7519 C C . GLY C 1 295 ? 68.246 27.216 51.980 1.00 16.02 294 GLY C C 1
ATOM 7520 O O . GLY C 1 295 ? 67.113 27.558 51.637 1.00 16.28 294 GLY C O 1
ATOM 7521 N N . THR C 1 296 ? 69.272 27.174 51.140 1.00 16.34 295 THR C N 1
ATOM 7522 C CA . THR C 1 296 ? 69.149 27.644 49.763 1.00 16.90 295 THR C CA 1
ATOM 7523 C C . THR C 1 296 ? 68.875 26.517 48.737 1.00 16.29 295 THR C C 1
ATOM 7524 O O . THR C 1 296 ? 68.748 26.770 47.539 1.00 16.70 295 THR C O 1
ATOM 7528 N N . ASN C 1 297 ? 68.751 25.285 49.222 1.00 16.06 296 ASN C N 1
ATOM 7529 C CA . ASN C 1 297 ? 68.449 24.134 48.371 1.00 15.35 296 ASN C CA 1
ATOM 7530 C C . ASN C 1 297 ? 66.949 23.858 48.272 1.00 14.47 296 ASN C C 1
ATOM 7531 O O . ASN C 1 297 ? 66.283 23.649 49.287 1.00 14.07 296 ASN C O 1
ATOM 7536 N N . TRP C 1 298 ? 66.433 23.844 47.047 1.00 12.79 297 TRP C N 1
ATOM 7537 C CA . TRP C 1 298 ? 65.006 23.656 46.784 1.00 11.59 297 TRP C CA 1
ATOM 7538 C C . TRP C 1 298 ? 64.855 22.527 45.760 1.00 11.16 297 TRP C C 1
ATOM 7539 O O . TRP C 1 298 ? 65.492 22.567 44.697 1.00 11.01 297 TRP C O 1
ATOM 7550 N N . ILE C 1 299 ? 64.028 21.525 46.078 1.00 9.92 298 ILE C N 1
ATOM 7551 C CA . ILE C 1 299 ? 63.807 20.390 45.180 1.00 8.81 298 ILE C CA 1
ATOM 7552 C C . ILE C 1 299 ? 62.321 20.208 44.854 1.00 8.36 298 ILE C C 1
ATOM 7553 O O . ILE C 1 299 ? 61.491 20.146 45.753 1.00 7.55 298 ILE C O 1
ATOM 7558 N N . GLY C 1 300 ? 62.000 20.104 43.564 1.00 7.75 299 GLY C N 1
ATOM 7559 C CA . GLY C 1 300 ? 60.644 19.789 43.126 1.00 7.24 299 GLY C CA 1
ATOM 7560 C C . GLY C 1 300 ? 60.577 18.361 42.615 1.00 6.87 299 GLY C C 1
ATOM 7561 O O . GLY C 1 300 ? 61.397 17.969 41.791 1.00 6.55 299 GLY C O 1
ATOM 7562 N N . TYR C 1 301 ? 59.591 17.589 43.081 1.00 6.66 300 TYR C N 1
ATOM 7563 C CA . TYR C 1 301 ? 59.561 16.147 42.838 1.00 6.80 300 TYR C CA 1
ATOM 7564 C C . TYR C 1 301 ? 58.161 15.578 43.121 1.00 7.54 300 TYR C C 1
ATOM 7565 O O . TYR C 1 301 ? 57.225 16.337 43.404 1.00 8.04 300 TYR C O 1
ATOM 7574 N N . ASP C 1 302 ? 58.009 14.256 43.030 1.00 7.62 301 ASP C N 1
ATOM 7575 C CA . ASP C 1 302 ? 56.732 13.599 43.343 1.00 7.49 301 ASP C CA 1
ATOM 7576 C C . ASP C 1 302 ? 56.885 12.725 44.583 1.00 7.26 301 ASP C C 1
ATOM 7577 O O . ASP C 1 302 ? 57.696 11.807 44.595 1.00 7.29 301 ASP C O 1
ATOM 7582 N N . ASP C 1 303 ? 56.105 13.011 45.622 1.00 7.14 302 ASP C N 1
ATOM 7583 C CA . ASP C 1 303 ? 56.101 12.178 46.822 1.00 7.10 302 ASP C CA 1
ATOM 7584 C C . ASP C 1 303 ? 54.763 11.448 46.904 1.00 7.27 302 ASP C C 1
ATOM 7585 O O . ASP C 1 303 ? 53.941 11.551 45.988 1.00 6.76 302 ASP C O 1
ATOM 7590 N N . ASN C 1 304 ? 54.539 10.736 48.008 1.00 8.20 303 ASN C N 1
ATOM 7591 C CA . ASN C 1 304 ? 53.319 9.933 48.211 1.00 8.58 303 ASN C CA 1
ATOM 7592 C C . ASN C 1 304 ? 52.036 10.547 47.654 1.00 8.23 303 ASN C C 1
ATOM 7593 O O . ASN C 1 304 ? 51.349 9.923 46.863 1.00 7.69 303 ASN C O 1
ATOM 7598 N N . GLN C 1 305 ? 51.734 11.769 48.083 1.00 8.30 304 GLN C N 1
ATOM 7599 C CA . GLN C 1 305 ? 50.461 12.419 47.791 1.00 8.50 304 GLN C CA 1
ATOM 7600 C C . GLN C 1 305 ? 50.263 12.794 46.317 1.00 8.08 304 GLN C C 1
ATOM 7601 O O . GLN C 1 305 ? 49.156 12.687 45.802 1.00 8.29 304 GLN C O 1
ATOM 7607 N N . SER C 1 306 ? 51.323 13.235 45.646 1.00 7.90 305 SER C N 1
ATOM 7608 C CA . SER C 1 306 ? 51.270 13.449 44.204 1.00 7.47 305 SER C CA 1
ATOM 7609 C C . SER C 1 306 ? 50.999 12.131 43.476 1.00 7.73 305 SER C C 1
ATOM 7610 O O . SER C 1 306 ? 50.184 12.090 42.546 1.00 7.13 305 SER C O 1
ATOM 7613 N N . ILE C 1 307 ? 51.689 11.066 43.891 1.00 7.82 306 ILE C N 1
ATOM 7614 C CA . ILE C 1 307 ? 51.539 9.761 43.236 1.00 8.75 306 ILE C CA 1
ATOM 7615 C C . ILE C 1 307 ? 50.112 9.250 43.390 1.00 9.38 306 ILE C C 1
ATOM 7616 O O . ILE C 1 307 ? 49.485 8.828 42.405 1.00 9.32 306 ILE C O 1
ATOM 7621 N N . VAL C 1 308 ? 49.607 9.296 44.621 1.00 9.55 307 VAL C N 1
ATOM 7622 C CA . VAL C 1 308 ? 48.262 8.820 44.914 1.00 10.68 307 VAL C CA 1
ATOM 7623 C C . VAL C 1 308 ? 47.204 9.585 44.088 1.00 10.66 307 VAL C C 1
ATOM 7624 O O . VAL C 1 308 ? 46.344 8.970 43.436 1.00 10.83 307 VAL C O 1
ATOM 7628 N N . THR C 1 309 ? 47.304 10.914 44.093 1.00 10.73 308 THR C N 1
ATOM 7629 C CA . THR C 1 309 ? 46.405 11.774 43.320 1.00 10.74 308 THR C CA 1
ATOM 7630 C C . THR C 1 309 ? 46.493 11.517 41.808 1.00 10.78 308 THR C C 1
ATOM 7631 O O . THR C 1 309 ? 45.471 11.493 41.128 1.00 11.17 308 THR C O 1
ATOM 7635 N N . LYS C 1 310 ? 47.707 11.329 41.291 1.00 10.99 309 LYS C N 1
ATOM 7636 C CA . LYS C 1 310 ? 47.905 11.075 39.867 1.00 10.87 309 LYS C CA 1
ATOM 7637 C C . LYS C 1 310 ? 47.283 9.744 39.452 1.00 11.57 309 LYS C C 1
ATOM 7638 O O . LYS C 1 310 ? 46.642 9.655 38.400 1.00 12.00 309 LYS C O 1
ATOM 7644 N N . VAL C 1 311 ? 47.430 8.728 40.296 1.00 11.74 310 VAL C N 1
ATOM 7645 C CA . VAL C 1 311 ? 46.839 7.415 40.029 1.00 12.11 310 VAL C CA 1
ATOM 7646 C C . VAL C 1 311 ? 45.300 7.494 40.044 1.00 12.94 310 VAL C C 1
ATOM 7647 O O . VAL C 1 311 ? 44.642 6.924 39.170 1.00 12.38 310 VAL C O 1
ATOM 7651 N N . ARG C 1 312 ? 44.743 8.213 41.024 1.00 13.84 311 ARG C N 1
ATOM 7652 C CA . ARG C 1 312 ? 43.287 8.446 41.105 1.00 14.90 311 ARG C CA 1
ATOM 7653 C C . ARG C 1 312 ? 42.766 9.235 39.900 1.00 14.76 311 ARG C C 1
ATOM 7654 O O . ARG C 1 312 ? 41.723 8.909 39.341 1.00 15.02 311 ARG C O 1
ATOM 7662 N N . TYR C 1 313 ? 43.504 10.268 39.507 1.00 14.67 312 TYR C N 1
ATOM 7663 C CA . TYR C 1 313 ? 43.215 11.012 38.294 1.00 14.81 312 TYR C CA 1
ATOM 7664 C C . TYR C 1 313 ? 43.219 10.065 37.084 1.00 15.03 312 TYR C C 1
ATOM 7665 O O . TYR C 1 313 ? 42.280 10.077 36.291 1.00 14.87 312 TYR C O 1
ATOM 7674 N N . ALA C 1 314 ? 44.254 9.226 36.968 1.00 15.27 313 ALA C N 1
ATOM 7675 C CA . ALA C 1 314 ? 44.368 8.309 35.832 1.00 15.73 313 ALA C CA 1
ATOM 7676 C C . ALA C 1 314 ? 43.190 7.354 35.787 1.00 16.29 313 ALA C C 1
ATOM 7677 O O . ALA C 1 314 ? 42.584 7.169 34.729 1.00 16.54 313 ALA C O 1
ATOM 7679 N N . LYS C 1 315 ? 42.836 6.773 36.930 1.00 16.95 314 LYS C N 1
ATOM 7680 C CA . LYS C 1 315 ? 41.702 5.851 36.966 1.00 18.00 314 LYS C CA 1
ATOM 7681 C C . LYS C 1 315 ? 40.355 6.524 36.676 1.00 18.33 314 LYS C C 1
ATOM 7682 O O . LYS C 1 315 ? 39.542 5.984 35.914 1.00 18.35 314 LYS C O 1
ATOM 7688 N N . GLN C 1 316 ? 40.128 7.698 37.264 1.00 18.95 315 GLN C N 1
ATOM 7689 C CA . GLN C 1 316 ? 38.837 8.379 37.128 1.00 19.82 315 GLN C CA 1
ATOM 7690 C C . GLN C 1 316 ? 38.599 8.993 35.744 1.00 19.76 315 GLN C C 1
ATOM 7691 O O . GLN C 1 316 ? 37.465 9.021 35.280 1.00 19.89 315 GLN C O 1
ATOM 7697 N N . ARG C 1 317 ? 39.660 9.465 35.085 1.00 19.60 316 ARG C N 1
ATOM 7698 C CA . ARG C 1 317 ? 39.547 10.029 33.732 1.00 19.98 316 ARG C CA 1
ATOM 7699 C C . ARG C 1 317 ? 39.473 8.963 32.629 1.00 19.65 316 ARG C C 1
ATOM 7700 O O . ARG C 1 317 ? 39.442 9.295 31.440 1.00 19.88 316 ARG C O 1
ATOM 7708 N N . GLY C 1 318 ? 39.454 7.691 33.026 1.00 19.37 317 GLY C N 1
ATOM 7709 C CA . GLY C 1 318 ? 39.343 6.580 32.085 1.00 18.93 317 GLY C CA 1
ATOM 7710 C C . GLY C 1 318 ? 40.627 6.243 31.342 1.00 18.38 317 GLY C C 1
ATOM 7711 O O . GLY C 1 318 ? 40.582 5.661 30.257 1.00 18.54 317 GLY C O 1
ATOM 7712 N N . LEU C 1 319 ? 41.771 6.597 31.926 1.00 17.46 318 LEU C N 1
ATOM 7713 C CA . LEU C 1 319 ? 43.075 6.248 31.349 1.00 16.81 318 LEU C CA 1
ATOM 7714 C C . LEU C 1 319 ? 43.374 4.753 31.490 1.00 15.93 318 LEU C C 1
ATOM 7715 O O . LEU C 1 319 ? 42.791 4.074 32.341 1.00 16.14 318 LEU C O 1
ATOM 7720 N N . LEU C 1 320 ? 44.273 4.234 30.655 1.00 14.86 319 LEU C N 1
ATOM 7721 C CA . LEU C 1 320 ? 44.661 2.829 30.752 1.00 14.28 319 LEU C CA 1
ATOM 7722 C C . LEU C 1 320 ? 45.484 2.548 32.022 1.00 13.73 319 LEU C C 1
ATOM 7723 O O . LEU C 1 320 ? 45.410 1.452 32.596 1.00 13.27 319 LEU C O 1
ATOM 7728 N N . GLY C 1 321 ? 46.266 3.535 32.454 1.00 12.76 320 GLY C N 1
ATOM 7729 C CA . GLY C 1 321 ? 47.009 3.406 33.701 1.00 11.89 320 GLY C CA 1
ATOM 7730 C C . GLY C 1 321 ? 48.141 4.389 33.875 1.00 11.28 320 GLY C C 1
ATOM 7731 O O . GLY C 1 321 ? 48.063 5.536 33.406 1.00 10.92 320 GLY C O 1
ATOM 7732 N N . TYR C 1 322 ? 49.200 3.922 34.542 1.00 10.71 321 TYR C N 1
ATOM 7733 C CA . TYR C 1 322 ? 50.332 4.778 34.904 1.00 10.24 321 TYR C CA 1
ATOM 7734 C C . TYR C 1 322 ? 51.672 4.079 34.742 1.00 9.66 321 TYR C C 1
ATOM 7735 O O . TYR C 1 322 ? 51.753 2.854 34.736 1.00 9.88 321 TYR C O 1
ATOM 7744 N N . PHE C 1 323 ? 52.728 4.873 34.614 1.00 9.10 322 PHE C N 1
ATOM 7745 C CA . PHE C 1 323 ? 54.072 4.333 34.684 1.00 8.64 322 PHE C CA 1
ATOM 7746 C C . PHE C 1 323 ? 54.988 5.285 35.427 1.00 8.25 322 PHE C C 1
ATOM 7747 O O . PHE C 1 323 ? 54.730 6.487 35.490 1.00 8.18 322 PHE C O 1
ATOM 7755 N N . SER C 1 324 ? 56.071 4.740 35.966 1.00 7.92 323 SER C N 1
ATOM 7756 C CA . SER C 1 324 ? 57.082 5.558 36.591 1.00 8.17 323 SER C CA 1
ATOM 7757 C C . SER C 1 324 ? 58.434 5.429 35.900 1.00 8.44 323 SER C C 1
ATOM 7758 O O . SER C 1 324 ? 58.775 4.355 35.378 1.00 8.12 323 SER C O 1
ATOM 7761 N N . TRP C 1 325 ? 59.172 6.537 35.884 1.00 8.63 324 TRP C N 1
ATOM 7762 C CA . TRP C 1 325 ? 60.616 6.538 35.653 1.00 9.50 324 TRP C CA 1
ATOM 7763 C C . TRP C 1 325 ? 61.288 6.917 36.984 1.00 9.37 324 TRP C C 1
ATOM 7764 O O . TRP C 1 325 ? 61.178 8.057 37.405 1.00 9.65 324 TRP C O 1
ATOM 7775 N N . HIS C 1 326 ? 61.979 5.999 37.660 1.00 9.48 325 HIS C N 1
ATOM 7776 C CA . HIS C 1 326 ? 62.190 4.620 37.238 1.00 9.43 325 HIS C CA 1
ATOM 7777 C C . HIS C 1 326 ? 62.263 3.759 38.496 1.00 9.43 325 HIS C C 1
ATOM 7778 O O . HIS C 1 326 ? 62.469 4.276 39.595 1.00 9.24 325 HIS C O 1
ATOM 7785 N N . VAL C 1 327 ? 62.148 2.446 38.314 1.00 9.73 326 VAL C N 1
ATOM 7786 C CA . VAL C 1 327 ? 62.015 1.495 39.418 1.00 9.98 326 VAL C CA 1
ATOM 7787 C C . VAL C 1 327 ? 63.155 1.548 40.435 1.00 10.05 326 VAL C C 1
ATOM 7788 O O . VAL C 1 327 ? 62.926 1.367 41.625 1.00 10.32 326 VAL C O 1
ATOM 7792 N N . GLY C 1 328 ? 64.366 1.824 39.966 1.00 10.36 327 GLY C N 1
ATOM 7793 C CA . GLY C 1 328 ? 65.534 1.932 40.841 1.00 10.93 327 GLY C CA 1
ATOM 7794 C C . GLY C 1 328 ? 65.632 3.182 41.705 1.00 11.21 327 GLY C C 1
ATOM 7795 O O . GLY C 1 328 ? 66.497 3.266 42.573 1.00 11.69 327 GLY C O 1
ATOM 7796 N N . ALA C 1 329 ? 64.764 4.164 41.470 1.00 11.37 328 ALA C N 1
ATOM 7797 C CA . ALA C 1 329 ? 64.828 5.412 42.233 1.00 11.47 328 ALA C CA 1
ATOM 7798 C C . ALA C 1 329 ? 63.812 5.513 43.389 1.00 11.85 328 ALA C C 1
ATOM 7799 O O . ALA C 1 329 ? 63.873 6.449 44.185 1.00 11.79 328 ALA C O 1
ATOM 7801 N N . ASP C 1 330 ? 62.903 4.541 43.484 1.00 12.52 329 ASP C N 1
ATOM 7802 C CA . ASP C 1 330 ? 61.951 4.441 44.595 1.00 13.17 329 ASP C CA 1
ATOM 7803 C C . ASP C 1 330 ? 62.693 4.238 45.924 1.00 14.05 329 ASP C C 1
ATOM 7804 O O . ASP C 1 330 ? 63.918 4.039 45.951 1.00 14.16 329 ASP C O 1
ATOM 7809 N N . ASP C 1 331 ? 61.951 4.309 47.024 1.00 14.43 330 ASP C N 1
ATOM 7810 C CA . ASP C 1 331 ? 62.499 4.057 48.350 1.00 15.11 330 ASP C CA 1
ATOM 7811 C C . ASP C 1 331 ? 61.735 2.845 48.887 1.00 15.05 330 ASP C C 1
ATOM 7812 O O . ASP C 1 331 ? 60.572 2.957 49.285 1.00 14.81 330 ASP C O 1
ATOM 7817 N N . ASN C 1 332 ? 62.383 1.680 48.842 1.00 15.11 331 ASN C N 1
ATOM 7818 C CA . ASN C 1 332 ? 61.760 0.399 49.208 1.00 15.57 331 ASN C CA 1
ATOM 7819 C C . ASN C 1 332 ? 60.356 0.170 48.627 1.00 14.58 331 ASN C C 1
ATOM 7820 O O . ASN C 1 332 ? 59.438 -0.236 49.346 1.00 14.37 331 ASN C O 1
ATOM 7825 N N . SER C 1 333 ? 60.200 0.449 47.329 1.00 13.57 332 SER C N 1
ATOM 7826 C CA . SER C 1 333 ? 58.922 0.253 46.596 1.00 12.49 332 SER C CA 1
ATOM 7827 C C . SER C 1 333 ? 57.745 1.111 47.099 1.00 11.62 332 SER C C 1
ATOM 7828 O O . SER C 1 333 ? 56.576 0.862 46.752 1.00 11.38 332 SER C O 1
ATOM 7831 N N . GLY C 1 334 ? 58.080 2.133 47.883 1.00 10.82 333 GLY C N 1
ATOM 7832 C CA . GLY C 1 334 ? 57.118 2.978 48.565 1.00 9.98 333 GLY C CA 1
ATOM 7833 C C . GLY C 1 334 ? 56.112 3.640 47.656 1.00 9.51 333 GLY C C 1
ATOM 7834 O O . GLY C 1 334 ? 54.904 3.496 47.861 1.00 8.79 333 GLY C O 1
ATOM 7835 N N . LEU C 1 335 ? 56.602 4.366 46.651 1.00 8.62 334 LEU C N 1
ATOM 7836 C CA . LEU C 1 335 ? 55.704 5.008 45.690 1.00 8.31 334 LEU C CA 1
ATOM 7837 C C . LEU C 1 335 ? 54.915 4.011 44.851 1.00 8.68 334 LEU C C 1
ATOM 7838 O O . LEU C 1 335 ? 53.740 4.244 44.569 1.00 8.91 334 LEU C O 1
ATOM 7843 N N . SER C 1 336 ? 55.548 2.903 44.456 1.00 9.10 335 SER C N 1
ATOM 7844 C CA . SER C 1 336 ? 54.864 1.920 43.612 1.00 9.26 335 SER C CA 1
ATOM 7845 C C . SER C 1 336 ? 53.789 1.164 44.369 1.00 10.12 335 SER C C 1
ATOM 7846 O O . SER C 1 336 ? 52.746 0.836 43.800 1.00 10.15 335 SER C O 1
ATOM 7849 N N . ARG C 1 337 ? 54.045 0.919 45.650 1.00 11.04 336 ARG C N 1
ATOM 7850 C CA . ARG C 1 337 ? 53.082 0.283 46.532 1.00 12.35 336 ARG C CA 1
ATOM 7851 C C . ARG C 1 337 ? 51.903 1.218 46.756 1.00 12.36 336 ARG C C 1
ATOM 7852 O O . ARG C 1 337 ? 50.754 0.812 46.602 1.00 12.21 336 ARG C O 1
ATOM 7860 N N . ALA C 1 338 ? 52.199 2.477 47.083 1.00 12.42 337 ALA C N 1
ATOM 7861 C CA . ALA C 1 338 ? 51.168 3.508 47.187 1.00 12.33 337 ALA C CA 1
ATOM 7862 C C . ALA C 1 338 ? 50.333 3.605 45.902 1.00 12.25 337 ALA C C 1
ATOM 7863 O O . ALA C 1 338 ? 49.104 3.646 45.967 1.00 12.46 337 ALA C O 1
ATOM 7865 N N . ALA C 1 339 ? 50.998 3.619 44.741 1.00 12.27 338 ALA C N 1
ATOM 7866 C CA . ALA C 1 339 ? 50.306 3.717 43.445 1.00 12.20 338 ALA C CA 1
ATOM 7867 C C . ALA C 1 339 ? 49.401 2.517 43.177 1.00 12.59 338 ALA C C 1
ATOM 7868 O O . ALA C 1 339 ? 48.241 2.687 42.816 1.00 12.47 338 ALA C O 1
ATOM 7870 N N . SER C 1 340 ? 49.928 1.309 43.374 1.00 12.99 339 SER C N 1
ATOM 7871 C CA . SER C 1 340 ? 49.149 0.086 43.191 1.00 14.17 339 SER C CA 1
ATOM 7872 C C . SER C 1 340 ? 47.897 0.036 44.074 1.00 14.88 339 SER C C 1
ATOM 7873 O O . SER C 1 340 ? 46.793 -0.201 43.574 1.00 14.38 339 SER C O 1
ATOM 7876 N N . GLN C 1 341 ? 48.078 0.273 45.375 1.00 15.84 340 GLN C N 1
ATOM 7877 C CA . GLN C 1 341 ? 46.956 0.311 46.331 1.00 17.13 340 GLN C CA 1
ATOM 7878 C C . GLN C 1 341 ? 45.917 1.379 45.969 1.00 17.45 340 GLN C C 1
ATOM 7879 O O . GLN C 1 341 ? 44.706 1.114 46.004 1.00 17.82 340 GLN C O 1
ATOM 7885 N N . ALA C 1 342 ? 46.394 2.563 45.588 1.00 17.48 341 ALA C N 1
ATOM 7886 C CA . ALA C 1 342 ? 45.524 3.661 45.196 1.00 18.03 341 ALA C CA 1
ATOM 7887 C C . ALA C 1 342 ? 44.677 3.322 43.969 1.00 18.31 341 ALA C C 1
ATOM 7888 O O . ALA C 1 342 ? 43.493 3.676 43.916 1.00 17.93 341 ALA C O 1
ATOM 7890 N N . TRP C 1 343 ? 45.274 2.643 42.989 1.00 18.49 342 TRP C N 1
ATOM 7891 C CA . TRP C 1 343 ? 44.513 2.201 41.822 1.00 19.11 342 TRP C CA 1
ATOM 7892 C C . TRP C 1 343 ? 43.446 1.190 42.240 1.00 19.57 342 TRP C C 1
ATOM 7893 O O . TRP C 1 343 ? 42.292 1.314 41.842 1.00 19.62 342 TRP C O 1
ATOM 7904 N N . ASP C 1 344 ? 43.837 0.211 43.054 1.00 20.26 343 ASP C N 1
ATOM 7905 C CA . ASP C 1 344 ? 42.927 -0.856 43.474 1.00 21.38 343 ASP C CA 1
ATOM 7906 C C . ASP C 1 344 ? 41.736 -0.360 44.290 1.00 22.23 343 ASP C C 1
ATOM 7907 O O . ASP C 1 344 ? 40.659 -0.948 44.223 1.00 22.64 343 ASP C O 1
ATOM 7912 N N . ALA C 1 345 ? 41.938 0.720 45.045 1.00 23.09 344 ALA C N 1
ATOM 7913 C CA . ALA C 1 345 ? 40.944 1.226 45.987 1.00 24.11 344 ALA C CA 1
ATOM 7914 C C . ALA C 1 345 ? 39.917 2.155 45.347 1.00 24.99 344 ALA C C 1
ATOM 7915 O O . ALA C 1 345 ? 38.788 2.251 45.828 1.00 25.47 344 ALA C O 1
ATOM 7917 N N . THR C 1 346 ? 40.310 2.827 44.266 1.00 25.82 345 THR C N 1
ATOM 7918 C CA . THR C 1 346 ? 39.516 3.907 43.666 1.00 26.64 345 THR C CA 1
ATOM 7919 C C . THR C 1 346 ? 38.239 3.426 42.964 1.00 26.72 345 THR C C 1
ATOM 7920 O O . THR C 1 346 ? 38.261 2.455 42.215 1.00 27.15 345 THR C O 1
ATOM 7924 N N . THR D 1 3 ? 64.825 -2.005 -23.724 1.00 23.79 2 THR D N 1
ATOM 7925 C CA . THR D 1 3 ? 65.634 -2.389 -24.923 1.00 23.74 2 THR D CA 1
ATOM 7926 C C . THR D 1 3 ? 65.942 -1.188 -25.826 1.00 22.75 2 THR D C 1
ATOM 7927 O O . THR D 1 3 ? 67.100 -0.953 -26.197 1.00 23.19 2 THR D O 1
ATOM 7931 N N . VAL D 1 4 ? 64.896 -0.443 -26.179 1.00 21.24 3 VAL D N 1
ATOM 7932 C CA . VAL D 1 4 ? 64.994 0.670 -27.124 1.00 19.38 3 VAL D CA 1
ATOM 7933 C C . VAL D 1 4 ? 63.844 1.636 -26.894 1.00 17.72 3 VAL D C 1
ATOM 7934 O O . VAL D 1 4 ? 62.703 1.218 -26.678 1.00 17.16 3 VAL D O 1
ATOM 7938 N N . VAL D 1 5 ? 64.160 2.927 -26.910 1.00 15.46 4 VAL D N 1
ATOM 7939 C CA . VAL D 1 5 ? 63.136 3.956 -26.857 1.00 13.10 4 VAL D CA 1
ATOM 7940 C C . VAL D 1 5 ? 63.236 4.803 -28.116 1.00 12.15 4 VAL D C 1
ATOM 7941 O O . VAL D 1 5 ? 64.263 5.428 -28.372 1.00 11.40 4 VAL D O 1
ATOM 7945 N N . LYS D 1 6 ? 62.175 4.778 -28.915 1.00 10.87 5 LYS D N 1
ATOM 7946 C CA . LYS D 1 6 ? 61.978 5.721 -30.004 1.00 9.99 5 LYS D CA 1
ATOM 7947 C C . LYS D 1 6 ? 60.750 6.527 -29.597 1.00 9.63 5 LYS D C 1
ATOM 7948 O O . LYS D 1 6 ? 59.631 5.998 -29.605 1.00 9.15 5 LYS D O 1
ATOM 7954 N N . ALA D 1 7 ? 60.948 7.787 -29.212 1.00 8.44 6 ALA D N 1
ATOM 7955 C CA . ALA D 1 7 ? 59.857 8.544 -28.591 1.00 7.65 6 ALA D CA 1
ATOM 7956 C C . ALA D 1 7 ? 59.593 9.917 -29.194 1.00 7.10 6 ALA D C 1
ATOM 7957 O O . ALA D 1 7 ? 60.417 10.465 -29.919 1.00 6.57 6 ALA D O 1
ATOM 7959 N N . SER D 1 8 ? 58.411 10.446 -28.895 1.00 6.98 7 SER D N 1
ATOM 7960 C CA . SER D 1 8 ? 58.064 11.830 -29.203 1.00 6.24 7 SER D CA 1
ATOM 7961 C C . SER D 1 8 ? 57.021 12.306 -28.206 1.00 6.13 7 SER D C 1
ATOM 7962 O O . SER D 1 8 ? 56.361 11.493 -27.564 1.00 5.98 7 SER D O 1
ATOM 7965 N N . TYR D 1 9 ? 56.900 13.622 -28.067 1.00 6.28 8 TYR D N 1
ATOM 7966 C CA . TYR D 1 9 ? 55.910 14.229 -27.205 1.00 6.80 8 TYR D CA 1
ATOM 7967 C C . TYR D 1 9 ? 54.751 14.768 -28.035 1.00 7.13 8 TYR D C 1
ATOM 7968 O O . TYR D 1 9 ? 54.945 15.263 -29.149 1.00 7.35 8 TYR D O 1
ATOM 7977 N N . TRP D 1 10 ? 53.558 14.706 -27.465 1.00 7.38 9 TRP D N 1
ATOM 7978 C CA . TRP D 1 10 ? 52.372 15.293 -28.073 1.00 8.22 9 TRP D CA 1
ATOM 7979 C C . TRP D 1 10 ? 51.693 16.188 -27.047 1.00 8.57 9 TRP D C 1
ATOM 7980 O O . TRP D 1 10 ? 51.609 15.823 -25.869 1.00 8.83 9 TRP D O 1
ATOM 7991 N N . PHE D 1 11 ? 51.252 17.369 -27.481 1.00 8.81 10 PHE D N 1
ATOM 7992 C CA . PHE D 1 11 ? 50.409 18.235 -26.649 1.00 9.33 10 PHE D CA 1
ATOM 7993 C C . PHE D 1 11 ? 49.189 18.763 -27.431 1.00 9.88 10 PHE D C 1
ATOM 7994 O O . PHE D 1 11 ? 49.284 19.003 -28.629 1.00 10.36 10 PHE D O 1
ATOM 8002 N N . PRO D 1 12 ? 48.036 18.928 -26.754 1.00 10.22 11 PRO D N 1
ATOM 8003 C CA . PRO D 1 12 ? 46.779 19.226 -27.470 1.00 10.78 11 PRO D CA 1
ATOM 8004 C C . PRO D 1 12 ? 46.765 20.555 -28.217 1.00 11.12 11 PRO D C 1
ATOM 8005 O O . PRO D 1 12 ? 46.163 20.641 -29.284 1.00 11.73 11 PRO D O 1
ATOM 8009 N N . ALA D 1 13 ? 47.426 21.567 -27.668 1.00 11.34 12 ALA D N 1
ATOM 8010 C CA . ALA D 1 13 ? 47.452 22.903 -28.270 1.00 11.75 12 ALA D CA 1
ATOM 8011 C C . ALA D 1 13 ? 48.207 22.943 -29.610 1.00 12.21 12 ALA D C 1
ATOM 8012 O O . ALA D 1 13 ? 48.076 23.900 -30.364 1.00 12.52 12 ALA D O 1
ATOM 8014 N N . SER D 1 14 ? 48.984 21.903 -29.912 1.00 12.37 13 SER D N 1
ATOM 8015 C CA . SER D 1 14 ? 49.636 21.800 -31.218 1.00 12.50 13 SER D CA 1
ATOM 8016 C C . SER D 1 14 ? 48.596 21.639 -32.327 1.00 13.00 13 SER D C 1
ATOM 8017 O O . SER D 1 14 ? 48.898 21.861 -33.498 1.00 12.70 13 SER D O 1
ATOM 8020 N N . GLU D 1 15 ? 47.381 21.234 -31.938 1.00 13.42 14 GLU D N 1
ATOM 8021 C CA . GLU D 1 15 ? 46.267 20.960 -32.857 1.00 14.41 14 GLU D CA 1
ATOM 8022 C C . GLU D 1 15 ? 46.572 19.836 -33.845 1.00 13.73 14 GLU D C 1
ATOM 8023 O O . GLU D 1 15 ? 45.883 19.682 -34.848 1.00 14.45 14 GLU D O 1
ATOM 8029 N N . PHE D 1 16 ? 47.610 19.057 -33.560 1.00 12.96 15 PHE D N 1
ATOM 8030 C CA . PHE D 1 16 ? 47.916 17.874 -34.355 1.00 12.12 15 PHE D CA 1
ATOM 8031 C C . PHE D 1 16 ? 46.957 16.772 -33.920 1.00 12.09 15 PHE D C 1
ATOM 8032 O O . PHE D 1 16 ? 46.936 16.415 -32.747 1.00 11.90 15 PHE D O 1
ATOM 8040 N N . PRO D 1 17 ? 46.119 16.261 -34.847 1.00 12.46 16 PRO D N 1
ATOM 8041 C CA . PRO D 1 17 ? 45.206 15.177 -34.477 1.00 12.46 16 PRO D CA 1
ATOM 8042 C C . PRO D 1 17 ? 45.999 13.965 -34.006 1.00 12.42 16 PRO D C 1
ATOM 8043 O O . PRO D 1 17 ? 47.011 13.639 -34.615 1.00 12.39 16 PRO D O 1
ATOM 8047 N N . VAL D 1 18 ? 45.537 13.315 -32.935 1.00 12.52 17 VAL D N 1
ATOM 8048 C CA . VAL D 1 18 ? 46.205 12.136 -32.361 1.00 12.47 17 VAL D CA 1
ATOM 8049 C C . VAL D 1 18 ? 46.273 10.983 -33.375 1.00 12.99 17 VAL D C 1
ATOM 8050 O O . VAL D 1 18 ? 47.274 10.260 -33.449 1.00 13.10 17 VAL D O 1
ATOM 8054 N N . THR D 1 19 ? 45.212 10.839 -34.163 1.00 13.39 18 THR D N 1
ATOM 8055 C CA . THR D 1 19 ? 45.135 9.845 -35.232 1.00 14.02 18 THR D CA 1
ATOM 8056 C C . THR D 1 19 ? 46.209 10.033 -36.310 1.00 13.62 18 THR D C 1
ATOM 8057 O O . THR D 1 19 ? 46.507 9.101 -37.065 1.00 13.62 18 THR D O 1
ATOM 8061 N N . ASP D 1 20 ? 46.762 11.241 -36.396 1.00 13.56 19 ASP D N 1
ATOM 8062 C CA . ASP D 1 20 ? 47.798 11.562 -37.389 1.00 13.11 19 ASP D CA 1
ATOM 8063 C C . ASP D 1 20 ? 49.215 11.179 -36.941 1.00 12.86 19 ASP D C 1
ATOM 8064 O O . ASP D 1 20 ? 50.165 11.287 -37.723 1.00 11.99 19 ASP D O 1
ATOM 8069 N N . ILE D 1 21 ? 49.355 10.762 -35.684 1.00 12.36 20 ILE D N 1
ATOM 8070 C CA . ILE D 1 21 ? 50.631 10.258 -35.177 1.00 12.34 20 ILE D CA 1
ATOM 8071 C C . ILE D 1 21 ? 50.876 8.875 -35.764 1.00 12.66 20 ILE D C 1
ATOM 8072 O O . ILE D 1 21 ? 50.104 7.936 -35.505 1.00 12.73 20 ILE D O 1
ATOM 8077 N N . ASP D 1 22 ? 51.929 8.751 -36.570 1.00 12.74 21 ASP D N 1
ATOM 8078 C CA . ASP D 1 22 ? 52.329 7.449 -37.109 1.00 12.83 21 ASP D CA 1
ATOM 8079 C C . ASP D 1 22 ? 53.045 6.632 -36.034 1.00 12.83 21 ASP D C 1
ATOM 8080 O O . ASP D 1 22 ? 54.276 6.654 -35.937 1.00 12.12 21 ASP D O 1
ATOM 8085 N N . SER D 1 23 ? 52.270 5.885 -35.253 1.00 12.56 22 SER D N 1
ATOM 8086 C CA . SER D 1 23 ? 52.802 5.161 -34.103 1.00 12.33 22 SER D CA 1
ATOM 8087 C C . SER D 1 23 ? 53.789 4.041 -34.444 1.00 12.36 22 SER D C 1
ATOM 8088 O O . SER D 1 23 ? 54.551 3.589 -33.570 1.00 11.81 22 SER D O 1
ATOM 8091 N N . SER D 1 24 ? 53.772 3.573 -35.693 1.00 12.28 23 SER D N 1
ATOM 8092 C CA . SER D 1 24 ? 54.719 2.532 -36.123 1.00 12.47 23 SER D CA 1
ATOM 8093 C C . SER D 1 24 ? 56.165 3.016 -36.056 1.00 11.90 23 SER D C 1
ATOM 8094 O O . SER D 1 24 ? 57.095 2.207 -36.071 1.00 12.19 23 SER D O 1
ATOM 8097 N N . LEU D 1 25 ? 56.340 4.334 -35.998 1.00 11.14 24 LEU D N 1
ATOM 8098 C CA . LEU D 1 25 ? 57.661 4.952 -35.974 1.00 10.88 24 LEU D CA 1
ATOM 8099 C C . LEU D 1 25 ? 58.177 5.118 -34.536 1.00 10.61 24 LEU D C 1
ATOM 8100 O O . LEU D 1 25 ? 59.264 5.653 -34.325 1.00 10.43 24 LEU D O 1
ATOM 8105 N N . PHE D 1 26 ? 57.382 4.667 -33.561 1.00 9.95 25 PHE D N 1
ATOM 8106 C CA . PHE D 1 26 ? 57.666 4.891 -32.150 1.00 9.67 25 PHE D CA 1
ATOM 8107 C C . PHE D 1 26 ? 57.500 3.628 -31.303 1.00 9.79 25 PHE D C 1
ATOM 8108 O O . PHE D 1 26 ? 56.727 2.728 -31.655 1.00 9.80 25 PHE D O 1
ATOM 8116 N N . THR D 1 27 ? 58.245 3.575 -30.197 1.00 9.42 26 THR D N 1
ATOM 8117 C CA . THR D 1 27 ? 58.038 2.587 -29.143 1.00 9.36 26 THR D CA 1
ATOM 8118 C C . THR D 1 27 ? 57.288 3.232 -27.963 1.00 9.12 26 THR D C 1
ATOM 8119 O O . THR D 1 27 ? 56.572 2.546 -27.224 1.00 9.65 26 THR D O 1
ATOM 8123 N N . HIS D 1 28 ? 57.471 4.543 -27.786 1.00 8.20 27 HIS D N 1
ATOM 8124 C CA . HIS D 1 28 ? 56.913 5.281 -26.657 1.00 7.60 27 HIS D CA 1
ATOM 8125 C C . HIS D 1 28 ? 56.423 6.661 -27.074 1.00 7.54 27 HIS D C 1
ATOM 8126 O O . HIS D 1 28 ? 57.079 7.352 -27.854 1.00 7.26 27 HIS D O 1
ATOM 8133 N N . LEU D 1 29 ? 55.271 7.059 -26.548 1.00 7.04 28 LEU D N 1
ATOM 8134 C CA . LEU D 1 29 ? 54.713 8.381 -26.822 1.00 7.47 28 LEU D CA 1
ATOM 8135 C C . LEU D 1 29 ? 54.319 9.054 -25.526 1.00 7.41 28 LEU D C 1
ATOM 8136 O O . LEU D 1 29 ? 53.660 8.444 -24.682 1.00 7.37 28 LEU D O 1
ATOM 8141 N N . PHE D 1 30 ? 54.724 10.314 -25.392 1.00 7.44 29 PHE D N 1
ATOM 8142 C CA . PHE D 1 30 ? 54.489 11.108 -24.201 1.00 8.43 29 PHE D CA 1
ATOM 8143 C C . PHE D 1 30 ? 53.343 12.079 -24.453 1.00 9.13 29 PHE D C 1
ATOM 8144 O O . PHE D 1 30 ? 53.366 12.835 -25.424 1.00 9.56 29 PHE D O 1
ATOM 8152 N N . CYS D 1 31 ? 52.355 12.060 -23.562 1.00 9.11 30 CYS D N 1
ATOM 8153 C CA . CYS D 1 31 ? 51.224 12.973 -23.622 1.00 9.46 30 CYS D CA 1
ATOM 8154 C C . CYS D 1 31 ? 51.415 14.073 -22.577 1.00 9.08 30 CYS D C 1
ATOM 8155 O O . CYS D 1 31 ? 51.501 13.786 -21.386 1.00 9.52 30 CYS D O 1
ATOM 8158 N N . ALA D 1 32 ? 51.478 15.322 -23.040 1.00 8.64 31 ALA D N 1
ATOM 8159 C CA . ALA D 1 32 ? 51.883 16.471 -22.228 1.00 8.35 31 ALA D CA 1
ATOM 8160 C C . ALA D 1 32 ? 50.797 17.576 -22.203 1.00 8.21 31 ALA D C 1
ATOM 8161 O O . ALA D 1 32 ? 50.228 17.869 -23.248 1.00 7.67 31 ALA D O 1
ATOM 8163 N N . PHE D 1 33 ? 50.503 18.203 -21.058 1.00 8.19 32 PHE D N 1
ATOM 8164 C CA . PHE D 1 33 ? 51.039 17.903 -19.730 1.00 8.99 32 PHE D CA 1
ATOM 8165 C C . PHE D 1 33 ? 49.894 17.822 -18.731 1.00 9.55 32 PHE D C 1
ATOM 8166 O O . PHE D 1 33 ? 48.933 18.600 -18.810 1.00 10.39 32 PHE D O 1
ATOM 8174 N N . ALA D 1 34 ? 49.999 16.901 -17.783 1.00 10.04 33 ALA D N 1
ATOM 8175 C CA . ALA D 1 34 ? 49.202 16.981 -16.562 1.00 10.84 33 ALA D CA 1
ATOM 8176 C C . ALA D 1 34 ? 49.832 18.044 -15.657 1.00 11.34 33 ALA D C 1
ATOM 8177 O O . ALA D 1 34 ? 51.002 18.425 -15.841 1.00 11.13 33 ALA D O 1
ATOM 8179 N N . ASP D 1 35 ? 49.057 18.521 -14.688 1.00 12.29 34 ASP D N 1
ATOM 8180 C CA . ASP D 1 35 ? 49.467 19.654 -13.860 1.00 13.69 34 ASP D CA 1
ATOM 8181 C C . ASP D 1 35 ? 49.541 19.302 -12.383 1.00 14.37 34 ASP D C 1
ATOM 8182 O O . ASP D 1 35 ? 48.925 18.332 -11.927 1.00 14.08 34 ASP D O 1
ATOM 8187 N N . LEU D 1 36 ? 50.320 20.089 -11.647 1.00 15.40 35 LEU D N 1
ATOM 8188 C CA . LEU D 1 36 ? 50.356 19.991 -10.198 1.00 16.46 35 LEU D CA 1
ATOM 8189 C C . LEU D 1 36 ? 49.381 20.992 -9.609 1.00 17.18 35 LEU D C 1
ATOM 8190 O O . LEU D 1 36 ? 49.508 22.193 -9.837 1.00 17.25 35 LEU D O 1
ATOM 8195 N N . ASN D 1 37 ? 48.402 20.493 -8.864 1.00 18.42 36 ASN D N 1
ATOM 8196 C CA . ASN D 1 37 ? 47.537 21.352 -8.065 1.00 19.33 36 ASN D CA 1
ATOM 8197 C C . ASN D 1 37 ? 48.308 21.806 -6.825 1.00 20.18 36 ASN D C 1
ATOM 8198 O O . ASN D 1 37 ? 48.667 20.984 -5.972 1.00 19.74 36 ASN D O 1
ATOM 8203 N N . SER D 1 38 ? 48.566 23.109 -6.729 1.00 21.35 37 SER D N 1
ATOM 8204 C CA . SER D 1 38 ? 49.415 23.623 -5.653 1.00 22.53 37 SER D CA 1
ATOM 8205 C C . SER D 1 38 ? 48.722 23.654 -4.279 1.00 23.22 37 SER D C 1
ATOM 8206 O O . SER D 1 38 ? 49.389 23.635 -3.244 1.00 23.37 37 SER D O 1
ATOM 8209 N N . GLN D 1 39 ? 47.391 23.663 -4.278 1.00 23.84 38 GLN D N 1
ATOM 8210 C CA . GLN D 1 39 ? 46.620 23.621 -3.035 1.00 24.56 38 GLN D CA 1
ATOM 8211 C C . GLN D 1 39 ? 46.539 22.213 -2.433 1.00 24.25 38 GLN D C 1
ATOM 8212 O O . GLN D 1 39 ? 46.598 22.060 -1.219 1.00 24.79 38 GLN D O 1
ATOM 8218 N N . THR D 1 40 ? 46.404 21.187 -3.273 1.00 23.57 39 THR D N 1
ATOM 8219 C CA . THR D 1 40 ? 46.238 19.811 -2.781 1.00 22.65 39 THR D CA 1
ATOM 8220 C C . THR D 1 40 ? 47.485 18.953 -2.972 1.00 21.86 39 THR D C 1
ATOM 8221 O O . THR D 1 40 ? 47.557 17.827 -2.469 1.00 21.59 39 THR D O 1
ATOM 8225 N N . ASN D 1 41 ? 48.452 19.486 -3.719 1.00 21.18 40 ASN D N 1
ATOM 8226 C CA . ASN D 1 41 ? 49.650 18.751 -4.145 1.00 20.26 40 ASN D CA 1
ATOM 8227 C C . ASN D 1 41 ? 49.356 17.477 -4.937 1.00 19.47 40 ASN D C 1
ATOM 8228 O O . ASN D 1 41 ? 50.107 16.509 -4.865 1.00 19.25 40 ASN D O 1
ATOM 8233 N N . GLN D 1 42 ? 48.261 17.490 -5.695 1.00 18.89 41 GLN D N 1
ATOM 8234 C CA . GLN D 1 42 ? 47.884 16.350 -6.527 1.00 18.09 41 GLN D CA 1
ATOM 8235 C C . GLN D 1 42 ? 48.121 16.607 -8.009 1.00 17.27 41 GLN D C 1
ATOM 8236 O O . GLN D 1 42 ? 48.008 17.747 -8.481 1.00 17.41 41 GLN D O 1
ATOM 8242 N N . VAL D 1 43 ? 48.455 15.536 -8.729 1.00 16.11 42 VAL D N 1
ATOM 8243 C CA . VAL D 1 43 ? 48.547 15.560 -10.180 1.00 14.95 42 VAL D CA 1
ATOM 8244 C C . VAL D 1 43 ? 47.127 15.566 -10.723 1.00 14.79 42 VAL D C 1
ATOM 8245 O O . VAL D 1 43 ? 46.330 14.679 -10.409 1.00 15.12 42 VAL D O 1
ATOM 8249 N N . THR D 1 44 ? 46.790 16.586 -11.498 1.00 14.46 43 THR D N 1
ATOM 8250 C CA . THR D 1 44 ? 45.460 16.664 -12.116 1.00 14.16 43 THR D CA 1
ATOM 8251 C C . THR D 1 44 ? 45.601 16.839 -13.621 1.00 13.84 43 THR D C 1
ATOM 8252 O O . THR D 1 44 ? 46.673 17.194 -14.109 1.00 13.20 43 THR D O 1
ATOM 8256 N N . VAL D 1 45 ? 44.504 16.598 -14.340 1.00 13.89 44 VAL D N 1
ATOM 8257 C CA . VAL D 1 45 ? 44.395 16.901 -15.765 1.00 13.59 44 VAL D CA 1
ATOM 8258 C C . VAL D 1 45 ? 43.306 17.955 -15.902 1.00 14.01 44 VAL D C 1
ATOM 8259 O O . VAL D 1 45 ? 42.229 17.813 -15.321 1.00 13.40 44 VAL D O 1
ATOM 8263 N N . SER D 1 46 ? 43.584 19.023 -16.647 1.00 14.52 45 SER D N 1
ATOM 8264 C CA . SER D 1 46 ? 42.614 20.115 -16.777 1.00 15.21 45 SER D CA 1
ATOM 8265 C C . SER D 1 46 ? 41.380 19.637 -17.555 1.00 15.51 45 SER D C 1
ATOM 8266 O O . SER D 1 46 ? 41.492 18.741 -18.402 1.00 15.05 45 SER D O 1
ATOM 8269 N N . SER D 1 47 ? 40.210 20.206 -17.261 1.00 15.64 46 SER D N 1
ATOM 8270 C CA . SER D 1 47 ? 38.984 19.738 -17.919 1.00 16.17 46 SER D CA 1
ATOM 8271 C C . SER D 1 47 ? 39.087 19.808 -19.443 1.00 15.75 46 SER D C 1
ATOM 8272 O O . SER D 1 47 ? 38.607 18.918 -20.139 1.00 16.26 46 SER D O 1
ATOM 8275 N N . ALA D 1 48 ? 39.763 20.836 -19.946 1.00 15.45 47 ALA D N 1
ATOM 8276 C CA . ALA D 1 48 ? 40.076 20.940 -21.369 1.00 15.29 47 ALA D CA 1
ATOM 8277 C C . ALA D 1 48 ? 40.803 19.696 -21.929 1.00 14.58 47 ALA D C 1
ATOM 8278 O O . ALA D 1 48 ? 40.485 19.232 -23.019 1.00 14.87 47 ALA D O 1
ATOM 8280 N N . ASN D 1 49 ? 41.752 19.156 -21.168 1.00 13.50 48 ASN D N 1
ATOM 8281 C CA . ASN D 1 49 ? 42.621 18.076 -21.646 1.00 12.49 48 ASN D CA 1
ATOM 8282 C C . ASN D 1 49 ? 42.121 16.661 -21.381 1.00 11.49 48 ASN D C 1
ATOM 8283 O O . ASN D 1 49 ? 42.626 15.709 -21.980 1.00 10.91 48 ASN D O 1
ATOM 8288 N N . GLN D 1 50 ? 41.148 16.530 -20.481 1.00 10.47 49 GLN D N 1
ATOM 8289 C CA . GLN D 1 50 ? 40.723 15.214 -19.980 1.00 9.78 49 GLN D CA 1
ATOM 8290 C C . GLN D 1 50 ? 40.290 14.220 -21.050 1.00 9.46 49 GLN D C 1
ATOM 8291 O O . GLN D 1 50 ? 40.795 13.088 -21.054 1.00 10.00 49 GLN D O 1
ATOM 8297 N N . PRO D 1 51 ? 39.373 14.618 -21.963 1.00 9.28 50 PRO D N 1
ATOM 8298 C CA . PRO D 1 51 ? 38.916 13.629 -22.953 1.00 9.27 50 PRO D CA 1
ATOM 8299 C C . PRO D 1 51 ? 40.033 13.130 -23.890 1.00 9.00 50 PRO D C 1
ATOM 8300 O O . PRO D 1 51 ? 40.135 11.923 -24.139 1.00 8.89 50 PRO D O 1
ATOM 8304 N N . LYS D 1 52 ? 40.865 14.043 -24.390 1.00 9.03 51 LYS D N 1
ATOM 8305 C CA . LYS D 1 52 ? 41.965 13.667 -25.292 1.00 8.79 51 LYS D CA 1
ATOM 8306 C C . LYS D 1 52 ? 43.037 12.827 -24.597 1.00 8.17 51 LYS D C 1
ATOM 8307 O O . LYS D 1 52 ? 43.671 11.967 -25.219 1.00 7.73 51 LYS D O 1
ATOM 8313 N N . PHE D 1 53 ? 43.262 13.103 -23.315 1.00 7.48 52 PHE D N 1
ATOM 8314 C CA . PHE D 1 53 ? 44.243 12.360 -22.536 1.00 6.99 52 PHE D CA 1
ATOM 8315 C C . PHE D 1 53 ? 43.728 10.939 -22.290 1.00 7.05 52 PHE D C 1
ATOM 8316 O O . PHE D 1 53 ? 44.483 9.974 -22.358 1.00 7.07 52 PHE D O 1
ATOM 8324 N N . SER D 1 54 ? 42.427 10.817 -22.046 1.00 6.96 53 SER D N 1
ATOM 8325 C CA . SER D 1 54 ? 41.852 9.531 -21.694 1.00 7.33 53 SER D CA 1
ATOM 8326 C C . SER D 1 54 ? 41.804 8.591 -22.898 1.00 7.23 53 SER D C 1
ATOM 8327 O O . SER D 1 54 ? 41.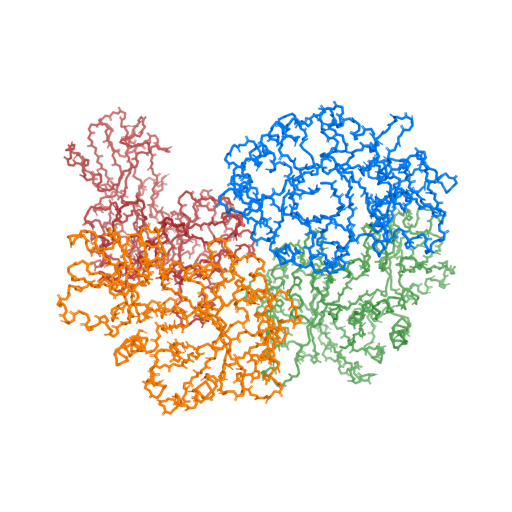990 7.387 -22.747 1.00 7.21 53 SER D O 1
ATOM 8330 N N . THR D 1 55 ? 41.605 9.142 -24.095 1.00 7.51 54 THR D N 1
ATOM 8331 C CA . THR D 1 55 ? 41.582 8.327 -25.325 1.00 7.83 54 THR D CA 1
ATOM 8332 C C . THR D 1 55 ? 42.911 8.309 -26.089 1.00 8.12 54 THR D C 1
ATOM 8333 O O . THR D 1 55 ? 43.020 7.663 -27.138 1.00 8.28 54 THR D O 1
ATOM 8337 N N . PHE D 1 56 ? 43.916 9.006 -25.565 1.00 7.91 55 PHE D N 1
ATOM 8338 C CA . PHE D 1 56 ? 45.224 9.090 -26.220 1.00 7.84 55 PHE D CA 1
ATOM 8339 C C . PHE D 1 56 ? 45.815 7.718 -26.522 1.00 8.17 55 PHE D C 1
ATOM 8340 O O . PHE D 1 56 ? 46.201 7.439 -27.660 1.00 7.91 55 PHE D O 1
ATOM 8348 N N . THR D 1 57 ? 45.892 6.869 -25.496 1.00 8.35 56 THR D N 1
ATOM 8349 C CA . THR D 1 57 ? 46.561 5.579 -25.617 1.00 8.81 56 THR D CA 1
ATOM 8350 C C . THR D 1 57 ? 45.842 4.614 -26.569 1.00 9.47 56 THR D C 1
ATOM 8351 O O . THR D 1 57 ? 46.480 3.993 -27.406 1.00 9.72 56 THR D O 1
ATOM 8355 N N . GLN D 1 58 ? 44.522 4.503 -26.455 1.00 10.20 57 GLN D N 1
ATOM 8356 C CA . GLN D 1 58 ? 43.785 3.606 -27.345 1.00 10.90 57 GLN D CA 1
ATOM 8357 C C . GLN D 1 58 ? 43.881 4.060 -28.804 1.00 10.66 57 GLN D C 1
ATOM 8358 O O . GLN D 1 58 ? 43.979 3.227 -29.713 1.00 10.59 57 GLN D O 1
ATOM 8364 N N . THR D 1 59 ? 43.880 5.378 -29.003 1.00 10.38 58 THR D N 1
ATOM 8365 C CA . THR D 1 59 ? 44.020 5.975 -30.320 1.00 10.36 58 THR D CA 1
ATOM 8366 C C . THR D 1 59 ? 45.385 5.643 -30.939 1.00 10.42 58 THR D C 1
ATOM 8367 O O . THR D 1 59 ? 45.434 5.064 -32.013 1.00 10.54 58 THR D O 1
ATOM 8371 N N . VAL D 1 60 ? 46.487 5.991 -30.276 1.00 10.56 59 VAL D N 1
ATOM 8372 C CA . VAL D 1 60 ? 47.797 5.755 -30.896 1.00 10.63 59 VAL D CA 1
ATOM 8373 C C . VAL D 1 60 ? 48.068 4.277 -31.142 1.00 11.25 59 VAL D C 1
ATOM 8374 O O . VAL D 1 60 ? 48.716 3.928 -32.129 1.00 11.21 59 VAL D O 1
ATOM 8378 N N . GLN D 1 61 ? 47.542 3.414 -30.271 1.00 11.75 60 GLN D N 1
ATOM 8379 C CA . GLN D 1 61 ? 47.739 1.969 -30.399 1.00 12.71 60 GLN D CA 1
ATOM 8380 C C . GLN D 1 61 ? 47.126 1.353 -31.664 1.00 13.34 60 GLN D C 1
ATOM 8381 O O . GLN D 1 61 ? 47.498 0.247 -32.051 1.00 13.46 60 GLN D O 1
ATOM 8387 N N . ARG D 1 62 ? 46.200 2.062 -32.303 1.00 14.07 61 ARG D N 1
ATOM 8388 C CA . ARG D 1 62 ? 45.582 1.571 -33.546 1.00 14.91 61 ARG D CA 1
ATOM 8389 C C . ARG D 1 62 ? 46.618 1.375 -34.653 1.00 15.00 61 ARG D C 1
ATOM 8390 O O . ARG D 1 62 ? 46.552 0.413 -35.417 1.00 15.52 61 ARG D O 1
ATOM 8398 N N . ARG D 1 63 ? 47.583 2.287 -34.720 1.00 15.22 62 ARG D N 1
ATOM 8399 C CA . ARG D 1 63 ? 48.629 2.259 -35.749 1.00 15.02 62 ARG D CA 1
ATOM 8400 C C . ARG D 1 63 ? 49.886 1.512 -35.286 1.00 15.16 62 ARG D C 1
ATOM 8401 O O . ARG D 1 63 ? 50.799 1.269 -36.084 1.00 15.66 62 ARG D O 1
ATOM 8409 N N . ASN D 1 64 ? 49.923 1.152 -34.002 1.00 15.05 63 ASN D N 1
ATOM 8410 C CA . ASN D 1 64 ? 50.993 0.320 -33.424 1.00 15.32 63 ASN D CA 1
ATOM 8411 C C . ASN D 1 64 ? 50.559 -0.242 -32.068 1.00 15.43 63 ASN D C 1
ATOM 8412 O O . ASN D 1 64 ? 50.738 0.426 -31.042 1.00 15.35 63 ASN D O 1
ATOM 8417 N N . PRO D 1 65 ? 49.977 -1.469 -32.060 1.00 15.62 64 PRO D N 1
ATOM 8418 C CA . PRO D 1 65 ? 49.488 -2.108 -30.827 1.00 15.46 64 PRO D CA 1
ATOM 8419 C C . PRO D 1 65 ? 50.551 -2.290 -29.746 1.00 15.34 64 PRO D C 1
ATOM 8420 O O . PRO D 1 65 ? 50.204 -2.409 -28.573 1.00 15.52 64 PRO D O 1
ATOM 8424 N N . SER D 1 66 ? 51.828 -2.300 -30.124 1.00 14.67 65 SER D N 1
ATOM 8425 C CA . SER D 1 66 ? 52.906 -2.460 -29.146 1.00 14.46 65 SER D CA 1
ATOM 8426 C C . SER D 1 66 ? 53.399 -1.154 -28.501 1.00 13.49 65 SER D C 1
ATOM 8427 O O . SER D 1 66 ? 54.196 -1.186 -27.547 1.00 13.39 65 SER D O 1
ATOM 8430 N N . VAL D 1 67 ? 52.940 -0.017 -29.018 1.00 12.45 66 VAL D N 1
ATOM 8431 C CA . VAL D 1 67 ? 53.398 1.289 -28.533 1.00 11.56 66 VAL D CA 1
ATOM 8432 C C . VAL D 1 67 ? 52.970 1.535 -27.074 1.00 11.16 66 VAL D C 1
ATOM 8433 O O . VAL D 1 67 ? 51.875 1.153 -26.661 1.00 11.08 66 VAL D O 1
ATOM 8437 N N . LYS D 1 68 ? 53.862 2.125 -26.288 1.00 10.20 67 LYS D N 1
ATOM 8438 C CA . LYS D 1 68 ? 53.564 2.407 -24.897 1.00 10.05 67 LYS D CA 1
ATOM 8439 C C . LYS D 1 68 ? 53.467 3.920 -24.677 1.00 9.66 67 LYS D C 1
ATOM 8440 O O . LYS D 1 68 ? 54.143 4.702 -25.347 1.00 9.32 67 LYS D O 1
ATOM 8446 N N . THR D 1 69 ? 52.608 4.337 -23.754 1.00 8.85 68 THR D N 1
ATOM 8447 C CA . THR D 1 69 ? 52.420 5.758 -23.514 1.00 8.63 68 THR D CA 1
ATOM 8448 C C . THR D 1 69 ? 52.816 6.153 -22.104 1.00 8.37 68 THR D C 1
ATOM 8449 O O . THR D 1 69 ? 52.705 5.360 -21.172 1.00 8.47 68 THR D O 1
ATOM 8453 N N . LEU D 1 70 ? 53.288 7.389 -21.966 1.00 7.96 69 LEU D N 1
ATOM 8454 C CA . LEU D 1 70 ? 53.540 7.971 -20.666 1.00 7.72 69 LEU D CA 1
ATOM 8455 C C . LEU D 1 70 ? 52.857 9.318 -20.602 1.00 7.89 69 LEU D C 1
ATOM 8456 O O . LEU D 1 70 ? 52.816 10.042 -21.605 1.00 7.92 69 LEU D O 1
ATOM 8461 N N . LEU D 1 71 ? 52.334 9.644 -19.422 1.00 7.61 70 LEU D N 1
ATOM 8462 C CA . LEU D 1 71 ? 51.776 10.957 -19.149 1.00 8.14 70 LEU D CA 1
ATOM 8463 C C . LEU D 1 71 ? 52.816 11.858 -18.499 1.00 8.42 70 LEU D C 1
ATOM 8464 O O . LEU D 1 71 ? 53.331 11.530 -17.422 1.00 8.43 70 LEU D O 1
ATOM 8469 N N . SER D 1 72 ? 53.130 12.981 -19.153 1.00 8.38 71 SER D N 1
ATOM 8470 C CA . SER D 1 72 ? 54.093 13.953 -18.612 1.00 8.44 71 SER D CA 1
ATOM 8471 C C . SER D 1 72 ? 53.415 14.948 -17.700 1.00 8.42 71 SER D C 1
ATOM 8472 O O . SER D 1 72 ? 52.316 15.448 -18.001 1.00 8.30 71 SER D O 1
ATOM 8475 N N . ILE D 1 73 ? 54.100 15.251 -16.602 1.00 8.68 72 ILE D N 1
ATOM 8476 C CA . ILE D 1 73 ? 53.623 16.176 -15.590 1.00 9.26 72 ILE D CA 1
ATOM 8477 C C . ILE D 1 73 ? 54.549 17.394 -15.550 1.00 9.88 72 ILE D C 1
ATOM 8478 O O . ILE D 1 73 ? 55.777 17.247 -15.532 1.00 10.64 72 ILE D O 1
ATOM 8483 N N . GLY D 1 74 ? 53.962 18.589 -15.533 1.00 10.16 73 GLY D N 1
ATOM 8484 C CA . GLY D 1 74 ? 54.720 19.832 -15.448 1.00 10.80 73 GLY D CA 1
ATOM 8485 C C . GLY D 1 74 ? 54.945 20.521 -16.778 1.00 11.43 73 GLY D C 1
ATOM 8486 O O . GLY D 1 74 ? 54.005 21.062 -17.379 1.00 11.12 73 GLY D O 1
ATOM 8487 N N . GLY D 1 75 ? 56.193 20.503 -17.238 1.00 11.98 74 GLY D N 1
ATOM 8488 C CA . GLY D 1 75 ? 56.574 21.158 -18.485 1.00 13.29 74 GLY D CA 1
ATOM 8489 C C . GLY D 1 75 ? 57.178 22.536 -18.280 1.00 14.71 74 GLY D C 1
ATOM 8490 O O . GLY D 1 75 ? 57.257 23.030 -17.155 1.00 14.60 74 GLY D O 1
ATOM 8491 N N . GLY D 1 76 ? 57.592 23.160 -19.380 1.00 16.27 75 GLY D N 1
ATOM 8492 C CA . GLY D 1 76 ? 58.250 24.474 -19.356 1.00 18.09 75 GLY D CA 1
ATOM 8493 C C . GLY D 1 76 ? 57.602 25.576 -18.530 1.00 19.42 75 GLY D C 1
ATOM 8494 O O . GLY D 1 76 ? 58.304 26.310 -17.832 1.00 19.78 75 GLY D O 1
ATOM 8495 N N . ILE D 1 77 ? 56.275 25.693 -18.594 1.00 20.56 76 ILE D N 1
ATOM 8496 C CA . ILE D 1 77 ? 55.560 26.795 -17.929 1.00 22.00 76 ILE D CA 1
ATOM 8497 C C . ILE D 1 77 ? 54.979 26.459 -16.551 1.00 22.55 76 ILE D C 1
ATOM 8498 O O . ILE D 1 77 ? 54.180 27.223 -16.010 1.00 22.92 76 ILE D O 1
ATOM 8503 N N . ALA D 1 78 ? 55.385 25.328 -15.984 1.00 23.27 77 ALA D N 1
ATOM 8504 C CA . ALA D 1 78 ? 54.873 24.894 -14.685 1.00 23.82 77 ALA D CA 1
ATOM 8505 C C . ALA D 1 78 ? 55.467 25.722 -13.541 1.00 24.26 77 ALA D C 1
ATOM 8506 O O . ALA D 1 78 ? 56.555 26.284 -13.670 1.00 24.46 77 ALA D O 1
ATOM 8508 N N . ASP D 1 79 ? 54.731 25.807 -12.435 1.00 24.79 78 ASP D N 1
ATOM 8509 C CA . ASP D 1 79 ? 55.145 26.565 -11.261 1.00 25.20 78 ASP D CA 1
ATOM 8510 C C . ASP D 1 79 ? 56.263 25.838 -10.509 1.00 25.52 78 ASP D C 1
ATOM 8511 O O . ASP D 1 79 ? 56.001 24.895 -9.750 1.00 25.45 78 ASP D O 1
ATOM 8516 N N . LYS D 1 80 ? 57.502 26.284 -10.716 1.00 25.58 79 LYS D N 1
ATOM 8517 C CA . LYS D 1 80 ? 58.679 25.645 -10.102 1.00 25.98 79 LYS D CA 1
ATOM 8518 C C . LYS D 1 80 ? 58.673 25.701 -8.570 1.00 25.86 79 LYS D C 1
ATOM 8519 O O . LYS D 1 80 ? 59.146 24.766 -7.906 1.00 25.84 79 LYS D O 1
ATOM 8525 N N . THR D 1 81 ? 58.143 26.795 -8.018 1.00 25.59 80 THR D N 1
ATOM 8526 C CA . THR D 1 81 ? 58.060 26.960 -6.568 1.00 25.41 80 THR D CA 1
ATOM 8527 C C . THR D 1 81 ? 57.067 25.959 -5.973 1.00 24.95 80 THR D C 1
ATOM 8528 O O . THR D 1 81 ? 57.279 25.464 -4.871 1.00 24.97 80 THR D O 1
ATOM 8532 N N . ALA D 1 82 ? 56.004 25.650 -6.720 1.00 24.40 81 ALA D N 1
ATOM 8533 C CA . ALA D 1 82 ? 55.024 24.638 -6.312 1.00 23.59 81 ALA D CA 1
ATOM 8534 C C . ALA D 1 82 ? 55.607 23.220 -6.290 1.00 23.11 81 ALA D C 1
ATOM 8535 O O . ALA D 1 82 ? 55.302 22.443 -5.385 1.00 22.90 81 ALA D O 1
ATOM 8537 N N . TYR D 1 83 ? 56.436 22.887 -7.282 1.00 22.44 82 TYR D N 1
ATOM 8538 C CA . TYR D 1 83 ? 57.132 21.596 -7.306 1.00 21.75 82 TYR D CA 1
ATOM 8539 C C . TYR D 1 83 ? 58.183 21.519 -6.197 1.00 22.05 82 TYR D C 1
ATOM 8540 O O . TYR D 1 83 ? 58.433 20.443 -5.643 1.00 21.49 82 TYR D O 1
ATOM 8549 N N . ALA D 1 84 ? 58.785 22.663 -5.874 1.00 22.45 83 ALA D N 1
ATOM 8550 C CA . ALA D 1 84 ? 59.722 22.747 -4.751 1.00 22.80 83 ALA D CA 1
ATOM 8551 C C . ALA D 1 84 ? 59.005 22.453 -3.429 1.00 22.71 83 ALA D C 1
ATOM 8552 O O . ALA D 1 84 ? 59.435 21.582 -2.675 1.00 22.72 83 ALA D O 1
ATOM 8554 N N . SER D 1 85 ? 57.911 23.172 -3.177 1.00 22.95 84 SER D N 1
ATOM 8555 C CA . SER D 1 85 ? 57.048 22.938 -2.008 1.00 23.57 84 SER D CA 1
ATOM 8556 C C . SER D 1 85 ? 56.599 21.491 -1.903 1.00 23.61 84 SER D C 1
ATOM 8557 O O . SER D 1 85 ? 56.725 20.866 -0.846 1.00 23.57 84 SER D O 1
ATOM 8560 N N . MET D 1 86 ? 56.076 20.969 -3.012 1.00 23.50 85 MET D N 1
ATOM 8561 C CA . MET D 1 86 ? 55.550 19.615 -3.063 1.00 23.41 85 MET D CA 1
ATOM 8562 C C . MET D 1 86 ? 56.599 18.588 -2.637 1.00 23.40 85 MET D C 1
ATOM 8563 O O . MET D 1 86 ? 56.310 17.710 -1.829 1.00 23.20 85 MET D O 1
ATOM 8568 N N . ALA D 1 87 ? 57.808 18.710 -3.179 1.00 23.48 86 ALA D N 1
ATOM 8569 C CA . ALA D 1 87 ? 58.881 17.747 -2.925 1.00 24.02 86 ALA D CA 1
ATOM 8570 C C . ALA D 1 87 ? 59.571 17.905 -1.556 1.00 24.28 86 ALA D C 1
ATOM 8571 O O . ALA D 1 87 ? 60.355 17.048 -1.159 1.00 24.42 86 ALA D O 1
ATOM 8573 N N . SER D 1 88 ? 59.272 18.988 -0.837 1.00 24.95 87 SER D N 1
ATOM 8574 C CA . SER D 1 88 ? 60.009 19.329 0.392 1.00 25.48 87 SER D CA 1
ATOM 8575 C C . SER D 1 88 ? 59.511 18.617 1.649 1.00 25.94 87 SER D C 1
ATOM 8576 O O . SER D 1 88 ? 59.978 18.910 2.752 1.00 26.15 87 SER D O 1
ATOM 8579 N N . ASN D 1 89 ? 58.580 17.675 1.479 1.00 26.31 88 ASN D N 1
ATOM 8580 C CA . ASN D 1 89 ? 57.869 17.078 2.602 1.00 26.47 88 ASN D CA 1
ATOM 8581 C C . ASN D 1 89 ? 57.106 15.798 2.192 1.00 26.32 88 ASN D C 1
ATOM 8582 O O . ASN D 1 89 ? 56.410 15.801 1.174 1.00 26.51 88 ASN D O 1
ATOM 8587 N N . PRO D 1 90 ? 57.235 14.704 2.977 1.00 25.82 89 PRO D N 1
ATOM 8588 C CA . PRO D 1 90 ? 56.682 13.391 2.592 1.00 25.78 89 PRO D CA 1
ATOM 8589 C C . PRO D 1 90 ? 55.162 13.322 2.428 1.00 25.61 89 PRO D C 1
ATOM 8590 O O . PRO D 1 90 ? 54.675 12.582 1.570 1.00 25.41 89 PRO D O 1
ATOM 8594 N N . THR D 1 91 ? 54.422 14.070 3.239 1.00 25.49 90 THR D N 1
ATOM 8595 C CA . THR D 1 91 ? 52.964 14.107 3.099 1.00 25.58 90 THR D CA 1
ATOM 8596 C C . THR D 1 91 ? 52.546 14.668 1.729 1.00 24.96 90 THR D C 1
ATOM 8597 O O . THR D 1 91 ? 51.736 14.061 1.032 1.00 24.72 90 THR D O 1
ATOM 8601 N N . SER D 1 92 ? 53.119 15.805 1.345 1.00 24.36 91 SER D N 1
ATOM 8602 C CA . SER D 1 92 ? 52.815 16.414 0.050 1.00 24.01 91 SER D CA 1
ATOM 8603 C C . SER D 1 92 ? 53.448 15.638 -1.114 1.00 23.52 91 SER D C 1
ATOM 8604 O O . SER D 1 92 ? 52.932 15.670 -2.227 1.00 23.45 91 SER D O 1
ATOM 8607 N N . ARG D 1 93 ? 54.543 14.924 -0.848 1.00 23.08 92 ARG D N 1
ATOM 8608 C CA . ARG D 1 93 ? 55.133 14.014 -1.838 1.00 22.57 92 ARG D CA 1
ATOM 8609 C C . ARG D 1 93 ? 54.246 12.794 -2.038 1.00 22.60 92 ARG D C 1
ATOM 8610 O O . ARG D 1 93 ? 54.139 12.273 -3.155 1.00 22.67 92 ARG D O 1
ATOM 8618 N N . LYS D 1 94 ? 53.615 12.340 -0.953 1.00 22.03 93 LYS D N 1
ATOM 8619 C CA . LYS D 1 94 ? 52.727 11.188 -1.013 1.00 21.55 93 LYS D CA 1
ATOM 8620 C C . LYS D 1 94 ? 51.468 11.511 -1.834 1.00 20.87 93 LYS D C 1
ATOM 8621 O O . LYS D 1 94 ? 50.999 10.673 -2.602 1.00 20.50 93 LYS D O 1
ATOM 8627 N N . SER D 1 95 ? 50.938 12.723 -1.689 1.00 20.22 94 SER D N 1
ATOM 8628 C CA . SER D 1 95 ? 49.738 13.100 -2.445 1.00 20.01 94 SER D CA 1
ATOM 8629 C C . SER D 1 95 ? 50.001 13.250 -3.954 1.00 18.97 94 SER D C 1
ATOM 8630 O O . SER D 1 95 ? 49.162 12.865 -4.769 1.00 18.68 94 SER D O 1
ATOM 8633 N N . PHE D 1 96 ? 51.164 13.795 -4.306 1.00 18.00 95 PHE D N 1
ATOM 8634 C CA . PHE D 1 96 ? 51.660 13.799 -5.694 1.00 17.11 95 PHE D CA 1
ATOM 8635 C C . PHE D 1 96 ? 51.789 12.382 -6.249 1.00 16.36 95 PHE D C 1
ATOM 8636 O O . PHE D 1 96 ? 51.211 12.051 -7.295 1.00 16.26 95 PHE D O 1
ATOM 8644 N N . ILE D 1 97 ? 52.539 11.550 -5.535 1.00 15.58 96 ILE D N 1
ATOM 8645 C CA . ILE D 1 97 ? 52.817 10.182 -5.960 1.00 15.09 96 ILE D CA 1
ATOM 8646 C C . ILE D 1 97 ? 51.547 9.334 -6.130 1.00 15.00 96 ILE D C 1
ATOM 8647 O O . ILE D 1 97 ? 51.336 8.751 -7.202 1.00 14.89 96 ILE D O 1
ATOM 8652 N N . ASP D 1 98 ? 50.716 9.264 -5.086 1.00 14.19 97 ASP D N 1
ATOM 8653 C CA . ASP D 1 98 ? 49.516 8.430 -5.127 1.00 14.35 97 ASP D CA 1
ATOM 8654 C C . ASP D 1 98 ? 48.583 8.877 -6.252 1.00 13.74 97 ASP D C 1
ATOM 8655 O O . ASP D 1 98 ? 48.030 8.038 -6.960 1.00 13.98 97 ASP D O 1
ATOM 8660 N N . SER D 1 99 ? 48.425 10.193 -6.406 1.00 13.47 98 SER D N 1
ATOM 8661 C CA . SER D 1 99 ? 47.542 10.769 -7.423 1.00 13.40 98 SER D CA 1
ATOM 8662 C C . SER D 1 99 ? 48.059 10.562 -8.854 1.00 13.31 98 SER D C 1
ATOM 8663 O O . SER D 1 99 ? 47.263 10.291 -9.759 1.00 12.94 98 SER D O 1
ATOM 8666 N N . SER D 1 100 ? 49.378 10.672 -9.057 1.00 12.96 99 SER D N 1
ATOM 8667 C CA . SER D 1 100 ? 49.977 10.390 -10.370 1.00 12.41 99 SER D CA 1
ATOM 8668 C C . SER D 1 100 ? 49.630 8.969 -10.818 1.00 12.88 99 SER D C 1
ATOM 8669 O O . SER D 1 100 ? 49.243 8.746 -11.973 1.00 12.78 99 SER D O 1
ATOM 8672 N N . ILE D 1 101 ? 49.704 8.024 -9.882 1.00 12.86 100 ILE D N 1
ATOM 8673 C CA . ILE D 1 101 ? 49.462 6.615 -10.175 1.00 12.77 100 ILE D CA 1
ATOM 8674 C C . ILE D 1 101 ? 47.977 6.320 -10.417 1.00 13.23 100 ILE D C 1
ATOM 8675 O O . ILE D 1 101 ? 47.635 5.588 -11.347 1.00 12.93 100 ILE D O 1
ATOM 8680 N N . ARG D 1 102 ? 47.110 6.884 -9.575 1.00 13.48 101 ARG D N 1
ATOM 8681 C CA . ARG D 1 102 ? 45.663 6.829 -9.809 1.00 13.80 101 ARG D CA 1
ATOM 8682 C C . ARG D 1 102 ? 45.332 7.388 -11.186 1.00 12.97 101 ARG D C 1
ATOM 8683 O O . ARG D 1 102 ? 44.506 6.829 -11.906 1.00 13.10 101 ARG D O 1
ATOM 8691 N N . VAL D 1 103 ? 45.995 8.489 -11.537 1.00 12.18 102 VAL D N 1
ATOM 8692 C CA . VAL D 1 103 ? 45.776 9.188 -12.809 1.00 11.46 102 VAL D CA 1
ATOM 8693 C C . VAL D 1 103 ? 46.274 8.358 -13.990 1.00 10.79 102 VAL D C 1
ATOM 8694 O O . VAL D 1 103 ? 45.577 8.231 -15.001 1.00 10.77 102 VAL D O 1
ATOM 8698 N N . ALA D 1 104 ? 47.454 7.759 -13.840 1.00 9.97 103 ALA D N 1
ATOM 8699 C CA . ALA D 1 104 ? 48.047 6.957 -14.905 1.00 9.28 103 ALA D CA 1
ATOM 8700 C C . ALA D 1 104 ? 47.136 5.790 -15.241 1.00 9.13 103 ALA D C 1
ATOM 8701 O O . ALA D 1 104 ? 46.869 5.524 -16.415 1.00 8.63 103 ALA D O 1
ATOM 8703 N N . ARG D 1 105 ? 46.657 5.108 -14.198 1.00 9.13 104 ARG D N 1
ATOM 8704 C CA . ARG D 1 105 ? 45.767 3.958 -14.364 1.00 8.78 104 ARG D CA 1
ATOM 8705 C C . ARG D 1 105 ? 44.410 4.387 -14.909 1.00 8.80 104 ARG D C 1
ATOM 8706 O O . ARG D 1 105 ? 43.929 3.809 -15.884 1.00 8.99 104 ARG D O 1
ATOM 8714 N N . SER D 1 106 ? 43.791 5.394 -14.295 1.00 8.40 105 SER D N 1
ATOM 8715 C CA . SER D 1 106 ? 42.422 5.760 -14.690 1.00 8.63 105 SER D CA 1
ATOM 8716 C C . SER D 1 106 ? 42.324 6.361 -16.095 1.00 8.29 105 SER D C 1
ATOM 8717 O O . SER D 1 106 ? 41.265 6.273 -16.721 1.00 8.26 105 SER D O 1
ATOM 8720 N N . TYR D 1 107 ? 43.419 6.958 -16.580 1.00 7.88 106 TYR D N 1
ATOM 8721 C CA . TYR D 1 107 ? 43.487 7.526 -17.940 1.00 7.84 106 TYR D CA 1
ATOM 8722 C C . TYR D 1 107 ? 44.028 6.556 -18.998 1.00 7.33 106 TYR D C 1
ATOM 8723 O O . TYR D 1 107 ? 44.058 6.897 -20.185 1.00 6.81 106 TYR D O 1
ATOM 8732 N N . GLY D 1 108 ? 44.472 5.373 -18.560 1.00 6.95 107 GLY D N 1
ATOM 8733 C CA . GLY D 1 108 ? 44.906 4.298 -19.459 1.00 7.14 107 GLY D CA 1
ATOM 8734 C C . GLY D 1 108 ? 46.336 4.380 -19.979 1.00 7.50 107 GLY D C 1
ATOM 8735 O O . GLY D 1 108 ? 46.631 3.867 -21.065 1.00 7.11 107 GLY D O 1
ATOM 8736 N N . PHE D 1 109 ? 47.222 5.015 -19.204 1.00 7.86 108 PHE D N 1
ATOM 8737 C CA . PHE D 1 109 ? 48.642 5.182 -19.565 1.00 8.37 108 PHE D CA 1
ATOM 8738 C C . PHE D 1 109 ? 49.535 4.068 -19.009 1.00 9.11 108 PHE D C 1
ATOM 8739 O O . PHE D 1 109 ? 49.229 3.481 -17.963 1.00 9.01 108 PHE D O 1
ATOM 8747 N N . HIS D 1 110 ? 50.651 3.803 -19.700 1.00 9.29 109 HIS D N 1
ATOM 8748 C CA . HIS D 1 110 ? 51.623 2.787 -19.270 1.00 9.51 109 HIS D CA 1
ATOM 8749 C C . HIS D 1 110 ? 52.677 3.365 -18.335 1.00 9.35 109 HIS D C 1
ATOM 8750 O O . HIS D 1 110 ? 53.483 2.629 -17.771 1.00 9.87 109 HIS D O 1
ATOM 8757 N N . GLY D 1 111 ? 52.679 4.681 -18.160 1.00 9.40 110 GLY D N 1
ATOM 8758 C CA . GLY D 1 111 ? 53.702 5.298 -17.338 1.00 9.23 110 GLY D CA 1
ATOM 8759 C C . GLY D 1 111 ? 53.541 6.778 -17.119 1.00 9.42 110 GLY D C 1
ATOM 8760 O O . GLY D 1 111 ? 52.592 7.394 -17.622 1.00 9.37 110 GLY D O 1
ATOM 8761 N N . LEU D 1 112 ? 54.483 7.326 -16.354 1.00 9.09 111 LEU D N 1
ATOM 8762 C CA . LEU D 1 112 ? 54.500 8.717 -15.964 1.00 9.79 111 LEU D CA 1
ATOM 8763 C C . LEU D 1 112 ? 55.874 9.326 -16.211 1.00 10.05 111 LEU D C 1
ATOM 8764 O O . LEU D 1 112 ? 56.889 8.650 -16.077 1.00 9.83 111 LEU D O 1
ATOM 8769 N N . ASP D 1 113 ? 55.886 10.615 -16.537 1.00 10.41 112 ASP D N 1
ATOM 8770 C CA . ASP D 1 113 ? 57.094 11.342 -16.922 1.00 11.08 112 ASP D CA 1
ATOM 8771 C C . ASP D 1 113 ? 57.092 12.690 -16.197 1.00 11.22 112 ASP D C 1
ATOM 8772 O O . ASP D 1 113 ? 56.209 13.516 -16.408 1.00 11.07 112 ASP D O 1
ATOM 8777 N N . LEU D 1 114 ? 58.066 12.889 -15.311 1.00 11.44 113 LEU D N 1
ATOM 8778 C CA . LEU D 1 114 ? 58.159 14.123 -14.542 1.00 12.13 113 LEU D CA 1
ATOM 8779 C C . LEU D 1 114 ? 59.012 15.159 -15.281 1.00 12.31 113 LEU D C 1
ATOM 8780 O O . LEU D 1 114 ? 60.166 14.892 -15.630 1.00 11.97 113 LEU D O 1
ATOM 8785 N N . ASP D 1 115 ? 58.434 16.331 -15.520 1.00 12.85 114 ASP D N 1
ATOM 8786 C CA . ASP D 1 115 ? 59.117 17.398 -16.256 1.00 13.73 114 ASP D CA 1
ATOM 8787 C C . ASP D 1 115 ? 59.189 18.667 -15.412 1.00 14.22 114 ASP D C 1
ATOM 8788 O O . ASP D 1 115 ? 58.483 19.653 -15.673 1.00 13.44 114 ASP D O 1
ATOM 8793 N N . TRP D 1 116 ? 60.044 18.607 -14.392 1.00 14.95 115 TRP D N 1
ATOM 8794 C CA . TRP D 1 116 ? 60.335 19.728 -13.513 1.00 16.28 115 TRP D CA 1
ATOM 8795 C C . TRP D 1 116 ? 61.593 20.397 -14.050 1.00 16.89 115 TRP D C 1
ATOM 8796 O O . TRP D 1 116 ? 62.696 19.841 -13.969 1.00 16.44 115 TRP D O 1
ATOM 8807 N N . GLU D 1 117 ? 61.420 21.596 -14.593 1.00 18.05 116 GLU D N 1
ATOM 8808 C CA . GLU D 1 117 ? 62.482 22.249 -15.355 1.00 19.29 116 GLU D CA 1
ATOM 8809 C C . GLU D 1 117 ? 62.850 23.641 -14.822 1.00 19.90 116 GLU D C 1
ATOM 8810 O O . GLU D 1 117 ? 62.284 24.637 -15.273 1.00 20.08 116 GLU D O 1
ATOM 8816 N N . TYR D 1 118 ? 63.795 23.736 -13.881 1.00 21.04 117 TYR D N 1
ATOM 8817 C CA . TYR D 1 118 ? 64.526 22.617 -13.273 1.00 21.81 117 TYR D CA 1
ATOM 8818 C C . TYR D 1 118 ? 64.673 22.895 -11.768 1.00 22.22 117 TYR D C 1
ATOM 8819 O O . TYR D 1 118 ? 64.493 24.037 -11.333 1.00 22.06 117 TYR D O 1
ATOM 8828 N N . PRO D 1 119 ? 64.993 21.857 -10.965 1.00 22.71 118 PRO D N 1
ATOM 8829 C CA . PRO D 1 119 ? 65.297 22.112 -9.554 1.00 23.20 118 PRO D CA 1
ATOM 8830 C C . PRO D 1 119 ? 66.474 23.088 -9.468 1.00 23.74 118 PRO D C 1
ATOM 8831 O O . PRO D 1 119 ? 67.531 22.824 -10.048 1.00 24.01 118 PRO D O 1
ATOM 8835 N N . SER D 1 120 ? 66.272 24.204 -8.769 1.00 24.22 119 SER D N 1
ATOM 8836 C CA . SER D 1 120 ? 67.136 25.387 -8.869 1.00 24.67 119 SER D CA 1
ATOM 8837 C C . SER D 1 120 ? 68.181 25.548 -7.766 1.00 24.78 119 SER D C 1
ATOM 8838 O O . SER D 1 120 ? 68.939 26.520 -7.774 1.00 24.98 119 SER D O 1
ATOM 8841 N N . SER D 1 121 ? 68.214 24.622 -6.815 1.00 24.76 120 SER D N 1
ATOM 8842 C CA . SER D 1 121 ? 69.173 24.696 -5.715 1.00 24.81 120 SER D CA 1
ATOM 8843 C C . SER D 1 121 ? 69.502 23.293 -5.246 1.00 24.85 120 SER D C 1
ATOM 8844 O O . SER D 1 121 ? 68.846 22.337 -5.660 1.00 24.47 120 SER D O 1
ATOM 8847 N N . ALA D 1 122 ? 70.526 23.178 -4.399 1.00 25.24 121 ALA D N 1
ATOM 8848 C CA . ALA D 1 122 ? 70.955 21.892 -3.833 1.00 25.46 121 ALA D CA 1
ATOM 8849 C C . ALA D 1 122 ? 69.862 21.255 -2.971 1.00 25.47 121 ALA D C 1
ATOM 8850 O O . ALA D 1 122 ? 69.731 20.035 -2.924 1.00 25.25 121 ALA D O 1
ATOM 8852 N N . THR D 1 123 ? 69.095 22.101 -2.287 1.00 25.76 122 THR D N 1
ATOM 8853 C CA . THR D 1 123 ? 67.939 21.672 -1.498 1.00 26.02 122 THR D CA 1
ATOM 8854 C C . THR D 1 123 ? 66.925 21.003 -2.437 1.00 25.68 122 THR D C 1
ATOM 8855 O O . THR D 1 123 ? 66.616 19.813 -2.284 1.00 25.80 122 THR D O 1
ATOM 8859 N N . GLU D 1 124 ? 66.453 21.768 -3.425 1.00 25.33 123 GLU D N 1
ATOM 8860 C CA . GLU D 1 124 ? 65.506 21.282 -4.433 1.00 24.83 123 GLU D CA 1
ATOM 8861 C C . GLU D 1 124 ? 65.943 19.963 -5.078 1.00 24.24 123 GLU D C 1
ATOM 8862 O O . GLU D 1 124 ? 65.131 19.048 -5.227 1.00 24.14 123 GLU D O 1
ATOM 8868 N N . MET D 1 125 ? 67.225 19.865 -5.427 1.00 23.85 124 MET D N 1
ATOM 8869 C CA . MET D 1 125 ? 67.786 18.655 -6.043 1.00 23.48 124 MET D CA 1
ATOM 8870 C C . MET D 1 125 ? 67.751 17.445 -5.130 1.00 23.20 124 MET D C 1
ATOM 8871 O O . MET D 1 125 ? 67.525 16.320 -5.583 1.00 23.45 124 MET D O 1
ATOM 8876 N N . THR D 1 126 ? 67.997 17.674 -3.844 1.00 22.80 125 THR D N 1
ATOM 8877 C CA . THR D 1 126 ? 67.960 16.611 -2.847 1.00 22.15 125 THR D CA 1
ATOM 8878 C C . THR D 1 126 ? 66.531 16.088 -2.693 1.00 21.40 125 THR D C 1
ATOM 8879 O O . THR D 1 126 ? 66.301 14.879 -2.698 1.00 21.03 125 THR D O 1
ATOM 8883 N N . ASN D 1 127 ? 65.583 17.015 -2.576 1.00 20.97 126 ASN D N 1
ATOM 8884 C CA . ASN D 1 127 ? 64.157 16.670 -2.506 1.00 20.68 126 ASN D CA 1
ATOM 8885 C C . ASN D 1 127 ? 63.650 15.963 -3.767 1.00 20.44 126 ASN D C 1
ATOM 8886 O O . ASN D 1 127 ? 62.833 15.041 -3.679 1.00 20.71 126 ASN D O 1
ATOM 8891 N N . PHE D 1 128 ? 64.145 16.402 -4.928 1.00 20.16 127 PHE D N 1
ATOM 8892 C CA . PHE D 1 128 ? 63.903 15.739 -6.215 1.00 19.85 127 PHE D CA 1
ATOM 8893 C C . PHE D 1 128 ? 64.331 14.273 -6.141 1.00 19.76 127 PHE D C 1
ATOM 8894 O O . PHE D 1 128 ? 63.550 13.381 -6.464 1.00 19.47 127 PHE D O 1
ATOM 8902 N N . GLY D 1 129 ? 65.569 14.031 -5.701 1.00 19.50 128 GLY D N 1
ATOM 8903 C CA . GLY D 1 129 ? 66.058 12.675 -5.468 1.00 19.12 128 GLY D CA 1
ATOM 8904 C C . GLY D 1 129 ? 65.175 11.857 -4.536 1.00 19.16 128 GLY D C 1
ATOM 8905 O O . GLY D 1 129 ? 64.896 10.685 -4.809 1.00 19.17 128 GLY D O 1
ATOM 8906 N N . THR D 1 130 ? 64.737 12.478 -3.439 1.00 19.09 129 THR D N 1
ATOM 8907 C CA . THR D 1 130 ? 63.837 11.830 -2.477 1.00 18.84 129 THR D CA 1
ATOM 8908 C C . THR D 1 130 ? 62.507 11.470 -3.146 1.00 18.76 129 THR D C 1
ATOM 8909 O O . THR D 1 130 ? 62.077 10.321 -3.077 1.00 18.52 129 THR D O 1
ATOM 8913 N N . LEU D 1 131 ? 61.886 12.449 -3.808 1.00 18.62 130 LEU D N 1
ATOM 8914 C CA . LEU D 1 131 ? 60.639 12.232 -4.554 1.00 18.62 130 LEU D CA 1
ATOM 8915 C C . LEU D 1 131 ? 60.718 11.026 -5.493 1.00 18.69 130 LEU D C 1
ATOM 8916 O O . LEU D 1 131 ? 59.829 10.172 -5.478 1.00 18.71 130 LEU D O 1
ATOM 8921 N N . LEU D 1 132 ? 61.788 10.951 -6.286 1.00 18.86 131 LEU D N 1
ATOM 8922 C CA . LEU D 1 132 ? 61.960 9.865 -7.258 1.00 18.98 131 LEU D CA 1
ATOM 8923 C C . LEU D 1 132 ? 62.070 8.496 -6.607 1.00 19.53 131 LEU D C 1
ATOM 8924 O O . LEU D 1 132 ? 61.546 7.509 -7.137 1.00 19.31 131 LEU D O 1
ATOM 8929 N N . ARG D 1 133 ? 62.758 8.439 -5.464 1.00 20.16 132 ARG D N 1
ATOM 8930 C CA . ARG D 1 133 ? 62.910 7.195 -4.716 1.00 20.87 132 ARG D CA 1
ATOM 8931 C C . ARG D 1 133 ? 61.563 6.728 -4.174 1.00 20.77 132 ARG D C 1
ATOM 8932 O O . ARG D 1 133 ? 61.180 5.576 -4.370 1.00 20.40 132 ARG D O 1
ATOM 8940 N N . GLU D 1 134 ? 60.852 7.637 -3.504 1.00 21.23 133 GLU D N 1
ATOM 8941 C CA . GLU D 1 134 ? 59.514 7.347 -2.984 1.00 21.86 133 GLU D CA 1
ATOM 8942 C C . GLU D 1 134 ? 58.553 7.002 -4.129 1.00 21.82 133 GLU D C 1
ATOM 8943 O O . GLU D 1 134 ? 57.665 6.167 -3.967 1.00 21.56 133 GLU D O 1
ATOM 8949 N N . TRP D 1 135 ? 58.768 7.617 -5.295 1.00 22.19 134 TRP D N 1
ATOM 8950 C CA . TRP D 1 135 ? 57.939 7.369 -6.486 1.00 21.95 134 TRP D CA 1
ATOM 8951 C C . TRP D 1 135 ? 58.135 5.952 -7.017 1.00 21.78 134 TRP D C 1
ATOM 8952 O O . TRP D 1 135 ? 57.167 5.281 -7.367 1.00 21.70 134 TRP D O 1
ATOM 8963 N N . ARG D 1 136 ? 59.386 5.503 -7.071 1.00 21.82 135 ARG D N 1
ATOM 8964 C CA . ARG D 1 136 ? 59.694 4.144 -7.524 1.00 22.15 135 ARG D CA 1
ATOM 8965 C C . ARG D 1 136 ? 59.187 3.077 -6.552 1.00 22.08 135 ARG D C 1
ATOM 8966 O O . ARG D 1 136 ? 58.700 2.030 -6.991 1.00 22.07 135 ARG D O 1
ATOM 8974 N N . SER D 1 137 ? 59.286 3.352 -5.249 1.00 22.16 136 SER D N 1
ATOM 8975 C CA . SER D 1 137 ? 58.720 2.463 -4.226 1.00 22.37 136 SER D CA 1
ATOM 8976 C C . SER D 1 137 ? 57.225 2.269 -4.497 1.00 22.03 136 SER D C 1
ATOM 8977 O O . SER D 1 137 ? 56.740 1.141 -4.558 1.00 22.25 136 SER D O 1
ATOM 8980 N N . ALA D 1 138 ? 56.510 3.374 -4.697 1.00 21.90 137 ALA D N 1
ATOM 8981 C CA . ALA D 1 138 ? 55.063 3.328 -4.911 1.00 21.72 137 ALA D CA 1
ATOM 8982 C C . ALA D 1 138 ? 54.595 2.608 -6.184 1.00 21.56 137 ALA D C 1
ATOM 8983 O O . ALA D 1 138 ? 53.560 1.930 -6.147 1.00 21.45 137 ALA D O 1
ATOM 8985 N N . VAL D 1 139 ? 55.332 2.735 -7.297 1.00 21.34 138 VAL D N 1
ATOM 8986 C CA . VAL D 1 139 ? 54.948 2.024 -8.536 1.00 20.98 138 VAL D CA 1
ATOM 8987 C C . VAL D 1 139 ? 55.215 0.523 -8.442 1.00 21.36 138 VAL D C 1
ATOM 8988 O O . VAL D 1 139 ? 54.541 -0.292 -9.097 1.00 20.88 138 VAL D O 1
ATOM 8992 N N . VAL D 1 140 ? 56.208 0.175 -7.624 1.00 21.57 139 VAL D N 1
ATOM 8993 C CA . VAL D 1 140 ? 56.519 -1.206 -7.279 1.00 21.75 139 VAL D CA 1
ATOM 8994 C C . VAL D 1 140 ? 55.374 -1.758 -6.421 1.00 22.06 139 VAL D C 1
ATOM 8995 O O . VAL D 1 140 ? 54.814 -2.805 -6.734 1.00 21.70 139 VAL D O 1
ATOM 8999 N N . ALA D 1 141 ? 55.026 -1.022 -5.360 1.00 22.66 140 ALA D N 1
ATOM 9000 C CA . ALA D 1 141 ? 53.943 -1.392 -4.443 1.00 23.18 140 ALA D CA 1
ATOM 9001 C C . ALA D 1 141 ? 52.598 -1.558 -5.162 1.00 23.96 140 ALA D C 1
ATOM 9002 O O . ALA D 1 141 ? 51.882 -2.532 -4.915 1.00 23.98 140 ALA D O 1
ATOM 9004 N N . GLU D 1 142 ? 52.272 -0.621 -6.056 1.00 24.56 141 GLU D N 1
ATOM 9005 C CA . GLU D 1 142 ? 51.024 -0.680 -6.840 1.00 25.28 141 GLU D CA 1
ATOM 9006 C C . GLU D 1 142 ? 50.979 -1.865 -7.800 1.00 26.00 141 GLU D C 1
ATOM 9007 O O . GLU D 1 142 ? 49.909 -2.414 -8.056 1.00 26.42 141 GLU D O 1
ATOM 9013 N N . ALA D 1 143 ? 52.130 -2.246 -8.346 1.00 26.83 142 ALA D N 1
ATOM 9014 C CA . ALA D 1 143 ? 52.180 -3.307 -9.349 1.00 27.70 142 ALA D CA 1
ATOM 9015 C C . ALA D 1 143 ? 51.816 -4.684 -8.778 1.00 28.51 142 ALA D C 1
ATOM 9016 O O . ALA D 1 143 ? 50.946 -5.373 -9.322 1.00 28.32 142 ALA D O 1
ATOM 9018 N N . SER D 1 144 ? 52.488 -5.080 -7.695 1.00 29.51 143 SER D N 1
ATOM 9019 C CA . SER D 1 144 ? 52.205 -6.361 -7.038 1.00 30.76 143 SER D CA 1
ATOM 9020 C C . SER D 1 144 ? 50.782 -6.350 -6.479 1.00 31.28 143 SER D C 1
ATOM 9021 O O . SER D 1 144 ? 50.040 -7.334 -6.600 1.00 31.69 143 SER D O 1
ATOM 9024 N N . SER D 1 145 ? 50.404 -5.205 -5.917 1.00 31.67 144 SER D N 1
ATOM 9025 C CA . SER D 1 145 ? 49.083 -4.997 -5.328 1.00 32.14 144 SER D CA 1
ATOM 9026 C C . SER D 1 145 ? 47.936 -4.765 -6.338 1.00 32.24 144 SER D C 1
ATOM 9027 O O . SER D 1 145 ? 46.803 -4.499 -5.938 1.00 32.71 144 SER D O 1
ATOM 9030 N N . SER D 1 146 ? 48.215 -4.881 -7.634 1.00 32.18 145 SER D N 1
ATOM 9031 C CA . SER D 1 146 ? 47.164 -4.739 -8.648 1.00 32.02 145 SER D CA 1
ATOM 9032 C C . SER D 1 146 ? 47.167 -5.881 -9.661 1.00 31.68 145 SER D C 1
ATOM 9033 O O . SER D 1 146 ? 46.147 -6.149 -10.304 1.00 31.83 145 SER D O 1
ATOM 9036 N N . GLY D 1 147 ? 48.320 -6.533 -9.806 1.00 31.26 146 GLY D N 1
ATOM 9037 C CA . GLY D 1 147 ? 48.505 -7.615 -10.774 1.00 30.60 146 GLY D CA 1
ATOM 9038 C C . GLY D 1 147 ? 48.741 -7.129 -12.196 1.00 30.10 146 GLY D C 1
ATOM 9039 O O . GLY D 1 147 ? 48.656 -7.907 -13.149 1.00 30.12 146 GLY D O 1
ATOM 9040 N N . LYS D 1 148 ? 49.031 -5.839 -12.344 1.00 29.35 147 LYS D N 1
ATOM 9041 C CA . LYS D 1 148 ? 49.307 -5.262 -13.653 1.00 28.63 147 LYS D CA 1
ATOM 9042 C C . LYS D 1 148 ? 50.799 -5.007 -13.820 1.00 27.57 147 LYS D C 1
ATOM 9043 O O . LYS D 1 148 ? 51.514 -4.864 -12.819 1.00 27.85 147 LYS D O 1
ATOM 9049 N N . PRO D 1 149 ? 51.284 -4.961 -15.080 1.00 26.47 148 PRO D N 1
ATOM 9050 C CA . PRO D 1 149 ? 52.683 -4.594 -15.314 1.00 25.29 148 PRO D CA 1
ATOM 9051 C C . PRO D 1 149 ? 53.020 -3.260 -14.641 1.00 24.13 148 PRO D C 1
ATOM 9052 O O . PRO D 1 149 ? 52.205 -2.331 -14.649 1.00 23.84 148 PRO D O 1
ATOM 9056 N N . ARG D 1 150 ? 54.206 -3.182 -14.045 1.00 22.55 149 ARG D N 1
ATOM 9057 C CA . ARG D 1 150 ? 54.660 -1.972 -13.376 1.00 21.07 149 ARG D CA 1
ATOM 9058 C C . ARG D 1 150 ? 54.598 -0.760 -14.313 1.00 19.78 149 ARG D C 1
ATOM 9059 O O . ARG D 1 150 ? 54.981 -0.853 -15.480 1.00 19.61 149 ARG D O 1
ATOM 9067 N N . LEU D 1 151 ? 54.086 0.360 -13.810 1.00 18.09 150 LEU D N 1
ATOM 9068 C CA . LEU D 1 151 ? 54.125 1.608 -14.559 1.00 16.54 150 LEU D CA 1
ATOM 9069 C C . LEU D 1 151 ? 55.576 2.042 -14.768 1.00 16.06 150 LEU D C 1
ATOM 9070 O O . LEU D 1 151 ? 56.399 1.939 -13.854 1.00 15.97 150 LEU D O 1
ATOM 9075 N N . LEU D 1 152 ? 55.880 2.533 -15.966 1.00 15.49 151 LEU D N 1
ATOM 9076 C CA . LEU D 1 152 ? 57.205 3.108 -16.274 1.00 14.71 151 LEU D CA 1
ATOM 9077 C C . LEU D 1 152 ? 57.372 4.463 -15.616 1.00 14.27 151 LEU D C 1
ATOM 9078 O O . LEU D 1 152 ? 56.395 5.188 -15.416 1.00 14.35 151 LEU D O 1
ATOM 9083 N N . LEU D 1 153 ? 58.609 4.814 -15.286 1.00 14.20 152 LEU D N 1
ATOM 9084 C CA . LEU D 1 153 ? 58.905 6.150 -14.775 1.00 13.70 152 LEU D CA 1
ATOM 9085 C C . LEU D 1 153 ? 60.030 6.788 -15.569 1.00 13.46 152 LEU D C 1
ATOM 9086 O O . LEU D 1 153 ? 61.068 6.161 -15.812 1.00 13.60 152 LEU D O 1
ATOM 9091 N N . ALA D 1 154 ? 59.815 8.034 -15.977 1.00 12.47 153 ALA D N 1
ATOM 9092 C CA . ALA D 1 154 ? 60.819 8.798 -16.704 1.00 12.09 153 ALA D CA 1
ATOM 9093 C C . ALA D 1 154 ? 60.821 10.227 -16.192 1.00 11.55 153 ALA D C 1
ATOM 9094 O O . ALA D 1 154 ? 59.907 10.628 -15.465 1.00 11.50 153 ALA D O 1
ATOM 9096 N N . ALA D 1 155 ? 61.846 10.989 -16.564 1.00 11.05 154 ALA D N 1
ATOM 9097 C CA . ALA D 1 155 ? 61.888 12.415 -16.260 1.00 11.05 154 ALA D CA 1
ATOM 9098 C C . ALA D 1 155 ? 62.666 13.189 -17.319 1.00 10.99 154 ALA D C 1
ATOM 9099 O O . ALA D 1 155 ? 63.720 12.745 -17.742 1.00 10.67 154 ALA D O 1
ATOM 9101 N N . ALA D 1 156 ? 62.135 14.327 -17.760 1.00 11.18 155 ALA D N 1
ATOM 9102 C CA . ALA D 1 156 ? 62.908 15.218 -18.637 1.00 11.88 155 ALA D CA 1
ATOM 9103 C C . ALA D 1 156 ? 63.913 16.005 -17.801 1.00 12.19 155 ALA D C 1
ATOM 9104 O O . ALA D 1 156 ? 63.541 16.678 -16.834 1.00 12.81 155 ALA D O 1
ATOM 9106 N N . VAL D 1 157 ? 65.188 15.898 -18.167 1.00 12.04 156 VAL D N 1
ATOM 9107 C CA . VAL D 1 157 ? 66.273 16.532 -17.418 1.00 11.74 156 VAL D CA 1
ATOM 9108 C C . VAL D 1 157 ? 67.098 17.466 -18.301 1.00 12.18 156 VAL D C 1
ATOM 9109 O O . VAL D 1 157 ? 66.990 17.428 -19.528 1.00 12.24 156 VAL D O 1
ATOM 9113 N N . PHE D 1 158 ? 67.913 18.299 -17.659 1.00 12.41 157 PHE D N 1
ATOM 9114 C CA . PHE D 1 158 ? 68.895 19.159 -18.312 1.00 12.30 157 PHE D CA 1
ATOM 9115 C C . PHE D 1 158 ? 69.860 18.296 -19.111 1.00 12.67 157 PHE D C 1
ATOM 9116 O O . PHE D 1 158 ? 70.080 17.129 -18.767 1.00 12.36 157 PHE D O 1
ATOM 9124 N N . TYR D 1 159 ? 70.444 18.871 -20.166 1.00 13.00 158 TYR D N 1
ATOM 9125 C CA . TYR D 1 159 ? 71.351 18.145 -21.063 1.00 13.37 158 TYR D CA 1
ATOM 9126 C C . TYR D 1 159 ? 72.593 17.594 -20.347 1.00 14.09 158 TYR D C 1
ATOM 9127 O O . TYR D 1 159 ? 73.249 16.671 -20.836 1.00 13.85 158 TYR D O 1
ATOM 9136 N N . SER D 1 160 ? 72.905 18.185 -19.197 1.00 14.71 159 SER D N 1
ATOM 9137 C CA . SER D 1 160 ? 74.003 17.746 -18.336 1.00 16.04 159 SER D CA 1
ATOM 9138 C C . SER D 1 160 ? 73.501 17.520 -16.910 1.00 16.53 159 SER D C 1
ATOM 9139 O O . SER D 1 160 ? 72.463 18.059 -16.517 1.00 16.67 159 SER D O 1
ATOM 9142 N N . ASN D 1 161 ? 74.226 16.715 -16.138 1.00 17.62 160 ASN D N 1
ATOM 9143 C CA . ASN D 1 161 ? 73.893 16.535 -14.723 1.00 18.57 160 ASN D CA 1
ATOM 9144 C C . ASN D 1 161 ? 74.204 17.796 -13.923 1.00 19.02 160 ASN D C 1
ATOM 9145 O O . ASN D 1 161 ? 73.699 17.982 -12.808 1.00 19.21 160 ASN D O 1
ATOM 9150 N N . ASN D 1 162 ? 75.038 18.657 -14.507 1.00 19.48 161 ASN D N 1
ATOM 9151 C CA . ASN D 1 162 ? 75.447 19.905 -13.889 1.00 19.96 161 ASN D CA 1
ATOM 9152 C C . ASN D 1 162 ? 74.635 21.077 -14.432 1.00 20.19 161 ASN D C 1
ATOM 9153 O O . ASN D 1 162 ? 74.904 21.586 -15.528 1.00 20.05 161 ASN D O 1
ATOM 9158 N N . TYR D 1 163 ? 73.650 21.503 -13.647 1.00 20.58 162 TYR D N 1
ATOM 9159 C CA . TYR D 1 163 ? 72.776 22.609 -14.012 1.00 21.04 162 TYR D CA 1
ATOM 9160 C C . TYR D 1 163 ? 73.278 23.904 -13.377 1.00 22.00 162 TYR D C 1
ATOM 9161 O O . TYR D 1 163 ? 72.831 24.290 -12.290 1.00 21.81 162 TYR D O 1
ATOM 9170 N N . TYR D 1 164 ? 74.212 24.571 -14.059 1.00 23.11 163 TYR D N 1
ATOM 9171 C CA . TYR D 1 164 ? 74.846 25.791 -13.535 1.00 24.31 163 TYR D CA 1
ATOM 9172 C C . TYR D 1 164 ? 75.392 25.583 -12.114 1.00 24.67 163 TYR D C 1
ATOM 9173 O O . TYR D 1 164 ? 75.118 26.364 -11.206 1.00 24.98 163 TYR D O 1
ATOM 9182 N N . SER D 1 165 ? 76.157 24.501 -11.956 1.00 25.54 164 SER D N 1
ATOM 9183 C CA . SER D 1 165 ? 76.816 24.082 -10.698 1.00 26.02 164 SER D CA 1
ATOM 9184 C C . SER D 1 165 ? 75.878 23.526 -9.612 1.00 26.19 164 SER D C 1
ATOM 9185 O O . SER D 1 165 ? 76.328 23.211 -8.503 1.00 26.74 164 SER D O 1
ATOM 9188 N N . VAL D 1 166 ? 74.591 23.406 -9.932 1.00 25.66 165 VAL D N 1
ATOM 9189 C CA . VAL D 1 166 ? 73.641 22.685 -9.084 1.00 25.22 165 VAL D CA 1
ATOM 9190 C C . VAL D 1 166 ? 73.544 21.269 -9.646 1.00 25.00 165 VAL D C 1
ATOM 9191 O O . VAL D 1 166 ? 73.064 21.073 -10.765 1.00 24.78 165 VAL D O 1
ATOM 9195 N N . LEU D 1 167 ? 74.019 20.289 -8.883 1.00 24.78 166 LEU D N 1
ATOM 9196 C CA . LEU D 1 167 ? 74.173 18.933 -9.401 1.00 24.80 166 LEU D CA 1
ATOM 9197 C C . LEU D 1 167 ? 72.941 18.062 -9.162 1.00 24.64 166 LEU D C 1
ATOM 9198 O O . LEU D 1 167 ? 72.351 18.088 -8.077 1.00 24.36 166 LEU D O 1
ATOM 9203 N N . TYR D 1 168 ? 72.569 17.301 -10.195 1.00 24.49 167 TYR D N 1
ATOM 9204 C CA . TYR D 1 168 ? 71.471 16.331 -10.136 1.00 24.14 167 TYR D CA 1
ATOM 9205 C C . TYR D 1 168 ? 71.838 15.177 -9.208 1.00 24.37 167 TYR D C 1
ATOM 9206 O O . TYR D 1 168 ? 73.002 14.764 -9.177 1.00 24.36 167 TYR D O 1
ATOM 9215 N N . PRO D 1 169 ? 70.847 14.641 -8.459 1.00 24.55 168 PRO D N 1
ATOM 9216 C CA . PRO D 1 169 ? 71.096 13.468 -7.613 1.00 24.35 168 PRO D CA 1
ATOM 9217 C C . PRO D 1 169 ? 71.118 12.196 -8.459 1.00 24.17 168 PRO D C 1
ATOM 9218 O O . PRO D 1 169 ? 70.137 11.445 -8.496 1.00 24.11 168 PRO D O 1
ATOM 9222 N N . VAL D 1 170 ? 72.247 11.969 -9.127 1.00 24.27 169 VAL D N 1
ATOM 9223 C CA . VAL D 1 170 ? 72.375 10.926 -10.158 1.00 24.16 169 VAL D CA 1
ATOM 9224 C C . VAL D 1 170 ? 72.139 9.511 -9.637 1.00 24.38 169 VAL D C 1
ATOM 9225 O O . VAL D 1 170 ? 71.712 8.622 -10.388 1.00 24.26 169 VAL D O 1
ATOM 9229 N N . SER D 1 171 ? 72.412 9.303 -8.353 1.00 24.41 170 SER D N 1
ATOM 9230 C CA . SER D 1 171 ? 72.187 8.000 -7.743 1.00 24.67 170 SER D CA 1
ATOM 9231 C C . SER D 1 171 ? 70.694 7.709 -7.629 1.00 24.37 170 SER D C 1
ATOM 9232 O O . SER D 1 171 ? 70.233 6.627 -7.997 1.00 24.76 170 SER D O 1
ATOM 9235 N N . ALA D 1 172 ? 69.947 8.690 -7.134 1.00 24.39 171 ALA D N 1
ATOM 9236 C CA . ALA D 1 172 ? 68.499 8.574 -7.007 1.00 24.06 171 ALA D CA 1
ATOM 9237 C C . ALA D 1 172 ? 67.834 8.394 -8.379 1.00 24.02 171 ALA D C 1
ATOM 9238 O O . ALA D 1 172 ? 66.888 7.620 -8.517 1.00 24.13 171 ALA D O 1
ATOM 9240 N N . VAL D 1 173 ? 68.356 9.091 -9.389 1.00 23.50 172 VAL D N 1
ATOM 9241 C CA . VAL D 1 173 ? 67.852 8.994 -10.764 1.00 22.87 172 VAL D CA 1
ATOM 9242 C C . VAL D 1 173 ? 68.056 7.592 -11.352 1.00 22.75 172 VAL D C 1
ATOM 9243 O O . VAL D 1 173 ? 67.107 6.991 -11.869 1.00 22.62 172 VAL D O 1
ATOM 9247 N N . ALA D 1 174 ? 69.284 7.073 -11.247 1.00 22.42 173 ALA D N 1
ATOM 9248 C CA . ALA D 1 174 ? 69.661 5.776 -11.838 1.00 22.21 173 ALA D CA 1
ATOM 9249 C C . ALA D 1 174 ? 68.909 4.570 -11.266 1.00 22.08 173 ALA D C 1
ATOM 9250 O O . ALA D 1 174 ? 68.697 3.575 -11.963 1.00 22.01 173 ALA D O 1
ATOM 9252 N N . SER D 1 175 ? 68.525 4.643 -9.997 1.00 22.00 174 SER D N 1
ATOM 9253 C CA . SER D 1 175 ? 67.842 3.514 -9.367 1.00 22.17 174 SER D CA 1
ATOM 9254 C C . SER D 1 175 ? 66.318 3.628 -9.444 1.00 21.76 174 SER D C 1
ATOM 9255 O O . SER D 1 175 ? 65.637 2.612 -9.560 1.00 21.91 174 SER D O 1
ATOM 9258 N N . SER D 1 176 ? 65.804 4.861 -9.418 1.00 21.09 175 SER D N 1
ATOM 9259 C CA . SER D 1 176 ? 64.364 5.134 -9.376 1.00 20.47 175 SER D CA 1
ATOM 9260 C C . SER D 1 176 ? 63.642 5.126 -10.733 1.00 19.65 175 SER D C 1
ATOM 9261 O O . SER D 1 176 ? 62.495 4.701 -10.813 1.00 19.65 175 SER D O 1
ATOM 9264 N N . LEU D 1 177 ? 64.310 5.609 -11.781 1.00 18.49 176 LEU D N 1
ATOM 9265 C CA . LEU D 1 177 ? 63.681 5.822 -13.087 1.00 17.15 176 LEU D CA 1
ATOM 9266 C C . LEU D 1 177 ? 64.087 4.787 -14.118 1.00 16.51 176 LEU D C 1
ATOM 9267 O O . LEU D 1 177 ? 65.208 4.283 -14.078 1.00 16.82 176 LEU D O 1
ATOM 9272 N N . ASP D 1 178 ? 63.178 4.485 -15.045 1.00 15.23 177 ASP D N 1
ATOM 9273 C CA . ASP D 1 178 ? 63.489 3.654 -16.213 1.00 14.87 177 ASP D CA 1
ATOM 9274 C C . ASP D 1 178 ? 64.425 4.360 -17.224 1.00 14.08 177 ASP D C 1
ATOM 9275 O O . ASP D 1 178 ? 65.221 3.708 -17.890 1.00 13.98 177 ASP D O 1
ATOM 9280 N N . TRP D 1 179 ? 64.300 5.682 -17.346 1.00 13.29 178 TRP D N 1
ATOM 9281 C CA . TRP D 1 179 ? 65.246 6.506 -18.116 1.00 12.60 178 TRP D CA 1
ATOM 9282 C C . TRP D 1 179 ? 65.015 7.986 -17.877 1.00 11.96 178 TRP D C 1
ATOM 9283 O O . TRP D 1 179 ? 64.021 8.372 -17.273 1.00 11.88 178 TRP D O 1
ATOM 9294 N N . VAL D 1 180 ? 65.955 8.806 -18.335 1.00 11.23 179 VAL D N 1
ATOM 9295 C CA . VAL D 1 180 ? 65.758 10.244 -18.364 1.00 11.08 179 VAL D CA 1
ATOM 9296 C C . VAL D 1 180 ? 65.756 10.738 -19.803 1.00 10.74 179 VAL D C 1
ATOM 9297 O O . VAL D 1 180 ? 66.480 10.216 -20.654 1.00 10.68 179 VAL D O 1
ATOM 9301 N N . ASN D 1 181 ? 64.925 11.743 -20.054 1.00 10.41 180 ASN D N 1
ATOM 9302 C CA . ASN D 1 181 ? 64.834 12.387 -21.347 1.00 9.59 180 ASN D CA 1
ATOM 9303 C C . ASN D 1 181 ? 65.785 13.578 -21.363 1.00 9.32 180 ASN D C 1
ATOM 9304 O O . ASN D 1 181 ? 65.495 14.623 -20.780 1.00 9.22 180 ASN D O 1
ATOM 9309 N N . LEU D 1 182 ? 66.938 13.397 -22.003 1.00 9.16 181 LEU D N 1
ATOM 9310 C CA . LEU D 1 182 ? 67.984 14.430 -22.028 1.00 9.25 181 LEU D CA 1
ATOM 9311 C C . LEU D 1 182 ? 67.599 15.535 -23.000 1.00 8.82 181 LEU D C 1
ATOM 9312 O O . LEU D 1 182 ? 67.575 15.319 -24.212 1.00 8.38 181 LEU D O 1
ATOM 9317 N N . MET D 1 183 ? 67.295 16.708 -22.459 1.00 8.63 182 MET D N 1
ATOM 9318 C CA . MET D 1 183 ? 66.890 17.856 -23.267 1.00 8.55 182 MET D CA 1
ATOM 9319 C C . MET D 1 183 ? 68.090 18.593 -23.875 1.00 8.10 182 MET D C 1
ATOM 9320 O O . MET D 1 183 ? 68.409 19.739 -23.500 1.00 7.44 182 MET D O 1
ATOM 9325 N N . ALA D 1 184 ? 68.740 17.931 -24.834 1.00 7.56 183 ALA D N 1
ATOM 9326 C CA . ALA D 1 184 ? 69.910 18.498 -25.488 1.00 8.13 183 ALA D CA 1
ATOM 9327 C C . ALA D 1 184 ? 69.508 19.467 -26.612 1.00 8.23 183 ALA D C 1
ATOM 9328 O O . ALA D 1 184 ? 69.756 19.225 -27.790 1.00 8.48 183 ALA D O 1
ATOM 9330 N N . TYR D 1 185 ? 68.871 20.563 -26.229 1.00 9.07 184 TYR D N 1
ATOM 9331 C CA . TYR D 1 185 ? 68.446 21.612 -27.163 1.00 10.02 184 TYR D CA 1
ATOM 9332 C C . TYR D 1 185 ? 68.154 22.916 -26.428 1.00 10.47 184 TYR D C 1
ATOM 9333 O O . TYR D 1 185 ? 68.328 22.994 -25.210 1.00 10.22 184 TYR D O 1
ATOM 9342 N N . ASP D 1 186 ? 67.701 23.932 -27.167 1.00 11.05 185 ASP D N 1
ATOM 9343 C CA . ASP D 1 186 ? 67.596 25.297 -26.645 1.00 11.54 185 ASP D CA 1
ATOM 9344 C C . ASP D 1 186 ? 68.951 25.815 -26.142 1.00 11.65 185 ASP D C 1
ATOM 9345 O O . ASP D 1 186 ? 69.006 26.571 -25.172 1.00 11.48 185 ASP D O 1
ATOM 9350 N N . PHE D 1 187 ? 70.036 25.408 -26.804 1.00 11.60 186 PHE D N 1
ATOM 9351 C CA . PHE D 1 187 ? 71.363 25.907 -26.472 1.00 11.58 186 PHE D CA 1
ATOM 9352 C C . PHE D 1 187 ? 71.496 27.384 -26.827 1.00 11.69 186 PHE D C 1
ATOM 9353 O O . PHE D 1 187 ? 72.122 28.146 -26.095 1.00 11.98 186 PHE D O 1
ATOM 9361 N N . TYR D 1 188 ? 70.893 27.777 -27.947 1.00 11.65 187 TYR D N 1
ATOM 9362 C CA . TYR D 1 188 ? 70.991 29.134 -28.462 1.00 11.98 187 TYR D CA 1
ATOM 9363 C C . TYR D 1 188 ? 69.636 29.576 -28.944 1.00 12.56 187 TYR D C 1
ATOM 9364 O O . TYR D 1 188 ? 68.904 28.795 -29.560 1.00 11.82 187 TYR D O 1
ATOM 9373 N N . GLY D 1 189 ? 69.314 30.833 -28.647 1.00 12.95 188 GLY D N 1
ATOM 9374 C CA . GLY D 1 189 ? 68.091 31.485 -29.108 1.00 13.57 188 GLY D CA 1
ATOM 9375 C C . GLY D 1 189 ? 68.275 32.989 -28.965 1.00 14.04 188 GLY D C 1
ATOM 9376 O O . GLY D 1 189 ? 69.091 33.428 -28.160 1.00 13.81 188 GLY D O 1
ATOM 9377 N N . PRO D 1 190 ? 67.523 33.786 -29.747 1.00 14.59 189 PRO D N 1
ATOM 9378 C CA . PRO D 1 190 ? 67.652 35.251 -29.751 1.00 15.26 189 PRO D CA 1
ATOM 9379 C C . PRO D 1 190 ? 67.226 35.939 -28.451 1.00 16.07 189 PRO D C 1
ATOM 9380 O O . PRO D 1 190 ? 67.608 37.083 -28.217 1.00 16.15 189 PRO D O 1
ATOM 9384 N N . GLY D 1 191 ? 66.432 35.248 -27.632 1.00 16.95 190 GLY D N 1
ATOM 9385 C CA . GLY D 1 191 ? 66.135 35.685 -26.268 1.00 17.99 190 GLY D CA 1
ATOM 9386 C C . GLY D 1 191 ? 67.354 35.712 -25.352 1.00 18.72 190 GLY D C 1
ATOM 9387 O O . GLY D 1 191 ? 67.395 36.489 -24.400 1.00 19.34 190 GLY D O 1
ATOM 9388 N N . TRP D 1 192 ? 68.353 34.877 -25.622 1.00 18.98 191 TRP D N 1
ATOM 9389 C CA . TRP D 1 192 ? 69.545 34.848 -24.751 1.00 19.33 191 TRP D CA 1
ATOM 9390 C C . TRP D 1 192 ? 70.898 34.810 -25.467 1.00 19.35 191 TRP D C 1
ATOM 9391 O O . TRP D 1 192 ? 71.933 34.675 -24.816 1.00 20.01 191 TRP D O 1
ATOM 9402 N N . SER D 1 193 ? 70.896 34.928 -26.790 1.00 19.25 192 SER D N 1
ATOM 9403 C CA . SER D 1 193 ? 72.142 34.989 -27.547 1.00 18.94 192 SER D CA 1
ATOM 9404 C C . SER D 1 193 ? 72.097 36.098 -28.588 1.00 18.90 192 SER D C 1
ATOM 9405 O O . SER D 1 193 ? 71.209 36.119 -29.447 1.00 19.27 192 SER D O 1
ATOM 9408 N N . ARG D 1 194 ? 73.056 37.016 -28.511 1.00 18.68 193 ARG D N 1
ATOM 9409 C CA . ARG D 1 194 ? 73.171 38.085 -29.507 1.00 18.58 193 ARG D CA 1
ATOM 9410 C C . ARG D 1 194 ? 73.739 37.604 -30.854 1.00 17.26 193 ARG D C 1
ATOM 9411 O O . ARG D 1 194 ? 73.591 38.295 -31.872 1.00 17.35 193 ARG D O 1
ATOM 9419 N N . VAL D 1 195 ? 74.357 36.421 -30.856 1.00 15.41 194 VAL D N 1
ATOM 9420 C CA . VAL D 1 195 ? 74.853 35.790 -32.093 1.00 13.82 194 VAL D CA 1
ATOM 9421 C C . VAL D 1 195 ? 74.078 34.520 -32.483 1.00 13.03 194 VAL D C 1
ATOM 9422 O O . VAL D 1 195 ? 73.520 33.838 -31.621 1.00 12.69 194 VAL D O 1
ATOM 9426 N N . THR D 1 196 ? 74.062 34.205 -33.783 1.00 12.25 195 THR D N 1
ATOM 9427 C CA . THR D 1 196 ? 73.524 32.934 -34.275 1.00 11.15 195 THR D CA 1
ATOM 9428 C C . THR D 1 196 ? 74.299 31.775 -33.656 1.00 10.68 195 THR D C 1
ATOM 9429 O O . THR D 1 196 ? 75.481 31.900 -33.361 1.00 10.03 195 THR D O 1
ATOM 9433 N N . GLY D 1 197 ? 73.623 30.653 -33.451 1.00 9.79 196 GLY D N 1
ATOM 9434 C CA . GLY D 1 197 ? 74.257 29.480 -32.864 1.00 9.16 196 GLY D CA 1
ATOM 9435 C C . GLY D 1 197 ? 73.476 28.235 -33.220 1.00 8.52 196 GLY D C 1
ATOM 9436 O O . GLY D 1 197 ? 72.326 28.336 -33.645 1.00 8.33 196 GLY D O 1
ATOM 9437 N N . PRO D 1 198 ? 74.098 27.048 -33.061 1.00 8.36 197 PRO D N 1
ATOM 9438 C CA . PRO D 1 198 ? 73.363 25.802 -33.290 1.00 7.92 197 PRO D CA 1
ATOM 9439 C C . PRO D 1 198 ? 72.567 25.414 -32.049 1.00 7.58 197 PRO D C 1
ATOM 9440 O O . PRO D 1 198 ? 73.153 24.945 -31.068 1.00 8.08 197 PRO D O 1
ATOM 9444 N N . PRO D 1 199 ? 71.233 25.591 -32.089 1.00 7.47 198 PRO D N 1
ATOM 9445 C CA . PRO D 1 199 ? 70.418 25.425 -30.876 1.00 7.25 198 PRO D CA 1
ATOM 9446 C C . PRO D 1 199 ? 70.436 24.022 -30.250 1.00 7.19 198 PRO D C 1
ATOM 9447 O O . PRO D 1 199 ? 70.044 23.872 -29.092 1.00 7.35 198 PRO D O 1
ATOM 9451 N N . ALA D 1 200 ? 70.915 23.013 -30.979 1.00 6.59 199 ALA D N 1
ATOM 9452 C CA . ALA D 1 200 ? 70.978 21.649 -30.440 1.00 5.99 199 ALA D CA 1
ATOM 9453 C C . ALA D 1 200 ? 72.260 20.879 -30.810 1.00 6.08 199 ALA D C 1
ATOM 9454 O O . ALA D 1 200 ? 72.252 19.650 -30.906 1.00 5.77 199 ALA D O 1
ATOM 9456 N N . ALA D 1 201 ? 73.362 21.598 -31.006 1.00 6.49 200 ALA D N 1
ATOM 9457 C CA . ALA D 1 201 ? 74.618 20.990 -31.463 1.00 6.99 200 ALA D CA 1
ATOM 9458 C C . ALA D 1 201 ? 74.945 19.677 -30.738 1.00 7.15 200 ALA D C 1
ATOM 9459 O O . ALA D 1 201 ? 74.870 19.605 -29.519 1.00 6.79 200 ALA D O 1
ATOM 9461 N N . LEU D 1 202 ? 75.264 18.631 -31.491 1.00 7.85 201 LEU D N 1
ATOM 9462 C CA . LEU D 1 202 ? 75.726 17.387 -30.883 1.00 8.79 201 LEU D CA 1
ATOM 9463 C C . LEU D 1 202 ? 77.190 17.541 -30.430 1.00 10.41 201 LEU D C 1
ATOM 9464 O O . LEU D 1 202 ? 77.603 16.924 -29.452 1.00 10.61 201 LEU D O 1
ATOM 9469 N N . PHE D 1 203 ? 77.957 18.374 -31.134 1.00 11.82 202 PHE D N 1
ATOM 9470 C CA . PHE D 1 203 ? 79.392 18.543 -30.868 1.00 13.65 202 PHE D CA 1
ATOM 9471 C C . PHE D 1 203 ? 79.806 20.011 -30.847 1.00 15.62 202 PHE D C 1
ATOM 9472 O O . PHE D 1 203 ? 79.173 20.855 -31.489 1.00 15.75 202 PHE D O 1
ATOM 9480 N N . ASP D 1 204 ? 80.868 20.308 -30.104 1.00 18.57 203 ASP D N 1
ATOM 9481 C CA . ASP D 1 204 ? 81.437 21.658 -30.064 1.00 21.01 203 ASP D CA 1
ATOM 9482 C C . ASP D 1 204 ? 82.953 21.657 -30.243 1.00 22.62 203 ASP D C 1
ATOM 9483 O O . ASP D 1 204 ? 83.684 21.522 -29.257 1.00 23.35 203 ASP D O 1
ATOM 9488 N N . PRO D 1 205 ? 83.431 21.848 -31.489 1.00 24.04 204 PRO D N 1
ATOM 9489 C CA . PRO D 1 205 ? 84.868 21.953 -31.781 1.00 25.47 204 PRO D CA 1
ATOM 9490 C C . PRO D 1 205 ? 85.659 22.860 -30.825 1.00 26.79 204 PRO D C 1
ATOM 9491 O O . PRO D 1 205 ? 86.830 22.571 -30.564 1.00 27.59 204 PRO D O 1
ATOM 9495 N N . SER D 1 206 ? 85.031 23.920 -30.298 1.00 27.76 205 SER D N 1
ATOM 9496 C CA . SER D 1 206 ? 85.701 24.836 -29.360 1.00 28.77 205 SER D CA 1
ATOM 9497 C C . SER D 1 206 ? 85.606 24.413 -27.886 1.00 29.51 205 SER D C 1
ATOM 9498 O O . SER D 1 206 ? 86.412 24.851 -27.055 1.00 29.92 205 SER D O 1
ATOM 9501 N N . ASN D 1 207 ? 84.608 23.583 -27.572 1.00 30.21 206 ASN D N 1
ATOM 9502 C CA . ASN D 1 207 ? 84.343 23.092 -26.207 1.00 30.56 206 ASN D CA 1
ATOM 9503 C C . ASN D 1 207 ? 84.059 24.218 -25.200 1.00 30.55 206 ASN D C 1
ATOM 9504 O O . ASN D 1 207 ? 84.281 24.070 -23.990 1.00 31.13 206 ASN D O 1
ATOM 9509 N N . ALA D 1 208 ? 83.557 25.340 -25.714 1.00 29.77 207 ALA D N 1
ATOM 9510 C CA . ALA D 1 208 ? 83.239 26.514 -24.900 1.00 28.74 207 ALA D CA 1
ATOM 9511 C C . ALA D 1 208 ? 81.733 26.724 -24.760 1.00 27.82 207 ALA D C 1
ATOM 9512 O O . ALA D 1 208 ? 81.287 27.510 -23.916 1.00 28.48 207 ALA D O 1
ATOM 9514 N N . GLY D 1 209 ? 80.954 26.033 -25.593 1.00 26.07 208 GLY D N 1
ATOM 9515 C CA . GLY D 1 209 ? 79.499 26.064 -25.492 1.00 23.41 208 GLY D CA 1
ATOM 9516 C C . GLY D 1 209 ? 78.931 24.689 -25.186 1.00 21.54 208 GLY D C 1
ATOM 9517 O O . GLY D 1 209 ? 79.681 23.711 -25.065 1.00 21.35 208 GLY D O 1
ATOM 9518 N N . PRO D 1 210 ? 77.596 24.599 -25.057 1.00 19.84 209 PRO D N 1
ATOM 9519 C CA . PRO D 1 210 ? 76.969 23.309 -24.782 1.00 18.25 209 PRO D CA 1
ATOM 9520 C C . PRO D 1 210 ? 76.944 22.400 -26.011 1.00 16.80 209 PRO D C 1
ATOM 9521 O O . PRO D 1 210 ? 77.030 22.880 -27.142 1.00 16.56 209 PRO D O 1
ATOM 9525 N N . SER D 1 211 ? 76.844 21.094 -25.777 1.00 15.23 210 SER D N 1
ATOM 9526 C CA . SER D 1 211 ? 76.618 20.121 -26.834 1.00 13.73 210 SER D CA 1
ATOM 9527 C C . SER D 1 211 ? 76.006 18.849 -26.250 1.00 13.20 210 SER D C 1
ATOM 9528 O O . SER D 1 211 ? 76.174 18.549 -25.063 1.00 12.99 210 SER D O 1
ATOM 9531 N N . GLY D 1 212 ? 75.305 18.094 -27.083 1.00 12.37 211 GLY D N 1
ATOM 9532 C CA . GLY D 1 212 ? 74.691 16.848 -26.639 1.00 12.05 211 GLY D CA 1
ATOM 9533 C C . GLY D 1 212 ? 75.721 15.827 -26.185 1.00 11.61 211 GLY D C 1
ATOM 9534 O O . GLY D 1 212 ? 75.505 15.125 -25.200 1.00 11.36 211 GLY D O 1
ATOM 9535 N N . ASP D 1 213 ? 76.834 15.749 -26.914 1.00 11.33 212 ASP D N 1
ATOM 9536 C CA . ASP D 1 213 ? 77.959 14.873 -26.560 1.00 11.67 212 ASP D CA 1
ATOM 9537 C C . ASP D 1 213 ? 78.556 15.188 -25.182 1.00 11.58 212 ASP D C 1
ATOM 9538 O O . ASP D 1 213 ? 78.826 14.275 -24.393 1.00 11.05 212 ASP D O 1
ATOM 9543 N N . ALA D 1 214 ? 78.761 16.472 -24.900 1.00 11.71 213 ALA D N 1
ATOM 9544 C CA . ALA D 1 214 ? 79.420 16.874 -23.657 1.00 12.73 213 ALA D CA 1
ATOM 9545 C C . ALA D 1 214 ? 78.497 16.707 -22.447 1.00 13.06 213 ALA D C 1
ATOM 9546 O O . ALA D 1 214 ? 78.944 16.324 -21.369 1.00 12.99 213 ALA D O 1
ATOM 9548 N N . GLY D 1 215 ? 77.209 16.973 -22.635 1.00 13.21 214 GLY D N 1
ATOM 9549 C CA . GLY D 1 215 ? 76.236 16.775 -21.569 1.00 13.27 214 GLY D CA 1
ATOM 9550 C C . GLY D 1 215 ? 76.011 15.301 -21.283 1.00 13.77 214 GLY D C 1
ATOM 9551 O O . GLY D 1 215 ? 75.907 14.900 -20.121 1.00 13.66 214 GLY D O 1
ATOM 9552 N N . THR D 1 216 ? 75.924 14.502 -22.347 1.00 13.99 215 THR D N 1
ATOM 9553 C CA . THR D 1 216 ? 75.747 13.057 -22.238 1.00 14.60 215 THR D CA 1
ATOM 9554 C C . THR D 1 216 ? 76.939 12.423 -21.518 1.00 15.20 215 THR D C 1
ATOM 9555 O O . THR D 1 216 ? 76.759 11.589 -20.635 1.00 15.28 215 THR D O 1
ATOM 9559 N N . ARG D 1 217 ? 78.145 12.830 -21.901 1.00 15.47 216 ARG D N 1
ATOM 9560 C CA . ARG D 1 217 ? 79.356 12.377 -21.234 1.00 16.23 216 ARG D CA 1
ATOM 9561 C C . ARG D 1 217 ? 79.300 12.708 -19.741 1.00 16.55 216 ARG D C 1
ATOM 9562 O O . ARG D 1 217 ? 79.543 11.837 -18.909 1.00 16.83 216 ARG D O 1
ATOM 9570 N N . SER D 1 218 ? 78.944 13.949 -19.418 1.00 17.00 217 SER D N 1
ATOM 9571 C CA . SER D 1 218 ? 78.874 14.410 -18.035 1.00 17.93 217 SER D CA 1
ATOM 9572 C C . SER D 1 218 ? 77.914 13.570 -17.190 1.00 18.49 217 SER D C 1
ATOM 9573 O O . SER D 1 218 ? 78.237 13.209 -16.055 1.00 18.28 217 SER D O 1
ATOM 9576 N N . TRP D 1 219 ? 76.744 13.266 -17.752 1.00 19.01 218 TRP D N 1
ATOM 9577 C CA . TRP D 1 219 ? 75.763 12.379 -17.119 1.00 19.54 218 TRP D CA 1
ATOM 9578 C C . TRP D 1 219 ? 76.350 10.996 -16.830 1.00 19.95 218 TRP D C 1
ATOM 9579 O O . TRP D 1 219 ? 76.291 10.523 -15.701 1.00 20.46 218 TRP D O 1
ATOM 9590 N N . ILE D 1 220 ? 76.902 10.361 -17.860 1.00 20.55 219 ILE D N 1
ATOM 9591 C CA . ILE D 1 220 ? 77.491 9.032 -17.756 1.00 21.37 219 ILE D CA 1
ATOM 9592 C C . ILE D 1 220 ? 78.661 8.980 -16.753 1.00 21.86 219 ILE D C 1
ATOM 9593 O O . ILE D 1 220 ? 78.758 8.037 -15.964 1.00 22.24 219 ILE D O 1
ATOM 9598 N N . GLN D 1 221 ? 79.530 9.994 -16.786 1.00 22.14 220 GLN D N 1
ATOM 9599 C CA . GLN D 1 221 ? 80.679 10.079 -15.881 1.00 22.40 220 GLN D CA 1
ATOM 9600 C C . GLN D 1 221 ? 80.243 10.263 -14.423 1.00 22.57 220 GLN D C 1
ATOM 9601 O O . GLN D 1 221 ? 80.909 9.778 -13.503 1.00 22.48 220 GLN D O 1
ATOM 9607 N N . ALA D 1 222 ? 79.121 10.954 -14.217 1.00 22.35 221 ALA D N 1
ATOM 9608 C CA . ALA D 1 222 ? 78.562 11.130 -12.875 1.00 22.13 221 ALA D CA 1
ATOM 9609 C C . ALA D 1 222 ? 77.772 9.903 -12.382 1.00 22.03 221 ALA D C 1
ATOM 9610 O O . ALA D 1 222 ? 77.194 9.922 -11.293 1.00 22.24 221 ALA D O 1
ATOM 9612 N N . GLY D 1 223 ? 77.756 8.836 -13.176 1.00 21.42 222 GLY D N 1
ATOM 9613 C CA . GLY D 1 223 ? 77.128 7.593 -12.745 1.00 21.06 222 GLY D CA 1
ATOM 9614 C C . GLY D 1 223 ? 75.951 7.084 -13.559 1.00 20.67 222 GLY D C 1
ATOM 9615 O O . GLY D 1 223 ? 75.646 5.883 -13.516 1.00 20.87 222 GLY D O 1
ATOM 9616 N N . LEU D 1 224 ? 75.285 7.968 -14.306 1.00 19.93 223 LEU D N 1
ATOM 9617 C CA . LEU D 1 224 ? 74.101 7.551 -15.077 1.00 18.88 223 LEU D CA 1
ATOM 9618 C C . LEU D 1 224 ? 74.456 6.472 -16.087 1.00 18.44 223 LEU D C 1
ATOM 9619 O O . LEU D 1 224 ? 75.280 6.704 -16.967 1.00 18.42 223 LEU D O 1
ATOM 9624 N N . PRO D 1 225 ? 73.835 5.284 -15.970 1.00 18.24 224 PRO D N 1
ATOM 9625 C CA . PRO D 1 225 ? 74.064 4.281 -17.014 1.00 17.88 224 PRO D CA 1
ATOM 9626 C C . PRO D 1 225 ? 73.588 4.796 -18.371 1.00 17.76 224 PRO D C 1
ATOM 9627 O O . PRO D 1 225 ? 72.590 5.528 -18.448 1.00 17.79 224 PRO D O 1
ATOM 9631 N N . ALA D 1 226 ? 74.316 4.432 -19.422 1.00 17.33 225 ALA D N 1
ATOM 9632 C CA . ALA D 1 226 ? 74.030 4.913 -20.761 1.00 17.05 225 ALA D CA 1
ATOM 9633 C C . ALA D 1 226 ? 72.687 4.383 -21.243 1.00 16.92 225 ALA D C 1
ATOM 9634 O O . ALA D 1 226 ? 71.961 5.084 -21.930 1.00 16.96 225 ALA D O 1
ATOM 9636 N N . LYS D 1 227 ? 72.352 3.156 -20.850 1.00 16.45 226 LYS D N 1
ATOM 9637 C CA . LYS D 1 227 ? 71.070 2.561 -21.212 1.00 16.06 226 LYS D CA 1
ATOM 9638 C C . LYS D 1 227 ? 69.890 3.140 -20.418 1.00 15.09 226 LYS D C 1
ATOM 9639 O O . LYS D 1 227 ? 68.774 2.676 -20.556 1.00 15.62 226 LYS D O 1
ATOM 9645 N N . LYS D 1 228 ? 70.142 4.156 -19.599 1.00 14.39 227 LYS D N 1
ATOM 9646 C CA . LYS D 1 228 ? 69.065 4.940 -18.999 1.00 13.31 227 LYS D CA 1
ATOM 9647 C C . LYS D 1 228 ? 69.032 6.394 -19.519 1.00 12.40 227 LYS D C 1
ATOM 9648 O O . LYS D 1 228 ? 68.412 7.276 -18.914 1.00 11.92 227 LYS D O 1
ATOM 9654 N N . ALA D 1 229 ? 69.708 6.625 -20.644 1.00 11.19 228 ALA D N 1
ATOM 9655 C CA . ALA D 1 229 ? 69.721 7.936 -21.286 1.00 10.33 228 ALA D CA 1
ATOM 9656 C C . ALA D 1 229 ? 68.932 7.876 -22.592 1.00 9.45 228 ALA D C 1
ATOM 9657 O O . ALA D 1 229 ? 69.146 6.979 -23.407 1.00 9.44 228 ALA D O 1
ATOM 9659 N N . VAL D 1 230 ? 68.009 8.816 -22.771 1.00 8.80 229 VAL D N 1
ATOM 9660 C CA . VAL D 1 230 ? 67.289 8.965 -24.043 1.00 7.97 229 VAL D CA 1
ATOM 9661 C C . VAL D 1 230 ? 67.591 10.375 -24.560 1.00 7.80 229 VAL D C 1
ATOM 9662 O O . VAL D 1 230 ? 67.249 11.374 -23.911 1.00 7.87 229 VAL D O 1
ATOM 9666 N N . LEU D 1 231 ? 68.265 10.445 -25.707 1.00 7.55 230 LEU D N 1
ATOM 9667 C CA . LEU D 1 231 ? 68.755 11.718 -26.230 1.00 7.23 230 LEU D CA 1
ATOM 9668 C C . LEU D 1 231 ? 67.656 12.479 -26.958 1.00 6.58 230 LEU D C 1
ATOM 9669 O O . LEU D 1 231 ? 67.104 11.993 -27.930 1.00 6.77 230 LEU D O 1
ATOM 9674 N N . GLY D 1 232 ? 67.363 13.685 -26.499 1.00 6.50 231 GLY D N 1
ATOM 9675 C CA . GLY D 1 232 ? 66.363 14.517 -27.156 1.00 5.80 231 GLY D CA 1
ATOM 9676 C C . GLY D 1 232 ? 66.887 15.346 -28.306 1.00 5.83 231 GLY D C 1
ATOM 9677 O O . GLY D 1 232 ? 68.059 15.718 -28.338 1.00 5.43 231 GLY D O 1
ATOM 9678 N N . PHE D 1 233 ? 66.007 15.618 -29.267 1.00 5.91 232 PHE D N 1
ATOM 9679 C CA . PHE D 1 233 ? 66.260 16.615 -30.285 1.00 5.45 232 PHE D CA 1
ATOM 9680 C C . PHE D 1 233 ? 64.982 17.391 -30.627 1.00 5.75 232 PHE D C 1
ATOM 9681 O O . PHE D 1 233 ? 63.885 16.887 -30.413 1.00 5.54 232 PHE D O 1
ATOM 9689 N N . PRO D 1 234 ? 65.125 18.627 -31.136 1.00 5.65 233 PRO D N 1
ATOM 9690 C CA . PRO D 1 234 ? 63.956 19.464 -31.412 1.00 5.91 233 PRO D CA 1
ATOM 9691 C C . PRO D 1 234 ? 63.454 19.345 -32.848 1.00 5.82 233 PRO D C 1
ATOM 9692 O O . PRO D 1 234 ? 64.260 19.229 -33.776 1.00 6.41 233 PRO D O 1
ATOM 9696 N N . TYR D 1 235 ? 62.137 19.356 -33.022 1.00 6.20 234 TYR D N 1
ATOM 9697 C CA . TYR D 1 235 ? 61.533 19.519 -34.344 1.00 5.94 234 TYR D CA 1
ATOM 9698 C C . TYR D 1 235 ? 61.136 20.985 -34.508 1.00 6.30 234 TYR D C 1
ATOM 9699 O O . TYR D 1 235 ? 60.032 21.318 -34.950 1.00 6.94 234 TYR D O 1
ATOM 9708 N N . TYR D 1 236 ? 62.052 21.860 -34.113 1.00 6.49 235 TYR D N 1
ATOM 9709 C CA . TYR D 1 236 ? 61.872 23.298 -34.231 1.00 6.88 235 TYR D CA 1
ATOM 9710 C C . TYR D 1 236 ? 63.242 23.979 -34.177 1.00 7.08 235 TYR D C 1
ATOM 9711 O O . TYR D 1 236 ? 64.252 23.369 -33.779 1.00 6.40 235 TYR D O 1
ATOM 9720 N N . GLY D 1 237 ? 63.268 25.243 -34.578 1.00 7.27 236 GLY D N 1
ATOM 9721 C CA . GLY D 1 237 ? 64.492 26.018 -34.538 1.00 8.12 236 GLY D CA 1
ATOM 9722 C C . GLY D 1 237 ? 64.240 27.411 -34.008 1.00 8.80 236 GLY D C 1
ATOM 9723 O O . GLY D 1 237 ? 63.111 27.734 -33.615 1.00 8.39 236 GLY D O 1
ATOM 9724 N N . TYR D 1 238 ? 65.308 28.209 -33.978 1.00 8.69 237 TYR D N 1
ATOM 9725 C CA . TYR D 1 238 ? 65.261 29.619 -33.619 1.00 9.42 237 TYR D CA 1
ATOM 9726 C C . TYR D 1 238 ? 65.731 30.462 -34.793 1.00 9.74 237 TYR D C 1
ATOM 9727 O O . TYR D 1 238 ? 66.728 30.122 -35.445 1.00 9.30 237 TYR D O 1
ATOM 9736 N N . ALA D 1 239 ? 65.005 31.550 -35.051 1.00 9.66 238 ALA D N 1
ATOM 9737 C CA . ALA D 1 239 ? 65.312 32.476 -36.129 1.00 10.39 238 ALA D CA 1
ATOM 9738 C C . ALA D 1 239 ? 65.837 33.809 -35.601 1.00 11.01 238 ALA D C 1
ATOM 9739 O O . ALA D 1 239 ? 65.220 34.411 -34.721 1.00 11.36 238 ALA D O 1
ATOM 9741 N N . TRP D 1 240 ? 66.977 34.255 -36.132 1.00 11.42 239 TRP D N 1
ATOM 9742 C CA . TRP D 1 240 ? 67.571 35.558 -35.800 1.00 12.08 239 TRP D CA 1
ATOM 9743 C C . TRP D 1 240 ? 67.531 36.506 -36.998 1.00 12.54 239 TRP D C 1
ATOM 9744 O O . TRP D 1 240 ? 67.549 36.074 -38.157 1.00 12.44 239 TRP D O 1
ATOM 9755 N N . ARG D 1 241 ? 67.542 37.802 -36.701 1.00 13.16 240 ARG D N 1
ATOM 9756 C CA . ARG D 1 241 ? 67.783 38.834 -37.704 1.00 14.36 240 ARG D CA 1
ATOM 9757 C C . ARG D 1 241 ? 69.278 39.139 -37.766 1.00 14.16 240 ARG D C 1
ATOM 9758 O O . ARG D 1 241 ? 69.847 39.635 -36.792 1.00 14.69 240 ARG D O 1
ATOM 9766 N N . LEU D 1 242 ? 69.907 38.841 -38.904 1.00 14.12 241 LEU D N 1
ATOM 9767 C CA . LEU D 1 242 ? 71.347 39.066 -39.091 1.00 14.67 241 LEU D CA 1
ATOM 9768 C C . LEU D 1 242 ? 71.650 40.563 -39.234 1.00 15.42 241 LEU D C 1
ATOM 9769 O O . LEU D 1 242 ? 70.881 41.286 -39.870 1.00 15.55 241 LEU D O 1
ATOM 9774 N N . THR D 1 243 ? 72.759 41.015 -38.647 1.00 16.27 242 THR D N 1
ATOM 9775 C CA . THR D 1 243 ? 73.209 42.411 -38.771 1.00 17.32 242 THR D CA 1
ATOM 9776 C C . THR D 1 243 ? 73.609 42.701 -40.216 1.00 18.24 242 THR D C 1
ATOM 9777 O O . THR D 1 243 ? 73.182 43.701 -40.808 1.00 18.33 242 THR D O 1
ATOM 9781 N N . ASN D 1 244 ? 74.419 41.804 -40.775 1.00 18.85 243 ASN D N 1
ATOM 9782 C CA . ASN D 1 244 ? 74.863 41.882 -42.162 1.00 19.65 243 ASN D CA 1
ATOM 9783 C C . ASN D 1 244 ? 74.573 40.550 -42.857 1.00 19.54 243 ASN D C 1
ATOM 9784 O O . ASN D 1 244 ? 74.938 39.488 -42.343 1.00 19.50 243 ASN D O 1
ATOM 9789 N N . ALA D 1 245 ? 73.935 40.605 -44.023 1.00 19.44 244 ALA D N 1
ATOM 9790 C CA . ALA D 1 245 ? 73.581 39.393 -44.764 1.00 19.63 244 ALA D CA 1
ATOM 9791 C C . ALA D 1 245 ? 74.801 38.641 -45.300 1.00 19.65 244 ALA D C 1
ATOM 9792 O O . ALA D 1 245 ? 74.694 37.490 -45.713 1.00 19.83 244 ALA D O 1
ATOM 9794 N N . ASN D 1 246 ? 75.957 39.296 -45.276 1.00 19.78 245 ASN D N 1
ATOM 9795 C CA . ASN D 1 246 ? 77.201 38.697 -45.742 1.00 19.91 245 ASN D CA 1
ATOM 9796 C C . ASN D 1 246 ? 77.923 37.922 -44.627 1.00 18.93 245 ASN D C 1
ATOM 9797 O O . ASN D 1 246 ? 78.932 37.248 -44.883 1.00 18.86 245 ASN D O 1
ATOM 9802 N N . SER D 1 247 ? 77.418 38.050 -43.397 1.00 17.37 246 SER D N 1
ATOM 9803 C CA . SER D 1 247 ? 77.872 37.237 -42.268 1.00 16.17 246 SER D CA 1
ATOM 9804 C C . SER D 1 247 ? 76.713 36.352 -41.817 1.00 15.16 246 SER D C 1
ATOM 9805 O O . SER D 1 247 ? 75.762 36.832 -41.197 1.00 14.55 246 SER D O 1
ATOM 9808 N N . HIS D 1 248 ? 76.807 35.057 -42.123 1.00 13.94 247 HIS D N 1
ATOM 9809 C CA . HIS D 1 248 ? 75.637 34.173 -42.084 1.00 12.90 247 HIS D CA 1
ATOM 9810 C C . HIS D 1 248 ? 75.921 32.731 -41.647 1.00 12.77 247 HIS D C 1
ATOM 9811 O O . HIS D 1 248 ? 75.110 31.844 -41.891 1.00 12.53 247 HIS D O 1
ATOM 9818 N N . SER D 1 249 ? 77.068 32.480 -41.024 1.00 12.97 248 SER D N 1
ATOM 9819 C CA . SER D 1 249 ? 77.314 31.154 -40.463 1.00 12.92 248 SER D CA 1
ATOM 9820 C C . SER D 1 249 ? 77.001 31.178 -38.969 1.00 12.51 248 SER D C 1
ATOM 9821 O O . SER D 1 249 ? 76.275 32.052 -38.502 1.00 11.90 248 SER D O 1
ATOM 9824 N N . TYR D 1 250 ? 77.517 30.206 -38.225 1.00 12.44 249 TYR D N 1
ATOM 9825 C CA . TYR D 1 250 ? 77.369 30.208 -36.766 1.00 12.62 249 TYR D CA 1
ATOM 9826 C C . TYR D 1 250 ? 78.119 31.383 -36.105 1.00 12.77 249 TYR D C 1
ATOM 9827 O O . TYR D 1 250 ? 79.177 31.795 -36.580 1.00 12.32 249 TYR D O 1
ATOM 9836 N N . TYR D 1 251 ? 77.553 31.913 -35.020 1.00 13.44 250 TYR D N 1
ATOM 9837 C CA . TYR D 1 251 ? 78.137 33.040 -34.259 1.00 14.24 250 TYR D CA 1
ATOM 9838 C C . TYR D 1 251 ? 78.221 34.341 -35.066 1.00 14.47 250 TYR D C 1
ATOM 9839 O O . TYR D 1 251 ? 79.074 35.193 -34.817 1.00 14.19 250 TYR D O 1
ATOM 9848 N N . ALA D 1 252 ? 77.316 34.481 -36.036 1.00 14.69 251 ALA D N 1
ATOM 9849 C CA . ALA D 1 252 ? 77.191 35.719 -36.802 1.00 14.81 251 ALA D CA 1
ATOM 9850 C C . ALA D 1 252 ? 76.490 36.787 -35.952 1.00 15.06 251 ALA D C 1
ATOM 9851 O O . ALA D 1 252 ? 75.589 36.457 -35.179 1.00 15.26 251 ALA D O 1
ATOM 9853 N N . PRO D 1 253 ? 76.913 38.066 -36.072 1.00 15.45 252 PRO D N 1
ATOM 9854 C CA . PRO D 1 253 ? 76.218 39.175 -35.384 1.00 15.50 252 PRO D CA 1
ATOM 9855 C C . PRO D 1 253 ? 74.747 39.285 -35.783 1.00 15.87 252 PRO D C 1
ATOM 9856 O O . PRO D 1 253 ? 74.407 39.102 -36.953 1.00 15.68 252 PRO D O 1
ATOM 9860 N N . THR D 1 254 ? 73.886 39.575 -34.811 1.00 16.19 253 THR D N 1
ATOM 9861 C CA . THR D 1 254 ? 72.459 39.734 -35.065 1.00 17.24 253 THR D CA 1
ATOM 9862 C C . THR D 1 254 ? 71.892 40.959 -34.341 1.00 18.13 253 THR D C 1
ATOM 9863 O O . THR D 1 254 ? 72.523 41.506 -33.429 1.00 18.40 253 THR D O 1
ATOM 9867 N N . THR D 1 255 ? 70.699 41.387 -34.746 1.00 19.20 254 THR D N 1
ATOM 9868 C CA . THR D 1 255 ? 70.052 42.529 -34.104 1.00 19.68 254 THR D CA 1
ATOM 9869 C C . THR D 1 255 ? 68.812 42.119 -33.321 1.00 20.06 254 THR D C 1
ATOM 9870 O O . THR D 1 255 ? 68.117 42.974 -32.761 1.00 20.50 254 THR D O 1
ATOM 9874 N N . GLY D 1 256 ? 68.542 40.817 -33.264 1.00 19.67 255 GLY D N 1
ATOM 9875 C CA . GLY D 1 256 ? 67.415 40.309 -32.480 1.00 19.45 255 GLY D CA 1
ATOM 9876 C C . GLY D 1 256 ? 66.812 39.068 -33.093 1.00 19.55 255 GLY D C 1
ATOM 9877 O O . GLY D 1 256 ? 67.494 38.338 -33.814 1.00 19.78 255 GLY D O 1
ATOM 9878 N N . ALA D 1 257 ? 65.535 38.830 -32.807 1.00 19.18 256 ALA D N 1
ATOM 9879 C CA . ALA D 1 257 ? 64.829 37.659 -33.300 1.00 19.28 256 ALA D CA 1
ATOM 9880 C C . ALA D 1 257 ? 64.157 37.945 -34.639 1.00 19.67 256 ALA D C 1
ATOM 9881 O O . ALA D 1 257 ? 63.925 39.107 -34.991 1.00 19.59 256 ALA D O 1
ATOM 9883 N N . ALA D 1 258 ? 63.839 36.881 -35.373 1.00 19.47 257 ALA D N 1
ATOM 9884 C CA . ALA D 1 258 ? 63.116 37.001 -36.636 1.00 19.92 257 ALA D CA 1
ATOM 9885 C C . ALA D 1 258 ? 61.884 36.099 -36.647 1.00 20.23 257 ALA D C 1
ATOM 9886 O O . ALA D 1 258 ? 61.803 35.152 -35.861 1.00 20.30 257 ALA D O 1
ATOM 9888 N N . ILE D 1 259 ? 60.922 36.415 -37.519 1.00 20.60 258 ILE D N 1
ATOM 9889 C CA . ILE D 1 259 ? 59.710 35.592 -37.751 1.00 21.23 258 ILE D CA 1
ATOM 9890 C C . ILE D 1 259 ? 58.680 35.573 -36.588 1.00 21.44 258 ILE D C 1
ATOM 9891 O O . ILE D 1 259 ? 57.477 35.746 -36.811 1.00 21.60 258 ILE D O 1
ATOM 9896 N N . SER D 1 260 ? 59.157 35.345 -35.367 1.00 21.25 259 SER D N 1
ATOM 9897 C CA . SER D 1 260 ? 58.295 35.251 -34.191 1.00 21.16 259 SER D CA 1
ATOM 9898 C C . SER D 1 260 ? 58.970 36.002 -33.039 1.00 20.99 259 SER D C 1
ATOM 9899 O O . SER D 1 260 ? 60.176 36.237 -33.098 1.00 21.01 259 SER D O 1
ATOM 9902 N N . PRO D 1 261 ? 58.194 36.401 -32.003 1.00 21.03 260 PRO D N 1
ATOM 9903 C CA . PRO D 1 261 ? 58.742 37.166 -30.874 1.00 20.77 260 PRO D CA 1
ATOM 9904 C C . PRO D 1 261 ? 60.007 36.581 -30.231 1.00 20.37 260 PRO D C 1
ATOM 9905 O O . PRO D 1 261 ? 60.948 37.336 -29.955 1.00 20.61 260 PRO D O 1
ATOM 9909 N N . ASP D 1 262 ? 60.038 35.265 -30.001 1.00 19.54 261 ASP D N 1
ATOM 9910 C CA . ASP D 1 262 ? 61.220 34.621 -29.405 1.00 18.62 261 ASP D CA 1
ATOM 9911 C C . ASP D 1 262 ? 62.111 33.897 -30.432 1.00 17.97 261 ASP D C 1
ATOM 9912 O O . ASP D 1 262 ? 63.108 33.270 -30.072 1.00 18.20 261 ASP D O 1
ATOM 9917 N N . GLY D 1 263 ? 61.740 33.988 -31.706 1.00 17.08 262 GLY D N 1
ATOM 9918 C CA . GLY D 1 263 ? 62.521 33.389 -32.779 1.00 15.89 262 GLY D CA 1
ATOM 9919 C C . GLY D 1 263 ? 62.143 31.958 -33.097 1.00 14.84 262 GLY D C 1
ATOM 9920 O O . GLY D 1 263 ? 62.568 31.426 -34.111 1.00 15.12 262 GLY D O 1
ATOM 9921 N N . SER D 1 264 ? 61.316 31.350 -32.250 1.00 13.85 263 SER D N 1
ATOM 9922 C CA . SER D 1 264 ? 60.978 29.947 -32.387 1.00 12.77 263 SER D CA 1
ATOM 9923 C C . SER D 1 264 ? 60.036 29.673 -33.557 1.00 12.39 263 SER D C 1
ATOM 9924 O O . SER D 1 264 ? 59.127 30.452 -33.853 1.00 12.22 263 SER D O 1
ATOM 9927 N N . ILE D 1 265 ? 60.296 28.565 -34.243 1.00 11.49 264 ILE D N 1
ATOM 9928 C CA . ILE D 1 265 ? 59.552 28.198 -35.445 1.00 10.60 264 ILE D CA 1
ATOM 9929 C C . ILE D 1 265 ? 59.643 26.679 -35.621 1.00 10.56 264 ILE D C 1
ATOM 9930 O O . ILE D 1 265 ? 60.731 26.099 -35.529 1.00 10.25 264 ILE D O 1
ATOM 9935 N N . GLY D 1 266 ? 58.505 26.033 -35.847 1.00 9.81 265 GLY D N 1
ATOM 9936 C CA . GLY D 1 266 ? 58.493 24.580 -35.990 1.00 9.45 265 GLY D CA 1
ATOM 9937 C C . GLY D 1 266 ? 59.114 24.150 -37.308 1.00 9.37 265 GLY D C 1
ATOM 9938 O O . GLY D 1 266 ? 59.181 24.944 -38.254 1.00 9.27 265 GLY D O 1
ATOM 9939 N N . TYR D 1 267 ? 59.562 22.898 -37.359 1.00 9.05 266 TYR D N 1
ATOM 9940 C CA . TYR D 1 267 ? 60.204 22.313 -38.534 1.00 9.39 266 TYR D CA 1
ATOM 9941 C C . TYR D 1 267 ? 59.344 22.355 -39.794 1.00 9.89 266 TYR D C 1
ATOM 9942 O O . TYR D 1 267 ? 59.842 22.665 -40.870 1.00 9.64 266 TYR D O 1
ATOM 9951 N N . GLY D 1 268 ? 58.064 22.011 -39.663 1.00 10.66 267 GLY D N 1
ATOM 9952 C CA . GLY D 1 268 ? 57.122 22.116 -40.779 1.00 11.26 267 GLY D CA 1
ATOM 9953 C C . GLY D 1 268 ? 57.171 23.508 -41.395 1.00 11.65 267 GLY D C 1
ATOM 9954 O O . GLY D 1 268 ? 57.217 23.650 -42.621 1.00 12.20 267 GLY D O 1
ATOM 9955 N N . GLN D 1 269 ? 57.199 24.527 -40.540 1.00 11.50 268 GLN D N 1
ATOM 9956 C CA . GLN D 1 269 ? 57.241 25.917 -40.974 1.00 11.89 268 GLN D CA 1
ATOM 9957 C C . GLN D 1 269 ? 58.613 26.319 -41.522 1.00 11.94 268 GLN D C 1
ATOM 9958 O O . GLN D 1 269 ? 58.710 27.191 -42.394 1.00 11.99 268 GLN D O 1
ATOM 9964 N N . ILE D 1 270 ? 59.668 25.684 -41.011 1.00 11.35 269 ILE D N 1
ATOM 9965 C CA . ILE D 1 270 ? 61.014 25.936 -41.500 1.00 10.96 269 ILE D CA 1
ATOM 9966 C C . ILE D 1 270 ? 61.155 25.468 -42.955 1.00 11.51 269 ILE D C 1
ATOM 9967 O O . ILE D 1 270 ? 61.746 26.173 -43.778 1.00 10.96 269 ILE D O 1
ATOM 9972 N N . ARG D 1 271 ? 60.610 24.287 -43.247 1.00 12.09 270 ARG D N 1
ATOM 9973 C CA . ARG D 1 271 ? 60.579 23.728 -44.597 1.00 13.39 270 ARG D CA 1
ATOM 9974 C C . ARG D 1 271 ? 59.791 24.624 -45.564 1.00 14.27 270 ARG D C 1
ATOM 9975 O O . ARG D 1 271 ? 60.182 24.783 -46.723 1.00 14.49 270 ARG D O 1
ATOM 9983 N N . LYS D 1 272 ? 58.680 25.188 -45.090 1.00 14.79 271 LYS D N 1
ATOM 9984 C CA . LYS D 1 272 ? 57.920 26.173 -45.871 1.00 15.28 271 LYS D CA 1
ATOM 9985 C C . LYS D 1 272 ? 58.760 27.416 -46.137 1.00 14.52 271 LYS D C 1
ATOM 9986 O O . LYS D 1 272 ? 58.816 27.897 -47.271 1.00 13.74 271 LYS D O 1
ATOM 9992 N N . PHE D 1 273 ? 59.415 27.920 -45.084 1.00 13.86 272 PHE D N 1
ATOM 9993 C CA . PHE D 1 273 ? 60.290 29.079 -45.194 1.00 13.45 272 PHE D CA 1
ATOM 9994 C C . PHE D 1 273 ? 61.336 28.853 -46.287 1.00 13.01 272 PHE D C 1
ATOM 9995 O O . PHE D 1 273 ? 61.555 29.721 -47.131 1.00 12.80 272 PHE D O 1
ATOM 10003 N N . ILE D 1 274 ? 61.973 27.687 -46.256 1.00 12.42 273 ILE D N 1
ATOM 10004 C CA . ILE D 1 274 ? 63.047 27.356 -47.184 1.00 12.14 273 ILE D CA 1
ATOM 10005 C C . ILE D 1 274 ? 62.559 27.427 -48.636 1.00 13.01 273 ILE D C 1
ATOM 10006 O O . ILE D 1 274 ? 63.190 28.074 -49.488 1.00 12.73 273 ILE D O 1
ATOM 10011 N N . VAL D 1 275 ? 61.428 26.774 -48.888 1.00 13.73 274 VAL D N 1
ATOM 10012 C CA . VAL D 1 275 ? 60.793 26.735 -50.196 1.00 15.13 274 VAL D CA 1
ATOM 10013 C C . VAL D 1 275 ? 60.321 28.133 -50.631 1.00 15.73 274 VAL D C 1
ATOM 10014 O O . VAL D 1 275 ? 60.662 28.586 -51.725 1.00 15.89 274 VAL D O 1
ATOM 10018 N N . ASP D 1 276 ? 59.572 28.820 -49.766 1.00 16.46 275 ASP D N 1
ATOM 10019 C CA . ASP D 1 276 ? 58.992 30.134 -50.100 1.00 17.07 275 ASP D CA 1
ATOM 10020 C C . ASP D 1 276 ? 60.045 31.208 -50.369 1.00 17.16 275 ASP D C 1
ATOM 10021 O O . ASP D 1 276 ? 59.809 32.123 -51.161 1.00 17.70 275 ASP D O 1
ATOM 10026 N N . ASN D 1 277 ? 61.193 31.107 -49.704 1.00 16.69 276 ASN D N 1
ATOM 10027 C CA . ASN D 1 277 ? 62.224 32.142 -49.792 1.00 16.68 276 ASN D CA 1
ATOM 10028 C C . ASN D 1 277 ? 63.453 31.765 -50.641 1.00 16.10 276 ASN D C 1
ATOM 10029 O O . ASN D 1 277 ? 64.379 32.565 -50.775 1.00 16.48 276 ASN D O 1
ATOM 10034 N N . GLY D 1 278 ? 63.451 30.572 -51.234 1.00 15.39 277 GLY D N 1
ATOM 10035 C CA . GLY D 1 278 ? 64.637 30.067 -51.931 1.00 14.49 277 GLY D CA 1
ATOM 10036 C C . GLY D 1 278 ? 65.825 30.235 -50.999 1.00 13.67 277 GLY D C 1
ATOM 10037 O O . GLY D 1 278 ? 66.746 31.008 -51.266 1.00 14.37 277 GLY D O 1
ATOM 10038 N N . ALA D 1 279 ? 65.767 29.548 -49.872 1.00 12.33 278 ALA D N 1
ATOM 10039 C CA . ALA D 1 279 ? 66.743 29.745 -48.831 1.00 11.14 278 ALA D CA 1
ATOM 10040 C C . ALA D 1 279 ? 67.995 28.914 -49.091 1.00 10.00 278 ALA D C 1
ATOM 10041 O O . ALA D 1 279 ? 67.954 27.856 -49.722 1.00 10.20 278 ALA D O 1
ATOM 10043 N N . THR D 1 280 ? 69.116 29.437 -48.632 1.00 8.92 279 THR D N 1
ATOM 10044 C CA . THR D 1 280 ? 70.362 28.704 -48.641 1.00 7.46 279 THR D CA 1
ATOM 10045 C C . THR D 1 280 ? 70.323 27.741 -47.473 1.00 6.89 279 THR D C 1
ATOM 10046 O O . THR D 1 280 ? 69.928 28.118 -46.383 1.00 6.41 279 THR D O 1
ATOM 10050 N N . THR D 1 281 ? 70.716 26.495 -47.707 1.00 6.61 280 THR D N 1
ATOM 10051 C CA . THR D 1 281 ? 70.607 25.472 -46.677 1.00 6.27 280 THR D CA 1
ATOM 10052 C C . THR D 1 281 ? 71.946 24.809 -46.433 1.00 6.43 280 THR D C 1
ATOM 10053 O O . THR D 1 281 ? 72.704 24.530 -47.376 1.00 6.73 280 THR D O 1
ATOM 10057 N N . VAL D 1 282 ? 72.229 24.579 -45.154 1.00 5.63 281 VAL D N 1
ATOM 10058 C CA . VAL D 1 282 ? 73.508 24.055 -44.713 1.00 5.39 281 VAL D CA 1
ATOM 10059 C C . VAL D 1 282 ? 73.256 22.946 -43.700 1.00 5.39 281 VAL D C 1
ATOM 10060 O O . VAL D 1 282 ? 72.530 23.157 -42.727 1.00 5.63 281 VAL D O 1
ATOM 10064 N N . TYR D 1 283 ? 73.819 21.763 -43.948 1.00 5.46 282 TYR D N 1
ATOM 10065 C CA . TYR D 1 283 ? 74.061 20.807 -42.876 1.00 5.54 282 TYR D CA 1
ATOM 10066 C C . TYR D 1 283 ? 75.537 20.877 -42.467 1.00 5.60 282 TYR D C 1
ATOM 10067 O O . TYR D 1 283 ? 76.419 20.497 -43.234 1.00 6.04 282 TYR D O 1
ATOM 10076 N N . ASN D 1 284 ? 75.798 21.364 -41.261 1.00 5.76 283 ASN D N 1
ATOM 10077 C CA . ASN D 1 284 ? 77.164 21.480 -40.746 1.00 6.15 283 ASN D CA 1
ATOM 10078 C C . ASN D 1 284 ? 77.496 20.205 -39.992 1.00 6.31 283 ASN D C 1
ATOM 10079 O O . ASN D 1 284 ? 76.865 19.902 -38.971 1.00 6.35 283 ASN D O 1
ATOM 10084 N N . SER D 1 285 ? 78.462 19.443 -40.490 1.00 6.44 284 SER D N 1
ATOM 10085 C CA . SER D 1 285 ? 78.736 18.140 -39.898 1.00 7.00 284 SER D CA 1
ATOM 10086 C C . SER D 1 285 ? 79.707 18.222 -38.721 1.00 7.44 284 SER D C 1
ATOM 10087 O O . SER D 1 285 ? 79.866 17.256 -37.983 1.00 7.44 284 SER D O 1
ATOM 10090 N N . THR D 1 286 ? 80.352 19.370 -38.552 1.00 7.80 285 THR D N 1
ATOM 10091 C CA . THR D 1 286 ? 81.266 19.568 -37.428 1.00 8.20 285 THR D CA 1
ATOM 10092 C C . THR D 1 286 ? 80.511 19.645 -36.101 1.00 7.57 285 THR D C 1
ATOM 10093 O O . THR D 1 286 ? 80.891 18.995 -35.124 1.00 7.57 285 THR D O 1
ATOM 10097 N N . VAL D 1 287 ? 79.429 20.416 -36.072 1.00 6.78 286 VAL D N 1
ATOM 10098 C CA . VAL D 1 287 ? 78.604 20.523 -34.866 1.00 6.11 286 VAL D CA 1
ATOM 10099 C C . VAL D 1 287 ? 77.435 19.528 -34.872 1.00 6.18 286 VAL D C 1
ATOM 10100 O O . VAL D 1 287 ? 76.867 19.210 -33.822 1.00 6.46 286 VAL D O 1
ATOM 10104 N N . VAL D 1 288 ? 77.103 19.018 -36.053 1.00 6.11 287 VAL D N 1
ATOM 10105 C CA . VAL D 1 288 ? 75.857 18.263 -36.302 1.00 5.99 287 VAL D CA 1
ATOM 10106 C C . VAL D 1 288 ? 74.639 19.145 -36.039 1.00 6.05 287 VAL D C 1
ATOM 10107 O O . VAL D 1 288 ? 74.069 19.150 -34.947 1.00 6.36 287 VAL D O 1
ATOM 10111 N N . GLY D 1 289 ? 74.255 19.898 -37.063 1.00 6.45 288 GLY D N 1
ATOM 10112 C CA . GLY D 1 289 ? 73.218 20.905 -36.943 1.00 6.23 288 GLY D CA 1
ATOM 10113 C C . GLY D 1 289 ? 72.923 21.459 -38.313 1.00 6.55 288 GLY D C 1
ATOM 10114 O O . GLY D 1 289 ? 73.816 21.512 -39.169 1.00 6.80 288 GLY D O 1
ATOM 10115 N N . ASP D 1 290 ? 71.670 21.851 -38.526 1.00 5.89 289 ASP D N 1
ATOM 10116 C CA . ASP D 1 290 ? 71.269 22.481 -39.772 1.00 5.93 289 ASP D CA 1
ATOM 10117 C C . ASP D 1 290 ? 71.004 23.960 -39.577 1.00 5.74 289 ASP D C 1
ATOM 10118 O O . ASP D 1 290 ? 70.654 24.412 -38.487 1.00 5.29 289 ASP D O 1
ATOM 10123 N N . TYR D 1 291 ? 71.200 24.722 -40.639 1.00 5.94 290 TYR D N 1
ATOM 10124 C CA . TYR D 1 291 ? 70.701 26.086 -40.666 1.00 5.32 290 TYR D CA 1
ATOM 10125 C C . TYR D 1 291 ? 70.346 26.505 -42.078 1.00 5.98 290 TYR D C 1
ATOM 10126 O O . TYR D 1 291 ? 70.722 25.831 -43.051 1.00 5.77 290 TYR D O 1
ATOM 10135 N N . CYS D 1 292 ? 69.568 27.575 -42.176 1.00 6.16 291 CYS D N 1
ATOM 10136 C CA . CYS D 1 292 ? 69.133 28.105 -43.456 1.00 7.51 291 CYS D CA 1
ATOM 10137 C C . CYS D 1 292 ? 68.984 29.612 -43.351 1.00 8.33 291 CYS D C 1
ATOM 10138 O O . CYS D 1 292 ? 68.758 30.154 -42.260 1.00 8.57 291 CYS D O 1
ATOM 10141 N N . TYR D 1 293 ? 69.134 30.297 -44.477 1.00 9.06 292 TYR D N 1
ATOM 10142 C CA . TYR D 1 293 ? 69.030 31.751 -44.474 1.00 9.71 292 TYR D CA 1
ATOM 10143 C C . TYR D 1 293 ? 68.623 32.320 -45.821 1.00 10.56 292 TYR D C 1
ATOM 10144 O O . TYR D 1 293 ? 68.933 31.750 -46.880 1.00 10.50 292 TYR D O 1
ATOM 10153 N N . ALA D 1 294 ? 67.903 33.438 -45.750 1.00 10.98 293 ALA D N 1
ATOM 10154 C CA . ALA D 1 294 ? 67.493 34.220 -46.910 1.00 11.92 293 ALA D CA 1
ATOM 10155 C C . ALA D 1 294 ? 67.526 35.683 -46.484 1.00 12.70 293 ALA D C 1
ATOM 10156 O O . ALA D 1 294 ? 66.993 36.048 -45.423 1.00 12.30 293 ALA D O 1
ATOM 10158 N N . GLY D 1 295 ? 68.191 36.515 -47.284 1.00 13.46 294 GLY D N 1
ATOM 10159 C CA . GLY D 1 295 ? 68.375 37.912 -46.907 1.00 14.65 294 GLY D CA 1
ATOM 10160 C C . GLY D 1 295 ? 68.956 37.956 -45.506 1.00 14.92 294 GLY D C 1
ATOM 10161 O O . GLY D 1 295 ? 69.992 37.357 -45.251 1.00 15.80 294 GLY D O 1
ATOM 10162 N N . THR D 1 296 ? 68.268 38.614 -44.580 1.00 14.76 295 THR D N 1
ATOM 10163 C CA . THR D 1 296 ? 68.799 38.738 -43.228 1.00 14.72 295 THR D CA 1
ATOM 10164 C C . THR D 1 296 ? 68.138 37.796 -42.210 1.00 14.23 295 THR D C 1
ATOM 10165 O O . THR D 1 296 ? 68.405 37.889 -41.008 1.00 14.44 295 THR D O 1
ATOM 10169 N N . ASN D 1 297 ? 67.297 36.884 -42.702 1.00 13.42 296 ASN D N 1
ATOM 10170 C CA . ASN D 1 297 ? 66.659 35.863 -41.871 1.00 12.84 296 ASN D CA 1
ATOM 10171 C C . ASN D 1 297 ? 67.494 34.576 -41.787 1.00 11.86 296 ASN D C 1
ATOM 10172 O O . ASN D 1 297 ? 67.752 33.940 -42.808 1.00 11.54 296 ASN D O 1
ATOM 10177 N N . TRP D 1 298 ? 67.880 34.194 -40.567 1.00 10.51 297 TRP D N 1
ATOM 10178 C CA . TRP D 1 298 ? 68.743 33.041 -40.324 1.00 9.21 297 TRP D CA 1
ATOM 10179 C C . TRP D 1 298 ? 68.067 32.124 -39.307 1.00 8.58 297 TRP D C 1
ATOM 10180 O O . TRP D 1 298 ? 67.655 32.587 -38.246 1.00 8.29 297 TRP D O 1
ATOM 10191 N N . ILE D 1 299 ? 67.925 30.837 -39.637 1.00 8.04 298 ILE D N 1
ATOM 10192 C CA . ILE D 1 299 ? 67.292 29.851 -38.735 1.00 7.53 298 ILE D CA 1
ATOM 10193 C C . ILE D 1 299 ? 68.204 28.653 -38.438 1.00 6.85 298 ILE D C 1
ATOM 10194 O O . ILE D 1 299 ? 68.693 28.014 -39.352 1.00 7.00 298 ILE D O 1
ATOM 10199 N N . GLY D 1 300 ? 68.427 28.350 -37.163 1.00 6.95 299 GLY D N 1
ATOM 10200 C CA . GLY D 1 300 ? 69.181 27.156 -36.773 1.00 6.30 299 GLY D CA 1
ATOM 10201 C C . GLY D 1 300 ? 68.202 26.131 -36.234 1.00 6.46 299 GLY D C 1
ATOM 10202 O O . GLY D 1 300 ? 67.338 26.474 -35.428 1.00 6.88 299 GLY D O 1
ATOM 10203 N N . TYR D 1 301 ? 68.324 24.882 -36.676 1.00 5.90 300 TYR D N 1
ATOM 10204 C CA . TYR D 1 301 ? 67.329 23.844 -36.387 1.00 6.05 300 TYR D CA 1
ATOM 10205 C C . TYR D 1 301 ? 67.927 22.466 -36.709 1.00 6.39 300 TYR D C 1
ATOM 10206 O O . TYR D 1 301 ? 69.094 22.368 -37.104 1.00 6.24 300 TYR D O 1
ATOM 10215 N N . ASP D 1 302 ? 67.147 21.408 -36.521 1.00 6.32 301 ASP D N 1
ATOM 10216 C CA . ASP D 1 302 ? 67.573 20.075 -36.936 1.00 7.02 301 ASP D CA 1
ATOM 10217 C C . ASP D 1 302 ? 66.797 19.653 -38.173 1.00 7.19 301 ASP D C 1
ATOM 10218 O O . ASP D 1 302 ? 65.563 19.596 -38.152 1.00 7.47 301 ASP D O 1
ATOM 10223 N N . ASP D 1 303 ? 67.517 19.394 -39.258 1.00 7.16 302 ASP D N 1
ATOM 10224 C CA . ASP D 1 303 ? 66.916 18.748 -40.428 1.00 7.40 302 ASP D CA 1
ATOM 10225 C C . ASP D 1 303 ? 67.343 17.278 -40.484 1.00 7.50 302 ASP D C 1
ATOM 10226 O O . ASP D 1 303 ? 68.002 16.764 -39.563 1.00 7.61 302 ASP D O 1
ATOM 10231 N N . ASN D 1 304 ? 66.974 16.617 -41.578 1.00 8.24 303 ASN D N 1
ATOM 10232 C CA . ASN D 1 304 ? 67.223 15.191 -41.803 1.00 8.13 303 ASN D CA 1
ATOM 10233 C C . ASN D 1 304 ? 68.604 14.682 -41.374 1.00 7.97 303 ASN D C 1
ATOM 10234 O O . ASN D 1 304 ? 68.706 13.660 -40.696 1.00 7.40 303 ASN D O 1
ATOM 10239 N N . GLN D 1 305 ? 69.659 15.380 -41.779 1.00 7.51 304 GLN D N 1
ATOM 10240 C CA . GLN D 1 305 ? 71.015 14.888 -41.523 1.00 7.19 304 GLN D CA 1
ATOM 10241 C C . GLN D 1 305 ? 71.418 15.024 -40.053 1.00 6.75 304 GLN D C 1
ATOM 10242 O O . GLN D 1 305 ? 72.185 14.207 -39.537 1.00 6.61 304 GLN D O 1
ATOM 10248 N N . SER D 1 306 ? 70.911 16.056 -39.383 1.00 6.40 305 SER D N 1
ATOM 10249 C CA . SER D 1 306 ? 71.134 16.206 -37.954 1.00 6.40 305 SER D CA 1
ATOM 10250 C C . SER D 1 306 ? 70.460 15.078 -37.194 1.00 6.13 305 SER D C 1
ATOM 10251 O O . SER D 1 306 ? 71.062 14.471 -36.309 1.00 5.91 305 SER D O 1
ATOM 10254 N N . ILE D 1 307 ? 69.213 14.796 -37.567 1.00 5.92 306 ILE D N 1
ATOM 10255 C CA . ILE D 1 307 ? 68.405 13.768 -36.918 1.00 5.69 306 ILE D CA 1
ATOM 10256 C C . ILE D 1 307 ? 69.032 12.377 -37.095 1.00 6.31 306 ILE D C 1
ATOM 10257 O O . ILE D 1 307 ? 69.204 11.632 -36.117 1.00 6.19 306 ILE D O 1
ATOM 10262 N N . VAL D 1 308 ? 69.390 12.052 -38.337 1.00 6.04 307 VAL D N 1
ATOM 10263 C CA . VAL D 1 308 ? 69.977 10.758 -38.668 1.00 6.73 307 VAL D CA 1
ATOM 10264 C C . VAL D 1 308 ? 71.305 10.573 -37.916 1.00 6.07 307 VAL D C 1
ATOM 10265 O O . VAL D 1 308 ? 71.548 9.524 -37.320 1.00 6.34 307 VAL D O 1
ATOM 10269 N N . THR D 1 309 ? 72.131 11.611 -37.894 1.00 5.79 308 THR D N 1
ATOM 10270 C CA . THR D 1 309 ? 73.403 11.559 -37.157 1.00 5.55 308 THR D CA 1
ATOM 10271 C C . THR D 1 309 ? 73.250 11.371 -35.645 1.00 5.56 308 THR D C 1
ATOM 10272 O O . THR D 1 309 ? 73.987 10.580 -35.048 1.00 5.89 308 THR D O 1
ATOM 10276 N N . LYS D 1 310 ? 72.313 12.096 -35.035 1.00 5.62 309 LYS D N 1
ATOM 10277 C CA . LYS D 1 310 ? 72.022 11.961 -33.596 1.00 5.92 309 LYS D CA 1
ATOM 10278 C C . LYS D 1 310 ? 71.454 10.589 -33.229 1.00 6.36 309 LYS D C 1
ATOM 10279 O O . LYS D 1 310 ? 71.816 10.019 -32.196 1.00 6.73 309 LYS D O 1
ATOM 10285 N N . VAL D 1 311 ? 70.568 10.063 -34.069 1.00 6.80 310 VAL D N 1
ATOM 10286 C CA . VAL D 1 311 ? 70.014 8.719 -33.867 1.00 7.17 310 VAL D CA 1
ATOM 10287 C C . VAL D 1 311 ? 71.120 7.647 -33.906 1.00 8.00 310 VAL D C 1
ATOM 10288 O O . VAL D 1 311 ? 71.161 6.774 -33.037 1.00 7.73 310 VAL D O 1
ATOM 10292 N N . ARG D 1 312 ? 71.996 7.721 -34.917 1.00 8.77 311 ARG D N 1
ATOM 10293 C CA . ARG D 1 312 ? 73.187 6.861 -35.023 1.00 9.67 311 ARG D CA 1
ATOM 10294 C C . ARG D 1 312 ? 74.100 7.006 -33.809 1.00 9.80 311 ARG D C 1
ATOM 10295 O O . ARG D 1 312 ? 74.558 6.011 -33.251 1.00 9.90 311 ARG D O 1
ATOM 10303 N N . TYR D 1 313 ? 74.376 8.250 -33.419 1.00 9.75 312 TYR D N 1
ATOM 10304 C CA . TYR D 1 313 ? 75.110 8.519 -32.194 1.00 9.85 312 TYR D CA 1
ATOM 10305 C C . TYR D 1 313 ? 74.473 7.756 -31.020 1.00 10.19 312 TYR D C 1
ATOM 10306 O O . TYR D 1 313 ? 75.154 6.984 -30.329 1.00 9.46 312 TYR D O 1
ATOM 10315 N N . ALA D 1 314 ? 73.171 7.960 -30.817 1.00 10.32 313 ALA D N 1
ATOM 10316 C CA . ALA D 1 314 ? 72.450 7.332 -29.710 1.00 11.09 313 ALA D CA 1
ATOM 10317 C C . ALA D 1 314 ? 72.642 5.814 -29.679 1.00 11.52 313 ALA D C 1
ATOM 10318 O O . ALA D 1 314 ? 72.948 5.246 -28.635 1.00 11.53 313 ALA D O 1
ATOM 10320 N N . LYS D 1 315 ? 72.483 5.168 -30.825 1.00 12.40 314 LYS D N 1
ATOM 10321 C CA . LYS D 1 315 ? 72.654 3.726 -30.902 1.00 13.81 314 LYS D CA 1
ATOM 10322 C C . LYS D 1 315 ? 74.109 3.282 -30.633 1.00 14.38 314 LYS D C 1
ATOM 10323 O O . LYS D 1 315 ? 74.340 2.361 -29.846 1.00 14.02 314 LYS D O 1
ATOM 10329 N N . GLN D 1 316 ? 75.076 3.962 -31.245 1.00 14.65 315 GLN D N 1
ATOM 10330 C CA . GLN D 1 316 ? 76.473 3.531 -31.164 1.00 15.52 315 GLN D CA 1
ATOM 10331 C C . GLN D 1 316 ? 77.095 3.782 -29.792 1.00 15.36 315 GLN D C 1
ATOM 10332 O O . GLN D 1 316 ? 77.910 2.990 -29.325 1.00 15.54 315 GLN D O 1
ATOM 10338 N N . ARG D 1 317 ? 76.688 4.863 -29.136 1.00 15.08 316 ARG D N 1
ATOM 10339 C CA . ARG D 1 317 ? 77.175 5.173 -27.797 1.00 14.94 316 ARG D CA 1
ATOM 10340 C C . ARG D 1 317 ? 76.474 4.343 -26.703 1.00 14.58 316 ARG D C 1
ATOM 10341 O O . ARG D 1 317 ? 76.712 4.548 -25.513 1.00 14.82 316 ARG D O 1
ATOM 10349 N N . GLY D 1 318 ? 75.608 3.419 -27.110 1.00 14.13 317 GLY D N 1
ATOM 10350 C CA . GLY D 1 318 ? 74.913 2.532 -26.175 1.00 13.69 317 GLY D CA 1
ATOM 10351 C C . GLY D 1 318 ? 73.856 3.194 -25.317 1.00 13.48 317 GLY D C 1
ATOM 10352 O O . GLY D 1 318 ? 73.576 2.730 -24.212 1.00 13.51 317 GLY D O 1
ATOM 10353 N N . LEU D 1 319 ? 73.269 4.284 -25.821 1.00 13.20 318 LEU D N 1
ATOM 10354 C CA . LEU D 1 319 ? 72.129 4.941 -25.173 1.00 12.47 318 LEU D CA 1
ATOM 10355 C C . LEU D 1 319 ? 70.860 4.107 -25.366 1.00 12.04 318 LEU D C 1
ATOM 10356 O O . LEU D 1 319 ? 70.801 3.246 -26.246 1.00 12.43 318 LEU D O 1
ATOM 10361 N N . LEU D 1 320 ? 69.849 4.361 -24.540 1.00 11.33 319 LEU D N 1
ATOM 10362 C CA . LEU D 1 320 ? 68.583 3.645 -24.644 1.00 10.40 319 LEU D CA 1
ATOM 10363 C C . LEU D 1 320 ? 67.804 4.007 -25.918 1.00 9.80 319 LEU D C 1
ATOM 10364 O O . LEU D 1 320 ? 67.134 3.151 -26.511 1.00 9.86 319 LEU D O 1
ATOM 10369 N N . GLY D 1 321 ? 67.888 5.270 -26.334 1.00 8.90 320 GLY D N 1
ATOM 10370 C CA . GLY D 1 321 ? 67.179 5.731 -27.540 1.00 7.98 320 GLY D CA 1
ATOM 10371 C C . GLY D 1 321 ? 67.161 7.243 -27.722 1.00 7.52 320 GLY D C 1
ATOM 10372 O O . GLY D 1 321 ? 68.107 7.946 -27.339 1.00 7.48 320 GLY D O 1
ATOM 10373 N N . TYR D 1 322 ? 66.080 7.744 -28.311 1.00 7.07 321 TYR D N 1
ATOM 10374 C CA . TYR D 1 322 ? 65.962 9.163 -28.656 1.00 6.47 321 TYR D CA 1
ATOM 10375 C C . TYR D 1 322 ? 64.518 9.620 -28.490 1.00 6.23 321 TYR D C 1
ATOM 10376 O O . TYR D 1 322 ? 63.596 8.796 -28.493 1.00 5.84 321 TYR D O 1
ATOM 10385 N N . PHE D 1 323 ? 64.324 10.924 -28.314 1.00 5.40 322 PHE D N 1
ATOM 10386 C CA . PHE D 1 323 ? 62.978 11.473 -28.375 1.00 5.59 322 PHE D CA 1
ATOM 10387 C C . PHE D 1 323 ? 63.018 12.816 -29.087 1.00 5.59 322 PHE D C 1
ATOM 10388 O O . PHE D 1 323 ? 64.077 13.456 -29.180 1.00 5.79 322 PHE D O 1
ATOM 10396 N N . SER D 1 324 ? 61.863 13.253 -29.562 1.00 5.34 323 SER D N 1
ATOM 10397 C CA . SER D 1 324 ? 61.748 14.569 -30.141 1.00 5.36 323 SER D CA 1
ATOM 10398 C C . SER D 1 324 ? 60.665 15.413 -29.478 1.00 5.99 323 SER D C 1
ATOM 10399 O O . SER D 1 324 ? 59.661 14.887 -28.995 1.00 5.27 323 SER D O 1
ATOM 10402 N N . TRP D 1 325 ? 60.882 16.730 -29.494 1.00 6.29 324 TRP D N 1
ATOM 10403 C CA . TRP D 1 325 ? 59.854 17.702 -29.200 1.00 7.09 324 TRP D CA 1
ATOM 10404 C C . TRP D 1 325 ? 59.619 18.487 -30.487 1.00 7.31 324 TRP D C 1
ATOM 10405 O O . TRP D 1 325 ? 60.482 19.286 -30.862 1.00 7.74 324 TRP D O 1
ATOM 10416 N N . HIS D 1 326 ? 58.484 18.306 -31.176 1.00 7.18 325 HIS D N 1
ATOM 10417 C CA . HIS D 1 326 ? 57.349 17.478 -30.777 1.00 7.31 325 HIS D CA 1
ATOM 10418 C C . HIS D 1 326 ? 56.661 16.926 -32.046 1.00 7.79 325 HIS D C 1
ATOM 10419 O O . HIS D 1 326 ? 56.850 17.455 -33.144 1.00 7.53 325 HIS D O 1
ATOM 10426 N N . VAL D 1 327 ? 55.844 15.890 -31.877 1.00 8.03 326 VAL D N 1
ATOM 10427 C CA . VAL D 1 327 ? 55.274 15.126 -32.994 1.00 8.52 326 VAL D CA 1
ATOM 10428 C C . VAL D 1 327 ? 54.459 15.972 -33.994 1.00 8.48 326 VAL D C 1
ATOM 10429 O O . VAL D 1 327 ? 54.400 15.660 -35.185 1.00 8.94 326 VAL D O 1
ATOM 10433 N N . GLY D 1 328 ? 53.848 17.041 -33.510 1.00 8.13 327 GLY D N 1
ATOM 10434 C CA . GLY D 1 328 ? 53.068 17.933 -34.356 1.00 8.75 327 GLY D CA 1
ATOM 10435 C C . GLY D 1 328 ? 53.860 18.927 -35.191 1.00 9.06 327 GLY D C 1
ATOM 10436 O O . GLY D 1 328 ? 53.287 19.597 -36.054 1.00 9.22 327 GLY D O 1
ATOM 10437 N N . ALA D 1 329 ? 55.169 19.030 -34.948 1.00 9.14 328 ALA D N 1
ATOM 10438 C CA . ALA D 1 329 ? 56.007 19.993 -35.680 1.00 9.44 328 ALA D CA 1
ATOM 10439 C C . ALA D 1 329 ? 56.814 19.359 -36.813 1.00 10.17 328 ALA D C 1
ATOM 10440 O O . ALA D 1 329 ? 57.535 20.050 -37.531 1.00 10.15 328 ALA D O 1
ATOM 10442 N N . ASP D 1 330 ? 56.678 18.046 -36.978 1.00 10.77 329 ASP D N 1
ATOM 10443 C CA . ASP D 1 330 ? 57.339 17.335 -38.057 1.00 11.77 329 ASP D CA 1
ATOM 10444 C C . ASP D 1 330 ? 56.614 17.666 -39.368 1.00 13.00 329 ASP D C 1
ATOM 10445 O O . ASP D 1 330 ? 55.529 18.252 -39.345 1.00 13.41 329 ASP D O 1
ATOM 10450 N N . ASP D 1 331 ? 57.226 17.321 -40.501 1.00 14.06 330 ASP D N 1
ATOM 10451 C CA . ASP D 1 331 ? 56.609 17.496 -41.824 1.00 15.00 330 ASP D CA 1
ATOM 10452 C C . ASP D 1 331 ? 56.293 16.118 -42.406 1.00 14.79 330 ASP D C 1
ATOM 10453 O O . ASP D 1 331 ? 57.195 15.395 -42.838 1.00 15.00 330 ASP D O 1
ATOM 10458 N N . ASN D 1 332 ? 55.014 15.748 -42.385 1.00 14.72 331 ASN D N 1
ATOM 10459 C CA . ASN D 1 332 ? 54.561 14.426 -42.837 1.00 14.75 331 ASN D CA 1
ATOM 10460 C C . ASN D 1 332 ? 55.376 13.256 -42.248 1.00 13.66 331 ASN D C 1
ATOM 10461 O O . ASN D 1 332 ? 55.758 12.322 -42.960 1.00 13.25 331 ASN D O 1
ATOM 10466 N N . SER D 1 333 ? 55.633 13.325 -40.941 1.00 12.63 332 SER D N 1
ATOM 10467 C CA . SER D 1 333 ? 56.438 12.330 -40.205 1.00 11.84 332 SER D CA 1
ATOM 10468 C C . SER D 1 333 ? 57.872 12.165 -40.731 1.00 11.11 332 SER D C 1
ATOM 10469 O O . SER D 1 333 ? 58.558 11.200 -40.374 1.00 11.10 332 SER D O 1
ATOM 10472 N N . GLY D 1 334 ? 58.319 13.113 -41.552 1.00 10.44 333 GLY D N 1
ATOM 10473 C CA . GLY D 1 334 ? 59.589 13.003 -42.270 1.00 10.14 333 GLY D CA 1
ATOM 10474 C C . GLY D 1 334 ? 60.794 12.727 -41.379 1.00 9.61 333 GLY D C 1
ATOM 10475 O O . GLY D 1 334 ? 61.539 11.779 -41.619 1.00 9.77 333 GLY D O 1
ATOM 10476 N N . LEU D 1 335 ? 60.978 13.549 -40.351 1.00 8.71 334 LEU D N 1
ATOM 10477 C CA . LEU D 1 335 ? 62.106 13.379 -39.430 1.00 8.37 334 LEU D CA 1
ATOM 10478 C C . LEU D 1 335 ? 61.989 12.118 -38.573 1.00 8.09 334 LEU D C 1
ATOM 10479 O O . LEU D 1 335 ? 62.981 11.435 -38.370 1.00 8.31 334 LEU D O 1
ATOM 10484 N N . SER D 1 336 ? 60.788 11.818 -38.075 1.00 8.13 335 SER D N 1
ATOM 10485 C CA . SER D 1 336 ? 60.540 10.597 -37.283 1.00 8.36 335 SER D CA 1
ATOM 10486 C C . SER D 1 336 ? 60.745 9.303 -38.064 1.00 8.48 335 SER D C 1
ATOM 10487 O O . SER D 1 336 ? 61.268 8.314 -37.518 1.00 8.01 335 SER D O 1
ATOM 10490 N N . ARG D 1 337 ? 60.328 9.311 -39.329 1.00 9.02 336 ARG D N 1
ATOM 10491 C CA . ARG D 1 337 ? 60.541 8.179 -40.227 1.00 10.12 336 ARG D CA 1
ATOM 10492 C C . ARG D 1 337 ? 62.033 7.990 -40.511 1.00 10.41 336 ARG D C 1
ATOM 10493 O O . ARG D 1 337 ? 62.544 6.861 -40.475 1.00 10.33 336 ARG D O 1
ATOM 10501 N N . ALA D 1 338 ? 62.730 9.098 -40.773 1.00 10.25 337 ALA D N 1
ATOM 10502 C CA . ALA D 1 338 ? 64.182 9.059 -40.954 1.00 10.47 337 ALA D CA 1
ATOM 10503 C C . ALA D 1 338 ? 64.879 8.542 -39.696 1.00 10.42 337 ALA D C 1
ATOM 10504 O O . ALA D 1 338 ? 65.843 7.764 -39.789 1.00 10.05 337 ALA D O 1
ATOM 10506 N N . ALA D 1 339 ? 64.381 8.958 -38.529 1.00 10.21 338 ALA D N 1
ATOM 10507 C CA . ALA D 1 339 ? 64.967 8.551 -37.248 1.00 10.76 338 ALA D CA 1
ATOM 10508 C C . ALA D 1 339 ? 64.828 7.047 -36.996 1.00 11.33 338 ALA D C 1
ATOM 10509 O O . ALA D 1 339 ? 65.797 6.374 -36.624 1.00 10.88 338 ALA D O 1
ATOM 10511 N N . SER D 1 340 ? 63.617 6.538 -37.213 1.00 11.83 339 SER D N 1
ATOM 10512 C CA . SER D 1 340 ? 63.288 5.143 -36.974 1.00 12.70 339 SER D CA 1
ATOM 10513 C C . SER D 1 340 ? 64.086 4.243 -37.913 1.00 13.46 339 SER D C 1
ATOM 10514 O O . SER D 1 340 ? 64.688 3.256 -37.475 1.00 13.94 339 SER D O 1
ATOM 10517 N N . GLN D 1 341 ? 64.113 4.606 -39.195 1.00 14.22 340 GLN D N 1
ATOM 10518 C CA . GLN D 1 341 ? 64.874 3.858 -40.190 1.00 15.39 340 GLN D CA 1
ATOM 10519 C C . GLN D 1 341 ? 66.369 3.859 -39.884 1.00 15.19 340 GLN D C 1
ATOM 10520 O O . GLN D 1 341 ? 67.016 2.815 -39.977 1.00 15.69 340 GLN D O 1
ATOM 10526 N N . ALA D 1 342 ? 66.900 5.011 -39.481 1.00 15.14 341 ALA D N 1
ATOM 10527 C CA . ALA D 1 342 ? 68.319 5.129 -39.125 1.00 14.97 341 ALA D CA 1
ATOM 10528 C C . ALA D 1 342 ? 68.694 4.276 -37.915 1.00 15.17 341 ALA D C 1
ATOM 10529 O O . ALA D 1 342 ? 69.762 3.660 -37.894 1.00 15.22 341 ALA D O 1
ATOM 10531 N N . TRP D 1 343 ? 67.834 4.244 -36.902 1.00 15.19 342 TRP D N 1
ATOM 10532 C CA . TRP D 1 343 ? 68.078 3.374 -35.747 1.00 15.75 342 TRP D CA 1
ATOM 10533 C C . TRP D 1 343 ? 68.128 1.897 -36.181 1.00 16.29 342 TRP D C 1
ATOM 10534 O O . TRP D 1 343 ? 69.049 1.168 -35.833 1.00 15.90 342 TRP D O 1
ATOM 10545 N N . ASP D 1 344 ? 67.143 1.481 -36.966 1.00 17.62 343 ASP D N 1
ATOM 10546 C CA . ASP D 1 344 ? 67.046 0.095 -37.410 1.00 19.21 343 ASP D CA 1
ATOM 10547 C C . ASP D 1 344 ? 68.171 -0.362 -38.348 1.00 20.43 343 ASP D C 1
ATOM 10548 O O . ASP D 1 344 ? 68.441 -1.556 -38.432 1.00 21.09 343 ASP D O 1
ATOM 10553 N N . ALA D 1 345 ? 68.825 0.573 -39.038 1.00 21.63 344 ALA D N 1
ATOM 10554 C CA . ALA D 1 345 ? 69.884 0.232 -40.004 1.00 22.76 344 ALA D CA 1
ATOM 10555 C C . ALA D 1 345 ? 71.289 0.063 -39.409 1.00 23.79 344 ALA D C 1
ATOM 10556 O O . ALA D 1 345 ? 72.088 -0.721 -39.925 1.00 24.15 344 ALA D O 1
ATOM 10558 N N . THR D 1 346 ? 71.592 0.799 -38.339 1.00 24.66 345 THR D N 1
ATOM 10559 C CA . THR D 1 346 ? 72.956 0.841 -37.789 1.00 25.48 345 THR D CA 1
ATOM 10560 C C . THR D 1 346 ? 73.303 -0.324 -36.856 1.00 25.34 345 THR D C 1
ATOM 10561 O O . THR D 1 346 ? 72.473 -0.762 -36.058 1.00 25.49 345 THR D O 1
#

Radius of gyration: 37.49 Å; Cα contacts (8 Å, |Δi|>4): 3161; chains: 4; bounding box: 83×82×110 Å

Organism: Arabidopsis thaliana (NCBI:txid3702)

Sequence (1376 aa):
TVVKASYWFPASEFPVTDIDSSLFTHLFCAFADLNSQTNQVTVSSANQPKFSTFTQTVQRRNPSVKTLLSIGGGIADKTAYASMASNPTSRKSFIDSSIRVARSYGFHGLDLDWEYPSSATEMTNFGTLLREWRSAVVAEASSSGKPRLLLAAAVFYSNNYYSVLYPVSAVASSLDWVNLMAYDFYGPGWSRVTGPPAALFDPSNAGPSGDAGTRSWIQAGLPAKKAVLGFPYYGYAWRLTNANSHSYYAPTTGAAISPDGSIGYGQIRKFIVDNGATTVYNSTVVGDYCYAGTNWIGYDDNQSIVTKVRYAKQRGLLGYFSWHVGADDNSGLSRAASQAWDATTVVKASYWFPASEFPVTDIDSSLFTHLFCAFADLNSQTNQVTVSSANQPKFSTFTQTVQRRNPSVKTLLSIGGGIADKTAYASMASNPTSRKSFIDSSIRVARSYGFHGLDLDWEYPSSATEMTNFGTLLREWRSAVVAEASSSGKPRLLLAAAVFYSNNYYSVLYPVSAVASSLDWVNLMAYDFYGPGWSRVTGPPAALFDPSNAGPSGDAGTRSWIQAGLPAKKAVLGFPYYGYAWRLTNANSHSYYAPTTGAAISPDGSIGYGQIRKFIVDNGATTVYNSTVVGDYCYAGTNWIGYDDNQSIVTKVRYAKQRGLLGYFSWHVGADDNSGLSRAASQAWDATTVVKASYWFPASEFPVTDIDSSLFTHLFCAFADLNSQTNQVTVSSANQPKFSTFTQTVQRRNPSVKTLLSIGGGIADKTAYASMASNPTSRKSFIDSSIRVARSYGFHGLDLDWEYPSSATEMTNFGTLLREWRSAVVAEASSSGKPRLLLAAAVFYSNNYYSVLYPVSAVASSLDWVNLMAYDFYGPGWSRVTGPPAALFDPSNAGPSGDAGTRSWIQAGLPAKKAVLGFPYYGYAWRLTNANSHSYYAPTTGAAISPDGSIGYGQIRKFIVDNGATTVYNSTVVGDYCYAGTNWIGYDDNQSIVTKVRYAKQRGLLGYFSWHVGADDNSGLSRAASQAWDATTVVKASYWFPASEFPVTDIDSSLFTHLFCAFADLNSQTNQVTVSSANQPKFSTFTQTVQRRNPSVKTLLSIGGGIADKTAYASMASNPTSRKSFIDSSIRVARSYGFHGLDLDWEYPSSATEMTNFGTLLREWRSAVVAEASSSGKPRLLLAAAVFYSNNYYSVLYPVSAVASSLDWVNLMAYDFYGPGWSRVTGPPAALFDPSNAGPSGDAGTRSWIQAGLPAKKAVLGFPYYGYAWRLTNANSHSYYAPTTGAAISPDGSIGYGQIRKFIVDNGATTVYNSTVVGDYCYAGTNWIGYDDNQSIVTKVRYAKQRGLLGYFSWHVGADDNSGLSRAASQAWDAT

Solvent-accessible surface area: 53126 Å² total; per-residue (Å²): 158,37,3,21,1,0,3,3,45,40,83,31,130,49,70,16,70,70,2,20,0,73,21,8,38,21,0,0,0,1,42,0,61,22,28,71,115,60,26,63,3,50,11,41,93,92,29,74,65,116,0,2,27,0,8,52,17,2,52,111,119,27,111,87,1,90,0,0,0,0,0,8,3,56,185,25,84,100,100,10,4,20,70,0,0,65,69,86,106,14,16,131,34,0,6,46,2,0,12,118,23,0,56,25,21,33,4,49,0,0,0,0,2,3,38,39,0,64,39,75,99,34,5,90,23,3,1,39,0,0,116,60,0,75,71,22,0,65,57,34,18,96,98,48,68,100,114,77,0,33,0,0,0,3,0,26,40,9,12,65,38,172,96,28,107,8,30,15,84,0,1,22,79,2,2,25,9,0,0,1,17,4,22,60,17,29,0,20,63,141,13,220,55,0,0,4,7,4,3,2,60,27,94,80,132,93,24,38,4,2,13,37,1,5,123,38,0,67,153,40,46,3,58,28,116,55,0,0,2,0,0,2,1,28,0,16,0,0,81,5,78,70,53,117,38,56,61,26,103,5,70,20,102,26,42,2,38,19,102,72,0,42,18,23,14,16,103,0,83,120,20,18,115,116,78,67,15,62,76,45,56,40,77,81,14,2,4,6,16,0,34,24,55,44,26,0,0,0,7,3,14,69,94,0,0,24,43,4,0,120,12,0,68,131,127,26,3,13,0,3,1,1,50,24,9,20,9,17,67,131,21,32,3,2,91,14,0,10,115,10,21,95,93,60,153,46,2,18,1,0,3,4,43,44,83,30,157,52,68,12,70,68,1,25,0,70,22,9,37,19,0,0,0,0,43,0,61,24,59,75,174,73,25,62,3,52,11,40,97,93,28,78,85,112,0,48,58,0,7,115,18,2,52,176,116,27,112,87,1,92,0,0,0,0,0,8,3,53,180,27,85,91,104,10,4,18,69,0,0,26,39,73,106,15,17,133,34,0,7,50,1,0,14,136,23,0,57,94,37,37,4,52,0,0,0,1,2,3,36,41,0,64,21,20,15,35,4,28,7,3,0,36,0,0,114,61,0,72,71,23,0,67,58,34,19,98,100,49,68,103,116,74,0,34,0,0,0,4,0,28,37,9,8,64,40,172,75,18,106,9,30,13,84,0,1,20,79,1,3,26,10,0,0,0,19,3,19,58,19,26,0,23,68,139,16,221,51,0,0,4,7,3,2,2,6,14,67,80,71,96,23,35,3,2,2,34,1,2,10,29,0,9,94,36,36,2,58,26,104,56,0,0,2,1,0,2,1,29,0,20,0,0,123,2,80,70,50,133,36,58,60,27,100,4,62,24,79,29,34,7,89,30,139,83,0,41,19,22,14,13,107,0,97,122,20,24,123,116,75,67,16,67,76,43,55,41,70,81,11,2,4,7,16,0,34,20,55,49,45,0,0,0,8,3,13,70,96,0,0,24,40,4,0,121,12,0,67,109,18,14,3,17,0,4,0,1,52,24,8,22,11,19,45,129,26,29,2,3,96,17,0,11,114,11,22,99,93,59,160,45,2,22,0,0,4,3,45,30,87,32,158,52,72,19,82,71,1,21,0,72,20,8,36,22,0,0,0,1,43,0,59,22,54,72,165,76,26,60,3,51,8,46,98,86,29,76,84,102,0,54,63,0,9,96,22,1,51,160,117,27,108,85,0,83,0,0,0,0,0,8,2,53,181,24,79,91,100,9,4,18,68,0,0,52,62,51,101,14,20,130,31,0,6,48,0,0,15,130,17,0,57,89,35,40,5,47,0,0,0,1,2,3,30,41,0,67,44,62,48,33,4,31,12,4,0,43,0,0,118,61,0,76,74,22,0,67,61,29,20,100,98,56,69,106,112,76,0,37,0,0,0,4,0,29,38,9,12,64,45,173,96,29,106,9,32,14,82,0,1,18,69,2,2,31,9,0,0,1,20,3,18,58,19,29,0,23,64,137,21,212,55,0,0,4,7,4,2,1,64,15,69,38,81,84,24,38,4,1,11,41,1,2,131,38,0,61,127,40,44,1,57,27,113,50,0,0,1,0,0,2,1,30,0,17,0,0,102,4,83,87,54,114,41,63,55,25,110,4,71,19,100,26,39,3,90,30,144,79,0,43,19,24,14,17,107,0,93,128,23,22,115,114,70,67,15,62,78,46,54,42,80,78,12,3,3,7,14,0,35,19,54,47,30,0,0,0,7,3,14,69,95,0,0,25,43,3,0,121,13,0,66,135,117,25,2,12,0,2,0,1,56,24,10,24,10,21,62,136,23,31,2,3,93,16,0,8,112,9,24,99,91,60,153,39,3,19,0,0,4,3,48,30,84,32,155,48,68,20,68,72,1,22,0,69,17,8,36,20,0,0,0,1,45,0,61,23,54,64,89,71,25,47,3,48,9,46,76,84,27,50,14,99,0,0,30,1,9,75,17,2,49,160,118,27,109,86,0,83,0,0,0,0,0,6,3,57,185,26,80,101,104,9,3,19,71,0,0,60,32,10,71,19,15,126,29,0,6,46,2,0,13,73,14,0,36,8,12,22,5,48,0,0,0,0,3,5,33,34,0,67,44,74,97,35,4,87,27,3,0,40,0,0,114,39,0,75,46,21,0,67,58,36,15,102,97,52,72,68,110,85,1,35,0,0,0,5,0,28,40,9,10,65,41,171,94,29,105,10,30,14,85,0,1,24,74,1,2,26,8,0,0,1,28,4,15,51,19,32,0,23,65,139,16,214,52,0,0,3,6,4,3,2,59,22,88,78,127,96,24,36,3,2,21,38,1,6,112,33,0,63,141,48,49,3,58,28,110,55,0,0,1,1,0,1,1,31,0,18,0,0,90,4,81,78,45,117,41,62,59,28,107,3,71,20,100,27,39,4,93,31,141,78,0,42,19,22,14,21,97,0,89,127,20,20,120,116,73,69,17,62,79,41,58,41,80,82,10,4,4,7,15,0,37,20,56,44,32,0,0,0,7,3,14,66,95,0,0,22,38,3,0,109,13,0,70,130,118,26,2,14,0,3,0,1,59,24,9,23,10,17,67,131,24,31,2,3,87,18,0,8,114,10,18,98,90,67

InterPro domains:
  IPR001223 Glycoside hydrolase family 18, catalytic domain [PF00704] (31-353)
  IPR001223 Glycoside hydrolase family 18, catalytic domain [PS51910] (27-369)
  IPR011583 Chitinase II/V-like, catalytic domain [SM00636] (27-353)
  IPR017853 Glycoside hydrolase superfamily [SSF51445] (31-358)
  IPR029070 Chitinase insertion domain superfamily [G3DSA:3.10.50.10] (258-324)
  IPR029070 Chitinase insertion domain superfamily [SSF54556] (259-324)
  IPR050314 Glycosyl hydrolase family 18 [PTHR11177] (25-367)